Protein 1F07 (pdb70)

B-factor: mean 35.14, std 10.05, range [14.98, 77.44]

Foldseek 3Di:
DAEEAEDEQADDLVVVLVLVQLLVVLHHQYYEYEDAPPHPHQLVSLLVSLVSHAGHAYEYQAAECWPDPLLVVLQSQLQSQVSNVRRYAYEYELDDPVRCVVVVHDSPPSLVRRVVSLVVSQQAQCQHADPVGDGDDPTHHNDNGHFYEYADADLSSLLVCLQRGQEYEYQWQALLSLLVRLVSSQNNVVVNVHGSVRYQYEHQAAEAEDPDLVQSLLQSLLVLLVVLLPDQQVLCVSLVHDSCSNVVSVVCVVVVVSVVSSVVDDPSSCNTGHQTYYLVSNQVSVVSNVVSPHRYYYHYPPCHSDSSVSSNRVSVSVVVD/DAEEAEDEQADDLVVVLVLVQLLVVLGHQEYEYEDAPPHDHPLVSLLVSLVSHAGHAYEYQAAECWPDPLLVVLQSQLVSQVSNVRRYAYEYEQDDPVRCVVVVTDSPDSLVSRVVSLVVSQCQQCQHADPVGDHDDPGHHNDNGHFYEYADADLSSLLVCLQRGQEYEYQWQALLSLLVRLVSSQNSVVVNVHGSVRYQYEHQAAEAEDQDQVQRLLQRLLVLLVVLLPDQQVLCVSLVHDSCSNVVSVVCVVVVNSVVSSVPDDPSSCNTGHQTGYLVSNQVSVVSNVVSPNNYYYHYPPCHPDSSVSSVRVSVSSVVD/DAAEEEDEQADDLVVVLVLVQLLVVLGHQEYEYEDAPVGPHPLVSLLVSLVSHAGHAYEHQAAECWPDPLLVVLVSQLQSQVSNVRRYAYEYEQDDVVRCVVVVHDSPDSLVSRLVSLVVSQQQQCQHADPVGDHDDPGHHNDNGHFYEYADADLSRLLVCLARGQEYEYQWQALLSLLPRLVSSQNNVVVNVHGSVSYQYEHQAAAAEDQDQVQRLLQRQLVLLVVLLPDQQVLQVSLVHDSCRNVVSVVCVVVVVSVVSSVPCDPSSCNTGHQTYYLVSNQVSVVSNVVSPHRYYYHYPPCHPDSSVSSVRVSVNSVVD/DAEEAEDEQADDLVVVLVLVQLLVVLHHQEYEYEDAPVHPHRLVSLLVSLQSHAGHAYEHQAAECWPDPLLVVLQSQLQSQVSNVRRYAYEYEQDDDVRCVVVVTDSPDRLVSVVVSLVVSQQQQCQHADPVGDHDDPGHHNDNGHFYEYADADLSSLLVCLQRGQEYEYQWQALLSLLVRLVSSQNSVVVNVHGSVSYQYEHQAAEAEDQDQVQRLLQSQLVLLVVLLPDQLVLCVSLVHDSCSNVVSVVCVVVPVSVVSSVVDDDSSCNTGHQTGYLVSNQVSVVSNVVSSRNYYYHYPPCHPDSSVSSVRVSVNSVVD

GO terms:
  GO:0005737 cytoplasm (C, EXP)
  GO:0018537 coenzyme F420-dependent N5,N10-methenyltetrahydromethanopterin reductase activity (F, EXP)
  GO:0018537 coenzyme F420-dependent N5,N10-methenyltetrahydromethanopterin reductase activity (F, IDA)

Solvent-accessible surface area: 47960 Å² total; per-residue (Å²): 72,64,3,0,0,17,2,40,0,80,31,77,6,94,90,0,21,129,15,0,45,32,0,20,90,38,33,5,85,16,0,0,0,15,10,87,20,36,14,15,6,0,1,0,0,0,0,10,0,4,98,16,10,17,67,2,67,0,0,0,2,40,1,14,10,35,6,5,12,26,0,3,1,0,2,0,0,0,0,0,0,53,47,1,20,3,6,0,2,0,0,1,2,25,31,59,112,76,30,2,82,13,10,71,38,140,71,71,150,34,50,51,33,0,94,89,3,3,59,33,0,55,36,0,16,57,35,106,132,19,192,62,29,0,48,9,122,11,6,116,9,13,29,140,118,4,31,0,6,0,3,0,104,22,78,102,18,9,57,2,0,0,43,36,1,32,0,0,0,9,92,16,6,7,30,103,9,0,99,45,10,18,64,41,0,88,99,0,0,95,82,49,72,61,49,47,94,78,5,15,1,0,0,25,5,5,0,0,0,15,117,76,40,64,35,0,22,77,31,0,49,49,34,0,0,100,57,0,33,65,20,65,94,65,22,3,140,82,23,73,20,86,76,83,8,5,159,100,0,31,112,50,20,68,156,44,61,96,58,25,0,58,66,26,10,79,122,52,8,12,91,3,10,1,1,20,1,26,15,112,70,0,44,74,59,0,85,33,1,27,146,62,28,4,59,0,0,0,0,2,31,18,0,4,62,64,63,85,104,1,0,103,9,0,11,98,1,24,86,64,93,75,95,4,0,0,19,2,39,0,84,35,78,3,121,101,0,20,130,12,0,63,36,0,21,94,38,32,5,59,22,1,0,0,15,7,85,21,39,16,15,6,0,1,0,0,0,0,6,0,3,101,28,8,132,99,1,50,0,0,0,3,39,0,12,13,30,7,5,11,22,0,2,2,0,2,0,0,0,0,0,0,52,50,5,114,18,21,0,1,0,0,2,1,31,34,57,122,77,28,1,74,12,18,69,40,131,86,62,154,38,40,44,30,0,80,95,3,2,62,44,0,65,41,0,16,56,36,106,133,18,181,57,29,0,50,12,130,11,6,153,9,74,40,171,120,4,28,0,5,0,5,0,95,22,87,94,20,10,34,0,0,0,52,41,0,25,0,0,1,9,89,14,6,2,35,89,9,0,102,42,8,20,67,47,0,90,99,2,0,105,82,50,74,58,50,40,93,82,4,29,2,0,0,25,4,4,0,0,0,6,115,72,42,65,34,0,22,80,30,0,48,50,37,0,0,106,55,0,30,64,20,62,93,73,25,4,146,79,22,75,23,85,74,92,10,2,181,122,8,31,102,39,21,69,142,39,59,88,59,28,0,59,67,49,9,76,125,51,8,10,90,3,8,3,2,23,3,28,16,111,76,0,47,72,57,0,93,39,1,27,150,53,27,4,66,0,0,0,0,0,31,17,0,4,64,69,63,86,87,0,0,98,10,0,11,97,2,23,85,69,101,73,61,6,0,0,22,3,40,0,77,34,80,5,100,87,0,22,129,8,0,87,25,0,27,92,39,33,7,66,12,0,0,0,13,8,80,20,36,15,14,5,0,2,0,0,0,0,8,0,3,99,32,9,149,102,1,64,0,0,0,3,41,0,12,11,31,6,5,13,27,0,4,1,0,2,0,0,0,0,0,0,55,39,3,117,17,21,0,1,0,0,0,0,33,33,57,118,76,28,1,74,14,11,70,36,138,86,70,93,30,19,42,32,0,87,95,4,3,58,41,0,54,35,0,14,55,34,105,132,19,176,57,30,0,47,11,125,12,5,148,9,79,44,167,120,4,30,0,5,0,6,0,96,23,72,13,18,9,9,0,0,0,23,32,0,33,0,0,1,9,89,15,6,8,31,90,10,0,95,43,9,21,66,44,0,92,32,0,0,70,48,49,72,63,50,49,90,79,5,15,2,0,0,26,4,5,0,0,0,13,103,74,46,62,32,0,24,85,32,0,47,55,36,0,0,110,52,0,33,66,18,64,87,71,23,2,142,82,20,67,22,82,82,62,6,7,153,122,6,31,106,45,20,68,152,39,54,101,56,26,0,65,64,48,7,72,126,46,11,17,90,4,11,2,1,23,2,31,18,115,79,0,44,70,55,0,84,38,1,28,147,66,28,4,60,0,1,0,0,1,36,25,1,5,64,65,65,91,104,0,0,104,13,3,11,101,2,22,86,60,93,73,54,4,0,0,20,3,37,0,80,30,80,6,99,90,0,23,138,12,0,67,35,0,20,88,38,33,6,70,14,0,0,0,13,8,81,13,37,18,12,5,0,0,0,0,0,0,8,0,3,107,29,8,136,100,1,58,0,0,0,3,40,1,12,10,31,7,4,13,24,0,3,1,0,2,0,0,0,0,0,0,55,45,3,120,19,23,1,1,0,0,1,0,33,30,55,124,77,23,2,76,10,14,70,38,141,91,83,151,36,33,39,30,0,88,92,3,3,58,46,0,60,35,0,16,58,39,103,135,19,194,61,33,0,49,13,136,10,6,158,9,80,47,178,107,4,30,0,5,0,5,0,105,22,94,133,18,10,66,6,0,0,37,34,0,26,0,0,0,10,88,17,6,17,32,110,11,0,98,46,8,20,70,50,0,94,90,0,0,102,72,47,76,56,52,50,92,81,4,18,2,0,0,23,4,6,0,0,0,11,113,75,42,66,34,0,25,81,31,0,47,53,37,0,0,106,55,0,36,67,20,74,63,72,23,1,127,88,24,73,26,82,57,55,11,3,137,120,7,28,112,44,21,62,157,37,57,106,54,31,0,63,65,46,8,79,123,50,7,19,94,4,10,3,1,19,3,31,14,113,75,0,53,75,53,0,88,32,0,27,145,68,27,5,54,0,0,0,0,0,32,18,0,4,63,66,60,82,93,1,0,100,13,2,9,100,2,22,91,64,100

Sequence (1284 aa):
MKFGIEFVPNEPIEKIVKLVKLAEDVGFEYAWITDHYNNKNVYETLALIAEGTETIKLGPGVTNPYVRSPAITASAIATLDELSNGRATLGIGPGDKATFDALGIEWVKPVSTIRDAIAMMRTLLAGEKTESGAQLMGVKAVQEKIPIYMGAQGPMMLKTAGEISDGALINASNPKDFEAAVPLIKEGAEAAGKSIADIDVAAYTCCSIDEDAAAAANAAKIVVAFIAAGSPPPVFERHGLPADTGKKFGELLGKGDFGGAIGAVDDALMEAFSVVGTPDEFIPKIEALGEMGVTQYVAGSPIGPDKEKSIKLLGEVIASFMKFGIEFVPNEPIEKIVKLVKLAEDVGFEYAWITDHYNNKNVYETLALIAEGTETIKLGPGVTNPYVRSPAITASAIATLDELSNGRATLGIGPGDKATFDALGIEWVKPVSTIRDAIAMMRTLLAGEKTESGAQLMGVKAVQEKIPIYMGAQGPMMLKTAGEISDGALINASNPKDFEAAVPLIKEGAEAAGKSIADIDVAAYTCCSIDEDAAAAANAAKIVVAFIAAGSPPPVFERHGLPADTGKKFGELLGKGDFGGAIGAVDDALMEAFSVVGTPDEFIPKIEALGEMGVTQYVAGSPIGPDKEKSIKLLGEVIASFMKFGIEFVPNEPIEKIVKLVKLAEDVGFEYAWITDHYNNKNVYETLALIAEGTETIKLGPGVTNPYVRSPAITASAIATLDELSNGRATLGIGPGDKATFDALGIEWVKPVSTIRDAIAMMRTLLAGEKTESGAQLMGVKAVQEKIPIYMGAQGPMMLKTAGEISDGALINASNPKDFEAAVPLIKEGAEAAGKSIADIDVAAYTCCSIDEDAAAAANAAKIVVAFIAAGSPPPVFERHGLPADTGKKFGELLGKGDFGGAIGAVDDALMEAFSVVGTPDEFIPKIEALGEMGVTQYVAGSPIGPDKEKSIKLLGEVIASFMKFGIEFVPNEPIEKIVKLVKLAEDVGFEYAWITDHYNNKNVYETLALIAEGTETIKLGPGVTNPYVRSPAITASAIATLDELSNGRATLGIGPGDKATFDALGIEWVKPVSTIRDAIAMMRTLLAGEKTESGAQLMGVKAVQEKIPIYMGAQGPMMLKTAGEISDGALINASNPKDFEAAVPLIKEGAEAAGKSIADIDVAAYTCCSIDEDAAAAANAAKIVVAFIAAGSPPPVFERHGLPADTGKKFGELLGKGDFGGAIGAVDDALMEAFSVVGTPDEFIPKIEALGEMGVTQYVAGSPIGPDKEKSIKLLGEVIASF

InterPro domains:
  IPR011251 Luciferase-like domain [PF00296] (11-296)
  IPR019946 5,10-methylenetetrahydromethanopterin reductase [MF_01091] (1-321)
  IPR019946 5,10-methylenetetrahydromethanopterin reductase [NF002619] (1-319)
  IPR019946 5,10-methylenetetrahydromethanopterin reductase [TIGR03555] (3-319)
  IPR036661 Luciferase-like domain superfamily [G3DSA:3.20.20.30] (1-321)
  IPR036661 Luciferase-like domain superfamily [SSF51679] (1-318)
  IPR050564 F420-dependent glucose-6-phosphate dehydrogenase/mer [PTHR43244] (1-316)

Structure (mmCIF, N/CA/C/O backbone):
data_1F07
#
_entry.id   1F07
#
_cell.length_a   162.800
_cell.length_b   128.200
_cell.length_c   109.200
_cell.angle_alpha   90.00
_cell.angle_beta   131.40
_cell.angle_gamma   90.00
#
_symmetry.space_group_name_H-M   'C 1 2 1'
#
loop_
_entity.id
_entity.type
_entity.pdbx_description
1 polymer 'COENZYME F420-DEPENDENT N5,N10-METHYLENETETRAHYDROMETHANOPTERIN REDUCTASE'
2 non-polymer '3[N-MORPHOLINO]PROPANE SULFONIC ACID'
3 non-polymer (4S)-2-METHYL-2,4-PENTANEDIOL
4 non-polymer 'CHLORIDE ION'
5 water water
#
loop_
_atom_site.group_PDB
_atom_site.id
_atom_site.type_symbol
_atom_site.label_atom_id
_atom_site.label_alt_id
_atom_site.label_comp_id
_atom_site.label_asym_id
_atom_site.label_entity_id
_atom_site.label_seq_id
_atom_site.pdbx_PDB_ins_code
_atom_site.Cartn_x
_atom_site.Cartn_y
_atom_site.Cartn_z
_atom_site.occupancy
_atom_site.B_iso_or_equiv
_atom_site.auth_seq_id
_atom_site.auth_comp_id
_atom_site.auth_asym_id
_atom_site.auth_atom_id
_atom_site.pdbx_PDB_model_num
ATOM 1 N N . MET A 1 1 ? 9.539 2.347 26.952 1.00 31.90 1 MET A N 1
ATOM 2 C CA . MET A 1 1 ? 10.807 2.012 27.659 1.00 31.41 1 MET A CA 1
ATOM 3 C C . MET A 1 1 ? 11.634 3.268 27.892 1.00 31.86 1 MET A C 1
ATOM 4 O O . MET A 1 1 ? 11.928 4.008 26.950 1.00 32.05 1 MET A O 1
ATOM 9 N N . LYS A 1 2 ? 12.002 3.512 29.144 1.00 30.24 2 LYS A N 1
ATOM 10 C CA . LYS A 1 2 ? 12.841 4.655 29.471 1.00 30.51 2 LYS A CA 1
ATOM 11 C C . LYS A 1 2 ? 14.232 4.099 29.626 1.00 28.25 2 LYS A C 1
ATOM 12 O O . LYS A 1 2 ? 14.392 2.920 29.900 1.00 27.39 2 LYS A O 1
ATOM 18 N N . PHE A 1 3 ? 15.235 4.946 29.436 1.00 27.22 3 PHE A N 1
ATOM 19 C CA . PHE A 1 3 ? 16.612 4.512 29.553 1.00 26.26 3 PHE A CA 1
ATOM 20 C C . PHE A 1 3 ? 17.390 5.238 30.638 1.00 25.72 3 PHE A C 1
ATOM 21 O O . PHE A 1 3 ? 17.280 6.455 30.806 1.00 23.46 3 PHE A O 1
ATOM 29 N N . GLY A 1 4 ? 18.167 4.461 31.380 1.00 24.63 4 GLY A N 1
ATOM 30 C CA . GLY A 1 4 ? 18.977 5.011 32.440 1.00 24.75 4 GLY A CA 1
ATOM 31 C C . GLY A 1 4 ? 20.380 4.557 32.179 1.00 24.62 4 GLY A C 1
ATOM 32 O O . GLY A 1 4 ? 20.602 3.641 31.390 1.00 25.15 4 GLY A O 1
ATOM 33 N N . ILE A 1 5 ? 21.341 5.196 32.821 1.00 24.91 5 ILE A N 1
ATOM 34 C CA . ILE A 1 5 ? 22.717 4.802 32.626 1.00 25.22 5 ILE A CA 1
ATOM 35 C C . ILE A 1 5 ? 23.396 4.882 33.979 1.00 26.38 5 ILE A C 1
ATOM 36 O O . ILE A 1 5 ? 23.095 5.753 34.795 1.00 25.55 5 ILE A O 1
ATOM 41 N N . GLU A 1 6 ? 24.302 3.949 34.217 1.00 27.83 6 GLU A N 1
ATOM 42 C CA . GLU A 1 6 ? 24.986 3.860 35.490 1.00 30.09 6 GLU A CA 1
ATOM 43 C C . GLU A 1 6 ? 26.467 4.154 35.393 1.00 30.82 6 GLU A C 1
ATOM 44 O O . GLU A 1 6 ? 27.145 3.717 34.460 1.00 31.57 6 GLU A O 1
ATOM 50 N N . PHE A 1 7 ? 26.959 4.932 36.351 1.00 30.18 7 PHE A N 1
ATOM 51 C CA . PHE A 1 7 ? 28.376 5.261 36.408 1.00 29.66 7 PHE A CA 1
ATOM 52 C C . PHE A 1 7 ? 28.901 5.025 37.808 1.00 29.56 7 PHE A C 1
ATOM 53 O O . PHE A 1 7 ? 28.203 5.255 38.807 1.00 27.27 7 PHE A O 1
ATOM 61 N N . VAL A 1 8 ? 30.133 4.540 37.873 1.00 29.06 8 VAL A N 1
ATOM 62 C CA . VAL A 1 8 ? 30.783 4.293 39.143 1.00 30.10 8 VAL A CA 1
ATOM 63 C C . VAL A 1 8 ? 31.731 5.455 39.357 1.00 30.55 8 VAL A C 1
ATOM 64 O O . VAL A 1 8 ? 32.587 5.734 38.519 1.00 30.46 8 VAL A O 1
ATOM 68 N N . PRO A 1 9 ? 31.549 6.189 40.454 1.00 31.62 9 PRO A N 1
ATOM 69 C CA . PRO A 1 9 ? 32.420 7.328 40.752 1.00 32.31 9 PRO A CA 1
ATOM 70 C C . PRO A 1 9 ? 33.832 6.905 41.207 1.00 32.89 9 PRO A C 1
ATOM 71 O O . PRO A 1 9 ? 34.228 7.157 42.344 1.00 32.90 9 PRO A O 1
ATOM 75 N N . ASN A 1 10 ? 34.572 6.229 40.327 1.00 33.14 10 ASN A N 1
ATOM 76 C CA . ASN A 1 10 ? 35.943 5.829 40.637 1.00 33.55 10 ASN A CA 1
ATOM 77 C C . ASN A 1 10 ? 36.901 6.346 39.571 1.00 34.52 10 ASN A C 1
ATOM 78 O O . ASN A 1 10 ? 38.011 5.834 39.402 1.00 34.15 10 ASN A O 1
ATOM 83 N N . GLU A 1 11 ? 36.444 7.350 38.834 1.00 35.15 11 GLU A N 1
ATOM 84 C CA . GLU A 1 11 ? 37.257 8.008 37.826 1.00 36.91 11 GLU A CA 1
ATOM 85 C C . GLU A 1 11 ? 36.879 9.473 38.023 1.00 35.61 11 GLU A C 1
ATOM 86 O O . GLU A 1 11 ? 35.845 9.763 38.627 1.00 35.84 11 GLU A O 1
ATOM 92 N N . PRO A 1 12 ? 37.689 10.412 37.519 1.00 35.22 12 PRO A N 1
ATOM 93 C CA . PRO A 1 12 ? 37.408 11.844 37.678 1.00 34.36 12 PRO A CA 1
ATOM 94 C C . PRO A 1 12 ? 35.946 12.245 37.519 1.00 33.24 12 PRO A C 1
ATOM 95 O O . PRO A 1 12 ? 35.305 11.906 36.527 1.00 33.80 12 PRO A O 1
ATOM 99 N N . ILE A 1 13 ? 35.417 12.960 38.508 1.00 31.38 13 ILE A N 1
ATOM 100 C CA . ILE A 1 13 ? 34.029 13.404 38.446 1.00 30.86 13 ILE A CA 1
ATOM 101 C C . ILE A 1 13 ? 33.804 14.212 37.169 1.00 31.35 13 ILE A C 1
ATOM 102 O O . ILE A 1 13 ? 32.761 14.103 36.520 1.00 28.80 13 ILE A O 1
ATOM 107 N N . GLU A 1 14 ? 34.797 15.023 36.819 1.00 32.48 14 GLU A N 1
ATOM 108 C CA . GLU A 1 14 ? 34.749 15.842 35.617 1.00 35.35 14 GLU A CA 1
ATOM 109 C C . GLU A 1 14 ? 34.428 15.003 34.371 1.00 34.86 14 GLU A C 1
ATOM 110 O O . GLU A 1 14 ? 33.665 15.437 33.507 1.00 34.52 14 GLU A O 1
ATOM 116 N N . LYS A 1 15 ? 34.998 13.803 34.286 1.00 35.30 15 LYS A N 1
ATOM 117 C CA . LYS A 1 15 ? 34.733 12.936 33.141 1.00 35.90 15 LYS A CA 1
ATOM 118 C C . LYS A 1 15 ? 33.297 12.416 33.232 1.00 35.01 15 LYS A C 1
ATOM 119 O O . LYS A 1 15 ? 32.556 12.397 32.240 1.00 35.35 15 LYS A O 1
ATOM 125 N N . ILE A 1 16 ? 32.913 11.977 34.426 1.00 32.21 16 ILE A N 1
ATOM 126 C CA . ILE A 1 16 ? 31.569 11.470 34.626 1.00 30.13 16 ILE A CA 1
ATOM 127 C C . ILE A 1 16 ? 30.513 12.486 34.189 1.00 29.82 16 ILE A C 1
ATOM 128 O O . ILE A 1 16 ? 29.558 12.124 33.510 1.00 30.82 16 ILE A O 1
ATOM 133 N N . VAL A 1 17 ? 30.693 13.761 34.541 1.00 29.05 17 VAL A N 1
ATOM 134 C CA . VAL A 1 17 ? 29.724 14.786 34.162 1.00 27.77 17 VAL A CA 1
ATOM 135 C C . VAL A 1 17 ? 29.532 14.861 32.647 1.00 28.13 17 VAL A C 1
ATOM 136 O O . VAL A 1 17 ? 28.408 14.912 32.157 1.00 27.22 17 VAL A O 1
ATOM 140 N N . LYS A 1 18 ? 30.639 14.878 31.910 1.00 29.45 18 LYS A N 1
ATOM 141 C CA . LYS A 1 18 ? 30.588 14.946 30.452 1.00 29.67 18 LYS A CA 1
ATOM 142 C C . LYS A 1 18 ? 29.873 13.720 29.871 1.00 28.23 18 LYS A C 1
ATOM 143 O O . LYS A 1 18 ? 29.050 13.844 28.968 1.00 28.73 18 LYS A O 1
ATOM 149 N N . LEU A 1 19 ? 30.194 12.541 30.394 1.00 29.57 19 LEU A N 1
ATOM 150 C CA . LEU A 1 19 ? 29.555 11.315 29.930 1.00 28.46 19 LEU A CA 1
ATOM 151 C C . LEU A 1 19 ? 28.069 11.333 30.231 1.00 28.13 19 LEU A C 1
ATOM 152 O O . LEU A 1 19 ? 27.271 10.855 29.425 1.00 28.18 19 LEU A O 1
ATOM 157 N N . VAL A 1 20 ? 27.680 11.875 31.385 1.00 26.54 20 VAL A N 1
ATOM 158 C CA . VAL A 1 20 ? 26.253 11.946 31.689 1.00 24.98 20 VAL A CA 1
ATOM 159 C C . VAL A 1 20 ? 25.622 12.982 30.745 1.00 25.34 20 VAL A C 1
ATOM 160 O O . VAL A 1 20 ? 24.498 12.813 30.268 1.00 24.26 20 VAL A O 1
ATOM 164 N N . LYS A 1 21 ? 26.349 14.062 30.466 1.00 26.95 21 LYS A N 1
ATOM 165 C CA . LYS A 1 21 ? 25.819 15.076 29.561 1.00 27.72 21 LYS A CA 1
ATOM 166 C C . LYS A 1 21 ? 25.587 14.423 28.196 1.00 27.15 21 LYS A C 1
ATOM 167 O O . LYS A 1 21 ? 24.569 14.648 27.550 1.00 28.08 21 LYS A O 1
ATOM 173 N N . LEU A 1 22 ? 26.548 13.608 27.772 1.00 28.65 22 LEU A N 1
ATOM 174 C CA . LEU A 1 22 ? 26.452 12.904 26.496 1.00 29.43 22 LEU A CA 1
ATOM 175 C C . LEU A 1 22 ? 25.228 11.988 26.509 1.00 29.79 22 LEU A C 1
ATOM 176 O O . LEU A 1 22 ? 24.446 11.943 25.550 1.00 29.21 22 LEU A O 1
ATOM 181 N N . ALA A 1 23 ? 25.057 11.266 27.612 1.00 28.61 23 ALA A N 1
ATOM 182 C CA . ALA A 1 23 ? 23.931 10.359 27.739 1.00 27.34 23 ALA A CA 1
ATOM 183 C C . ALA A 1 23 ? 22.646 11.154 27.624 1.00 26.94 23 ALA A C 1
ATOM 184 O O . ALA A 1 23 ? 21.699 10.739 26.951 1.00 25.76 23 ALA A O 1
ATOM 186 N N . GLU A 1 24 ? 22.616 12.306 28.282 1.00 26.66 24 GLU A N 1
ATOM 187 C CA . GLU A 1 24 ? 21.441 13.152 28.235 1.00 28.32 24 GLU A CA 1
ATOM 188 C C . GLU A 1 24 ? 21.210 13.587 26.781 1.00 29.07 24 GLU A C 1
ATOM 189 O O . GLU A 1 24 ? 20.079 13.586 26.294 1.00 27.95 24 GLU A O 1
ATOM 195 N N . ASP A 1 25 ? 22.286 13.960 26.095 1.00 30.63 25 ASP A N 1
ATOM 196 C CA . ASP A 1 25 ? 22.160 14.391 24.712 1.00 32.77 25 ASP A CA 1
ATOM 197 C C . ASP A 1 25 ? 21.626 13.310 23.780 1.00 32.94 25 ASP A C 1
ATOM 198 O O . ASP A 1 25 ? 20.913 13.617 22.827 1.00 32.85 25 ASP A O 1
ATOM 203 N N . VAL A 1 26 ? 21.956 12.049 24.044 1.00 31.92 26 VAL A N 1
ATOM 204 C CA . VAL A 1 26 ? 21.464 10.993 23.174 1.00 30.64 26 VAL A CA 1
ATOM 205 C C . VAL A 1 26 ? 20.134 10.399 23.616 1.00 30.32 26 VAL A C 1
ATOM 206 O O . VAL A 1 26 ? 19.666 9.434 23.023 1.00 30.68 26 VAL A O 1
ATOM 210 N N . GLY A 1 27 ? 19.518 10.964 24.654 1.00 28.83 27 GLY A N 1
ATOM 211 C CA . GLY A 1 27 ? 18.215 10.464 25.067 1.00 28.41 27 GLY A CA 1
ATOM 212 C C . GLY A 1 27 ? 17.999 9.703 26.367 1.00 27.31 27 GLY A C 1
ATOM 213 O O . GLY A 1 27 ? 16.885 9.260 26.621 1.00 26.86 27 GLY A O 1
ATOM 214 N N . PHE A 1 28 ? 19.027 9.518 27.185 1.00 27.32 28 PHE A N 1
ATOM 215 C CA . PHE A 1 28 ? 18.803 8.826 28.455 1.00 26.49 28 PHE A CA 1
ATOM 216 C C . PHE A 1 28 ? 18.031 9.770 29.370 1.00 26.43 28 PHE A C 1
ATOM 217 O O . PHE A 1 28 ? 18.251 10.977 29.352 1.00 25.37 28 PHE A O 1
ATOM 225 N N . GLU A 1 29 ? 17.118 9.235 30.170 1.00 25.98 29 GLU A N 1
ATOM 226 C CA . GLU A 1 29 ? 16.353 10.092 31.060 1.00 26.29 29 GLU A CA 1
ATOM 227 C C . GLU A 1 29 ? 16.779 9.956 32.517 1.00 23.94 29 GLU A C 1
ATOM 228 O O . GLU A 1 29 ? 16.368 10.744 33.366 1.00 21.70 29 GLU A O 1
ATOM 234 N N . TYR A 1 30 ? 17.615 8.961 32.792 1.00 21.69 30 TYR A N 1
ATOM 235 C CA . TYR A 1 30 ? 18.080 8.722 34.150 1.00 22.41 30 TYR A CA 1
ATOM 236 C C . TYR A 1 30 ? 19.552 8.445 34.230 1.00 20.92 30 TYR A C 1
ATOM 237 O O . TYR A 1 30 ? 20.108 7.748 33.396 1.00 21.46 30 TYR A O 1
ATOM 246 N N . ALA A 1 31 ? 20.181 8.996 35.259 1.00 22.60 31 ALA A N 1
ATOM 247 C CA . ALA A 1 31 ? 21.585 8.757 35.508 1.00 21.36 31 ALA A CA 1
ATOM 248 C C . ALA A 1 31 ? 21.637 8.209 36.936 1.00 22.06 31 ALA A C 1
ATOM 249 O O . ALA A 1 31 ? 21.066 8.789 37.866 1.00 21.19 31 ALA A O 1
ATOM 251 N N . TRP A 1 32 ? 22.299 7.071 37.096 1.00 21.61 32 TRP A N 1
ATOM 252 C CA . TRP A 1 32 ? 22.431 6.432 38.394 1.00 21.37 32 TRP A CA 1
ATOM 253 C C . TRP A 1 32 ? 23.899 6.355 38.747 1.00 21.50 32 TRP A C 1
ATOM 254 O O . TRP A 1 32 ? 24.712 5.851 37.971 1.00 21.00 32 TRP A O 1
ATOM 265 N N . ILE A 1 33 ? 24.236 6.841 39.934 1.00 21.78 33 ILE A N 1
ATOM 266 C CA . ILE A 1 33 ? 25.630 6.842 40.369 1.00 22.20 33 ILE A CA 1
ATOM 267 C C . ILE A 1 33 ? 25.755 5.953 41.588 1.00 20.99 33 ILE A C 1
ATOM 268 O O . ILE A 1 33 ? 25.014 6.116 42.555 1.00 20.92 33 ILE A O 1
ATOM 273 N N . THR A 1 34 ? 26.688 5.008 41.552 1.00 21.19 34 THR A N 1
ATOM 274 C CA . THR A 1 34 ? 26.835 4.099 42.680 1.00 23.01 34 THR A CA 1
ATOM 275 C C . THR A 1 34 ? 27.401 4.796 43.925 1.00 23.79 34 THR A C 1
ATOM 276 O O . THR A 1 34 ? 28.143 5.772 43.829 1.00 22.22 34 THR A O 1
ATOM 280 N N . ASP A 1 35 ? 27.022 4.275 45.087 1.00 25.86 35 ASP A N 1
ATOM 281 C CA . ASP A 1 35 ? 27.423 4.834 46.370 1.00 27.53 35 ASP A CA 1
ATOM 282 C C . ASP A 1 35 ? 28.110 3.814 47.266 1.00 27.71 35 ASP A C 1
ATOM 283 O O . ASP A 1 35 ? 27.464 2.975 47.889 1.00 30.55 35 ASP A O 1
ATOM 288 N N . HIS A 1 36 ? 29.430 3.881 47.308 1.00 29.25 36 HIS A N 1
ATOM 289 C CA . HIS A 1 36 ? 30.222 2.988 48.138 1.00 30.67 36 HIS A CA 1
ATOM 290 C C . HIS A 1 36 ? 31.224 3.877 48.832 1.00 30.91 36 HIS A C 1
ATOM 291 O O . HIS A 1 36 ? 31.800 4.766 48.211 1.00 31.26 36 HIS A O 1
ATOM 298 N N . TYR A 1 37 ? 31.414 3.635 50.121 1.00 32.07 37 TYR A N 1
ATOM 299 C CA . TYR A 1 37 ? 32.321 4.427 50.937 1.00 31.74 37 TYR A CA 1
ATOM 300 C C . TYR A 1 37 ? 33.710 4.467 50.331 1.00 31.80 37 TYR A C 1
ATOM 301 O O . TYR A 1 37 ? 34.423 5.467 50.466 1.00 31.65 37 TYR A O 1
ATOM 310 N N . ASN A 1 38 ? 34.100 3.394 49.641 1.00 30.82 38 ASN A N 1
ATOM 311 C CA . ASN A 1 38 ? 35.443 3.339 49.081 1.00 30.03 38 ASN A CA 1
ATOM 312 C C . ASN A 1 38 ? 35.698 4.034 47.755 1.00 29.13 38 ASN A C 1
ATOM 313 O O . ASN A 1 38 ? 36.823 4.029 47.259 1.00 28.26 38 ASN A O 1
ATOM 318 N N . ASN A 1 39 ? 34.667 4.644 47.180 1.00 28.60 39 ASN A N 1
ATOM 319 C CA . ASN A 1 39 ? 34.833 5.393 45.932 1.00 28.73 39 ASN A CA 1
ATOM 320 C C . ASN A 1 39 ? 34.530 6.872 46.224 1.00 27.73 39 ASN A C 1
ATOM 321 O O . ASN A 1 39 ? 34.347 7.248 47.379 1.00 29.22 39 ASN A O 1
ATOM 326 N N . LYS A 1 40 ? 34.482 7.707 45.196 1.00 26.20 40 LYS A N 1
ATOM 327 C CA . LYS A 1 40 ? 34.210 9.122 45.417 1.00 25.45 40 LYS A CA 1
ATOM 328 C C . LYS A 1 40 ? 32.784 9.297 45.936 1.00 25.96 40 LYS A C 1
ATOM 329 O O . LYS A 1 40 ? 31.879 8.522 45.590 1.00 25.88 40 LYS A O 1
ATOM 335 N N . ASN A 1 41 ? 32.602 10.305 46.787 1.00 23.37 41 ASN A N 1
ATOM 336 C CA . ASN A 1 41 ? 31.315 10.600 47.384 1.00 22.11 41 ASN A CA 1
ATOM 337 C C . ASN A 1 41 ? 30.265 10.753 46.283 1.00 21.37 41 ASN A C 1
ATOM 338 O O . ASN A 1 41 ? 30.453 11.481 45.310 1.00 21.81 41 ASN A O 1
ATOM 343 N N . VAL A 1 42 ? 29.149 10.065 46.453 1.00 20.66 42 VAL A N 1
ATOM 344 C CA . VAL A 1 42 ? 28.112 10.069 45.444 1.00 20.47 42 VAL A CA 1
ATOM 345 C C . VAL A 1 42 ? 27.408 11.422 45.269 1.00 20.40 42 VAL A C 1
ATOM 346 O O . VAL A 1 42 ? 27.010 11.768 44.169 1.00 21.55 42 VAL A O 1
ATOM 350 N N . TYR A 1 43 ? 27.279 12.190 46.342 1.00 19.20 43 TYR A N 1
ATOM 351 C CA . TYR A 1 43 ? 26.591 13.467 46.262 1.00 19.62 43 TYR A CA 1
ATOM 352 C C . TYR A 1 43 ? 27.444 14.597 45.690 1.00 20.63 43 TYR A C 1
ATOM 353 O O . TYR A 1 43 ? 26.923 15.485 45.015 1.00 20.15 43 TYR A O 1
ATOM 362 N N . GLU A 1 44 ? 28.744 14.563 45.962 1.00 20.92 44 GLU A N 1
ATOM 363 C CA . GLU A 1 44 ? 29.642 15.566 45.395 1.00 22.06 44 GLU A CA 1
ATOM 364 C C . GLU A 1 44 ? 29.623 15.294 43.891 1.00 22.10 44 GLU A C 1
ATOM 365 O O . GLU A 1 44 ? 29.623 16.213 43.074 1.00 23.01 44 GLU A O 1
ATOM 371 N N . THR A 1 45 ? 29.588 14.015 43.534 1.00 21.68 45 THR A N 1
ATOM 372 C CA . THR A 1 45 ? 29.544 13.609 42.137 1.00 21.61 45 THR A CA 1
ATOM 373 C C . THR A 1 45 ? 28.223 14.074 41.526 1.00 20.84 45 THR A C 1
ATOM 374 O O . THR A 1 45 ? 28.211 14.736 40.494 1.00 20.71 45 THR A O 1
ATOM 378 N N . LEU A 1 46 ? 27.109 13.735 42.167 1.00 20.01 46 LEU A N 1
ATOM 379 C CA . LEU A 1 46 ? 25.796 14.147 41.671 1.00 21.15 46 LEU A CA 1
ATOM 380 C C . LEU A 1 46 ? 25.620 15.670 41.600 1.00 21.25 46 LEU A C 1
ATOM 381 O O . LEU A 1 46 ? 24.959 16.182 40.690 1.00 20.42 46 LEU A O 1
ATOM 386 N N . ALA A 1 47 ? 26.172 16.384 42.576 1.00 19.77 47 ALA A N 1
ATOM 387 C CA . ALA A 1 47 ? 26.060 17.848 42.586 1.00 20.42 47 ALA A CA 1
ATOM 388 C C . ALA A 1 47 ? 26.742 18.427 41.338 1.00 21.05 47 ALA A C 1
ATOM 389 O O . ALA A 1 47 ? 26.208 19.328 40.700 1.00 21.20 47 ALA A O 1
ATOM 391 N N . LEU A 1 48 ? 27.912 17.908 40.985 1.00 21.04 48 LEU A N 1
ATOM 392 C CA . LEU A 1 48 ? 28.602 18.399 39.795 1.00 23.94 48 LEU A CA 1
ATOM 393 C C . LEU A 1 48 ? 27.904 17.958 38.508 1.00 23.91 48 LEU A C 1
ATOM 394 O O . LEU A 1 48 ? 27.907 18.677 37.516 1.00 23.81 48 LEU A O 1
ATOM 399 N N . ILE A 1 49 ? 27.297 16.777 38.528 1.00 23.12 49 ILE A N 1
ATOM 400 C CA . ILE A 1 49 ? 26.574 16.311 37.362 1.00 22.63 49 ILE A CA 1
ATOM 401 C C . ILE A 1 49 ? 25.374 17.228 37.165 1.00 23.42 49 ILE A C 1
ATOM 402 O O . ILE A 1 49 ? 25.034 17.592 36.038 1.00 23.25 49 ILE A O 1
ATOM 407 N N . ALA A 1 50 ? 24.721 17.597 38.266 1.00 22.76 50 ALA A N 1
ATOM 408 C CA . ALA A 1 50 ? 23.563 18.470 38.174 1.00 23.21 50 ALA A CA 1
ATOM 409 C C . ALA A 1 50 ? 23.973 19.791 37.533 1.00 25.45 50 ALA A C 1
ATOM 410 O O . ALA A 1 50 ? 23.232 20.341 36.715 1.00 24.98 50 ALA A O 1
ATOM 412 N N . GLU A 1 51 ? 25.137 20.307 37.915 1.00 26.57 51 GLU A N 1
ATOM 413 C CA . GLU A 1 51 ? 25.602 21.566 37.335 1.00 31.49 51 GLU A CA 1
ATOM 414 C C . GLU A 1 51 ? 25.860 21.444 35.843 1.00 31.27 51 GLU A C 1
ATOM 415 O O . GLU A 1 51 ? 25.575 22.368 35.093 1.00 32.59 51 GLU A O 1
ATOM 421 N N . GLY A 1 52 ? 26.394 20.300 35.419 1.00 30.47 52 GLY A N 1
ATOM 422 C CA . GLY A 1 52 ? 26.719 20.112 34.017 1.00 28.79 52 GLY A CA 1
ATOM 423 C C . GLY A 1 52 ? 25.659 19.518 33.114 1.00 28.55 52 GLY A C 1
ATOM 424 O O . GLY A 1 52 ? 25.958 19.179 31.973 1.00 28.88 52 GLY A O 1
ATOM 425 N N . THR A 1 53 ? 24.424 19.390 33.593 1.00 27.05 53 THR A N 1
ATOM 426 C CA . THR A 1 53 ? 23.367 18.817 32.769 1.00 25.21 53 THR A CA 1
ATOM 427 C C . THR A 1 53 ? 22.129 19.680 32.858 1.00 26.14 53 THR A C 1
ATOM 428 O O . THR A 1 53 ? 22.086 20.611 33.656 1.00 26.21 53 THR A O 1
ATOM 432 N N . GLU A 1 54 ? 21.116 19.369 32.059 1.00 25.97 54 GLU A N 1
ATOM 433 C CA . GLU A 1 54 ? 19.903 20.178 32.081 1.00 26.44 54 GLU A CA 1
ATOM 434 C C . GLU A 1 54 ? 18.592 19.483 32.365 1.00 24.92 54 GLU A C 1
ATOM 435 O O . GLU A 1 54 ? 17.720 20.053 33.011 1.00 24.40 54 GLU A O 1
ATOM 441 N N . THR A 1 55 ? 18.436 18.261 31.873 1.00 26.01 55 THR A N 1
ATOM 442 C CA . THR A 1 55 ? 17.152 17.577 32.006 1.00 24.81 55 THR A CA 1
ATOM 443 C C . THR A 1 55 ? 17.151 16.142 32.544 1.00 22.37 55 THR A C 1
ATOM 444 O O . THR A 1 55 ? 16.119 15.645 33.002 1.00 22.77 55 THR A O 1
ATOM 448 N N . ILE A 1 56 ? 18.284 15.473 32.467 1.00 22.36 56 ILE A N 1
ATOM 449 C CA . ILE A 1 56 ? 18.340 14.092 32.928 1.00 22.42 56 ILE A CA 1
ATOM 450 C C . ILE A 1 56 ? 18.153 13.980 34.437 1.00 22.49 56 ILE A C 1
ATOM 451 O O . ILE A 1 56 ? 18.619 14.819 35.217 1.00 22.91 56 ILE A O 1
ATOM 456 N N . LYS A 1 57 ? 17.416 12.957 34.841 1.00 23.09 57 LYS A N 1
ATOM 457 C CA . LYS A 1 57 ? 17.184 12.695 36.249 1.00 23.48 57 LYS A CA 1
ATOM 458 C C . LYS A 1 57 ? 18.451 12.052 36.788 1.00 22.62 57 LYS A C 1
ATOM 459 O O . LYS A 1 57 ? 19.141 11.312 36.082 1.00 22.11 57 LYS A O 1
ATOM 465 N N . LEU A 1 58 ? 18.780 12.356 38.032 1.00 21.70 58 LEU A N 1
ATOM 466 C CA . LEU A 1 58 ? 19.999 11.822 38.603 1.00 22.42 58 LEU A CA 1
ATOM 467 C C . LEU A 1 58 ? 19.847 11.500 40.075 1.00 21.58 58 LEU A C 1
ATOM 468 O O . LEU A 1 58 ? 19.160 12.202 40.814 1.00 21.69 58 LEU A O 1
ATOM 473 N N . GLY A 1 59 ? 20.503 10.422 40.492 1.00 21.38 59 GLY A N 1
ATOM 474 C CA . GLY A 1 59 ? 20.434 10.013 41.876 1.00 20.50 59 GLY A CA 1
ATOM 475 C C . GLY A 1 59 ? 21.372 8.871 42.194 1.00 20.27 59 GLY A C 1
ATOM 476 O O . GLY A 1 59 ? 21.982 8.271 41.297 1.00 19.96 59 GLY A O 1
ATOM 477 N N . PRO A 1 60 ? 21.537 8.570 43.490 1.00 19.80 60 PRO A N 1
ATOM 478 C CA . PRO A 1 60 ? 22.415 7.480 43.906 1.00 18.39 60 PRO A CA 1
ATOM 479 C C . PRO A 1 60 ? 21.754 6.152 43.530 1.00 18.66 60 PRO A C 1
ATOM 480 O O . PRO A 1 60 ? 20.549 6.009 43.671 1.00 17.01 60 PRO A O 1
ATOM 484 N N . GLY A 1 61 ? 22.543 5.208 43.028 1.00 20.04 61 GLY A N 1
ATOM 485 C CA . GLY A 1 61 ? 21.984 3.915 42.660 1.00 22.47 61 GLY A CA 1
ATOM 486 C C . GLY A 1 61 ? 22.907 2.780 43.069 1.00 21.86 61 GLY A C 1
ATOM 487 O O . GLY A 1 61 ? 23.694 2.303 42.258 1.00 21.95 61 GLY A O 1
ATOM 488 N N . VAL A 1 62 ? 22.809 2.325 44.313 1.00 21.58 62 VAL A N 1
ATOM 489 C CA . VAL A 1 62 ? 21.868 2.832 45.295 1.00 22.34 62 VAL A CA 1
ATOM 490 C C . VAL A 1 62 ? 22.643 3.143 46.562 1.00 23.80 62 VAL A C 1
ATOM 491 O O . VAL A 1 62 ? 23.772 2.679 46.742 1.00 23.92 62 VAL A O 1
ATOM 495 N N . THR A 1 63 ? 22.035 3.924 47.442 1.00 23.99 63 THR A N 1
ATOM 496 C CA . THR A 1 63 ? 22.675 4.223 48.707 1.00 24.76 63 THR A CA 1
ATOM 497 C C . THR A 1 63 ? 22.073 3.223 49.699 1.00 23.93 63 THR A C 1
ATOM 498 O O . THR A 1 63 ? 21.418 2.265 49.279 1.00 24.63 63 THR A O 1
ATOM 502 N N . ASN A 1 64 ? 22.301 3.406 50.997 1.00 25.03 64 ASN A N 1
ATOM 503 C CA . ASN A 1 64 ? 21.729 2.489 51.974 1.00 24.50 64 ASN A CA 1
ATOM 504 C C . ASN A 1 64 ? 21.386 3.234 53.255 1.00 25.51 64 ASN A C 1
ATOM 505 O O . ASN A 1 64 ? 21.842 4.354 53.467 1.00 26.33 64 ASN A O 1
ATOM 510 N N . PRO A 1 65 ? 20.596 2.619 54.145 1.00 25.28 65 PRO A N 1
ATOM 511 C CA . PRO A 1 65 ? 20.224 3.297 55.384 1.00 24.97 65 PRO A CA 1
ATOM 512 C C . PRO A 1 65 ? 21.274 3.210 56.483 1.00 25.02 65 PRO A C 1
ATOM 513 O O . PRO A 1 65 ? 21.035 3.695 57.577 1.00 26.74 65 PRO A O 1
ATOM 517 N N . TYR A 1 66 ? 22.417 2.600 56.208 1.00 25.42 66 TYR A N 1
ATOM 518 C CA . TYR A 1 66 ? 23.412 2.431 57.261 1.00 28.71 66 TYR A CA 1
ATOM 519 C C . TYR A 1 66 ? 24.629 3.357 57.301 1.00 29.01 66 TYR A C 1
ATOM 520 O O . TYR A 1 66 ? 25.019 3.798 58.384 1.00 30.54 66 TYR A O 1
ATOM 529 N N . VAL A 1 67 ? 25.230 3.642 56.151 1.00 27.93 67 VAL A N 1
ATOM 530 C CA . VAL A 1 67 ? 26.412 4.497 56.112 1.00 28.18 67 VAL A CA 1
ATOM 531 C C . VAL A 1 67 ? 26.136 5.983 56.370 1.00 26.50 67 VAL A C 1
ATOM 532 O O . VAL A 1 67 ? 27.067 6.761 56.603 1.00 25.44 67 VAL A O 1
ATOM 536 N N . ARG A 1 68 ? 24.864 6.368 56.331 1.00 23.44 68 ARG A N 1
ATOM 537 C CA . ARG A 1 68 ? 24.472 7.744 56.592 1.00 22.27 68 ARG A CA 1
ATOM 538 C C . ARG A 1 68 ? 23.101 7.702 57.197 1.00 21.59 68 ARG A C 1
ATOM 539 O O . ARG A 1 68 ? 22.284 6.869 56.820 1.00 24.61 68 ARG A O 1
ATOM 547 N N . SER A 1 69 ? 22.836 8.588 58.141 1.00 20.07 69 SER A N 1
ATOM 548 C CA . SER A 1 69 ? 21.510 8.648 58.701 1.00 19.83 69 SER A CA 1
ATOM 549 C C . SER A 1 69 ? 20.561 8.950 57.541 1.00 22.08 69 SER A C 1
ATOM 550 O O . SER A 1 69 ? 20.905 9.683 56.612 1.00 20.21 69 SER A O 1
ATOM 553 N N . PRO A 1 70 ? 19.375 8.332 57.550 1.00 22.85 70 PRO A N 1
ATOM 554 C CA . PRO A 1 70 ? 18.389 8.573 56.496 1.00 22.28 70 PRO A CA 1
ATOM 555 C C . PRO A 1 70 ? 18.077 10.077 56.399 1.00 23.67 70 PRO A C 1
ATOM 556 O O . PRO A 1 70 ? 17.681 10.567 55.334 1.00 22.09 70 PRO A O 1
ATOM 560 N N . ALA A 1 71 ? 18.245 10.800 57.511 1.00 22.22 71 ALA A N 1
ATOM 561 C CA . ALA A 1 71 ? 17.996 12.242 57.525 1.00 20.63 71 ALA A CA 1
ATOM 562 C C . ALA A 1 71 ? 19.046 12.969 56.694 1.00 20.42 71 ALA A C 1
ATOM 563 O O . ALA A 1 71 ? 18.729 13.937 55.994 1.00 19.96 71 ALA A O 1
ATOM 565 N N . ILE A 1 72 ? 20.290 12.505 56.783 1.00 19.40 72 ILE A N 1
ATOM 566 C CA . ILE A 1 72 ? 21.396 13.073 56.020 1.00 20.07 72 ILE A CA 1
ATOM 567 C C . ILE A 1 72 ? 21.150 12.771 54.546 1.00 21.29 72 ILE A C 1
ATOM 568 O O . ILE A 1 72 ? 21.395 13.605 53.675 1.00 18.97 72 ILE A O 1
ATOM 573 N N . THR A 1 73 ? 20.671 11.559 54.271 1.00 20.05 73 THR A N 1
ATOM 574 C CA . THR A 1 73 ? 20.371 11.161 52.905 1.00 20.31 73 THR A CA 1
ATOM 575 C C . THR A 1 73 ? 19.270 12.064 52.341 1.00 18.38 73 THR A C 1
ATOM 576 O O . THR A 1 73 ? 19.365 12.525 51.213 1.00 18.85 73 THR A O 1
ATOM 580 N N . ALA A 1 74 ? 18.246 12.332 53.144 1.00 17.96 74 ALA A N 1
ATOM 581 C CA . ALA A 1 74 ? 17.138 13.186 52.720 1.00 18.86 74 ALA A CA 1
ATOM 582 C C . ALA A 1 74 ? 17.668 14.580 52.397 1.00 19.73 74 ALA A C 1
ATOM 583 O O . ALA A 1 74 ? 17.340 15.155 51.363 1.00 18.27 74 ALA A O 1
ATOM 585 N N . SER A 1 75 ? 18.490 15.116 53.284 1.00 18.90 75 SER A N 1
ATOM 586 C CA . SER A 1 75 ? 19.076 16.425 53.065 1.00 19.62 75 SER A CA 1
ATOM 587 C C . SER A 1 75 ? 19.931 16.459 51.794 1.00 17.88 75 SER A C 1
ATOM 588 O O . SER A 1 75 ? 19.873 17.419 51.016 1.00 17.74 75 SER A O 1
ATOM 591 N N . ALA A 1 76 ? 20.739 15.425 51.579 1.00 17.41 76 ALA A N 1
ATOM 592 C CA . ALA A 1 76 ? 21.595 15.378 50.402 1.00 16.39 76 ALA A CA 1
ATOM 593 C C . ALA A 1 76 ? 20.790 15.311 49.098 1.00 18.12 76 ALA A C 1
ATOM 594 O O . ALA A 1 76 ? 21.187 15.870 48.069 1.00 17.52 76 ALA A O 1
ATOM 596 N N . ILE A 1 77 ? 19.669 14.608 49.148 1.00 16.36 77 ILE A N 1
ATOM 597 C CA . ILE A 1 77 ? 18.809 14.451 47.992 1.00 17.03 77 ILE A CA 1
ATOM 598 C C . ILE A 1 77 ? 18.045 15.755 47.757 1.00 18.06 77 ILE A C 1
ATOM 599 O O . ILE A 1 77 ? 17.845 16.173 46.614 1.00 16.78 77 ILE A O 1
ATOM 604 N N . ALA A 1 78 ? 17.622 16.401 48.837 1.00 16.52 78 ALA A N 1
ATOM 605 C CA . ALA A 1 78 ? 16.891 17.649 48.688 1.00 18.78 78 ALA A CA 1
ATOM 606 C C . ALA A 1 78 ? 17.845 18.726 48.164 1.00 18.42 78 ALA A C 1
ATOM 607 O O . ALA A 1 78 ? 17.455 19.599 47.384 1.00 20.40 78 ALA A O 1
ATOM 609 N N . THR A 1 79 ? 19.103 18.646 48.575 1.00 18.07 79 THR A N 1
ATOM 610 C CA . THR A 1 79 ? 20.104 19.608 48.135 1.00 18.72 79 THR A CA 1
ATOM 611 C C . THR A 1 79 ? 20.325 19.426 46.640 1.00 19.27 79 THR A C 1
ATOM 612 O O . THR A 1 79 ? 20.477 20.392 45.893 1.00 17.95 79 THR A O 1
ATOM 616 N N . LEU A 1 80 ? 20.368 18.168 46.221 1.00 18.39 80 LEU A N 1
ATOM 617 C CA . LEU A 1 80 ? 20.567 17.831 44.827 1.00 18.00 80 LEU A CA 1
ATOM 618 C C . LEU A 1 80 ? 19.357 18.268 44.012 1.00 18.57 80 LEU A C 1
ATOM 619 O O . LEU A 1 80 ? 19.489 18.742 42.887 1.00 19.43 80 LEU A O 1
ATOM 624 N N . ASP A 1 81 ? 18.175 18.115 44.585 1.00 18.57 81 ASP A N 1
ATOM 625 C CA . ASP A 1 81 ? 16.964 18.481 43.885 1.00 20.44 81 ASP A CA 1
ATOM 626 C C . ASP A 1 81 ? 16.977 19.985 43.608 1.00 21.96 81 ASP A C 1
ATOM 627 O O . ASP A 1 81 ? 16.539 20.419 42.535 1.00 21.80 81 ASP A O 1
ATOM 632 N N . GLU A 1 82 ? 17.464 20.772 44.572 1.00 22.57 82 GLU A N 1
ATOM 633 C CA . GLU A 1 82 ? 17.550 22.229 44.405 1.00 22.26 82 GLU A CA 1
ATOM 634 C C . GLU A 1 82 ? 18.541 22.548 43.303 1.00 22.39 82 GLU A C 1
ATOM 635 O O . GLU A 1 82 ? 18.231 23.299 42.370 1.00 21.84 82 GLU A O 1
ATOM 641 N N . LEU A 1 83 ? 19.729 21.961 43.400 1.00 21.17 83 LEU A N 1
ATOM 642 C CA . LEU A 1 83 ? 20.764 22.193 42.400 1.00 22.04 83 LEU A CA 1
ATOM 643 C C . LEU A 1 83 ? 20.376 21.751 41.000 1.00 21.83 83 LEU A C 1
ATOM 644 O O . LEU A 1 83 ? 20.799 22.360 40.025 1.00 21.39 83 LEU A O 1
ATOM 649 N N . SER A 1 84 ? 19.577 20.693 40.897 1.00 19.83 84 SER A N 1
ATOM 650 C CA . SER A 1 84 ? 19.192 20.157 39.595 1.00 19.86 84 SER A CA 1
ATOM 651 C C . SER A 1 84 ? 17.845 20.689 39.147 1.00 19.55 84 SER A C 1
ATOM 652 O O . SER A 1 84 ? 17.345 20.332 38.086 1.00 19.11 84 SER A O 1
ATOM 655 N N . ASN A 1 85 ? 17.249 21.525 39.984 1.00 21.66 85 ASN A N 1
ATOM 656 C CA . ASN A 1 85 ? 15.948 22.100 39.713 1.00 21.62 85 ASN A CA 1
ATOM 657 C C . ASN A 1 85 ? 14.856 21.044 39.569 1.00 22.89 85 ASN A C 1
ATOM 658 O O . ASN A 1 85 ? 14.058 21.076 38.616 1.00 22.99 85 ASN A O 1
ATOM 663 N N . GLY A 1 86 ? 14.826 20.096 40.511 1.00 21.70 86 GLY A N 1
ATOM 664 C CA . GLY A 1 86 ? 13.790 19.077 40.505 1.00 19.37 86 GLY A CA 1
ATOM 665 C C . GLY A 1 86 ? 14.038 17.823 39.687 1.00 19.35 86 GLY A C 1
ATOM 666 O O . GLY A 1 86 ? 13.101 17.226 39.160 1.00 19.18 86 GLY A O 1
ATOM 667 N N . ARG A 1 87 ? 15.290 17.409 39.587 1.00 19.35 87 ARG A N 1
ATOM 668 C CA . ARG A 1 87 ? 15.622 16.216 38.816 1.00 19.94 87 ARG A CA 1
ATOM 669 C C . ARG A 1 87 ? 16.162 15.043 39.636 1.00 21.17 87 ARG A C 1
ATOM 670 O O . ARG A 1 87 ? 16.506 13.995 39.080 1.00 20.25 87 ARG A O 1
ATOM 678 N N . ALA A 1 88 ? 16.225 15.212 40.951 1.00 20.68 88 ALA A N 1
ATOM 679 C CA . ALA A 1 88 ? 16.763 14.161 41.811 1.00 21.88 88 ALA A CA 1
ATOM 680 C C . ALA A 1 88 ? 15.897 12.924 41.900 1.00 19.88 88 ALA A C 1
ATOM 681 O O . ALA A 1 88 ? 14.675 12.978 41.765 1.00 19.83 88 ALA A O 1
ATOM 683 N N . THR A 1 89 ? 16.567 11.804 42.123 1.00 21.97 89 THR A N 1
ATOM 684 C CA . THR A 1 89 ? 15.914 10.517 42.332 1.00 22.19 89 THR A CA 1
ATOM 685 C C . THR A 1 89 ? 16.700 9.939 43.506 1.00 22.29 89 THR A C 1
ATOM 686 O O . THR A 1 89 ? 17.819 10.369 43.770 1.00 21.64 89 THR A O 1
ATOM 690 N N . LEU A 1 90 ? 16.112 8.993 44.230 1.00 21.56 90 LEU A N 1
ATOM 691 C CA . LEU A 1 90 ? 16.813 8.377 45.342 1.00 20.19 90 LEU A CA 1
ATOM 692 C C . LEU A 1 90 ? 16.731 6.856 45.272 1.00 20.30 90 LEU A C 1
ATOM 693 O O . LEU A 1 90 ? 15.681 6.265 45.487 1.00 20.75 90 LEU A O 1
ATOM 698 N N . GLY A 1 91 ? 17.837 6.231 44.932 1.00 20.58 91 GLY A N 1
ATOM 699 C CA . GLY A 1 91 ? 17.856 4.784 44.911 1.00 21.95 91 GLY A CA 1
ATOM 700 C C . GLY A 1 91 ? 18.447 4.359 46.242 1.00 22.18 91 GLY A C 1
ATOM 701 O O . GLY A 1 91 ? 19.482 4.877 46.656 1.00 20.70 91 GLY A O 1
ATOM 702 N N . ILE A 1 92 ? 17.792 3.437 46.936 1.00 22.71 92 ILE A N 1
ATOM 703 C CA . ILE A 1 92 ? 18.317 2.970 48.215 1.00 24.46 92 ILE A CA 1
ATOM 704 C C . ILE A 1 92 ? 18.119 1.457 48.341 1.00 25.93 92 ILE A C 1
ATOM 705 O O . ILE A 1 92 ? 17.055 0.935 48.007 1.00 24.17 92 ILE A O 1
ATOM 710 N N . GLY A 1 93 ? 19.165 0.769 48.784 1.00 27.05 93 GLY A N 1
ATOM 711 C CA . GLY A 1 93 ? 19.110 -0.671 48.954 1.00 31.33 93 GLY A CA 1
ATOM 712 C C . GLY A 1 93 ? 19.495 -1.039 50.376 1.00 34.36 93 GLY A C 1
ATOM 713 O O . GLY A 1 93 ? 19.898 -0.167 51.149 1.00 33.14 93 GLY A O 1
ATOM 714 N N . PRO A 1 94 ? 19.392 -2.325 50.755 1.00 36.66 94 PRO A N 1
ATOM 715 C CA . PRO A 1 94 ? 19.732 -2.798 52.105 1.00 37.61 94 PRO A CA 1
ATOM 716 C C . PRO A 1 94 ? 21.231 -2.751 52.421 1.00 38.74 94 PRO A C 1
ATOM 717 O O . PRO A 1 94 ? 21.622 -2.661 53.580 1.00 39.68 94 PRO A O 1
ATOM 721 N N . GLY A 1 95 ? 22.064 -2.810 51.389 1.00 39.33 95 GLY A N 1
ATOM 722 C CA . GLY A 1 95 ? 23.495 -2.799 51.613 1.00 41.38 95 GLY A CA 1
ATOM 723 C C . GLY A 1 95 ? 23.977 -4.236 51.677 1.00 42.88 95 GLY A C 1
ATOM 724 O O . GLY A 1 95 ? 23.237 -5.141 51.301 1.00 42.70 95 GLY A O 1
ATOM 725 N N . ASP A 1 96 ? 25.194 -4.464 52.160 1.00 43.56 96 ASP A N 1
ATOM 726 C CA . ASP A 1 96 ? 25.725 -5.824 52.229 1.00 43.96 96 ASP A CA 1
ATOM 727 C C . ASP A 1 96 ? 26.624 -6.025 53.451 1.00 43.69 96 ASP A C 1
ATOM 728 O O . ASP A 1 96 ? 27.373 -5.124 53.846 1.00 42.32 96 ASP A O 1
ATOM 733 N N . LYS A 1 97 ? 26.559 -7.218 54.034 1.00 43.09 97 LYS A N 1
ATOM 734 C CA . LYS A 1 97 ? 27.345 -7.532 55.219 1.00 43.00 97 LYS A CA 1
ATOM 735 C C . LYS A 1 97 ? 28.840 -7.275 55.110 1.00 42.36 97 LYS A C 1
ATOM 736 O O . LYS A 1 97 ? 29.462 -6.843 56.080 1.00 42.29 97 LYS A O 1
ATOM 742 N N . ALA A 1 98 ? 29.419 -7.530 53.944 1.00 41.56 98 ALA A N 1
ATOM 743 C CA . ALA A 1 98 ? 30.850 -7.326 53.763 1.00 41.60 98 ALA A CA 1
ATOM 744 C C . ALA A 1 98 ? 31.234 -5.897 54.125 1.00 42.00 98 ALA A C 1
ATOM 745 O O . ALA A 1 98 ? 32.112 -5.658 54.962 1.00 41.94 98 ALA A O 1
ATOM 747 N N . THR A 1 99 ? 30.560 -4.948 53.486 1.00 41.12 99 THR A N 1
ATOM 748 C CA . THR A 1 99 ? 30.812 -3.534 53.716 1.00 40.35 99 THR A CA 1
ATOM 749 C C . THR A 1 99 ? 30.601 -3.164 55.177 1.00 38.52 99 THR A C 1
ATOM 750 O O . THR A 1 99 ? 31.485 -2.596 55.810 1.00 37.32 99 THR A O 1
ATOM 754 N N . PHE A 1 100 ? 29.442 -3.512 55.724 1.00 38.33 100 PHE A N 1
ATOM 755 C CA . PHE A 1 100 ? 29.153 -3.162 57.101 1.00 39.29 100 PHE A CA 1
ATOM 756 C C . PHE A 1 100 ? 30.049 -3.823 58.144 1.00 40.02 100 PHE A C 1
ATOM 757 O O . PHE A 1 100 ? 30.164 -3.318 59.263 1.00 40.81 100 PHE A O 1
ATOM 765 N N . ASP A 1 101 ? 30.679 -4.945 57.796 1.00 40.17 101 ASP A N 1
ATOM 766 C CA . ASP A 1 101 ? 31.601 -5.582 58.738 1.00 39.74 101 ASP A CA 1
ATOM 767 C C . ASP A 1 101 ? 32.863 -4.715 58.747 1.00 38.22 101 ASP A C 1
ATOM 768 O O . ASP A 1 101 ? 33.399 -4.393 59.798 1.00 37.90 101 ASP A O 1
ATOM 773 N N . ALA A 1 102 ? 33.325 -4.336 57.561 1.00 37.69 102 ALA A N 1
ATOM 774 C CA . ALA A 1 102 ? 34.511 -3.500 57.442 1.00 37.40 102 ALA A CA 1
ATOM 775 C C . ALA A 1 102 ? 34.304 -2.100 58.038 1.00 37.91 102 ALA A C 1
ATOM 776 O O . ALA A 1 102 ? 35.270 -1.399 58.311 1.00 39.26 102 ALA A O 1
ATOM 778 N N . LEU A 1 103 ? 33.055 -1.697 58.245 1.00 36.63 103 LEU A N 1
ATOM 779 C CA . LEU A 1 103 ? 32.776 -0.376 58.801 1.00 35.65 103 LEU A CA 1
ATOM 780 C C . LEU A 1 103 ? 32.332 -0.448 60.245 1.00 35.30 103 LEU A C 1
ATOM 781 O O . LEU A 1 103 ? 32.061 0.583 60.863 1.00 35.72 103 LEU A O 1
ATOM 786 N N . GLY A 1 104 ? 32.234 -1.661 60.779 1.00 34.46 104 GLY A N 1
ATOM 787 C CA . GLY A 1 104 ? 31.822 -1.825 62.161 1.00 33.68 104 GLY A CA 1
ATOM 788 C C . GLY A 1 104 ? 30.361 -1.495 62.376 1.00 35.10 104 GLY A C 1
ATOM 789 O O . GLY A 1 104 ? 29.969 -1.030 63.449 1.00 35.19 104 GLY A O 1
ATOM 790 N N . ILE A 1 105 ? 29.544 -1.747 61.359 1.00 34.53 105 ILE A N 1
ATOM 791 C CA . ILE A 1 105 ? 28.121 -1.468 61.442 1.00 34.21 105 ILE A CA 1
ATOM 792 C C . ILE A 1 105 ? 27.340 -2.766 61.526 1.00 34.77 105 ILE A C 1
ATOM 793 O O . ILE A 1 105 ? 27.551 -3.680 60.730 1.00 34.14 105 ILE A O 1
ATOM 798 N N . GLU A 1 106 ? 26.441 -2.845 62.495 1.00 36.22 106 GLU A N 1
ATOM 799 C CA . GLU A 1 106 ? 25.633 -4.043 62.669 1.00 39.20 106 GLU A CA 1
ATOM 800 C C . GLU A 1 106 ? 24.467 -3.968 61.681 1.00 38.88 106 GLU A C 1
ATOM 801 O O . GLU A 1 106 ? 23.661 -3.040 61.728 1.00 38.76 106 GLU A O 1
ATOM 807 N N . TRP A 1 107 ? 24.397 -4.951 60.790 1.00 38.73 107 TRP A N 1
ATOM 808 C CA . TRP A 1 107 ? 23.357 -5.016 59.771 1.00 38.65 107 TRP A CA 1
ATOM 809 C C . TRP A 1 107 ? 22.041 -5.490 60.367 1.00 37.53 107 TRP A C 1
ATOM 810 O O . TRP A 1 107 ? 21.550 -6.560 60.038 1.00 39.00 107 TRP A O 1
ATOM 821 N N . VAL A 1 108 ? 21.473 -4.671 61.240 1.00 36.14 108 VAL A N 1
ATOM 822 C CA . VAL A 1 108 ? 20.230 -4.979 61.923 1.00 36.80 108 VAL A CA 1
ATOM 823 C C . VAL A 1 108 ? 18.961 -4.869 61.066 1.00 36.56 108 VAL A C 1
ATOM 824 O O . VAL A 1 108 ? 18.739 -3.860 60.397 1.00 36.06 108 VAL A O 1
ATOM 828 N N . LYS A 1 109 ? 18.130 -5.911 61.125 1.00 35.37 109 LYS A N 1
ATOM 829 C CA . LYS A 1 109 ? 16.861 -5.995 60.405 1.00 33.15 109 LYS A CA 1
ATOM 830 C C . LYS A 1 109 ? 16.816 -5.070 59.182 1.00 31.25 109 LYS A C 1
ATOM 831 O O . LYS A 1 109 ? 16.147 -4.040 59.202 1.00 30.16 109 LYS A O 1
ATOM 837 N N . PRO A 1 110 ? 17.497 -5.456 58.097 1.00 30.29 110 PRO A N 1
ATOM 838 C CA . PRO A 1 110 ? 17.578 -4.699 56.843 1.00 30.78 110 PRO A CA 1
ATOM 839 C C . PRO A 1 110 ? 16.228 -4.295 56.252 1.00 31.91 110 PRO A C 1
ATOM 840 O O . PRO A 1 110 ? 16.052 -3.157 55.809 1.00 30.20 110 PRO A O 1
ATOM 844 N N . VAL A 1 111 ? 15.268 -5.218 56.266 1.00 31.49 111 VAL A N 1
ATOM 845 C CA . VAL A 1 111 ? 13.959 -4.928 55.702 1.00 30.64 111 VAL A CA 1
ATOM 846 C C . VAL A 1 111 ? 13.257 -3.849 56.491 1.00 30.96 111 VAL A C 1
ATOM 847 O O . VAL A 1 111 ? 12.726 -2.884 55.927 1.00 31.57 111 VAL A O 1
ATOM 851 N N . SER A 1 112 ? 13.242 -4.002 57.804 1.00 30.28 112 SER A N 1
ATOM 852 C CA . SER A 1 112 ? 12.586 -3.007 58.631 1.00 31.20 112 SER A CA 1
ATOM 853 C C . SER A 1 112 ? 13.344 -1.675 58.586 1.00 29.89 112 SER A C 1
ATOM 854 O O . SER A 1 112 ? 12.745 -0.608 58.638 1.00 29.97 112 SER A O 1
ATOM 857 N N . THR A 1 113 ? 14.660 -1.754 58.496 1.00 29.39 113 THR A N 1
ATOM 858 C CA . THR A 1 113 ? 15.489 -0.548 58.470 1.00 31.63 113 THR A CA 1
ATOM 859 C C . THR A 1 113 ? 15.249 0.294 57.205 1.00 30.89 113 THR A C 1
ATOM 860 O O . THR A 1 113 ? 15.001 1.505 57.283 1.00 31.76 113 THR A O 1
ATOM 864 N N . ILE A 1 114 ? 15.316 -0.353 56.048 1.00 30.18 114 ILE A N 1
ATOM 865 C CA . ILE A 1 114 ? 15.107 0.350 54.792 1.00 30.42 114 ILE A CA 1
ATOM 866 C C . ILE A 1 114 ? 13.675 0.888 54.789 1.00 29.18 114 ILE A C 1
ATOM 867 O O . ILE A 1 114 ? 13.426 2.007 54.324 1.00 26.38 114 ILE A O 1
ATOM 872 N N . ARG A 1 115 ? 12.740 0.117 55.352 1.00 27.65 115 ARG A N 1
ATOM 873 C CA . ARG A 1 115 ? 11.355 0.564 55.419 1.00 27.22 115 ARG A CA 1
ATOM 874 C C . ARG A 1 115 ? 11.222 1.801 56.297 1.00 27.49 115 ARG A C 1
ATOM 875 O O . ARG A 1 115 ? 10.574 2.778 55.912 1.00 27.53 115 ARG A O 1
ATOM 883 N N . ASP A 1 116 ? 11.820 1.760 57.486 1.00 27.90 116 ASP A N 1
ATOM 884 C CA . ASP A 1 116 ? 11.752 2.901 58.390 1.00 27.89 116 ASP A CA 1
ATOM 885 C C . ASP A 1 116 ? 12.525 4.089 57.798 1.00 25.19 116 ASP A C 1
ATOM 886 O O . ASP A 1 116 ? 12.122 5.232 57.968 1.00 26.03 116 ASP A O 1
ATOM 891 N N . ALA A 1 117 ? 13.630 3.806 57.118 1.00 23.47 117 ALA A N 1
ATOM 892 C CA . ALA A 1 117 ? 14.433 4.857 56.499 1.00 23.97 117 ALA A CA 1
ATOM 893 C C . ALA A 1 117 ? 13.575 5.604 55.480 1.00 24.35 117 ALA A C 1
ATOM 894 O O . ALA A 1 117 ? 13.459 6.833 55.516 1.00 25.79 117 ALA A O 1
ATOM 896 N N . ILE A 1 118 ? 12.955 4.854 54.573 1.00 24.19 118 ILE A N 1
ATOM 897 C CA . ILE A 1 118 ? 12.114 5.459 53.559 1.00 22.65 118 ILE A CA 1
ATOM 898 C C . ILE A 1 118 ? 10.992 6.289 54.167 1.00 23.93 118 ILE A C 1
ATOM 899 O O . ILE A 1 118 ? 10.723 7.413 53.712 1.00 23.40 118 ILE A O 1
ATOM 904 N N . ALA A 1 119 ? 10.342 5.775 55.210 1.00 24.67 119 ALA A N 1
ATOM 905 C CA . ALA A 1 119 ? 9.265 6.541 55.837 1.00 23.79 119 ALA A CA 1
ATOM 906 C C . ALA A 1 119 ? 9.807 7.880 56.361 1.00 23.91 119 ALA A C 1
ATOM 907 O O . ALA A 1 119 ? 9.164 8.922 56.240 1.00 24.14 119 ALA A O 1
ATOM 909 N N . MET A 1 120 ? 10.997 7.850 56.940 1.00 23.08 120 MET A N 1
ATOM 910 C CA . MET A 1 120 ? 11.571 9.072 57.466 1.00 24.83 120 MET A CA 1
ATOM 911 C C . MET A 1 120 ? 11.897 10.044 56.329 1.00 22.61 120 MET A C 1
ATOM 912 O O . MET A 1 120 ? 11.576 11.220 56.393 1.00 22.25 120 MET A O 1
ATOM 917 N N . MET A 1 121 ? 12.539 9.538 55.290 1.00 22.56 121 MET A N 1
ATOM 918 C CA . MET A 1 121 ? 12.908 10.393 54.173 1.00 22.84 121 MET A CA 1
ATOM 919 C C . MET A 1 121 ? 11.702 10.970 53.455 1.00 23.72 121 MET A C 1
ATOM 920 O O . MET A 1 121 ? 11.743 12.121 53.017 1.00 22.55 121 MET A O 1
ATOM 925 N N . ARG A 1 122 ? 10.623 10.187 53.360 1.00 22.91 122 ARG A N 1
ATOM 926 C CA . ARG A 1 122 ? 9.396 10.665 52.729 1.00 23.94 122 ARG A CA 1
ATOM 927 C C . ARG A 1 122 ? 8.952 11.909 53.483 1.00 24.42 122 ARG A C 1
ATOM 928 O O . ARG A 1 122 ? 8.655 12.942 52.891 1.00 25.66 122 ARG A O 1
ATOM 936 N N . THR A 1 123 ? 8.917 11.803 54.805 1.00 24.63 123 THR A N 1
ATOM 937 C CA . THR A 1 123 ? 8.497 12.915 55.640 1.00 24.38 123 THR A CA 1
ATOM 938 C C . THR A 1 123 ? 9.426 14.118 55.494 1.00 22.99 123 THR A C 1
ATOM 939 O O . THR A 1 123 ? 8.967 15.249 55.300 1.00 22.32 123 THR A O 1
ATOM 943 N N . LEU A 1 124 ? 10.728 13.873 55.581 1.00 21.65 124 LEU A N 1
ATOM 944 C CA . LEU A 1 124 ? 11.693 14.952 55.457 1.00 20.58 124 LEU A CA 1
ATOM 945 C C . LEU A 1 124 ? 11.663 15.634 54.089 1.00 22.16 124 LEU A C 1
ATOM 946 O O . LEU A 1 124 ? 11.631 16.871 54.007 1.00 21.82 124 LEU A O 1
ATOM 951 N N . LEU A 1 125 ? 11.675 14.839 53.020 1.00 21.92 125 LEU A N 1
ATOM 952 C CA . LEU A 1 125 ? 11.660 15.398 51.671 1.00 22.76 125 LEU A CA 1
ATOM 953 C C . LEU A 1 125 ? 10.389 16.195 51.427 1.00 23.29 125 LEU A C 1
ATOM 954 O O . LEU A 1 125 ? 10.420 17.180 50.707 1.00 22.56 125 LEU A O 1
ATOM 959 N N . ALA A 1 126 ? 9.289 15.789 52.057 1.00 23.65 126 ALA A N 1
ATOM 960 C CA . ALA A 1 126 ? 8.020 16.491 51.914 1.00 24.95 126 ALA A CA 1
ATOM 961 C C . ALA A 1 126 ? 8.066 17.798 52.712 1.00 27.75 126 ALA A C 1
ATOM 962 O O . ALA A 1 126 ? 7.120 18.585 52.691 1.00 28.28 126 ALA A O 1
ATOM 964 N N . GLY A 1 127 ? 9.167 18.023 53.426 1.00 28.23 127 GLY A N 1
ATOM 965 C CA . GLY A 1 127 ? 9.293 19.239 54.213 1.00 28.98 127 GLY A CA 1
ATOM 966 C C . GLY A 1 127 ? 8.534 19.195 55.529 1.00 30.30 127 GLY A C 1
ATOM 967 O O . GLY A 1 127 ? 8.402 20.211 56.216 1.00 32.03 127 GLY A O 1
ATOM 968 N N . GLU A 1 128 ? 8.032 18.023 55.887 1.00 30.60 128 GLU A N 1
ATOM 969 C CA . GLU A 1 128 ? 7.284 17.873 57.123 1.00 32.16 128 GLU A CA 1
ATOM 970 C C . GLU A 1 128 ? 8.218 17.508 58.267 1.00 31.88 128 GLU A C 1
ATOM 971 O O . GLU A 1 128 ? 9.406 17.249 58.063 1.00 28.71 128 GLU A O 1
ATOM 977 N N . LYS A 1 129 ? 7.654 17.460 59.469 1.00 32.94 129 LYS A N 1
ATOM 978 C CA . LYS A 1 129 ? 8.411 17.153 60.677 1.00 34.23 129 LYS A CA 1
ATOM 979 C C . LYS A 1 129 ? 8.102 15.733 61.132 1.00 33.49 129 LYS A C 1
ATOM 980 O O . LYS A 1 129 ? 6.939 15.355 61.237 1.00 33.37 129 LYS A O 1
ATOM 986 N N . THR A 1 130 ? 9.131 14.938 61.393 1.00 33.32 130 THR A N 1
ATOM 987 C CA . THR A 1 130 ? 8.909 13.564 61.830 1.00 35.26 130 THR A CA 1
ATOM 988 C C . THR A 1 130 ? 8.400 13.549 63.266 1.00 37.54 130 THR A C 1
ATOM 989 O O . THR A 1 130 ? 8.421 14.577 63.951 1.00 36.51 130 THR A O 1
ATOM 993 N N . GLU A 1 131 ? 7.948 12.386 63.723 1.00 40.07 131 GLU A N 1
ATOM 994 C CA . GLU A 1 131 ? 7.447 12.279 65.084 1.00 42.72 131 GLU A CA 1
ATOM 995 C C . GLU A 1 131 ? 8.586 12.564 66.047 1.00 41.85 131 GLU A C 1
ATOM 996 O O . GLU A 1 131 ? 8.389 13.224 67.063 1.00 41.69 131 GLU A O 1
ATOM 1002 N N . SER A 1 132 ? 9.778 12.088 65.698 1.00 40.64 132 SER A N 1
ATOM 1003 C CA . SER A 1 132 ? 10.959 12.289 66.521 1.00 38.91 132 SER A CA 1
ATOM 1004 C C . SER A 1 132 ? 11.402 13.750 66.538 1.00 37.89 132 SER A C 1
ATOM 1005 O O . SER A 1 132 ? 12.321 14.105 67.265 1.00 39.08 132 SER A O 1
ATOM 1008 N N . GLY A 1 133 ? 10.757 14.590 65.735 1.00 35.56 133 GLY A N 1
ATOM 1009 C CA . GLY A 1 133 ? 11.093 16.005 65.713 1.00 33.90 133 GLY A CA 1
ATOM 1010 C C . GLY A 1 133 ? 12.036 16.512 64.627 1.00 32.21 133 GLY A C 1
ATOM 1011 O O . GLY A 1 133 ? 12.329 17.700 64.582 1.00 32.89 133 GLY A O 1
ATOM 1012 N N . ALA A 1 134 ? 12.519 15.633 63.758 1.00 30.52 134 ALA A N 1
ATOM 1013 C CA . ALA A 1 134 ? 13.427 16.042 62.686 1.00 28.59 134 ALA A CA 1
ATOM 1014 C C . ALA A 1 134 ? 12.672 16.756 61.556 1.00 28.79 134 ALA A C 1
ATOM 1015 O O . ALA A 1 134 ? 11.538 16.390 61.235 1.00 28.87 134 ALA A O 1
ATOM 1017 N N . GLN A 1 135 ? 13.294 17.772 60.959 1.00 26.16 135 GLN A N 1
ATOM 1018 C CA . GLN A 1 135 ? 12.677 18.521 59.869 1.00 25.49 135 GLN A CA 1
ATOM 1019 C C . GLN A 1 135 ? 13.737 19.296 59.076 1.00 25.36 135 GLN A C 1
ATOM 1020 O O . GLN A 1 135 ? 14.663 19.866 59.663 1.00 25.26 135 GLN A O 1
ATOM 1026 N N . LEU A 1 136 ? 13.618 19.319 57.752 1.00 24.07 136 LEU A N 1
ATOM 1027 C CA . LEU A 1 136 ? 14.580 20.066 56.951 1.00 24.71 136 LEU A CA 1
ATOM 1028 C C . LEU A 1 136 ? 14.233 21.551 57.092 1.00 25.72 136 LEU A C 1
ATOM 1029 O O . LEU A 1 136 ? 13.067 21.914 57.097 1.00 25.58 136 LEU A O 1
ATOM 1034 N N . MET A 1 137 ? 15.244 22.403 57.211 1.00 26.12 137 MET A N 1
ATOM 1035 C CA . MET A 1 137 ? 15.001 23.827 57.395 1.00 28.68 137 MET A CA 1
ATOM 1036 C C . MET A 1 137 ? 15.670 24.704 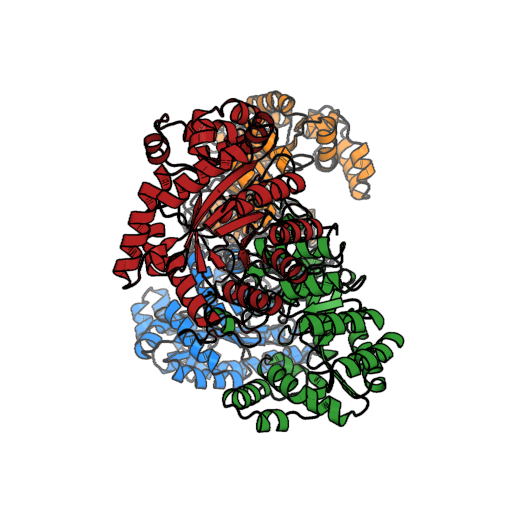56.349 1.00 26.70 137 MET A C 1
ATOM 1037 O O . MET A 1 137 ? 15.033 25.564 55.763 1.00 26.87 137 MET A O 1
ATOM 1042 N N . GLY A 1 138 ? 16.957 24.479 56.125 1.00 23.89 138 GLY A N 1
ATOM 1043 C CA . GLY A 1 138 ? 17.697 25.294 55.177 1.00 24.22 138 GLY A CA 1
ATOM 1044 C C . GLY A 1 138 ? 17.829 24.713 53.790 1.00 22.58 138 GLY A C 1
ATOM 1045 O O . GLY A 1 138 ? 18.667 25.146 53.004 1.00 22.25 138 GLY A O 1
ATOM 1046 N N . VAL A 1 139 ? 17.005 23.719 53.494 1.00 22.98 139 VAL A N 1
ATOM 1047 C CA . VAL A 1 139 ? 17.019 23.078 52.194 1.00 22.19 139 VAL A CA 1
ATOM 1048 C C . VAL A 1 139 ? 15.612 22.568 51.970 1.00 23.33 139 VAL A C 1
ATOM 1049 O O . VAL A 1 139 ? 14.898 22.208 52.918 1.00 23.43 139 VAL A O 1
ATOM 1053 N N . LYS A 1 140 ? 15.202 22.541 50.714 1.00 22.16 140 LYS A N 1
ATOM 1054 C CA . LYS A 1 140 ? 13.861 22.109 50.410 1.00 23.54 140 LYS A CA 1
ATOM 1055 C C . LYS A 1 140 ? 13.801 21.507 49.019 1.00 23.02 140 LYS A C 1
ATOM 1056 O O . LYS A 1 140 ? 14.388 22.029 48.079 1.00 22.01 140 LYS A O 1
ATOM 1062 N N . ALA A 1 141 ? 13.092 20.397 48.898 1.00 23.11 141 ALA A N 1
ATOM 1063 C CA . ALA A 1 141 ? 12.947 19.728 47.617 1.00 23.99 141 ALA A CA 1
ATOM 1064 C C . ALA A 1 141 ? 12.136 20.598 46.655 1.00 24.78 141 ALA A C 1
ATOM 1065 O O . ALA A 1 141 ? 11.210 21.307 47.063 1.00 24.92 141 ALA A O 1
ATOM 1067 N N . VAL A 1 142 ? 12.497 20.548 45.380 1.00 23.65 142 VAL A N 1
ATOM 1068 C CA . VAL A 1 142 ? 11.760 21.280 44.369 1.00 23.70 142 VAL A CA 1
ATOM 1069 C C . VAL A 1 142 ? 10.545 20.422 44.007 1.00 23.75 142 VAL A C 1
ATOM 1070 O O . VAL A 1 142 ? 9.409 20.907 43.982 1.00 22.72 142 VAL A O 1
ATOM 1074 N N . GLN A 1 143 ? 10.791 19.140 43.746 1.00 22.90 143 GLN A N 1
ATOM 1075 C CA . GLN A 1 143 ? 9.724 18.209 43.404 1.00 24.12 143 GLN A CA 1
ATOM 1076 C C . GLN A 1 143 ? 8.785 18.007 44.584 1.00 26.08 143 GLN A C 1
ATOM 1077 O O . GLN A 1 143 ? 9.220 17.990 45.728 1.00 25.14 143 GLN A O 1
ATOM 1083 N N . GLU A 1 144 ? 7.497 17.839 44.300 1.00 28.09 144 GLU A N 1
ATOM 1084 C CA . GLU A 1 144 ? 6.511 17.616 45.350 1.00 30.76 144 GLU A CA 1
ATOM 1085 C C . GLU A 1 144 ? 6.715 16.208 45.914 1.00 30.03 144 GLU A C 1
ATOM 1086 O O . GLU A 1 144 ? 6.426 15.943 47.072 1.00 29.76 144 GLU A O 1
ATOM 1092 N N . LYS A 1 145 ? 7.220 15.312 45.076 1.00 28.33 145 LYS A N 1
ATOM 1093 C CA . LYS A 1 145 ? 7.463 13.936 45.466 1.00 28.92 145 LYS A CA 1
ATOM 1094 C C . LYS A 1 145 ? 8.700 13.398 44.767 1.00 26.89 145 LYS A C 1
ATOM 1095 O O . LYS A 1 145 ? 8.628 12.982 43.621 1.00 27.22 145 LYS A O 1
ATOM 1101 N N . ILE A 1 146 ? 9.840 13.412 45.442 1.00 25.15 146 ILE A N 1
ATOM 1102 C CA . ILE A 1 146 ? 11.054 12.888 44.838 1.00 23.63 146 ILE A CA 1
ATOM 1103 C C . ILE A 1 146 ? 10.870 11.379 44.793 1.00 24.13 146 ILE A C 1
ATOM 1104 O O . ILE A 1 146 ? 10.530 10.771 45.802 1.00 24.51 146 ILE A O 1
ATOM 1109 N N . PRO A 1 147 ? 11.100 10.757 43.626 1.00 24.23 147 PRO A N 1
ATOM 1110 C CA . PRO A 1 147 ? 10.953 9.312 43.442 1.00 24.05 147 PRO A CA 1
ATOM 1111 C C . PRO A 1 147 ? 11.983 8.534 44.246 1.00 23.23 147 PRO A C 1
ATOM 1112 O O . PRO A 1 147 ? 13.169 8.860 44.207 1.00 20.20 147 PRO A O 1
ATOM 1116 N N . ILE A 1 148 ? 11.530 7.503 44.953 1.00 21.78 148 ILE A N 1
ATOM 1117 C CA . ILE A 1 148 ? 12.433 6.659 45.723 1.00 22.02 148 ILE A CA 1
ATOM 1118 C C . ILE A 1 148 ? 12.394 5.267 45.122 1.00 21.74 148 ILE A C 1
ATOM 1119 O O . ILE A 1 148 ? 11.330 4.649 45.016 1.00 23.15 148 ILE A O 1
ATOM 1124 N N . TYR A 1 149 ? 13.556 4.795 44.697 1.00 21.33 149 TYR A N 1
ATOM 1125 C CA . TYR A 1 149 ? 13.703 3.470 44.113 1.00 22.47 149 TYR A CA 1
ATOM 1126 C C . TYR A 1 149 ? 14.407 2.554 45.109 1.00 24.59 149 TYR A C 1
ATOM 1127 O O . TYR A 1 149 ? 15.346 2.970 45.794 1.00 23.51 149 TYR A O 1
ATOM 1136 N N . MET A 1 150 ? 13.955 1.307 45.192 1.00 23.04 150 MET A N 1
ATOM 1137 C CA . MET A 1 150 ? 14.613 0.347 46.060 1.00 23.59 150 MET A CA 1
ATOM 1138 C C . MET A 1 150 ? 15.453 -0.652 45.289 1.00 22.66 150 MET A C 1
ATOM 1139 O O . MET A 1 150 ? 15.034 -1.149 44.246 1.00 23.73 150 MET A O 1
ATOM 1144 N N . GLY A 1 151 ? 16.648 -0.932 45.795 1.00 22.63 151 GLY A N 1
ATOM 1145 C CA . GLY A 1 151 ? 17.483 -1.952 45.190 1.00 23.43 151 GLY A CA 1
ATOM 1146 C C . GLY A 1 151 ? 16.826 -3.192 45.782 1.00 26.44 151 GLY A C 1
ATOM 1147 O O . GLY A 1 151 ? 16.675 -3.291 47.002 1.00 29.32 151 GLY A O 1
ATOM 1148 N N . ALA A 1 152 ? 16.392 -4.121 44.943 1.00 27.33 152 ALA A N 1
ATOM 1149 C CA . ALA A 1 152 ? 15.709 -5.314 45.434 1.00 27.93 152 ALA A CA 1
ATOM 1150 C C . ALA A 1 152 ? 16.235 -6.521 44.701 1.00 28.96 152 ALA A C 1
ATOM 1151 O O . ALA A 1 152 ? 15.985 -6.690 43.509 1.00 29.65 152 ALA A O 1
ATOM 1153 N N . GLN A 1 153 ? 16.968 -7.362 45.417 1.00 29.55 153 GLN A N 1
ATOM 1154 C CA . GLN A 1 153 ? 17.560 -8.545 44.821 1.00 30.67 153 GLN A CA 1
ATOM 1155 C C . GLN A 1 153 ? 16.969 -9.798 45.454 1.00 30.85 153 GLN A C 1
ATOM 1156 O O . GLN A 1 153 ? 17.425 -10.900 45.183 1.00 33.07 153 GLN A O 1
ATOM 1162 N N . GLY A 1 154 ? 15.960 -9.624 46.298 1.00 30.81 154 GLY A N 1
ATOM 1163 C CA . GLY A 1 154 ? 15.341 -10.765 46.943 1.00 30.91 154 GLY A CA 1
ATOM 1164 C C . GLY A 1 154 ? 13.851 -10.555 47.084 1.00 29.98 154 GLY A C 1
ATOM 1165 O O . GLY A 1 154 ? 13.373 -9.434 46.935 1.00 30.47 154 GLY A O 1
ATOM 1166 N N . PRO A 1 155 ? 13.092 -11.610 47.420 1.00 29.67 155 PRO A N 1
ATOM 1167 C CA . PRO A 1 155 ? 11.640 -11.548 47.578 1.00 27.04 155 PRO A CA 1
ATOM 1168 C C . PRO A 1 155 ? 11.088 -10.491 48.514 1.00 25.89 155 PRO A C 1
ATOM 1169 O O . PRO A 1 155 ? 10.165 -9.768 48.144 1.00 23.53 155 PRO A O 1
ATOM 1173 N N . MET A 1 156 ? 11.624 -10.390 49.727 1.00 24.97 156 MET A N 1
ATOM 1174 C CA . MET A 1 156 ? 11.089 -9.398 50.658 1.00 24.86 156 MET A CA 1
ATOM 1175 C C . MET A 1 156 ? 11.356 -7.969 50.190 1.00 23.40 156 MET A C 1
ATOM 1176 O O . MET A 1 156 ? 10.525 -7.087 50.385 1.00 24.14 156 MET A O 1
ATOM 1181 N N . MET A 1 157 ? 12.515 -7.741 49.584 1.00 24.26 157 MET A N 1
ATOM 1182 C CA . MET A 1 157 ? 12.846 -6.409 49.077 1.00 25.97 157 MET A CA 1
ATOM 1183 C C . MET A 1 157 ? 11.947 -6.060 47.892 1.00 24.84 157 ME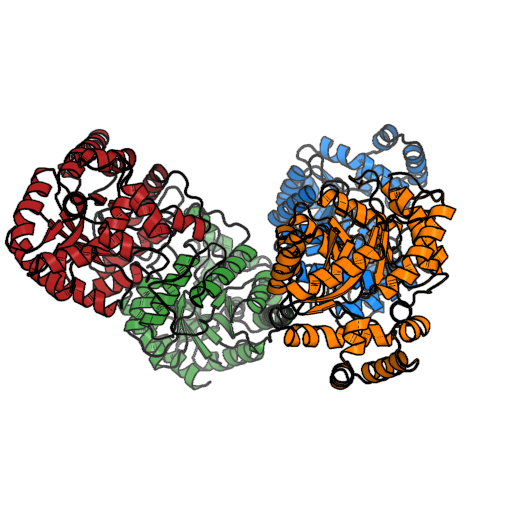T A C 1
ATOM 1184 O O . MET A 1 157 ? 11.497 -4.922 47.756 1.00 25.63 157 MET A O 1
ATOM 1189 N N . LEU A 1 158 ? 11.682 -7.044 47.036 1.00 25.00 158 LEU A N 1
ATOM 1190 C CA . LEU A 1 158 ? 10.813 -6.810 45.884 1.00 23.93 158 LEU A CA 1
ATOM 1191 C C . LEU A 1 158 ? 9.415 -6.487 46.363 1.00 23.57 158 LEU A C 1
ATOM 1192 O O . LEU A 1 158 ? 8.782 -5.537 45.876 1.00 23.29 158 LEU A O 1
ATOM 1197 N N . LYS A 1 159 ? 8.923 -7.247 47.339 1.00 22.73 159 LYS A N 1
ATOM 1198 C CA . LYS A 1 159 ? 7.589 -6.972 47.839 1.00 23.15 159 LYS A CA 1
ATOM 1199 C C . LYS A 1 159 ? 7.550 -5.605 48.491 1.00 23.90 159 LYS A C 1
ATOM 1200 O O . LYS A 1 159 ? 6.617 -4.834 48.260 1.00 23.26 159 LYS A O 1
ATOM 1206 N N . THR A 1 160 ? 8.571 -5.299 49.292 1.00 23.30 160 THR A N 1
ATOM 1207 C CA . THR A 1 160 ? 8.633 -4.006 49.970 1.00 22.76 160 THR A CA 1
ATOM 1208 C C . THR A 1 160 ? 8.735 -2.858 48.941 1.00 20.80 160 THR A C 1
ATOM 1209 O O . THR A 1 160 ? 8.120 -1.806 49.123 1.00 20.79 160 THR A O 1
ATOM 1213 N N . ALA A 1 161 ? 9.512 -3.059 47.878 1.00 20.80 161 ALA A N 1
ATOM 1214 C CA . ALA A 1 161 ? 9.632 -2.026 46.833 1.00 21.84 161 ALA A CA 1
ATOM 1215 C C . ALA A 1 161 ? 8.240 -1.717 46.292 1.00 22.70 161 ALA A C 1
ATOM 1216 O O . ALA A 1 161 ? 7.844 -0.557 46.189 1.00 23.63 161 ALA A O 1
ATOM 1218 N N . GLY A 1 162 ? 7.472 -2.760 45.979 1.00 23.54 162 GLY A N 1
ATOM 1219 C CA . GLY A 1 162 ? 6.127 -2.537 45.479 1.00 22.02 162 GLY A CA 1
ATOM 1220 C C . GLY A 1 162 ? 5.248 -1.843 46.497 1.00 23.49 162 GLY A C 1
ATOM 1221 O O . GLY A 1 162 ? 4.359 -1.060 46.157 1.00 23.18 162 GLY A O 1
ATOM 1222 N N . GLU A 1 163 ? 5.498 -2.109 47.772 1.00 22.42 163 GLU A N 1
ATOM 1223 C CA . GLU A 1 163 ? 4.695 -1.509 48.818 1.00 22.35 163 GLU A CA 1
ATOM 1224 C C . GLU A 1 163 ? 5.011 -0.055 49.158 1.00 20.86 163 GLU A C 1
ATOM 1225 O O . GLU A 1 163 ? 4.109 0.714 49.419 1.00 20.94 163 GLU A O 1
ATOM 1231 N N . ILE A 1 164 ? 6.278 0.328 49.129 1.00 21.60 164 ILE A N 1
ATOM 1232 C CA . ILE A 1 164 ? 6.615 1.685 49.542 1.00 23.10 164 ILE A CA 1
ATOM 1233 C C . ILE A 1 164 ? 7.511 2.493 48.613 1.00 23.07 164 ILE A C 1
ATOM 1234 O O . ILE A 1 164 ? 7.798 3.647 48.913 1.00 24.69 164 ILE A O 1
ATOM 1239 N N . SER A 1 165 ? 7.981 1.912 47.520 1.00 23.47 165 SER A N 1
ATOM 1240 C CA . SER A 1 165 ? 8.848 2.680 46.629 1.00 24.79 165 SER A CA 1
ATOM 1241 C C . SER A 1 165 ? 8.144 3.108 45.339 1.00 24.65 165 SER A C 1
ATOM 1242 O O . SER A 1 165 ? 6.970 2.807 45.120 1.00 22.77 165 SER A O 1
ATOM 1245 N N . ASP A 1 166 ? 8.869 3.841 44.502 1.00 24.15 166 ASP A N 1
ATOM 1246 C CA . ASP A 1 166 ? 8.329 4.328 43.240 1.00 24.78 166 ASP A CA 1
ATOM 1247 C C . ASP A 1 166 ? 8.963 3.533 42.121 1.00 23.75 166 ASP A C 1
ATOM 1248 O O . ASP A 1 166 ? 8.617 3.682 40.952 1.00 24.95 166 ASP A O 1
ATOM 1253 N N . GLY A 1 167 ? 9.904 2.681 42.493 1.00 21.64 167 GLY A N 1
ATOM 1254 C CA . GLY A 1 167 ? 10.577 1.879 41.505 1.00 22.36 167 GLY A CA 1
ATOM 1255 C C . GLY A 1 167 ? 11.506 0.889 42.157 1.00 23.56 167 GLY A C 1
ATOM 1256 O O . GLY A 1 167 ? 11.820 0.997 43.348 1.00 25.84 167 GLY A O 1
ATOM 1257 N N . ALA A 1 168 ? 11.944 -0.078 41.365 1.00 23.12 168 ALA A N 1
ATOM 1258 C CA . ALA A 1 168 ? 12.839 -1.117 41.828 1.00 23.18 168 ALA A CA 1
ATOM 1259 C C . ALA A 1 168 ? 14.021 -1.216 40.894 1.00 22.72 168 ALA A C 1
ATOM 1260 O O . ALA A 1 168 ? 13.849 -1.316 39.676 1.00 23.86 168 ALA A O 1
ATOM 1262 N N . LEU A 1 169 ? 15.226 -1.151 41.457 1.00 21.99 169 LEU A N 1
ATOM 1263 C CA . LEU A 1 169 ? 16.442 -1.290 40.680 1.00 21.96 169 LEU A CA 1
ATOM 1264 C C . LEU A 1 169 ? 16.861 -2.738 40.913 1.00 23.60 169 LEU A C 1
ATOM 1265 O O . LEU A 1 169 ? 17.325 -3.094 41.997 1.00 22.74 169 LEU A O 1
ATOM 1270 N N . ILE A 1 170 ? 16.679 -3.564 39.890 1.00 24.09 170 ILE A N 1
ATOM 1271 C CA . ILE A 1 170 ? 16.986 -4.983 39.971 1.00 24.37 170 ILE A CA 1
ATOM 1272 C C . ILE A 1 170 ? 18.236 -5.305 39.196 1.00 24.41 170 ILE A C 1
ATOM 1273 O O . ILE A 1 170 ? 18.333 -5.017 38.005 1.00 24.14 170 ILE A O 1
ATOM 1278 N N . ASN A 1 171 ? 19.206 -5.907 39.868 1.00 26.40 171 ASN A N 1
ATOM 1279 C CA . ASN A 1 171 ? 20.441 -6.250 39.198 1.00 28.59 171 ASN A CA 1
ATOM 1280 C C . ASN A 1 171 ? 20.295 -7.558 38.441 1.00 29.07 171 ASN A C 1
ATOM 1281 O O . ASN A 1 171 ? 20.607 -8.630 38.954 1.00 28.45 171 ASN A O 1
ATOM 1286 N N . ALA A 1 172 ? 19.811 -7.438 37.210 1.00 28.99 172 ALA A N 1
ATOM 1287 C CA . ALA A 1 172 ? 19.579 -8.569 36.316 1.00 28.20 172 ALA A CA 1
ATOM 1288 C C . ALA A 1 172 ? 19.510 -8.026 34.888 1.00 28.21 172 ALA A C 1
ATOM 1289 O O . ALA A 1 172 ? 19.094 -6.876 34.670 1.00 26.41 172 ALA A O 1
ATOM 1291 N N . SER A 1 173 ? 19.907 -8.853 33.923 1.00 27.79 173 SER A N 1
ATOM 1292 C CA . SER A 1 173 ? 19.923 -8.453 32.519 1.00 28.95 173 SER A CA 1
ATOM 1293 C C . SER A 1 173 ? 19.129 -9.386 31.599 1.00 29.70 173 SER A C 1
ATOM 1294 O O . SER A 1 173 ? 19.087 -9.165 30.389 1.00 29.44 173 SER A O 1
ATOM 1297 N N . ASN A 1 174 ? 18.479 -10.398 32.172 1.00 29.15 174 ASN A N 1
ATOM 1298 C CA . ASN A 1 174 ? 17.763 -11.395 31.377 1.00 29.31 174 ASN A CA 1
ATOM 1299 C C . ASN A 1 174 ? 16.279 -11.471 31.726 1.00 28.99 174 ASN A C 1
ATOM 1300 O O . ASN A 1 174 ? 15.901 -11.370 32.891 1.00 28.81 174 ASN A O 1
ATOM 1305 N N . PRO A 1 175 ? 15.410 -11.658 30.712 1.00 30.17 175 PRO A N 1
ATOM 1306 C CA . PRO A 1 175 ? 13.963 -11.738 30.928 1.00 30.08 175 PRO A CA 1
ATOM 1307 C C . PRO A 1 175 ? 13.512 -12.728 31.997 1.00 30.17 175 PRO A C 1
ATOM 1308 O O . PRO A 1 175 ? 12.569 -12.445 32.746 1.00 29.44 175 PRO A O 1
ATOM 1312 N N . LYS A 1 176 ? 14.174 -13.880 32.076 1.00 30.41 176 LYS A N 1
ATOM 1313 C CA . LYS A 1 176 ? 13.804 -14.885 33.073 1.00 32.04 176 LYS A CA 1
ATOM 1314 C C . LYS A 1 176 ? 13.862 -14.317 34.489 1.00 31.22 176 LYS A C 1
ATOM 1315 O O . LYS A 1 176 ? 13.056 -14.674 35.346 1.00 31.40 176 LYS A O 1
ATOM 1321 N N . ASP A 1 177 ? 14.829 -13.441 34.740 1.00 29.62 177 ASP A N 1
ATOM 1322 C CA . ASP A 1 177 ? 14.964 -12.858 36.063 1.00 28.78 177 ASP A CA 1
ATOM 1323 C C . ASP A 1 177 ? 13.749 -11.990 36.386 1.00 27.48 177 ASP A C 1
ATOM 1324 O O . ASP A 1 177 ? 13.196 -12.070 37.480 1.00 27.41 177 ASP A O 1
ATOM 1329 N N . PHE A 1 178 ? 13.314 -11.173 35.432 1.00 27.19 178 PHE A N 1
ATOM 1330 C CA . PHE A 1 178 ? 12.165 -10.313 35.687 1.00 26.75 178 PHE A CA 1
ATOM 1331 C C . PHE A 1 178 ? 10.861 -11.080 35.645 1.00 27.43 178 PHE A C 1
ATOM 1332 O O . PHE A 1 178 ? 9.866 -10.688 36.262 1.00 27.14 178 PHE A O 1
ATOM 1340 N N . GLU A 1 179 ? 10.872 -12.200 34.940 1.00 29.19 179 GLU A N 1
ATOM 1341 C CA . GLU A 1 179 ? 9.679 -13.027 34.863 1.00 30.61 179 GLU A CA 1
ATOM 1342 C C . GLU A 1 179 ? 9.378 -13.436 36.302 1.00 29.89 179 GLU A C 1
ATOM 1343 O O . GLU A 1 179 ? 8.230 -13.454 36.741 1.00 31.30 179 GLU A O 1
ATOM 1349 N N . ALA A 1 180 ? 10.439 -13.747 37.036 1.00 29.38 180 ALA A N 1
ATOM 1350 C CA . ALA A 1 180 ? 10.330 -14.168 38.429 1.00 28.39 180 ALA A CA 1
ATOM 1351 C C . ALA A 1 180 ? 10.185 -13.000 39.415 1.00 28.07 180 ALA A C 1
ATOM 1352 O O . ALA A 1 180 ? 9.418 -13.081 40.372 1.00 27.18 180 ALA A O 1
ATOM 1354 N N . ALA A 1 181 ? 10.896 -11.904 39.161 1.00 26.77 181 ALA A N 1
ATOM 1355 C CA . ALA A 1 181 ? 10.869 -10.758 40.069 1.00 26.11 181 ALA A CA 1
ATOM 1356 C C . ALA A 1 181 ? 9.658 -9.830 40.022 1.00 25.54 181 ALA A C 1
ATOM 1357 O O . ALA A 1 181 ? 9.156 -9.414 41.065 1.00 25.91 181 ALA A O 1
ATOM 1359 N N . VAL A 1 182 ? 9.174 -9.494 38.832 1.00 25.27 182 VAL A N 1
ATOM 1360 C CA . VAL A 1 182 ? 8.032 -8.593 38.754 1.00 24.53 182 VAL A CA 1
ATOM 1361 C C . VAL A 1 182 ? 6.791 -9.073 39.520 1.00 22.91 182 VAL A C 1
ATOM 1362 O O . VAL A 1 182 ? 6.090 -8.274 40.143 1.00 22.42 182 VAL A O 1
ATOM 1366 N N . PRO A 1 183 ? 6.477 -10.373 39.463 1.00 24.09 183 PRO A N 1
ATOM 1367 C CA . PRO A 1 183 ? 5.299 -10.836 40.213 1.00 24.47 183 PRO A CA 1
ATOM 1368 C C . PRO A 1 183 ? 5.406 -10.468 41.705 1.00 22.92 183 PRO A C 1
ATOM 1369 O O . PRO A 1 183 ? 4.416 -10.140 42.357 1.00 24.12 183 PRO A O 1
ATOM 1373 N N . LEU A 1 184 ? 6.619 -10.520 42.242 1.00 23.31 184 LEU A N 1
ATOM 1374 C CA . LEU A 1 184 ? 6.835 -10.185 43.648 1.00 23.10 184 LEU A CA 1
ATOM 1375 C C . LEU A 1 184 ? 6.576 -8.698 43.908 1.00 22.60 184 LEU A C 1
ATOM 1376 O O . LEU A 1 184 ? 5.977 -8.328 44.919 1.00 23.75 184 LEU A O 1
ATOM 1381 N N . ILE A 1 185 ? 7.037 -7.841 43.002 1.00 22.12 185 ILE A N 1
ATOM 1382 C CA . ILE A 1 185 ? 6.777 -6.413 43.147 1.00 21.24 185 ILE A CA 1
ATOM 1383 C C . ILE A 1 185 ? 5.268 -6.213 43.084 1.00 21.29 185 ILE A C 1
ATOM 1384 O O . ILE A 1 185 ? 4.680 -5.477 43.874 1.00 21.88 185 ILE A O 1
ATOM 1389 N N . LYS A 1 186 ? 4.634 -6.900 42.140 1.00 22.88 186 LYS A N 1
ATOM 1390 C CA . LYS A 1 186 ? 3.196 -6.784 41.962 1.00 21.78 186 LYS A CA 1
ATOM 1391 C C . LYS A 1 186 ? 2.481 -7.176 43.252 1.00 20.91 186 LYS A C 1
ATOM 1392 O O . LYS A 1 186 ? 1.543 -6.514 43.681 1.00 18.79 186 LYS A O 1
ATOM 1398 N N . GLU A 1 187 ? 2.914 -8.262 43.878 1.00 21.92 187 GLU A N 1
ATOM 1399 C CA . GLU A 1 187 ? 2.281 -8.664 45.140 1.00 23.09 187 GLU A CA 1
ATOM 1400 C C . GLU A 1 187 ? 2.339 -7.557 46.194 1.00 20.46 187 GLU A C 1
ATOM 1401 O O . GLU A 1 187 ? 1.352 -7.272 46.869 1.00 18.55 187 GLU A O 1
ATOM 1407 N N . GLY A 1 188 ? 3.504 -6.933 46.328 1.00 22.27 188 GLY A N 1
ATOM 1408 C CA . GLY A 1 188 ? 3.648 -5.865 47.296 1.00 21.82 188 GLY A CA 1
ATOM 1409 C C . GLY A 1 188 ? 2.789 -4.678 46.911 1.00 21.50 188 GLY A C 1
ATOM 1410 O O . GLY A 1 188 ? 2.062 -4.141 47.736 1.00 22.49 188 GLY A O 1
ATOM 1411 N N . ALA A 1 189 ? 2.868 -4.259 45.650 1.00 23.28 189 ALA A N 1
ATOM 1412 C CA . ALA A 1 189 ? 2.073 -3.119 45.206 1.00 23.30 189 ALA A CA 1
ATOM 1413 C C . ALA A 1 189 ? 0.618 -3.365 45.555 1.00 23.38 189 ALA A C 1
ATOM 1414 O O . ALA A 1 189 ? -0.038 -2.531 46.187 1.00 22.45 189 ALA A O 1
ATOM 1416 N N . GLU A 1 190 ? 0.106 -4.530 45.180 1.00 23.76 190 GLU A N 1
ATOM 1417 C CA . GLU A 1 190 ? -1.293 -4.804 45.482 1.00 25.57 190 GLU A CA 1
ATOM 1418 C C . GLU A 1 190 ? -1.603 -4.872 46.962 1.00 24.00 190 GLU A C 1
ATOM 1419 O O . GLU A 1 190 ? -2.666 -4.438 47.392 1.00 23.84 190 GLU A O 1
ATOM 1425 N N . ALA A 1 191 ? -0.664 -5.384 47.748 1.00 24.74 191 ALA A N 1
ATOM 1426 C CA . ALA A 1 191 ? -0.855 -5.472 49.190 1.00 25.36 191 ALA A CA 1
ATOM 1427 C C . ALA A 1 191 ? -0.966 -4.063 49.774 1.00 25.75 191 ALA A C 1
ATOM 1428 O O . ALA A 1 191 ? -1.649 -3.846 50.784 1.00 25.26 191 ALA A O 1
ATOM 1430 N N . ALA A 1 192 ? -0.304 -3.105 49.126 1.00 26.47 192 ALA A N 1
ATOM 1431 C CA . ALA A 1 192 ? -0.320 -1.709 49.569 1.00 26.63 192 ALA A CA 1
ATOM 1432 C C . ALA A 1 192 ? -1.450 -0.903 48.951 1.00 28.77 192 ALA A C 1
ATOM 1433 O O . ALA A 1 192 ? -1.594 0.280 49.245 1.00 28.19 192 ALA A O 1
ATOM 1435 N N . GLY A 1 193 ? -2.244 -1.533 48.090 1.00 28.64 193 GLY A N 1
ATOM 1436 C CA . GLY A 1 193 ? -3.343 -0.824 47.464 1.00 29.20 193 GLY A CA 1
ATOM 1437 C C . GLY A 1 193 ? -2.897 -0.054 46.230 1.00 30.07 193 GLY A C 1
ATOM 1438 O O . GLY A 1 193 ? -3.591 0.845 45.771 1.00 30.44 193 GLY A O 1
ATOM 1439 N N . LYS A 1 194 ? -1.734 -0.414 45.698 1.00 29.91 194 LYS A N 1
ATOM 1440 C CA . LYS A 1 194 ? -1.174 0.229 44.515 1.00 31.34 194 LYS A CA 1
ATOM 1441 C C . LYS A 1 194 ? -1.231 -0.804 43.394 1.00 33.02 194 LYS A C 1
ATOM 1442 O O . LYS A 1 194 ? -1.714 -1.919 43.596 1.00 33.61 194 LYS A O 1
ATOM 1448 N N . SER A 1 195 ? -0.741 -0.447 42.211 1.00 34.16 195 SER A N 1
ATOM 1449 C CA . SER A 1 195 ? -0.724 -1.398 41.103 1.00 35.05 195 SER A CA 1
ATOM 1450 C C . SER A 1 195 ? 0.691 -1.466 40.553 1.00 33.99 195 SER A C 1
ATOM 1451 O O . SER A 1 195 ? 1.475 -0.531 40.716 1.00 33.77 195 SER A O 1
ATOM 1454 N N . ILE A 1 196 ? 1.030 -2.576 39.917 1.00 33.04 196 ILE A N 1
ATOM 1455 C CA . ILE A 1 196 ? 2.362 -2.728 39.363 1.00 34.90 196 ILE A CA 1
ATOM 1456 C C . ILE A 1 196 ? 2.667 -1.594 38.385 1.00 35.77 196 ILE A C 1
ATOM 1457 O O . ILE A 1 196 ? 3.827 -1.277 38.127 1.00 37.04 196 ILE A O 1
ATOM 1462 N N . ALA A 1 197 ? 1.622 -0.964 37.857 1.00 36.47 197 ALA A N 1
ATOM 1463 C CA . ALA A 1 197 ? 1.809 0.129 36.908 1.00 37.84 197 ALA A CA 1
ATOM 1464 C C . ALA A 1 197 ? 2.372 1.366 37.592 1.00 37.60 197 ALA A C 1
ATOM 1465 O O . ALA A 1 197 ? 2.834 2.288 36.927 1.00 36.81 197 ALA A O 1
ATOM 1467 N N . ASP A 1 198 ? 2.343 1.380 38.920 1.00 38.01 198 ASP A N 1
ATOM 1468 C CA . ASP A 1 198 ? 2.843 2.528 39.667 1.00 38.69 198 ASP A CA 1
ATOM 1469 C C . ASP A 1 198 ? 4.325 2.429 39.987 1.00 36.80 198 ASP A C 1
ATOM 1470 O O . ASP A 1 198 ? 4.922 3.384 40.484 1.00 38.40 198 ASP A O 1
ATOM 1475 N N . ILE A 1 199 ? 4.921 1.277 39.713 1.00 33.92 199 ILE A N 1
ATOM 1476 C CA . ILE A 1 199 ? 6.324 1.073 40.014 1.00 30.50 199 ILE A CA 1
ATOM 1477 C C . ILE A 1 199 ? 7.197 0.993 38.768 1.00 30.10 199 ILE A C 1
ATOM 1478 O O . ILE A 1 199 ? 6.919 0.234 37.844 1.00 30.00 199 ILE A O 1
ATOM 1483 N N . ASP A 1 200 ? 8.261 1.784 38.749 1.00 28.25 200 ASP A N 1
ATOM 1484 C CA . ASP A 1 200 ? 9.181 1.780 37.629 1.00 27.15 200 ASP A CA 1
ATOM 1485 C C . ASP A 1 200 ? 10.140 0.605 37.844 1.00 27.64 200 ASP A C 1
ATOM 1486 O O . ASP A 1 200 ? 11.000 0.634 38.727 1.00 29.10 200 ASP A O 1
ATOM 1491 N N . VAL A 1 201 ? 9.967 -0.442 37.045 1.00 25.98 201 VAL A N 1
ATOM 1492 C CA . VAL A 1 201 ? 10.809 -1.629 37.141 1.00 25.24 201 VAL A CA 1
ATOM 1493 C C . VAL A 1 201 ? 12.028 -1.389 36.265 1.00 24.88 201 VAL A C 1
ATOM 1494 O O . VAL A 1 201 ? 11.952 -1.448 35.030 1.00 24.76 201 VAL A O 1
ATOM 1498 N N . ALA A 1 202 ? 13.150 -1.112 36.921 1.00 24.27 202 ALA A N 1
ATOM 1499 C CA . ALA A 1 202 ? 14.395 -0.817 36.241 1.00 24.45 202 ALA A CA 1
ATOM 1500 C C . ALA A 1 202 ? 15.347 -1.995 36.226 1.00 25.75 202 ALA A C 1
ATOM 1501 O O . ALA A 1 202 ? 15.699 -2.536 37.276 1.00 26.25 202 ALA A O 1
ATOM 1503 N N . ALA A 1 203 ? 15.757 -2.389 35.025 1.00 25.80 203 ALA A N 1
ATOM 1504 C CA . ALA A 1 203 ? 16.698 -3.481 34.858 1.00 27.05 203 ALA A CA 1
ATOM 1505 C C . ALA A 1 203 ? 18.071 -2.853 34.981 1.00 26.18 203 ALA A C 1
ATOM 1506 O O . ALA A 1 203 ? 18.513 -2.138 34.094 1.00 25.99 203 ALA A O 1
ATOM 1508 N N . TYR A 1 204 ? 18.736 -3.114 36.098 1.00 28.41 204 TYR A N 1
ATOM 1509 C CA . TYR A 1 204 ? 20.064 -2.567 36.347 1.00 28.55 204 TYR A CA 1
ATOM 1510 C C . TYR A 1 204 ? 20.992 -3.608 35.726 1.00 28.94 204 TYR A C 1
ATOM 1511 O O . TYR A 1 204 ? 21.493 -4.505 36.412 1.00 28.02 204 TYR A O 1
ATOM 1520 N N . THR A 1 205 ? 21.227 -3.471 34.423 1.00 27.49 205 THR A N 1
ATOM 1521 C CA . THR A 1 205 ? 22.007 -4.461 33.678 1.00 27.31 205 THR A CA 1
ATOM 1522 C C . THR A 1 205 ? 23.483 -4.262 33.446 1.00 27.92 205 THR A C 1
ATOM 1523 O O . THR A 1 205 ? 24.015 -3.155 33.541 1.00 27.89 205 THR A O 1
ATOM 1527 N N . CYS A 1 206 ? 24.136 -5.375 33.129 1.00 27.41 206 CYS A N 1
ATOM 1528 C CA . CYS A 1 206 ? 25.536 -5.364 32.763 1.00 29.08 206 CYS A CA 1
ATOM 1529 C C . CYS A 1 206 ? 25.375 -5.122 31.271 1.00 29.57 206 CYS A C 1
ATOM 1530 O O . CYS A 1 206 ? 24.831 -5.959 30.558 1.00 30.89 206 CYS A O 1
ATOM 1533 N N . CYS A 1 207 ? 25.824 -3.969 30.807 1.00 29.94 207 CYS A N 1
ATOM 1534 C CA . CYS A 1 207 ? 25.684 -3.604 29.410 1.00 30.76 207 CYS A CA 1
ATOM 1535 C C . CYS A 1 207 ? 27.019 -3.390 28.721 1.00 31.77 207 CYS A C 1
ATOM 1536 O O . CYS A 1 207 ? 27.932 -2.791 29.287 1.00 32.27 207 CYS A O 1
ATOM 1539 N N . SER A 1 208 ? 27.138 -3.893 27.498 1.00 32.08 208 SER A N 1
ATOM 1540 C CA . SER A 1 208 ? 28.356 -3.691 26.731 1.00 32.51 208 SER A CA 1
ATOM 1541 C C . SER A 1 208 ? 27.962 -3.711 25.270 1.00 33.53 208 SER A C 1
ATOM 1542 O O . SER A 1 208 ? 27.627 -4.756 24.711 1.00 33.12 208 SER A O 1
ATOM 1545 N N . ILE A 1 209 ? 27.997 -2.533 24.662 1.00 34.72 209 ILE A N 1
ATOM 1546 C CA . ILE A 1 209 ? 27.608 -2.378 23.278 1.00 35.69 209 ILE A CA 1
ATOM 1547 C C . ILE A 1 209 ? 28.781 -1.895 22.444 1.00 38.03 209 ILE A C 1
ATOM 1548 O O . ILE A 1 209 ? 29.621 -1.123 22.913 1.00 37.49 209 ILE A O 1
ATOM 1553 N N . ASP A 1 210 ? 28.840 -2.369 21.205 1.00 39.45 210 ASP A N 1
ATOM 1554 C CA . ASP A 1 210 ? 29.915 -1.987 20.304 1.00 42.17 210 ASP A CA 1
ATOM 1555 C C . ASP A 1 210 ? 29.646 -2.549 18.916 1.00 43.25 210 ASP A C 1
ATOM 1556 O O . ASP A 1 210 ? 28.896 -3.517 18.768 1.00 43.16 210 ASP A O 1
ATOM 1561 N N . GLU A 1 211 ? 30.238 -1.926 17.903 1.00 44.90 211 GLU A N 1
ATOM 1562 C CA . GLU A 1 211 ? 30.068 -2.373 16.525 1.00 46.34 211 GLU A CA 1
ATOM 1563 C C . GLU A 1 211 ? 30.537 -3.817 16.451 1.00 45.66 211 GLU A C 1
ATOM 1564 O O . GLU A 1 211 ? 29.903 -4.662 15.825 1.00 45.65 211 GLU A O 1
ATOM 1570 N N . ASP A 1 212 ? 31.657 -4.076 17.114 1.00 45.06 212 ASP A N 1
ATOM 1571 C CA . ASP A 1 212 ? 32.276 -5.392 17.169 1.00 44.93 212 ASP A CA 1
ATOM 1572 C C . ASP A 1 212 ? 31.721 -6.162 18.361 1.00 44.64 212 ASP A C 1
ATOM 1573 O O . ASP A 1 212 ? 32.113 -5.910 19.500 1.00 44.80 212 ASP A O 1
ATOM 1578 N N . ALA A 1 213 ? 30.826 -7.108 18.099 1.00 44.39 213 ALA A N 1
ATOM 1579 C CA . ALA A 1 213 ? 30.218 -7.904 19.159 1.00 44.33 213 ALA A CA 1
ATOM 1580 C C . ALA A 1 213 ? 31.240 -8.666 19.992 1.00 44.12 213 ALA A C 1
ATOM 1581 O O . ALA A 1 213 ? 30.987 -8.976 21.155 1.00 44.28 213 ALA A O 1
ATOM 1583 N N . ALA A 1 214 ? 32.387 -8.981 19.401 1.00 42.88 214 ALA A N 1
ATOM 1584 C CA . ALA A 1 214 ? 33.418 -9.707 20.128 1.00 42.38 214 ALA A CA 1
ATOM 1585 C C . ALA A 1 214 ? 34.001 -8.801 21.201 1.00 41.84 214 ALA A C 1
ATOM 1586 O O . ALA A 1 214 ? 34.128 -9.193 22.361 1.00 41.79 214 ALA A O 1
ATOM 1588 N N . ALA A 1 215 ? 34.362 -7.589 20.799 1.00 41.37 215 ALA A N 1
ATOM 1589 C CA . ALA A 1 215 ? 34.941 -6.616 21.717 1.00 40.98 215 ALA A CA 1
ATOM 1590 C C . ALA A 1 215 ? 33.933 -6.261 22.814 1.00 40.55 215 ALA A C 1
ATOM 1591 O O . ALA A 1 215 ? 34.292 -6.123 23.985 1.00 41.05 215 ALA A O 1
ATOM 1593 N N . ALA A 1 216 ? 32.671 -6.120 22.422 1.00 39.40 216 ALA A N 1
ATOM 1594 C CA . ALA A 1 216 ? 31.614 -5.794 23.366 1.00 38.98 216 ALA A CA 1
ATOM 1595 C C . ALA A 1 216 ? 31.532 -6.874 24.438 1.00 39.02 216 ALA A C 1
ATOM 1596 O O . ALA A 1 216 ? 31.529 -6.581 25.630 1.00 38.89 216 ALA A O 1
ATOM 1598 N N . ALA A 1 217 ? 31.474 -8.129 24.010 1.00 38.84 217 ALA A N 1
ATOM 1599 C CA . ALA A 1 217 ? 31.392 -9.240 24.948 1.00 39.33 217 ALA A CA 1
ATOM 1600 C C . ALA A 1 217 ? 32.607 -9.286 25.870 1.00 38.90 217 ALA A C 1
ATOM 1601 O O . ALA A 1 217 ? 32.471 -9.484 27.076 1.00 38.67 217 ALA A O 1
ATOM 1603 N N . ASN A 1 218 ? 33.796 -9.096 25.306 1.00 39.82 218 ASN A N 1
ATOM 1604 C CA . ASN A 1 218 ? 35.010 -9.148 26.106 1.00 40.47 218 ASN A CA 1
ATOM 1605 C C . ASN A 1 218 ? 35.073 -8.109 27.227 1.00 40.09 218 ASN A C 1
ATOM 1606 O O . ASN A 1 218 ? 35.590 -8.391 28.307 1.00 39.90 218 ASN A O 1
ATOM 1611 N N . ALA A 1 219 ? 34.542 -6.915 26.979 1.00 38.74 219 ALA A N 1
ATOM 1612 C CA . ALA A 1 219 ? 34.564 -5.864 27.991 1.00 38.01 219 ALA A CA 1
ATOM 1613 C C . ALA A 1 219 ? 33.657 -6.177 29.181 1.00 36.85 219 ALA A C 1
ATOM 1614 O O . ALA A 1 219 ? 33.909 -5.721 30.290 1.00 37.57 219 ALA A O 1
ATOM 1616 N N . ALA A 1 220 ? 32.614 -6.970 28.960 1.00 36.05 220 ALA A N 1
ATOM 1617 C CA . ALA A 1 220 ? 31.683 -7.307 30.035 1.00 34.77 220 ALA A CA 1
ATOM 1618 C C . ALA A 1 220 ? 32.036 -8.564 30.818 1.00 34.42 220 ALA A C 1
ATOM 1619 O O . ALA A 1 220 ? 31.494 -8.798 31.898 1.00 33.57 220 ALA A O 1
ATOM 1621 N N . LYS A 1 221 ? 32.940 -9.374 30.285 1.00 34.02 221 LYS A N 1
ATOM 1622 C CA . LYS A 1 221 ? 33.303 -10.609 30.961 1.00 34.96 221 LYS A CA 1
ATOM 1623 C C . LYS A 1 221 ? 33.651 -10.474 32.435 1.00 33.97 221 LYS A C 1
ATOM 1624 O O . LYS A 1 221 ? 33.084 -11.176 33.270 1.00 33.13 221 LYS A O 1
ATOM 1630 N N . ILE A 1 222 ? 34.568 -9.575 32.769 1.00 34.39 222 ILE A N 1
ATOM 1631 C CA . ILE A 1 222 ? 34.951 -9.439 34.171 1.00 34.83 222 ILE A CA 1
ATOM 1632 C C . ILE A 1 222 ? 33.748 -9.067 35.033 1.00 34.34 222 ILE A C 1
ATOM 1633 O O . ILE A 1 222 ? 33.607 -9.548 36.159 1.00 34.71 222 ILE A O 1
ATOM 1638 N N . VAL A 1 223 ? 32.874 -8.219 34.503 1.00 32.98 223 VAL A N 1
ATOM 1639 C CA . VAL A 1 223 ? 31.689 -7.828 35.251 1.00 32.48 223 VAL A CA 1
ATOM 1640 C C . VAL A 1 223 ? 30.798 -9.059 35.469 1.00 31.64 223 VAL A C 1
ATOM 1641 O O . VAL A 1 223 ? 30.334 -9.318 36.581 1.00 31.30 223 VAL A O 1
ATOM 1645 N N . VAL A 1 224 ? 30.568 -9.819 34.406 1.00 32.27 224 VAL A N 1
ATOM 1646 C CA . VAL A 1 224 ? 29.739 -11.022 34.507 1.00 33.16 224 VAL A CA 1
ATOM 1647 C C . VAL A 1 224 ? 30.349 -11.981 35.534 1.00 32.76 224 VAL A C 1
ATOM 1648 O O . VAL A 1 224 ? 29.642 -12.565 36.361 1.00 33.53 224 VAL A O 1
ATOM 1652 N N . ALA A 1 225 ? 31.668 -12.123 35.489 1.00 33.80 225 ALA A N 1
ATOM 1653 C CA . ALA A 1 225 ? 32.366 -12.987 36.431 1.00 34.39 225 ALA A CA 1
ATOM 1654 C C . ALA A 1 225 ? 31.960 -12.603 37.845 1.00 34.38 225 ALA A C 1
ATOM 1655 O O . ALA A 1 225 ? 31.588 -13.462 38.642 1.00 33.91 225 ALA A O 1
ATOM 1657 N N . PHE A 1 226 ? 32.012 -11.309 38.159 1.00 34.53 226 PHE A N 1
ATOM 1658 C CA . PHE A 1 226 ? 31.619 -10.872 39.495 1.00 34.69 226 PHE A CA 1
ATOM 1659 C C . PHE A 1 226 ? 30.142 -11.080 39.778 1.00 33.52 226 PHE A C 1
ATOM 1660 O O . PHE A 1 226 ? 29.778 -11.500 40.872 1.00 33.24 226 PHE A O 1
ATOM 1668 N N . ILE A 1 227 ? 29.286 -10.772 38.808 1.00 33.32 227 ILE A N 1
ATOM 1669 C CA . ILE A 1 227 ? 27.852 -10.959 39.010 1.00 33.03 227 ILE A CA 1
ATOM 1670 C C . ILE A 1 227 ? 27.597 -12.413 39.377 1.00 33.20 227 ILE A C 1
ATOM 1671 O O . ILE A 1 227 ? 26.880 -12.708 40.332 1.00 32.40 227 ILE A O 1
ATOM 1676 N N . ALA A 1 228 ? 28.206 -13.320 38.619 1.00 34.34 228 ALA A N 1
ATOM 1677 C CA . ALA A 1 228 ? 28.035 -14.747 38.867 1.00 35.24 228 ALA A CA 1
ATOM 1678 C C . ALA A 1 228 ? 28.542 -15.093 40.267 1.00 35.90 228 ALA A C 1
ATOM 1679 O O . ALA A 1 228 ? 27.855 -15.769 41.048 1.00 35.20 228 ALA A O 1
ATOM 1681 N N . ALA A 1 229 ? 29.736 -14.602 40.595 1.00 36.18 229 ALA A N 1
ATOM 1682 C CA . ALA A 1 229 ? 30.318 -14.878 41.902 1.00 36.69 229 ALA A CA 1
ATOM 1683 C C . ALA A 1 229 ? 29.355 -14.524 43.019 1.00 36.34 229 ALA A C 1
ATOM 1684 O O . ALA A 1 229 ? 29.309 -15.204 44.035 1.00 37.01 229 ALA A O 1
ATOM 1686 N N . GLY A 1 230 ? 28.568 -13.472 42.831 1.00 36.23 230 GLY A N 1
ATOM 1687 C CA . GLY A 1 230 ? 27.654 -13.075 43.883 1.00 36.53 230 GLY A CA 1
ATOM 1688 C C . GLY A 1 230 ? 26.201 -13.481 43.738 1.00 37.10 230 GLY A C 1
ATOM 1689 O O . GLY A 1 230 ? 25.365 -13.050 44.524 1.00 37.61 230 GLY A O 1
ATOM 1690 N N . SER A 1 231 ? 25.879 -14.311 42.757 1.00 38.61 231 SER A N 1
ATOM 1691 C CA . SER A 1 231 ? 24.486 -14.712 42.582 1.00 40.01 231 SER A CA 1
ATOM 1692 C C . SER A 1 231 ? 24.113 -15.935 43.413 1.00 41.89 231 SER A C 1
ATOM 1693 O O . SER A 1 231 ? 24.905 -16.865 43.547 1.00 41.43 231 SER A O 1
ATOM 1696 N N . PRO A 1 232 ? 22.908 -15.924 44.013 1.00 44.04 232 PRO A N 1
ATOM 1697 C CA . PRO A 1 232 ? 22.362 -17.006 44.841 1.00 46.26 232 PRO A CA 1
ATOM 1698 C C . PRO A 1 232 ? 21.954 -18.197 43.956 1.00 48.47 232 PRO A C 1
ATOM 1699 O O . PRO A 1 232 ? 21.770 -18.045 42.750 1.00 49.18 232 PRO A O 1
ATOM 1703 N N . PRO A 1 233 ? 21.789 -19.394 44.551 1.00 50.35 233 PRO A N 1
ATOM 1704 C CA . PRO A 1 233 ? 21.418 -20.627 43.843 1.00 50.98 233 PRO A CA 1
ATOM 1705 C C . PRO A 1 233 ? 20.209 -20.610 42.901 1.00 50.67 233 PRO A C 1
ATOM 1706 O O . PRO A 1 233 ? 20.270 -21.181 41.814 1.00 50.84 233 PRO A O 1
ATOM 1710 N N . PRO A 1 234 ? 19.095 -19.974 43.299 1.00 50.98 234 PRO A N 1
ATOM 1711 C CA . PRO A 1 234 ? 17.944 -19.958 42.393 1.00 49.83 234 PRO A CA 1
ATOM 1712 C C . PRO A 1 234 ? 18.256 -19.270 41.065 1.00 48.59 234 PRO A C 1
ATOM 1713 O O . PRO A 1 234 ? 17.636 -19.557 40.041 1.00 49.23 234 PRO A O 1
ATOM 1717 N N . VAL A 1 235 ? 19.221 -18.358 41.080 1.00 46.68 235 VAL A N 1
ATOM 1718 C CA . VAL A 1 235 ? 19.582 -17.651 39.863 1.00 44.42 235 VAL A CA 1
ATOM 1719 C C . VAL A 1 235 ? 20.254 -18.597 38.874 1.00 43.24 235 VAL A C 1
ATOM 1720 O O . VAL A 1 235 ? 19.896 -18.627 37.699 1.00 41.54 235 VAL A O 1
ATOM 1724 N N . PHE A 1 236 ? 21.234 -19.365 39.334 1.00 42.86 236 PHE A N 1
ATOM 1725 C CA . PHE A 1 236 ? 21.896 -20.293 38.424 1.00 43.89 236 PHE A CA 1
ATOM 1726 C C . PHE A 1 236 ? 20.896 -21.350 37.978 1.00 43.75 236 PHE A C 1
ATOM 1727 O O . PHE A 1 236 ? 20.904 -21.783 36.830 1.00 44.19 236 PHE A O 1
ATOM 1735 N N . GLU A 1 237 ? 20.029 -21.749 38.897 1.00 44.27 237 GLU A N 1
ATOM 1736 C CA . GLU A 1 237 ? 19.007 -22.745 38.611 1.00 46.24 237 GLU A CA 1
ATOM 1737 C C . GLU A 1 237 ? 18.140 -22.234 37.464 1.00 45.05 237 GLU A C 1
ATOM 1738 O O . GLU A 1 237 ? 17.917 -22.921 36.475 1.00 44.73 237 GLU A O 1
ATOM 1744 N N . ARG A 1 238 ? 17.658 -21.010 37.624 1.00 43.77 238 ARG A N 1
ATOM 1745 C CA . ARG A 1 238 ? 16.812 -20.338 36.648 1.00 42.54 238 ARG A CA 1
ATOM 1746 C C . ARG A 1 238 ? 17.401 -20.306 35.243 1.00 42.05 238 ARG A C 1
ATOM 1747 O O . ARG A 1 238 ? 16.674 -20.411 34.258 1.00 42.52 238 ARG A O 1
ATOM 1755 N N . HIS A 1 239 ? 18.716 -20.159 35.149 1.00 41.22 239 HIS A N 1
ATOM 1756 C CA . HIS A 1 239 ? 19.378 -20.080 33.854 1.00 42.21 239 HIS A CA 1
ATOM 1757 C C . HIS A 1 239 ? 20.050 -21.377 33.407 1.00 42.36 239 HIS A C 1
ATOM 1758 O O . HIS A 1 239 ? 20.921 -21.364 32.535 1.00 42.48 239 HIS A O 1
ATOM 1765 N N . GLY A 1 240 ? 19.639 -22.493 34.000 1.00 43.04 240 GLY A N 1
ATOM 1766 C CA . GLY A 1 240 ? 20.205 -23.778 33.632 1.00 43.61 240 GLY A CA 1
ATOM 1767 C C . GLY A 1 240 ? 21.716 -23.828 33.717 1.00 44.48 240 GLY A C 1
ATOM 1768 O O . GLY A 1 240 ? 22.373 -24.439 32.875 1.00 44.72 240 GLY A O 1
ATOM 1769 N N . LEU A 1 241 ? 22.273 -23.171 34.727 1.00 44.97 241 LEU A N 1
ATOM 1770 C CA . LEU A 1 241 ? 23.719 -23.153 34.923 1.00 45.88 241 LEU A CA 1
ATOM 1771 C C . LEU A 1 241 ? 24.051 -24.001 36.153 1.00 46.32 241 LEU A C 1
ATOM 1772 O O . LEU A 1 241 ? 23.228 -24.142 37.056 1.00 46.04 241 LEU A O 1
ATOM 1777 N N . PRO A 1 242 ? 25.256 -24.588 36.199 1.00 47.23 242 PRO A N 1
ATOM 1778 C CA . PRO A 1 242 ? 25.648 -25.410 37.349 1.00 48.19 242 PRO A CA 1
ATOM 1779 C C . PRO A 1 242 ? 25.511 -24.655 38.672 1.00 49.39 242 PRO A C 1
ATOM 1780 O O . PRO A 1 242 ? 25.973 -23.522 38.805 1.00 49.53 242 PRO A O 1
ATOM 1784 N N . ALA A 1 243 ? 24.872 -25.296 39.644 1.00 50.22 243 ALA A N 1
ATOM 1785 C CA . ALA A 1 243 ? 24.642 -24.709 40.960 1.00 51.68 243 ALA A CA 1
ATOM 1786 C C . ALA A 1 243 ? 25.902 -24.198 41.662 1.00 52.95 243 ALA A C 1
ATOM 1787 O O . ALA A 1 243 ? 25.822 -23.367 42.570 1.00 52.89 243 ALA A O 1
ATOM 1789 N N . ASP A 1 244 ? 27.061 -24.695 41.245 1.00 53.75 244 ASP A N 1
ATOM 1790 C CA . ASP A 1 244 ? 28.324 -24.296 41.856 1.00 55.20 244 ASP A CA 1
ATOM 1791 C C . ASP A 1 244 ? 29.026 -23.177 41.089 1.00 54.96 244 ASP A C 1
ATOM 1792 O O . ASP A 1 244 ? 30.110 -22.728 41.480 1.00 55.24 244 ASP A O 1
ATOM 1797 N N . THR A 1 245 ? 28.408 -22.731 40.001 1.00 53.83 245 THR A N 1
ATOM 1798 C CA . THR A 1 245 ? 28.977 -21.678 39.169 1.00 52.78 245 THR A CA 1
ATOM 1799 C C . THR A 1 245 ? 29.473 -20.505 40.010 1.00 52.50 245 THR A C 1
ATOM 1800 O O . THR A 1 245 ? 30.599 -20.038 39.841 1.00 51.44 245 THR A O 1
ATOM 1804 N N . GLY A 1 246 ? 28.627 -20.037 40.918 1.00 52.97 246 GLY A N 1
ATOM 1805 C CA . GLY A 1 246 ? 29.006 -18.926 41.769 1.00 53.72 246 GLY A CA 1
ATOM 1806 C C . GLY A 1 246 ? 30.285 -19.233 42.521 1.00 54.02 246 GLY A C 1
ATOM 1807 O O . GLY A 1 246 ? 31.299 -18.555 42.340 1.00 54.20 246 GLY A O 1
ATOM 1808 N N . LYS A 1 247 ? 30.231 -20.265 43.359 1.00 53.99 247 LYS A N 1
ATOM 1809 C CA . LYS A 1 247 ? 31.378 -20.692 44.153 1.00 53.67 247 LYS A CA 1
ATOM 1810 C C . LYS A 1 247 ? 32.618 -20.773 43.279 1.00 52.77 247 LYS A C 1
ATOM 1811 O O . LYS A 1 247 ? 33.710 -20.402 43.705 1.00 52.77 247 LYS A O 1
ATOM 1817 N N . LYS A 1 248 ? 32.438 -21.248 42.049 1.00 52.31 248 LYS A N 1
ATOM 1818 C CA . LYS A 1 248 ? 33.538 -21.360 41.095 1.00 51.93 248 LYS A CA 1
ATOM 1819 C C . LYS A 1 248 ? 34.186 -19.990 40.873 1.00 51.82 248 LYS A C 1
ATOM 1820 O O . LYS A 1 248 ? 35.346 -19.775 41.242 1.00 51.75 248 LYS A O 1
ATOM 1826 N N . PHE A 1 249 ? 33.445 -19.067 40.262 1.00 50.19 249 PHE A N 1
ATOM 1827 C CA . PHE A 1 249 ? 33.981 -17.731 40.010 1.00 49.52 249 PHE A CA 1
ATOM 1828 C C . PHE A 1 249 ? 34.395 -17.035 41.299 1.00 49.86 249 PHE A C 1
ATOM 1829 O O . PHE A 1 249 ? 35.280 -16.176 41.302 1.00 49.78 249 PHE A O 1
ATOM 1837 N N . GLY A 1 250 ? 33.751 -17.410 42.393 1.00 50.61 250 GLY A N 1
ATOM 1838 C CA . GLY A 1 250 ? 34.084 -16.817 43.669 1.00 52.62 250 GLY A CA 1
ATOM 1839 C C . GLY A 1 250 ? 35.530 -17.099 44.021 1.00 53.85 250 GLY A C 1
ATOM 1840 O O . GLY A 1 250 ? 36.235 -16.231 44.536 1.00 53.41 250 GLY A O 1
ATOM 1841 N N . GLU A 1 251 ? 35.983 -18.317 43.734 1.00 54.99 251 GLU A N 1
ATOM 1842 C CA . GLU A 1 251 ? 37.353 -18.684 44.044 1.00 56.10 251 GLU A CA 1
ATOM 1843 C C . GLU A 1 251 ? 38.355 -18.061 43.090 1.00 55.54 251 GLU A C 1
ATOM 1844 O O . GLU A 1 251 ? 39.405 -17.592 43.523 1.00 56.05 251 GLU A O 1
ATOM 1850 N N . LEU A 1 252 ? 38.043 -18.039 41.799 1.00 54.94 252 LEU A N 1
ATOM 1851 C CA . LEU A 1 252 ? 38.963 -17.441 40.838 1.00 54.49 252 LEU A CA 1
ATOM 1852 C C . LEU A 1 252 ? 39.191 -15.964 41.136 1.00 54.03 252 LEU A C 1
ATOM 1853 O O . LEU A 1 252 ? 40.321 -15.474 41.051 1.00 53.72 252 LEU A O 1
ATOM 1858 N N . LEU A 1 253 ? 38.118 -15.262 41.486 1.00 53.17 253 LEU A N 1
ATOM 1859 C CA . LEU A 1 253 ? 38.200 -13.841 41.800 1.00 52.91 253 LEU A CA 1
ATOM 1860 C C . LEU A 1 253 ? 38.838 -13.613 43.165 1.00 53.43 253 LEU A C 1
ATOM 1861 O O . LEU A 1 253 ? 39.616 -12.677 43.345 1.00 53.32 253 LEU A O 1
ATOM 1866 N N . GLY A 1 254 ? 38.508 -14.475 44.120 1.00 54.21 254 GLY A N 1
ATOM 1867 C CA . GLY A 1 254 ? 39.059 -14.347 45.456 1.00 55.61 254 GLY A CA 1
ATOM 1868 C C . GLY A 1 254 ? 40.553 -14.598 45.500 1.00 56.79 254 GLY A C 1
ATOM 1869 O O . GLY A 1 254 ? 41.175 -14.488 46.557 1.00 57.37 254 GLY A O 1
ATOM 1870 N N . LYS A 1 255 ? 41.132 -14.939 44.354 1.00 57.30 255 LYS A N 1
ATOM 1871 C CA . LYS A 1 255 ? 42.561 -15.207 44.265 1.00 58.20 255 LYS A CA 1
ATOM 1872 C C . LYS A 1 255 ? 43.217 -14.279 43.254 1.00 58.21 255 LYS A C 1
ATOM 1873 O O . LYS A 1 255 ? 44.326 -14.538 42.777 1.00 58.79 255 LYS A O 1
ATOM 1879 N N . GLY A 1 256 ? 42.519 -13.198 42.929 1.00 57.45 256 GLY A N 1
ATOM 1880 C CA . GLY A 1 256 ? 43.047 -12.232 41.987 1.00 56.77 256 GLY A CA 1
ATOM 1881 C C . GLY A 1 256 ? 43.285 -12.774 40.592 1.00 56.56 256 GLY A C 1
ATOM 1882 O O . GLY A 1 256 ? 43.940 -12.121 39.779 1.00 56.51 256 GLY A O 1
ATOM 1883 N N . ASP A 1 257 ? 42.765 -13.962 40.301 1.00 55.96 257 ASP A N 1
ATOM 1884 C CA . ASP A 1 257 ? 42.945 -14.537 38.975 1.00 55.36 257 ASP A CA 1
ATOM 1885 C C . ASP A 1 257 ? 41.839 -14.030 38.054 1.00 54.66 257 ASP A C 1
ATOM 1886 O O . ASP A 1 257 ? 40.958 -14.777 37.622 1.00 53.88 257 ASP A O 1
ATOM 1891 N N . PHE A 1 258 ? 41.901 -12.734 37.767 1.00 53.84 258 PHE A N 1
ATOM 1892 C CA . PHE A 1 258 ? 40.924 -12.088 36.914 1.00 53.32 258 PHE A CA 1
ATOM 1893 C C . PHE A 1 258 ? 41.025 -12.605 35.495 1.00 53.16 258 PHE A C 1
ATOM 1894 O O . PHE A 1 258 ? 40.021 -12.696 34.791 1.00 53.36 258 PHE A O 1
ATOM 1902 N N . GLY A 1 259 ? 42.238 -12.942 35.073 1.00 52.29 259 GLY A N 1
ATOM 1903 C CA . GLY A 1 259 ? 42.414 -13.474 33.736 1.00 51.74 259 GLY A CA 1
ATOM 1904 C C . GLY A 1 259 ? 41.697 -14.811 33.644 1.00 51.20 259 GLY A C 1
ATOM 1905 O O . GLY A 1 259 ? 41.094 -15.137 32.619 1.00 50.76 259 GLY A O 1
ATOM 1906 N N . GLY A 1 260 ? 41.760 -15.578 34.731 1.00 50.29 260 GLY A N 1
ATOM 1907 C CA . GLY A 1 260 ? 41.115 -16.874 34.770 1.00 49.90 260 GLY A CA 1
ATOM 1908 C C . GLY A 1 260 ? 39.607 -16.732 34.745 1.00 50.19 260 GLY A C 1
ATOM 1909 O O . GLY A 1 260 ? 38.929 -17.362 33.930 1.00 49.59 260 GLY A O 1
ATOM 1910 N N . ALA A 1 261 ? 39.082 -15.899 35.640 1.00 49.84 261 ALA A N 1
ATOM 1911 C CA . ALA A 1 261 ? 37.643 -15.665 35.714 1.00 49.42 261 ALA A CA 1
ATOM 1912 C C . ALA A 1 261 ? 37.100 -15.265 34.343 1.00 49.08 261 ALA A C 1
ATOM 1913 O O . ALA A 1 261 ? 36.102 -15.812 33.876 1.00 49.27 261 ALA A O 1
ATOM 1915 N N . ILE A 1 262 ? 37.769 -14.312 33.703 1.00 48.41 262 ILE A N 1
ATOM 1916 C CA . ILE A 1 262 ? 37.359 -13.833 32.390 1.00 48.53 262 ILE A CA 1
ATOM 1917 C C . ILE A 1 262 ? 37.336 -14.954 31.355 1.00 48.35 262 ILE A C 1
ATOM 1918 O O . ILE A 1 262 ? 36.410 -15.040 30.541 1.00 48.52 262 ILE A O 1
ATOM 1923 N N . GLY A 1 263 ? 38.355 -15.809 31.391 1.00 47.94 263 GLY A N 1
ATOM 1924 C CA . GLY A 1 263 ? 38.430 -16.918 30.455 1.00 46.96 263 GLY A CA 1
ATOM 1925 C C . GLY A 1 263 ? 37.378 -17.972 30.739 1.00 47.11 263 GLY A C 1
ATOM 1926 O O . GLY A 1 263 ? 36.990 -18.733 29.851 1.00 47.40 263 GLY A O 1
ATOM 1927 N N . ALA A 1 264 ? 36.909 -18.016 31.983 1.00 46.68 264 ALA A N 1
ATOM 1928 C CA . ALA A 1 264 ? 35.899 -18.979 32.386 1.00 46.77 264 ALA A CA 1
ATOM 1929 C C . ALA A 1 264 ? 34.495 -18.492 32.043 1.00 47.63 264 ALA A C 1
ATOM 1930 O O . ALA A 1 264 ? 33.513 -19.181 32.321 1.00 47.13 264 ALA A O 1
ATOM 1932 N N . VAL A 1 265 ? 34.402 -17.305 31.448 1.00 47.19 265 VAL A N 1
ATOM 1933 C CA . VAL A 1 265 ? 33.105 -16.747 31.075 1.00 47.94 265 VAL A CA 1
ATOM 1934 C C . VAL A 1 265 ? 32.722 -17.169 29.658 1.00 48.52 265 VAL A C 1
ATOM 1935 O O . VAL A 1 265 ? 33.394 -16.800 28.692 1.00 48.89 265 VAL A O 1
ATOM 1939 N N . ASP A 1 266 ? 31.639 -17.936 29.544 1.00 49.24 266 ASP A N 1
ATOM 1940 C CA . ASP A 1 266 ? 31.160 -18.420 28.247 1.00 50.34 266 ASP A CA 1
ATOM 1941 C C . ASP A 1 266 ? 29.869 -17.732 27.806 1.00 49.27 266 ASP A C 1
ATOM 1942 O O . ASP A 1 266 ? 29.345 -16.868 28.509 1.00 48.41 266 ASP A O 1
ATOM 1947 N N . ASP A 1 267 ? 29.359 -18.118 26.641 1.00 48.20 267 ASP A N 1
ATOM 1948 C CA . ASP A 1 267 ? 28.137 -17.519 26.120 1.00 47.81 267 ASP A CA 1
ATOM 1949 C C . ASP A 1 267 ? 26.917 -17.732 26.991 1.00 45.94 267 ASP A C 1
ATOM 1950 O O . ASP A 1 267 ? 26.058 -16.857 27.076 1.00 45.75 267 ASP A O 1
ATOM 1955 N N . ALA A 1 268 ? 26.830 -18.886 27.639 1.00 43.94 268 ALA A N 1
ATOM 1956 C CA . ALA A 1 268 ? 25.686 -19.156 28.496 1.00 42.45 268 ALA A CA 1
ATOM 1957 C C . ALA A 1 268 ? 25.640 -18.126 29.631 1.00 41.97 268 ALA A C 1
ATOM 1958 O O . ALA A 1 268 ? 24.565 -17.662 30.017 1.00 41.33 268 ALA A O 1
ATOM 1960 N N . LEU A 1 269 ? 26.810 -17.779 30.164 1.00 40.55 269 LEU A N 1
ATOM 1961 C CA . LEU A 1 269 ? 26.892 -16.797 31.241 1.00 40.30 269 LEU A CA 1
ATOM 1962 C C . LEU A 1 269 ? 26.583 -15.399 30.716 1.00 39.10 269 LEU A C 1
ATOM 1963 O O . LEU A 1 269 ? 25.822 -14.660 31.337 1.00 38.98 269 LEU A O 1
ATOM 1968 N N . MET A 1 270 ? 27.169 -15.051 29.573 1.00 38.86 270 MET A N 1
ATOM 1969 C CA . MET A 1 270 ? 26.950 -13.747 28.945 1.00 39.75 270 MET A CA 1
ATOM 1970 C C . MET A 1 270 ? 25.462 -13.545 28.692 1.00 39.05 270 MET A C 1
ATOM 1971 O O . MET A 1 270 ? 24.917 -12.454 28.886 1.00 37.75 270 MET A O 1
ATOM 1976 N N . GLU A 1 271 ? 24.815 -14.623 28.267 1.00 38.15 271 GLU A N 1
ATOM 1977 C CA . GLU A 1 271 ? 23.392 -14.631 27.965 1.00 37.36 271 GLU A CA 1
ATOM 1978 C C . GLU A 1 271 ? 22.532 -14.426 29.197 1.00 35.34 271 GLU A C 1
ATOM 1979 O O . GLU A 1 271 ? 21.516 -13.728 29.164 1.00 35.06 271 GLU A O 1
ATOM 1985 N N . ALA A 1 272 ? 22.938 -15.058 30.287 1.00 33.92 272 ALA A N 1
ATOM 1986 C CA . ALA A 1 272 ? 22.192 -14.982 31.529 1.00 32.88 272 ALA A CA 1
ATOM 1987 C C . ALA A 1 272 ? 22.443 -13.734 32.379 1.00 32.81 272 ALA A C 1
ATOM 1988 O O . ALA A 1 272 ? 21.558 -13.296 33.108 1.00 31.26 272 ALA A O 1
ATOM 1990 N N . PHE A 1 273 ? 23.637 -13.163 32.277 1.00 32.13 273 PHE A N 1
ATOM 1991 C CA . PHE A 1 273 ? 23.996 -12.033 33.124 1.00 33.37 273 PHE A CA 1
ATOM 1992 C C . PHE A 1 273 ? 24.327 -10.683 32.503 1.00 33.84 273 PHE A C 1
ATOM 1993 O O . PHE A 1 273 ? 24.770 -9.778 33.211 1.00 33.42 273 PHE A O 1
ATOM 2001 N N . SER A 1 274 ? 24.118 -10.529 31.203 1.00 33.27 274 SER A N 1
ATOM 2002 C CA . SER A 1 274 ? 24.425 -9.259 30.576 1.00 33.59 274 SER A CA 1
ATOM 2003 C C . SER A 1 274 ? 23.684 -9.069 29.271 1.00 34.05 274 SER A C 1
ATOM 2004 O O . SER A 1 274 ? 23.010 -9.969 28.779 1.00 33.16 274 SER A O 1
ATOM 2007 N N . VAL A 1 275 ? 23.807 -7.868 28.727 1.00 33.79 275 VAL A N 1
ATOM 2008 C CA . VAL A 1 275 ? 23.215 -7.538 27.449 1.00 34.20 275 VAL A CA 1
ATOM 2009 C C . VAL A 1 275 ? 24.390 -6.983 26.650 1.00 35.73 275 VAL A C 1
ATOM 2010 O O . VAL A 1 275 ? 24.774 -5.818 26.805 1.00 35.66 275 VAL A O 1
ATOM 2014 N N . VAL A 1 276 ? 24.981 -7.838 25.820 1.00 36.48 276 VAL A N 1
ATOM 2015 C CA . VAL A 1 276 ? 26.121 -7.447 25.007 1.00 36.84 276 VAL A CA 1
ATOM 2016 C C . VAL A 1 276 ? 25.848 -7.675 23.524 1.00 38.09 276 VAL A C 1
ATOM 2017 O O . VAL A 1 276 ? 24.984 -8.467 23.151 1.00 37.37 276 VAL A O 1
ATOM 2021 N N . GLY A 1 277 ? 26.588 -6.964 22.681 1.00 38.87 277 GLY A N 1
ATOM 2022 C CA . GLY A 1 277 ? 26.410 -7.115 21.252 1.00 40.36 277 GLY A CA 1
ATOM 2023 C C . GLY A 1 277 ? 26.431 -5.789 20.529 1.00 41.50 277 GLY A C 1
ATOM 2024 O O . GLY A 1 277 ? 26.905 -4.784 21.059 1.00 42.09 277 GLY A O 1
ATOM 2025 N N . THR A 1 278 ? 25.918 -5.789 19.307 1.00 41.35 278 THR A N 1
ATOM 2026 C CA . THR A 1 278 ? 25.868 -4.580 18.500 1.00 41.27 278 THR A CA 1
ATOM 2027 C C . THR A 1 278 ? 24.528 -3.918 18.746 1.00 39.80 278 THR A C 1
ATOM 2028 O O . THR A 1 278 ? 23.631 -4.522 19.332 1.00 39.90 278 THR A O 1
ATOM 2032 N N . PRO A 1 279 ? 24.369 -2.668 18.300 1.00 38.89 279 PRO A N 1
ATOM 2033 C CA . PRO A 1 279 ? 23.107 -1.958 18.490 1.00 39.47 279 PRO A CA 1
ATOM 2034 C C . PRO A 1 279 ? 21.901 -2.760 17.994 1.00 40.71 279 PRO A C 1
ATOM 2035 O O . PRO A 1 279 ? 20.833 -2.722 18.605 1.00 40.22 279 PRO A O 1
ATOM 2039 N N . ASP A 1 280 ? 22.074 -3.484 16.889 1.00 41.50 280 ASP A N 1
ATOM 2040 C CA . ASP A 1 280 ? 20.994 -4.300 16.327 1.00 42.26 280 ASP A CA 1
ATOM 2041 C C . ASP A 1 280 ? 20.583 -5.410 17.275 1.00 40.41 280 ASP A C 1
ATOM 2042 O O . ASP A 1 280 ? 19.399 -5.704 17.424 1.00 40.51 280 ASP A O 1
ATOM 2047 N N . GLU A 1 281 ? 21.572 -6.017 17.918 1.00 40.09 281 GLU A N 1
ATOM 2048 C CA . GLU A 1 281 ? 21.339 -7.100 18.866 1.00 39.44 281 GLU A CA 1
ATOM 2049 C C . GLU A 1 281 ? 20.638 -6.634 20.143 1.00 38.09 281 GLU A C 1
ATOM 2050 O O . GLU A 1 281 ? 19.889 -7.396 20.756 1.00 36.69 281 GLU A O 1
ATOM 2056 N N . PHE A 1 282 ? 20.882 -5.385 20.538 1.00 37.12 282 PHE A N 1
ATOM 2057 C CA . PHE A 1 282 ? 20.269 -4.820 21.745 1.00 36.78 282 PHE A CA 1
ATOM 2058 C C . PHE A 1 282 ? 18.768 -4.658 21.666 1.00 36.15 282 PHE A C 1
ATOM 2059 O O . PHE A 1 282 ? 18.056 -4.940 22.629 1.00 36.18 282 PHE A O 1
ATOM 2067 N N . ILE A 1 283 ? 18.297 -4.179 20.520 1.00 36.73 283 ILE A N 1
ATOM 2068 C CA . ILE A 1 283 ? 16.883 -3.925 20.318 1.00 36.94 283 ILE A CA 1
ATOM 2069 C C . ILE A 1 283 ? 15.981 -5.084 20.719 1.00 36.56 283 ILE A C 1
ATOM 2070 O O . ILE A 1 283 ? 15.084 -4.913 21.538 1.00 36.18 283 ILE A O 1
ATOM 2075 N N . PRO A 1 284 ? 16.185 -6.274 20.137 1.00 36.87 284 PRO A N 1
ATOM 2076 C CA . PRO A 1 284 ? 15.328 -7.398 20.522 1.00 36.34 284 PRO A CA 1
ATOM 2077 C C . PRO A 1 284 ? 15.466 -7.761 22.009 1.00 35.29 284 PRO A C 1
ATOM 2078 O O . PRO A 1 284 ? 14.475 -8.031 22.683 1.00 34.85 284 PRO A O 1
ATOM 2082 N N . LYS A 1 285 ? 16.693 -7.770 22.523 1.00 35.04 285 LYS A N 1
ATOM 2083 C CA . LYS A 1 285 ? 16.907 -8.095 23.932 1.00 34.14 285 LYS A CA 1
ATOM 2084 C C . LYS A 1 285 ? 16.176 -7.115 24.865 1.00 33.05 285 LYS A C 1
ATOM 2085 O O . LYS A 1 285 ? 15.581 -7.526 25.861 1.00 33.49 285 LYS A O 1
ATOM 2091 N N . ILE A 1 286 ? 16.216 -5.825 24.543 1.00 32.85 286 ILE A N 1
ATOM 2092 C CA . ILE A 1 286 ? 15.540 -4.828 25.370 1.00 33.13 286 ILE A CA 1
ATOM 2093 C C . ILE A 1 286 ? 14.035 -4.995 25.290 1.00 33.39 286 ILE A C 1
ATOM 2094 O O . ILE A 1 286 ? 13.341 -4.913 26.303 1.00 31.94 286 ILE A O 1
ATOM 2099 N N . GLU A 1 287 ? 13.521 -5.240 24.087 1.00 34.88 287 GLU A N 1
ATOM 2100 C CA . GLU A 1 287 ? 12.081 -5.432 23.935 1.00 35.82 287 GLU A CA 1
ATOM 2101 C C . GLU A 1 287 ? 11.675 -6.654 24.755 1.00 34.10 287 GLU A C 1
ATOM 2102 O O . GLU A 1 287 ? 10.622 -6.661 25.377 1.00 35.34 287 GLU A O 1
ATOM 2108 N N . ALA A 1 288 ? 12.526 -7.677 24.768 1.00 32.62 288 ALA A N 1
ATOM 2109 C CA . ALA A 1 288 ? 12.243 -8.898 25.521 1.00 31.81 288 ALA A CA 1
ATOM 2110 C C . ALA A 1 288 ? 12.164 -8.600 27.022 1.00 31.49 288 ALA A C 1
ATOM 2111 O O . ALA A 1 288 ? 11.360 -9.199 27.742 1.00 30.71 288 ALA A O 1
ATOM 2113 N N . LEU A 1 289 ? 13.000 -7.675 27.492 1.00 30.80 289 LEU A N 1
ATOM 2114 C CA . LEU A 1 289 ? 12.968 -7.281 28.902 1.00 29.53 289 LEU A CA 1
ATOM 2115 C C . LEU A 1 289 ? 11.657 -6.547 29.157 1.00 28.13 289 LEU A C 1
ATOM 2116 O O . LEU A 1 289 ? 10.980 -6.787 30.153 1.00 28.63 289 LEU A O 1
ATOM 2121 N N . GLY A 1 290 ? 11.301 -5.651 28.243 1.00 29.24 290 GLY A N 1
ATOM 2122 C CA . GLY A 1 290 ? 10.061 -4.907 28.387 1.00 29.46 290 GLY A CA 1
ATOM 2123 C C . GLY A 1 290 ? 8.846 -5.820 28.438 1.00 31.00 290 GLY A C 1
ATOM 2124 O O . GLY A 1 290 ? 7.877 -5.550 29.153 1.00 30.31 290 GLY A O 1
ATOM 2125 N N . GLU A 1 291 ? 8.889 -6.904 27.675 1.00 32.19 291 GLU A N 1
ATOM 2126 C CA . GLU A 1 291 ? 7.779 -7.849 27.656 1.00 34.61 291 GLU A CA 1
ATOM 2127 C C . GLU A 1 291 ? 7.630 -8.490 29.030 1.00 33.98 291 GLU A C 1
ATOM 2128 O O . GLU A 1 291 ? 6.541 -8.920 29.407 1.00 33.95 291 GLU A O 1
ATOM 2134 N N . MET A 1 292 ? 8.723 -8.551 29.789 1.00 33.54 292 MET A N 1
ATOM 2135 C CA . MET A 1 292 ? 8.657 -9.113 31.135 1.00 33.25 292 MET A CA 1
ATOM 2136 C C . MET A 1 292 ? 8.389 -8.050 32.214 1.00 33.14 292 MET A C 1
ATOM 2137 O O . MET A 1 292 ? 8.639 -8.291 33.399 1.00 32.38 292 MET A O 1
ATOM 2142 N N . GLY A 1 293 ? 7.893 -6.879 31.808 1.00 31.20 293 GLY A N 1
ATOM 2143 C CA . GLY A 1 293 ? 7.578 -5.839 32.780 1.00 29.35 293 GLY A CA 1
ATOM 2144 C C . GLY A 1 293 ? 8.624 -4.764 33.060 1.00 28.53 293 GLY A C 1
ATOM 2145 O O . GLY A 1 293 ? 8.358 -3.833 33.830 1.00 28.68 293 GLY A O 1
ATOM 2146 N N . VAL A 1 294 ? 9.805 -4.883 32.461 1.00 27.03 294 VAL A N 1
ATOM 2147 C CA . VAL A 1 294 ? 10.851 -3.883 32.657 1.00 27.04 294 VAL A CA 1
ATOM 2148 C C . VAL A 1 294 ? 10.386 -2.585 32.008 1.00 27.37 294 VAL A C 1
ATOM 2149 O O . VAL A 1 294 ? 9.979 -2.582 30.846 1.00 25.41 294 VAL A O 1
ATOM 2153 N N . THR A 1 295 ? 10.428 -1.489 32.763 1.00 27.04 295 THR A N 1
ATOM 2154 C CA . THR A 1 295 ? 9.993 -0.201 32.236 1.00 25.95 295 THR A CA 1
ATOM 2155 C C . THR A 1 295 ? 11.143 0.781 32.103 1.00 25.63 295 THR A C 1
ATOM 2156 O O . THR A 1 295 ? 11.029 1.799 31.412 1.00 25.60 295 THR A O 1
ATOM 2160 N N . GLN A 1 296 ? 12.258 0.485 32.762 1.00 23.62 296 GLN A N 1
ATOM 2161 C CA . GLN A 1 296 ? 13.434 1.324 32.620 1.00 23.35 296 GLN A CA 1
ATOM 2162 C C . GLN A 1 296 ? 14.610 0.396 32.370 1.00 24.02 296 GLN A C 1
ATOM 2163 O O . GLN A 1 296 ? 14.878 -0.522 33.152 1.00 24.88 296 GLN A O 1
ATOM 2169 N N . TYR A 1 297 ? 15.277 0.598 31.244 1.00 23.55 297 TYR A N 1
ATOM 2170 C CA . TYR A 1 297 ? 16.440 -0.200 30.920 1.00 24.11 297 TYR A CA 1
ATOM 2171 C C . TYR A 1 297 ? 17.648 0.623 31.334 1.00 23.80 297 TYR A C 1
ATOM 2172 O O . TYR A 1 297 ? 17.864 1.717 30.806 1.00 24.65 297 TYR A O 1
ATOM 2181 N N . VAL A 1 298 ? 18.432 0.114 32.273 1.00 22.96 298 VAL A N 1
ATOM 2182 C CA . VAL A 1 298 ? 19.616 0.844 32.697 1.00 22.56 298 VAL A CA 1
ATOM 2183 C C . VAL A 1 298 ? 20.865 0.199 32.140 1.00 23.69 298 VAL A C 1
ATOM 2184 O O . VAL A 1 298 ? 21.134 -0.974 32.402 1.00 25.17 298 VAL A O 1
ATOM 2188 N N . ALA A 1 299 ? 21.624 0.956 31.353 1.00 23.94 299 ALA A N 1
ATOM 2189 C CA . ALA A 1 299 ? 22.867 0.443 30.804 1.00 25.60 299 ALA A CA 1
ATOM 2190 C C . ALA A 1 299 ? 23.903 0.580 31.923 1.00 27.12 299 ALA A C 1
ATOM 2191 O O . ALA A 1 299 ? 24.342 1.695 32.259 1.00 27.51 299 ALA A O 1
ATOM 2193 N N . GLY A 1 300 ? 24.268 -0.555 32.510 1.00 27.30 300 GLY A N 1
ATOM 2194 C CA . GLY A 1 300 ? 25.238 -0.561 33.591 1.00 27.67 300 GLY A CA 1
ATOM 2195 C C . GLY A 1 300 ? 26.623 -0.962 33.125 1.00 28.46 300 GLY A C 1
ATOM 2196 O O . GLY A 1 300 ? 26.816 -1.298 31.952 1.00 27.16 300 GLY A O 1
ATOM 2197 N N . SER A 1 301 ? 27.582 -0.947 34.048 1.00 28.86 301 SER A N 1
ATOM 2198 C CA . SER A 1 301 ? 28.966 -1.281 33.729 1.00 30.63 301 SER A CA 1
ATOM 2199 C C . SER A 1 301 ? 29.078 -2.580 32.935 1.00 30.06 301 SER A C 1
ATOM 2200 O O . SER A 1 301 ? 28.344 -3.527 33.189 1.00 28.13 301 SER A O 1
ATOM 2203 N N . PRO A 1 302 ? 30.025 -2.643 31.981 1.00 29.86 302 PRO A N 1
ATOM 2204 C CA . PRO A 1 302 ? 30.989 -1.601 31.599 1.00 29.65 302 PRO A CA 1
ATOM 2205 C C . PRO A 1 302 ? 30.434 -0.540 30.636 1.00 30.35 302 PRO A C 1
ATOM 2206 O O . PRO A 1 302 ? 31.119 0.442 30.319 1.00 29.23 302 PRO A O 1
ATOM 2210 N N . ILE A 1 303 ? 29.205 -0.761 30.178 1.00 29.68 303 ILE A N 1
ATOM 2211 C CA . ILE A 1 303 ? 28.522 0.077 29.193 1.00 31.92 303 ILE A CA 1
ATOM 2212 C C . ILE A 1 303 ? 29.066 -0.276 27.801 1.00 32.85 303 ILE A C 1
ATOM 2213 O O . ILE A 1 303 ? 28.308 -0.421 26.843 1.00 31.48 303 ILE A O 1
ATOM 2218 N N . GLY A 1 304 ? 30.380 -0.433 27.700 1.00 34.40 304 GLY A N 1
ATOM 2219 C CA . GLY A 1 304 ? 30.981 -0.782 26.422 1.00 35.59 304 GLY A CA 1
ATOM 2220 C C . GLY A 1 304 ? 32.487 -0.627 26.459 1.00 36.88 304 GLY A C 1
ATOM 2221 O O . GLY A 1 304 ? 33.017 -0.052 27.410 1.00 36.98 304 GLY A O 1
ATOM 2222 N N . PRO A 1 305 ? 33.209 -1.130 25.445 1.00 37.21 305 PRO A N 1
ATOM 2223 C CA . PRO A 1 305 ? 34.670 -1.024 25.397 1.00 37.84 305 PRO A CA 1
ATOM 2224 C C . PRO A 1 305 ? 35.133 0.416 25.587 1.00 38.57 305 PRO A C 1
ATOM 2225 O O . PRO A 1 305 ? 36.109 0.683 26.288 1.00 38.62 305 PRO A O 1
ATOM 2229 N N . ASP A 1 306 ? 34.414 1.330 24.945 1.00 39.01 306 ASP A N 1
ATOM 2230 C CA . ASP A 1 306 ? 34.681 2.760 25.015 1.00 39.18 306 ASP A CA 1
ATOM 2231 C C . ASP A 1 306 ? 33.365 3.416 25.425 1.00 38.78 306 ASP A C 1
ATOM 2232 O O . ASP A 1 306 ? 32.435 3.516 24.619 1.00 37.21 306 ASP A O 1
ATOM 2237 N N . LYS A 1 307 ? 33.284 3.868 26.674 1.00 37.67 307 LYS A N 1
ATOM 2238 C CA . LYS A 1 307 ? 32.050 4.480 27.152 1.00 37.62 307 LYS A CA 1
ATOM 2239 C C . LYS A 1 307 ? 31.478 5.559 26.259 1.00 36.22 307 LYS A C 1
ATOM 2240 O O . LYS A 1 307 ? 30.287 5.546 25.956 1.00 34.55 307 LYS A O 1
ATOM 2246 N N . GLU A 1 308 ? 32.310 6.496 25.825 1.00 36.19 308 GLU A N 1
ATOM 2247 C CA . GLU A 1 308 ? 31.799 7.564 24.975 1.00 37.55 308 GLU A CA 1
ATOM 2248 C C . GLU A 1 308 ? 31.173 7.020 23.700 1.00 36.92 308 GLU A C 1
ATOM 2249 O O . GLU A 1 308 ? 30.056 7.397 23.331 1.00 35.46 308 GLU A O 1
ATOM 2255 N N . LYS A 1 309 ? 31.906 6.138 23.022 1.00 35.80 309 LYS A N 1
ATOM 2256 C CA . LYS A 1 309 ? 31.418 5.538 21.791 1.00 35.38 309 LYS A CA 1
ATOM 2257 C C . LYS A 1 309 ? 30.139 4.748 22.065 1.00 33.47 309 LYS A C 1
ATOM 2258 O O . LYS A 1 309 ? 29.144 4.879 21.357 1.00 33.78 309 LYS A O 1
ATOM 2264 N N . SER A 1 310 ? 30.173 3.936 23.109 1.00 32.00 310 SER A N 1
ATOM 2265 C CA . SER A 1 310 ? 29.026 3.116 23.477 1.00 31.83 310 SER A CA 1
ATOM 2266 C C . SER A 1 310 ? 27.770 3.914 23.796 1.00 31.15 310 SER A C 1
ATOM 2267 O O . SER A 1 310 ? 26.671 3.534 23.398 1.00 30.85 310 SER A O 1
ATOM 2270 N N . ILE A 1 311 ? 27.924 5.015 24.522 1.00 30.48 311 ILE A N 1
ATOM 2271 C CA . ILE A 1 311 ? 26.771 5.840 24.850 1.00 29.65 311 ILE A CA 1
ATOM 2272 C C . ILE A 1 311 ? 26.143 6.321 23.544 1.00 29.66 311 ILE A C 1
ATOM 2273 O O . ILE A 1 311 ? 24.921 6.371 23.410 1.00 30.10 311 ILE A O 1
ATOM 2278 N N . LYS A 1 312 ? 26.979 6.660 22.569 1.00 30.93 312 LYS A N 1
ATOM 2279 C CA . LYS A 1 312 ? 26.469 7.110 21.274 1.00 32.48 312 LYS A CA 1
ATOM 2280 C C . LYS A 1 312 ? 25.713 5.968 20.590 1.00 31.70 312 LYS A C 1
ATOM 2281 O O . LYS A 1 312 ? 24.660 6.184 19.988 1.00 32.29 312 LYS A O 1
ATOM 2287 N N . LEU A 1 313 ? 26.240 4.752 20.697 1.00 31.57 313 LEU A N 1
ATOM 2288 C CA . LEU A 1 313 ? 25.573 3.589 20.107 1.00 32.74 313 LEU A CA 1
ATOM 2289 C C . LEU A 1 313 ? 24.232 3.349 20.804 1.00 33.40 313 LEU A C 1
ATOM 2290 O O . LEU A 1 313 ? 23.221 3.069 20.145 1.00 34.56 313 LEU A O 1
ATOM 2295 N N . LEU A 1 314 ? 24.219 3.456 22.132 1.00 30.83 314 LEU A N 1
ATOM 2296 C CA . LEU A 1 314 ? 22.975 3.291 22.870 1.00 29.65 314 LEU A CA 1
ATOM 2297 C C . LEU A 1 314 ? 21.988 4.368 22.414 1.00 29.02 314 LEU A C 1
ATOM 2298 O O . LEU A 1 314 ? 20.774 4.175 22.470 1.00 28.97 314 LEU A O 1
ATOM 2303 N N . GLY A 1 315 ? 22.513 5.500 21.947 1.00 28.70 315 GLY A N 1
ATOM 2304 C CA . GLY A 1 315 ? 21.651 6.557 21.452 1.00 29.97 315 GLY A CA 1
ATOM 2305 C C . GLY A 1 315 ? 20.889 6.054 20.234 1.00 30.88 315 GLY A C 1
ATOM 2306 O O . GLY A 1 315 ? 19.721 6.379 20.039 1.00 30.87 315 GLY A O 1
ATOM 2307 N N . GLU A 1 316 ? 21.548 5.248 19.409 1.00 32.01 316 GLU A N 1
ATOM 2308 C CA . GLU A 1 316 ? 20.888 4.701 18.227 1.00 34.66 316 GLU A CA 1
ATOM 2309 C C . GLU A 1 316 ? 19.818 3.724 18.688 1.00 34.76 316 GLU A C 1
ATOM 2310 O O . GLU A 1 316 ? 18.729 3.651 18.111 1.00 36.32 316 GLU A O 1
ATOM 2316 N N . VAL A 1 317 ? 20.138 2.966 19.733 1.00 35.42 317 VAL A N 1
ATOM 2317 C CA . VAL A 1 317 ? 19.195 1.995 20.274 1.00 35.55 317 VAL A CA 1
ATOM 2318 C C . VAL A 1 317 ? 17.968 2.723 20.792 1.00 35.92 317 VAL A C 1
ATOM 2319 O O . VAL A 1 317 ? 16.833 2.342 20.500 1.00 36.81 317 VAL A O 1
ATOM 2323 N N . ILE A 1 318 ? 18.200 3.782 21.556 1.00 35.76 318 ILE A N 1
ATOM 2324 C CA . ILE A 1 318 ? 17.108 4.560 22.120 1.00 36.29 318 ILE A CA 1
ATOM 2325 C C . ILE A 1 318 ? 16.195 5.144 21.046 1.00 37.69 318 ILE A C 1
ATOM 2326 O O . ILE A 1 318 ? 14.980 5.262 21.245 1.00 37.19 318 ILE A O 1
ATOM 2331 N N . ALA A 1 319 ? 16.777 5.505 19.907 1.00 38.85 319 ALA A N 1
ATOM 2332 C CA . ALA A 1 319 ? 16.004 6.076 18.814 1.00 40.47 319 ALA A CA 1
ATOM 2333 C C . ALA A 1 319 ? 15.032 5.034 18.273 1.00 41.46 319 ALA A C 1
ATOM 2334 O O . ALA A 1 319 ? 14.036 5.377 17.640 1.00 42.02 319 ALA A O 1
ATOM 2336 N N . SER A 1 320 ? 15.313 3.762 18.537 1.00 42.72 320 SER A N 1
ATOM 2337 C CA . SER A 1 320 ? 14.442 2.683 18.077 1.00 44.31 320 SER A CA 1
ATOM 2338 C C . SER A 1 320 ? 13.273 2.437 19.023 1.00 45.51 320 SER A C 1
ATOM 2339 O O . SER A 1 320 ? 12.386 1.640 18.729 1.00 47.12 320 SER A O 1
ATOM 2342 N N . PHE A 1 321 ? 13.269 3.105 20.169 1.00 46.48 321 PHE A N 1
ATOM 2343 C CA . PHE A 1 321 ? 12.166 2.942 21.109 1.00 46.42 321 PHE A CA 1
ATOM 2344 C C . PHE A 1 321 ? 11.393 4.245 21.249 1.00 48.58 321 PHE A C 1
ATOM 2345 O O . PHE A 1 321 ? 11.824 5.262 20.653 1.00 49.73 321 PHE A O 1
ATOM 2354 N N . MET B 1 1 ? 48.802 35.425 62.267 1.00 44.95 1001 MET B N 1
ATOM 2355 C CA . MET B 1 1 ? 47.351 35.127 62.403 1.00 43.66 1001 MET B CA 1
ATOM 2356 C C . MET B 1 1 ? 46.738 34.810 61.048 1.00 43.54 1001 MET B C 1
ATOM 2357 O O . MET B 1 1 ? 46.839 35.602 60.109 1.00 42.96 1001 MET B O 1
ATOM 2365 N N . LYS B 1 2 ? 46.105 33.649 60.934 1.00 42.41 1002 LYS B N 1
ATOM 2366 C CA . LYS B 1 2 ? 45.448 33.324 59.681 1.00 41.01 1002 LYS B CA 1
ATOM 2367 C C . LYS B 1 2 ? 43.952 33.497 59.841 1.00 38.59 1002 LYS B C 1
ATOM 2368 O O . LYS B 1 2 ? 43.416 33.439 60.956 1.00 36.87 1002 LYS B O 1
ATOM 2378 N N . PHE B 1 3 ? 43.281 33.734 58.723 1.00 36.48 1003 PHE B N 1
ATOM 2379 C CA . PHE B 1 3 ? 41.852 33.961 58.749 1.00 35.26 1003 PHE B CA 1
ATOM 2380 C C . PHE B 1 3 ? 40.985 32.918 58.065 1.00 33.90 1003 PHE B C 1
ATOM 2381 O O . PHE B 1 3 ? 41.299 32.421 56.984 1.00 32.06 1003 PHE B O 1
ATOM 2390 N N . GLY B 1 4 ? 39.880 32.603 58.727 1.00 32.91 1004 GLY B N 1
ATOM 2391 C CA . GLY B 1 4 ? 38.931 31.658 58.192 1.00 31.33 1004 GLY B CA 1
ATOM 2392 C C . GLY B 1 4 ? 37.582 32.337 58.227 1.00 31.25 1004 GLY B C 1
ATOM 2393 O O . GLY B 1 4 ? 37.407 33.356 58.898 1.00 30.29 1004 GLY B O 1
ATOM 2395 N N . ILE B 1 5 ? 36.630 31.800 57.479 1.00 30.29 1005 ILE B N 1
ATOM 2396 C CA . ILE B 1 5 ? 35.295 32.357 57.462 1.00 28.70 1005 ILE B CA 1
ATOM 2397 C C . ILE B 1 5 ? 34.302 31.195 57.434 1.00 29.12 1005 ILE B C 1
ATOM 2398 O O . ILE B 1 5 ? 34.563 30.141 56.841 1.00 27.51 1005 ILE B O 1
ATOM 2404 N N . GLU B 1 6 ? 33.184 31.394 58.115 1.00 27.99 1006 GLU B N 1
ATOM 2405 C CA . GLU B 1 6 ? 32.154 30.380 58.238 1.00 28.93 1006 GLU B CA 1
ATOM 2406 C C . GLU B 1 6 ? 30.895 30.710 57.471 1.00 28.38 1006 GLU B C 1
ATOM 2407 O O . GLU B 1 6 ? 30.433 31.855 57.488 1.00 27.63 1006 GLU B O 1
ATOM 2414 N N . PHE B 1 7 ? 30.341 29.706 56.797 1.00 26.21 1007 PHE B N 1
ATOM 2415 C CA . PHE B 1 7 ? 29.079 29.884 56.094 1.00 24.95 1007 PHE B CA 1
ATOM 2416 C C . PHE B 1 7 ? 28.164 28.741 56.463 1.00 25.42 1007 PHE B C 1
ATOM 2417 O O . PHE B 1 7 ? 28.625 27.606 56.648 1.00 22.34 1007 PHE B O 1
ATOM 2426 N N . VAL B 1 8 ? 26.881 29.054 56.603 1.00 24.30 1008 VAL B N 1
ATOM 2427 C CA . VAL B 1 8 ? 25.866 28.061 56.903 1.00 25.79 1008 VAL B CA 1
ATOM 2428 C C . VAL B 1 8 ? 25.176 27.780 55.570 1.00 27.43 1008 VAL B C 1
ATOM 2429 O O . VAL B 1 8 ? 24.698 28.708 54.899 1.00 26.77 1008 VAL B O 1
ATOM 2434 N N . PRO B 1 9 ? 25.113 26.496 55.161 1.00 27.92 1009 PRO B N 1
ATOM 2435 C CA . PRO B 1 9 ? 24.469 26.151 53.889 1.00 27.23 1009 PRO B CA 1
ATOM 2436 C C . PRO B 1 9 ? 22.951 26.257 53.967 1.00 26.51 1009 PRO B C 1
ATOM 2437 O O . PRO B 1 9 ? 22.258 25.255 53.800 1.00 25.96 1009 PRO B O 1
ATOM 2441 N N . ASN B 1 10 ? 22.426 27.443 54.255 1.00 26.71 1010 ASN B N 1
ATOM 2442 C CA . ASN B 1 10 ? 20.983 27.596 54.295 1.00 26.06 1010 ASN B CA 1
ATOM 2443 C C . ASN B 1 10 ? 20.497 28.673 53.329 1.00 28.04 1010 ASN B C 1
ATOM 2444 O O . ASN B 1 10 ? 19.406 29.222 53.483 1.00 26.63 1010 ASN B O 1
ATOM 2452 N N . GLU B 1 11 ? 21.334 28.967 52.336 1.00 29.28 1011 GLU B N 1
ATOM 2453 C CA . GLU B 1 11 ? 21.008 29.913 51.271 1.00 31.51 1011 GLU B CA 1
ATOM 2454 C C . GLU B 1 11 ? 21.582 29.273 50.004 1.00 30.43 1011 GLU B C 1
ATOM 2455 O O . GLU B 1 11 ? 22.420 28.376 50.092 1.00 29.81 1011 GLU B O 1
ATOM 2462 N N . PRO B 1 12 ? 21.166 29.731 48.811 1.00 30.85 1012 PRO B N 1
ATOM 2463 C CA . PRO B 1 12 ? 21.687 29.110 47.589 1.00 28.70 1012 PRO B CA 1
ATOM 2464 C C . PRO B 1 12 ? 23.182 28.911 47.549 1.00 28.59 1012 PRO B C 1
ATOM 2465 O O . PRO B 1 12 ? 23.971 29.838 47.803 1.00 27.84 1012 PRO B O 1
ATOM 2469 N N . ILE B 1 13 ? 23.570 27.676 47.242 1.00 25.97 1013 ILE B N 1
ATOM 2470 C CA . ILE B 1 13 ? 24.971 27.325 47.163 1.00 24.97 1013 ILE B CA 1
ATOM 2471 C C . ILE B 1 13 ? 25.743 28.222 46.191 1.00 26.38 1013 ILE B C 1
ATOM 2472 O O . ILE B 1 13 ? 26.880 28.586 46.468 1.00 25.87 1013 ILE B O 1
ATOM 2478 N N . GLU B 1 14 ? 25.143 28.560 45.053 1.00 29.35 1014 GLU B N 1
ATOM 2479 C CA . GLU B 1 14 ? 25.824 29.429 44.083 1.00 33.62 1014 GLU B CA 1
ATOM 2480 C C . GLU B 1 14 ? 26.246 30.733 44.756 1.00 32.32 1014 GLU B C 1
ATOM 2481 O O . GLU B 1 14 ? 27.329 31.250 44.500 1.00 32.66 1014 GLU B O 1
ATOM 2488 N N . LYS B 1 15 ? 25.387 31.257 45.623 1.00 33.22 1015 LYS B N 1
ATOM 2489 C CA . LYS B 1 15 ? 25.698 32.497 46.333 1.00 33.18 1015 LYS B CA 1
ATOM 2490 C C . LYS B 1 15 ? 26.857 32.289 47.311 1.00 32.84 1015 LYS B C 1
ATOM 2491 O O . LYS B 1 15 ? 27.780 33.111 47.385 1.00 31.97 1015 LYS B O 1
ATOM 2501 N N . ILE B 1 16 ? 26.815 31.187 48.056 1.00 29.73 1016 ILE B N 1
ATOM 2502 C CA . ILE B 1 16 ? 27.868 30.885 49.008 1.00 29.12 1016 ILE B CA 1
ATOM 2503 C C . ILE B 1 16 ? 29.204 30.752 48.297 1.00 29.08 1016 ILE B C 1
ATOM 2504 O O . ILE B 1 16 ? 30.235 31.197 48.810 1.00 29.53 1016 ILE B O 1
ATOM 2510 N N . VAL B 1 17 ? 29.190 30.134 47.119 1.00 27.69 1017 VAL B N 1
ATOM 2511 C CA . VAL B 1 17 ? 30.415 29.966 46.356 1.00 27.94 1017 VAL B CA 1
ATOM 2512 C C . VAL B 1 17 ? 31.047 31.333 46.064 1.00 28.86 1017 VAL B C 1
ATOM 2513 O O . VAL B 1 17 ? 32.246 31.520 46.260 1.00 27.62 1017 VAL B O 1
ATOM 2518 N N . LYS B 1 18 ? 30.234 32.276 45.596 1.00 30.69 1018 LYS B N 1
ATOM 2519 C CA . LYS B 1 18 ? 30.716 33.617 45.287 1.00 32.98 1018 LYS B CA 1
ATOM 2520 C C . LYS B 1 18 ? 31.243 34.323 46.536 1.00 33.01 1018 LYS B C 1
ATOM 2521 O O . LYS B 1 18 ? 32.273 34.992 46.479 1.00 33.99 1018 LYS B O 1
ATOM 2531 N N . LEU B 1 19 ? 30.549 34.174 47.663 1.00 31.08 1019 LEU B N 1
ATOM 2532 C CA . LEU B 1 19 ? 31.015 34.794 48.896 1.00 29.74 1019 LEU B CA 1
ATOM 2533 C C . LEU B 1 19 ? 32.329 34.178 49.343 1.00 30.49 1019 LEU B C 1
ATOM 2534 O O . LEU B 1 19 ? 33.194 34.873 49.883 1.00 31.36 1019 LEU B O 1
ATOM 2540 N N . VAL B 1 20 ? 32.506 32.876 49.124 1.00 27.77 1020 VAL B N 1
ATOM 2541 C CA . VAL B 1 20 ? 33.763 32.263 49.525 1.00 27.67 1020 VAL B CA 1
ATOM 2542 C C . VAL B 1 20 ? 34.886 32.709 48.594 1.00 28.12 1020 VAL B C 1
ATOM 2543 O O . VAL B 1 20 ? 36.026 32.866 49.021 1.00 27.11 1020 VAL B O 1
ATOM 2548 N N . LYS B 1 21 ? 34.558 32.896 47.321 1.00 29.69 1021 LYS B N 1
ATOM 2549 C CA . LYS B 1 21 ? 35.547 33.343 46.344 1.00 31.58 1021 LYS B CA 1
ATOM 2550 C C . LYS B 1 21 ? 35.984 34.760 46.726 1.00 31.88 1021 LYS B C 1
ATOM 2551 O O . LYS B 1 21 ? 37.159 35.102 46.635 1.00 33.37 1021 LYS B O 1
ATOM 2561 N N . LEU B 1 22 ? 35.021 35.572 47.152 1.00 32.72 1022 LEU B N 1
ATOM 2562 C CA . LEU B 1 22 ? 35.291 36.940 47.575 1.00 33.76 1022 LEU B CA 1
ATOM 2563 C C . LEU B 1 22 ? 36.219 36.885 48.778 1.00 34.90 1022 LEU B C 1
ATOM 2564 O O . LEU B 1 22 ? 37.247 37.576 48.827 1.00 35.00 1022 LEU B O 1
ATOM 2570 N N . ALA B 1 23 ? 35.868 36.036 49.737 1.00 34.59 1023 ALA B N 1
ATOM 2571 C CA . ALA B 1 23 ? 36.671 35.877 50.937 1.00 34.58 1023 ALA B CA 1
ATOM 2572 C C . ALA B 1 23 ? 38.088 35.489 50.556 1.00 36.30 1023 ALA B C 1
ATOM 2573 O O . ALA B 1 23 ? 39.068 35.975 51.139 1.00 37.12 1023 ALA B O 1
ATOM 2576 N N . GLU B 1 24 ? 38.196 34.607 49.570 1.00 36.32 1024 GLU B N 1
ATOM 2577 C CA . GLU B 1 24 ? 39.496 34.139 49.118 1.00 37.51 1024 GLU B CA 1
ATOM 2578 C C . GLU B 1 24 ? 40.267 35.305 48.514 1.00 37.92 1024 GLU B C 1
ATOM 2579 O O . GLU B 1 24 ? 41.468 35.462 48.750 1.00 36.52 1024 GLU B O 1
ATOM 2586 N N . ASP B 1 25 ? 39.556 36.116 47.736 1.00 39.35 1025 ASP B N 1
ATOM 2587 C CA . ASP B 1 25 ? 40.169 37.256 47.080 1.00 40.66 1025 ASP B CA 1
ATOM 2588 C C . ASP B 1 25 ? 40.686 38.315 48.043 1.00 40.71 1025 ASP B C 1
ATOM 2589 O O . ASP B 1 25 ? 41.649 39.015 47.721 1.00 41.24 1025 ASP B O 1
ATOM 2595 N N . VAL B 1 26 ? 40.066 38.440 49.215 1.00 39.41 1026 VAL B N 1
ATOM 2596 C CA . VAL B 1 26 ? 40.514 39.443 50.172 1.00 38.45 1026 VAL B CA 1
ATOM 2597 C C . VAL B 1 26 ? 41.448 38.878 51.222 1.00 38.01 1026 VAL B C 1
ATOM 2598 O O . VAL B 1 26 ? 41.744 39.542 52.207 1.00 38.77 1026 VAL B O 1
ATOM 2603 N N . GLY B 1 27 ? 41.898 37.641 51.040 1.00 37.57 1027 GLY B N 1
ATOM 2604 C CA . GLY B 1 27 ? 42.842 37.093 51.998 1.00 36.42 1027 GLY B CA 1
ATOM 2605 C C . GLY B 1 27 ? 42.484 35.971 52.952 1.00 36.64 1027 GLY B C 1
ATOM 2606 O O . GLY B 1 27 ? 43.365 35.499 53.675 1.00 37.32 1027 GLY B O 1
ATOM 2608 N N . PHE B 1 28 ? 41.228 35.539 53.009 1.00 35.90 1028 PHE B N 1
ATOM 2609 C CA . PHE B 1 28 ? 40.928 34.429 53.910 1.00 34.34 1028 PHE B CA 1
ATOM 2610 C C . PHE B 1 28 ? 41.621 33.177 53.390 1.00 33.54 1028 PHE B C 1
ATOM 2611 O O . PHE B 1 28 ? 41.660 32.942 52.188 1.00 32.75 1028 PHE B O 1
ATOM 2620 N N . GLU B 1 29 ? 42.175 32.380 54.295 1.00 34.36 1029 GLU B N 1
ATOM 2621 C CA . GLU B 1 29 ? 42.860 31.151 53.901 1.00 34.98 1029 GLU B CA 1
ATOM 2622 C C . GLU B 1 29 ? 42.047 29.893 54.212 1.00 33.11 1029 GLU B C 1
ATOM 2623 O O . GLU B 1 29 ? 42.392 28.805 53.752 1.00 32.82 1029 GLU B O 1
ATOM 2630 N N . TYR B 1 30 ? 40.982 30.036 54.998 1.00 31.54 1030 TYR B N 1
ATOM 2631 C CA . TYR B 1 30 ? 40.126 28.898 55.331 1.00 30.09 1030 TYR B CA 1
ATOM 2632 C C . TYR B 1 30 ? 38.649 29.237 55.217 1.00 30.76 1030 TYR B C 1
ATOM 2633 O O . TYR B 1 30 ? 38.227 30.348 55.564 1.00 28.79 1030 TYR B O 1
ATOM 2644 N N . ALA B 1 31 ? 37.865 28.263 54.741 1.00 28.88 1031 ALA B N 1
ATOM 2645 C CA . ALA B 1 31 ? 36.419 28.411 54.638 1.00 27.41 1031 ALA B CA 1
ATOM 2646 C C . ALA B 1 31 ? 35.822 27.221 55.378 1.00 27.53 1031 ALA B C 1
ATOM 2647 O O . ALA B 1 31 ? 36.205 26.070 55.134 1.00 27.81 1031 ALA B O 1
ATOM 2650 N N . TRP B 1 32 ? 34.899 27.496 56.293 1.00 25.36 1032 TRP B N 1
ATOM 2651 C CA . TRP B 1 32 ? 34.274 26.442 57.063 1.00 25.00 1032 TRP B CA 1
ATOM 2652 C C . TRP B 1 32 ? 32.786 26.440 56.789 1.00 23.96 1032 TRP B C 1
ATOM 2653 O O . TRP B 1 32 ? 32.122 27.477 56.869 1.00 24.44 1032 TRP B O 1
ATOM 2666 N N . ILE B 1 33 ? 32.262 25.267 56.464 1.00 21.57 1033 ILE B N 1
ATOM 2667 C CA . ILE B 1 33 ? 30.850 25.142 56.162 1.00 21.50 1033 ILE B CA 1
ATOM 2668 C C . ILE B 1 33 ? 30.225 24.236 57.222 1.00 21.62 1033 ILE B C 1
ATOM 2669 O O . ILE B 1 33 ? 30.707 23.121 57.462 1.00 21.89 1033 ILE B O 1
ATOM 2675 N N . THR B 1 34 ? 29.169 24.709 57.874 1.00 20.77 1034 THR B N 1
ATOM 2676 C CA . THR B 1 34 ? 28.554 23.900 58.912 1.00 21.19 1034 THR B CA 1
ATOM 2677 C C . THR B 1 34 ? 27.841 22.706 58.302 1.00 21.05 1034 THR B C 1
ATOM 2678 O O . THR B 1 34 ? 27.435 22.734 57.142 1.00 18.75 1034 THR B O 1
ATOM 2684 N N . ASP B 1 35 ? 27.695 21.666 59.120 1.00 23.14 1035 ASP B N 1
ATOM 2685 C CA . ASP B 1 35 ? 27.097 20.402 58.710 1.00 24.88 1035 ASP B CA 1
ATOM 2686 C C . ASP B 1 35 ? 25.977 19.936 59.628 1.00 24.89 1035 ASP B C 1
ATOM 2687 O O . ASP B 1 35 ? 26.207 19.439 60.735 1.00 26.38 1035 ASP B O 1
ATOM 2693 N N . HIS B 1 36 ? 24.754 20.142 59.172 1.00 23.58 1036 HIS B N 1
ATOM 2694 C CA . HIS B 1 36 ? 23.574 19.735 59.917 1.00 24.62 1036 HIS B CA 1
ATOM 2695 C C . HIS B 1 36 ? 22.627 19.137 58.906 1.00 24.04 1036 HIS B C 1
ATOM 2696 O O . HIS B 1 36 ? 22.504 19.632 57.782 1.00 20.69 1036 HIS B O 1
ATOM 2706 N N . TYR B 1 37 ? 21.954 18.073 59.317 1.00 23.22 1037 TYR B N 1
ATOM 2707 C CA . TYR B 1 37 ? 21.022 17.381 58.442 1.00 23.83 1037 TYR B CA 1
ATOM 2708 C C . TYR B 1 37 ? 19.904 18.306 57.966 1.00 23.40 1037 TYR B C 1
ATOM 2709 O O . TYR B 1 37 ? 19.353 18.094 56.892 1.00 24.67 1037 TYR B O 1
ATOM 2720 N N . ASN B 1 38 ? 19.552 19.319 58.760 1.00 23.24 1038 ASN B N 1
ATOM 2721 C CA . ASN B 1 38 ? 18.458 20.191 58.366 1.00 24.20 1038 ASN B CA 1
ATOM 2722 C C . ASN B 1 38 ? 18.785 21.327 57.401 1.00 23.71 1038 ASN B C 1
ATOM 2723 O O . ASN B 1 38 ? 17.902 22.103 57.034 1.00 24.16 1038 ASN B O 1
ATOM 2731 N N . ASN B 1 39 ? 20.042 21.419 56.985 1.00 21.73 1039 ASN B N 1
ATOM 2732 C CA . ASN B 1 39 ? 20.436 22.423 56.007 1.00 21.73 1039 ASN B CA 1
ATOM 2733 C C . ASN B 1 39 ? 20.986 21.686 54.801 1.00 22.14 1039 ASN B C 1
ATOM 2734 O O . ASN B 1 39 ? 20.940 20.450 54.760 1.00 20.45 1039 ASN B O 1
ATOM 2742 N N . LYS B 1 40 ? 21.488 22.422 53.813 1.00 20.73 1040 LYS B N 1
ATOM 2743 C CA . LYS B 1 40 ? 22.017 21.784 52.613 1.00 21.04 1040 LYS B CA 1
ATOM 2744 C C . LYS B 1 40 ? 23.227 20.908 52.913 1.00 21.32 1040 LYS B C 1
ATOM 2745 O O . LYS B 1 40 ? 24.019 21.188 53.822 1.00 22.20 1040 LYS B O 1
ATOM 2755 N N . ASN B 1 41 ? 23.366 19.845 52.132 1.00 19.31 1041 ASN B N 1
ATOM 2756 C CA . ASN B 1 41 ? 24.464 18.911 52.308 1.00 19.31 1041 ASN B CA 1
ATOM 2757 C C . ASN B 1 41 ? 25.798 19.633 52.237 1.00 19.47 1041 ASN B C 1
ATOM 2758 O O . ASN B 1 41 ? 26.090 20.340 51.270 1.00 18.24 1041 ASN B O 1
ATOM 2766 N N . VAL B 1 42 ? 26.608 19.436 53.275 1.00 18.78 1042 VAL B N 1
ATOM 2767 C CA . VAL B 1 42 ? 27.885 20.108 53.388 1.00 18.31 1042 VAL B CA 1
ATOM 2768 C C . VAL B 1 42 ? 28.867 19.749 52.288 1.00 19.27 1042 VAL B C 1
ATOM 2769 O O . VAL B 1 42 ? 29.643 20.599 51.836 1.00 18.01 1042 VAL B O 1
ATOM 2774 N N . TYR B 1 43 ? 28.845 18.496 51.844 1.00 18.96 1043 TYR B N 1
ATOM 2775 C CA . TYR B 1 43 ? 29.782 18.090 50.815 1.00 18.98 1043 TYR B CA 1
ATOM 2776 C C . TYR B 1 43 ? 29.398 18.541 49.419 1.00 18.32 1043 TYR B C 1
ATOM 2777 O O . TYR B 1 43 ? 30.273 18.834 48.601 1.00 19.00 1043 TYR B O 1
ATOM 2788 N N . GLU B 1 44 ? 28.107 18.601 49.130 1.00 17.59 1044 GLU B N 1
ATOM 2789 C CA . GLU B 1 44 ? 27.693 19.095 47.825 1.00 17.69 1044 GLU B CA 1
ATOM 2790 C C . GLU B 1 44 ? 28.055 20.590 47.810 1.00 19.88 1044 GLU B C 1
ATOM 2791 O O . GLU B 1 44 ? 28.473 21.122 46.785 1.00 21.16 1044 GLU B O 1
ATOM 2798 N N . THR B 1 45 ? 27.905 21.250 48.958 1.00 20.19 1045 THR B N 1
ATOM 2799 C CA . THR B 1 45 ? 28.221 22.672 49.056 1.00 20.39 1045 THR B CA 1
ATOM 2800 C C . THR B 1 45 ? 29.717 22.847 48.833 1.00 20.81 1045 THR B C 1
ATOM 2801 O O . THR B 1 45 ? 30.141 23.641 47.982 1.00 21.46 1045 THR B O 1
ATOM 2807 N N . LEU B 1 46 ? 30.511 22.084 49.578 1.00 19.72 1046 LEU B N 1
ATOM 2808 C CA . LEU B 1 46 ? 31.955 22.153 49.471 1.00 21.83 1046 LEU B CA 1
ATOM 2809 C C . LEU B 1 46 ? 32.465 21.832 48.071 1.00 23.99 1046 LEU B C 1
ATOM 2810 O O . LEU B 1 46 ? 33.429 22.443 47.604 1.00 22.24 1046 LEU B O 1
ATOM 2816 N N . ALA B 1 47 ? 31.827 20.869 47.404 1.00 24.60 1047 ALA B N 1
ATOM 2817 C CA . ALA B 1 47 ? 32.241 20.500 46.058 1.00 25.07 1047 ALA B CA 1
ATOM 2818 C C . ALA B 1 47 ? 32.082 21.681 45.112 1.00 25.87 1047 ALA B C 1
ATOM 2819 O O . ALA B 1 47 ? 32.996 21.983 44.346 1.00 25.33 1047 ALA B O 1
ATOM 2822 N N . LEU B 1 48 ? 30.934 22.351 45.148 1.00 25.51 1048 LEU B N 1
ATOM 2823 C CA . LEU B 1 48 ? 30.743 23.483 44.252 1.00 26.84 1048 LEU B CA 1
ATOM 2824 C C . LEU B 1 48 ? 31.665 24.636 44.629 1.00 27.36 1048 LEU B C 1
ATOM 2825 O O . LEU B 1 48 ? 32.153 25.355 43.750 1.00 28.02 1048 LEU B O 1
ATOM 2831 N N . ILE B 1 49 ? 31.927 24.794 45.926 1.00 26.15 1049 ILE B N 1
ATOM 2832 C CA . ILE B 1 49 ? 32.827 25.849 46.384 1.00 26.55 1049 ILE B CA 1
ATOM 2833 C C . ILE B 1 49 ? 34.217 25.562 45.828 1.00 27.39 1049 ILE B C 1
ATOM 2834 O O . ILE B 1 49 ? 34.893 26.465 45.317 1.00 27.53 1049 ILE B O 1
ATOM 2840 N N . ALA B 1 50 ? 34.638 24.302 45.907 1.00 27.21 1050 ALA B N 1
ATOM 2841 C CA . ALA B 1 50 ? 35.946 23.925 45.394 1.00 28.91 1050 ALA B CA 1
ATOM 2842 C C . ALA B 1 50 ? 36.060 24.312 43.914 1.00 30.99 1050 ALA B C 1
ATOM 2843 O O . ALA B 1 50 ? 37.097 24.843 43.485 1.00 29.23 1050 ALA B O 1
ATOM 2846 N N . GLU B 1 51 ? 34.998 24.072 43.141 1.00 32.33 1051 GLU B N 1
ATOM 2847 C CA . GLU B 1 51 ? 35.005 24.429 41.724 1.00 35.10 1051 GLU B CA 1
ATOM 2848 C C . GLU B 1 51 ? 35.193 25.910 41.506 1.00 34.30 1051 GLU B C 1
ATOM 2849 O O . GLU B 1 51 ? 35.883 26.314 40.580 1.00 35.03 1051 GLU B O 1
ATOM 2856 N N . GLY B 1 52 ? 34.539 26.716 42.334 1.00 33.96 1052 GLY B N 1
ATOM 2857 C CA . GLY B 1 52 ? 34.617 28.157 42.178 1.00 33.69 1052 GLY B CA 1
ATOM 2858 C C . GLY B 1 52 ? 35.705 28.890 42.939 1.00 33.90 1052 GLY B C 1
ATOM 2859 O O . GLY B 1 52 ? 35.637 30.110 43.071 1.00 34.25 1052 GLY B O 1
ATOM 2861 N N . THR B 1 53 ? 36.696 28.166 43.451 1.00 34.64 1053 THR B N 1
ATOM 2862 C CA . THR B 1 53 ? 37.788 28.789 44.192 1.00 34.87 1053 THR B CA 1
ATOM 2863 C C . THR B 1 53 ? 39.116 28.200 43.737 1.00 36.69 1053 THR B C 1
ATOM 2864 O O . THR B 1 53 ? 39.141 27.197 43.023 1.00 35.27 1053 THR B O 1
ATOM 2870 N N . GLU B 1 54 ? 40.221 28.808 44.161 1.00 37.94 1054 GLU B N 1
ATOM 2871 C CA . GLU B 1 54 ? 41.528 28.340 43.725 1.00 38.35 1054 GLU B CA 1
ATOM 2872 C C . GLU B 1 54 ? 42.574 28.107 44.804 1.00 37.70 1054 GLU B C 1
ATOM 2873 O O . GLU B 1 54 ? 43.476 27.288 44.620 1.00 37.29 1054 GLU B O 1
ATOM 2880 N N . THR B 1 55 ? 42.469 28.802 45.933 1.00 36.16 1055 THR B N 1
ATOM 2881 C CA . THR B 1 55 ? 43.497 28.649 46.955 1.00 36.01 1055 THR B CA 1
ATOM 2882 C C . THR B 1 55 ? 43.016 28.482 48.395 1.00 34.29 1055 THR B C 1
ATOM 2883 O O . THR B 1 55 ? 43.716 27.905 49.228 1.00 33.24 1055 THR B O 1
ATOM 2889 N N . ILE B 1 56 ? 41.833 28.995 48.697 1.00 33.65 1056 ILE B N 1
ATOM 2890 C CA . ILE B 1 56 ? 41.314 28.895 50.050 1.00 31.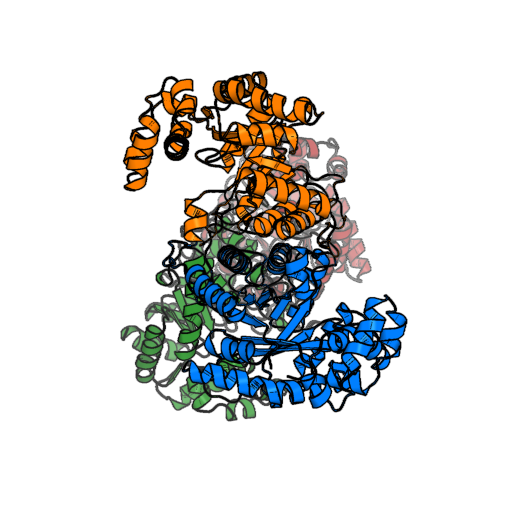71 1056 ILE B CA 1
ATOM 2891 C C . ILE B 1 56 ? 41.109 27.433 50.457 1.00 32.37 1056 ILE B C 1
ATOM 2892 O O . ILE B 1 56 ? 40.694 26.604 49.640 1.00 32.40 1056 ILE B O 1
ATOM 2898 N N . LYS B 1 57 ? 41.432 27.106 51.704 1.00 31.29 1057 LYS B N 1
ATOM 2899 C CA . LYS B 1 57 ? 41.226 25.747 52.175 1.00 32.57 1057 LYS B CA 1
ATOM 2900 C C . LYS B 1 57 ? 39.774 25.640 52.622 1.00 32.16 1057 LYS B C 1
ATOM 2901 O O . LYS B 1 57 ? 39.204 26.599 53.142 1.00 32.15 1057 LYS B O 1
ATOM 2911 N N . LEU B 1 58 ? 39.170 24.479 52.393 1.00 30.67 1058 LEU B N 1
ATOM 2912 C CA . LEU B 1 58 ? 37.765 24.289 52.737 1.00 28.19 1058 LEU B CA 1
ATOM 2913 C C . LEU B 1 58 ? 37.438 22.935 53.319 1.00 26.62 1058 LEU B C 1
ATOM 2914 O O . LEU B 1 58 ? 38.038 21.924 52.966 1.00 25.65 1058 LEU B O 1
ATOM 2920 N N . GLY B 1 59 ? 36.465 22.935 54.217 1.00 25.03 1059 GLY B N 1
ATOM 2921 C CA . GLY B 1 59 ? 36.050 21.705 54.853 1.00 25.06 1059 GLY B CA 1
ATOM 2922 C C . GLY B 1 59 ? 34.870 21.943 55.762 1.00 24.57 1059 GLY B C 1
ATOM 2923 O O . GLY B 1 59 ? 34.467 23.094 55.991 1.00 25.25 1059 GLY B O 1
ATOM 2925 N N . PRO B 1 60 ? 34.272 20.865 56.276 1.00 24.04 1060 PRO B N 1
ATOM 2926 C CA . PRO B 1 60 ? 33.124 20.984 57.173 1.00 23.20 1060 PRO B CA 1
ATOM 2927 C C . PRO B 1 60 ? 33.595 21.542 58.518 1.00 22.25 1060 PRO B C 1
ATOM 2928 O O . PRO B 1 60 ? 34.666 21.189 58.998 1.00 22.28 1060 PRO B O 1
ATOM 2932 N N . GLY B 1 61 ? 32.803 22.427 59.108 1.00 23.16 1061 GLY B N 1
ATOM 2933 C CA . GLY B 1 61 ? 33.168 22.993 60.394 1.00 22.76 1061 GLY B CA 1
ATOM 2934 C C . GLY B 1 61 ? 31.955 23.083 61.296 1.00 23.39 1061 GLY B C 1
ATOM 2935 O O . GLY B 1 61 ? 31.342 24.142 61.402 1.00 24.39 1061 GLY B O 1
ATOM 2937 N N . VAL B 1 62 ? 31.595 21.984 61.958 1.00 23.21 1062 VAL B N 1
ATOM 2938 C CA . VAL B 1 62 ? 32.316 20.725 61.849 1.00 23.07 1062 VAL B CA 1
ATOM 2939 C C . VAL B 1 62 ? 31.324 19.605 61.598 1.00 23.41 1062 VAL B C 1
ATOM 2940 O O . VAL B 1 62 ? 30.134 19.752 61.862 1.00 22.05 1062 VAL B O 1
ATOM 2945 N N . THR B 1 63 ? 31.806 18.486 61.087 1.00 24.44 1063 THR B N 1
ATOM 2946 C CA . THR B 1 63 ? 30.910 17.359 60.918 1.00 26.19 1063 THR B CA 1
ATOM 2947 C C . THR B 1 63 ? 30.988 16.595 62.246 1.00 27.44 1063 THR B C 1
ATOM 2948 O O . THR B 1 63 ? 31.515 17.117 63.241 1.00 26.04 1063 THR B O 1
ATOM 2954 N N . ASN B 1 64 ? 30.427 15.393 62.293 1.00 27.38 1064 ASN B N 1
ATOM 2955 C CA . ASN B 1 64 ? 30.478 14.578 63.503 1.00 28.64 1064 ASN B CA 1
ATOM 2956 C C . ASN B 1 64 ? 30.525 13.117 63.071 1.00 28.81 1064 ASN B C 1
ATOM 2957 O O . ASN B 1 64 ? 30.263 12.803 61.911 1.00 28.93 1064 ASN B O 1
ATOM 2965 N N . PRO B 1 65 ? 30.879 12.208 63.994 1.00 29.63 1065 PRO B N 1
ATOM 2966 C CA . PRO B 1 65 ? 30.970 10.781 63.680 1.00 28.53 1065 PRO B CA 1
ATOM 2967 C C . PRO B 1 65 ? 29.681 9.987 63.808 1.00 28.29 1065 PRO B C 1
ATOM 2968 O O . PRO B 1 65 ? 29.699 8.768 63.662 1.00 28.12 1065 PRO B O 1
ATOM 2972 N N . TYR B 1 66 ? 28.569 10.659 64.065 1.00 27.02 1066 TYR B N 1
ATOM 2973 C CA . TYR B 1 66 ? 27.311 9.950 64.251 1.00 29.31 1066 TYR B CA 1
ATOM 2974 C C . TYR B 1 66 ? 26.335 9.894 63.082 1.00 29.64 1066 TYR B C 1
ATOM 2975 O O . TYR B 1 66 ? 25.669 8.879 62.894 1.00 28.93 1066 TYR B O 1
ATOM 2986 N N . VAL B 1 67 ? 26.245 10.974 62.308 1.00 27.95 1067 VAL B N 1
ATOM 2987 C CA . VAL B 1 67 ? 25.299 11.031 61.200 1.00 28.36 1067 VAL B CA 1
ATOM 2988 C C . VAL B 1 67 ? 25.810 10.356 59.938 1.00 27.48 1067 VAL B C 1
ATOM 2989 O O . VAL B 1 67 ? 25.039 10.041 59.038 1.00 28.98 1067 VAL B O 1
ATOM 2994 N N . ARG B 1 68 ? 27.117 10.156 59.865 1.00 26.37 1068 ARG B N 1
ATOM 2995 C CA . ARG B 1 68 ? 27.711 9.462 58.736 1.00 25.38 1068 ARG B CA 1
ATOM 2996 C C . ARG B 1 68 ? 28.795 8.574 59.307 1.00 26.90 1068 ARG B C 1
ATOM 2997 O O . ARG B 1 68 ? 29.380 8.883 60.350 1.00 25.68 1068 ARG B O 1
ATOM 3011 N N . SER B 1 69 ? 29.064 7.471 58.622 1.00 27.18 1069 SER B N 1
ATOM 3012 C CA . SER B 1 69 ? 30.132 6.582 59.041 1.00 26.26 1069 SER B CA 1
ATOM 3013 C C . SER B 1 69 ? 31.438 7.327 58.802 1.00 26.92 1069 SER B C 1
ATOM 3014 O O . SER B 1 69 ? 31.601 7.999 57.785 1.00 25.58 1069 SER B O 1
ATOM 3019 N N . PRO B 1 70 ? 32.390 7.224 59.740 1.00 26.63 1070 PRO B N 1
ATOM 3020 C CA . PRO B 1 70 ? 33.662 7.916 59.546 1.00 26.28 1070 PRO B CA 1
ATOM 3021 C C . PRO B 1 70 ? 34.287 7.590 58.198 1.00 25.50 1070 PRO B C 1
ATOM 3022 O O . PRO B 1 70 ? 35.004 8.403 57.631 1.00 23.44 1070 PRO B O 1
ATOM 3026 N N . ALA B 1 71 ? 34.016 6.393 57.684 1.00 26.05 1071 ALA B N 1
ATOM 3027 C CA . ALA B 1 71 ? 34.583 6.000 56.392 1.00 25.27 1071 ALA B CA 1
ATOM 3028 C C . ALA B 1 71 ? 33.937 6.814 55.275 1.00 23.64 1071 ALA B C 1
ATOM 3029 O O . ALA B 1 71 ? 34.585 7.135 54.284 1.00 25.12 1071 ALA B O 1
ATOM 3032 N N . ILE B 1 72 ? 32.657 7.123 55.429 1.00 23.46 1072 ILE B N 1
ATOM 3033 C CA . ILE B 1 72 ? 31.968 7.941 54.434 1.00 24.83 1072 ILE B CA 1
ATOM 3034 C C . ILE B 1 72 ? 32.569 9.354 54.508 1.00 23.61 1072 ILE B C 1
ATOM 3035 O O . ILE B 1 72 ? 32.840 9.984 53.487 1.00 22.70 1072 ILE B O 1
ATOM 3041 N N . THR B 1 73 ? 32.772 9.846 55.726 1.00 23.98 1073 THR B N 1
ATOM 3042 C CA . THR B 1 73 ? 33.350 11.175 55.890 1.00 22.96 1073 THR B CA 1
ATOM 3043 C C . THR B 1 73 ? 34.734 11.184 55.240 1.00 22.35 1073 THR B C 1
ATOM 3044 O O . THR B 1 73 ? 35.090 12.121 54.524 1.00 23.52 1073 THR B O 1
ATOM 3050 N N . ALA B 1 74 ? 35.511 10.128 55.458 1.00 21.77 1074 ALA B N 1
ATOM 3051 C CA . ALA B 1 74 ? 36.841 10.063 54.861 1.00 22.59 1074 ALA B CA 1
ATOM 3052 C C . ALA B 1 74 ? 36.787 10.178 53.334 1.00 22.54 1074 ALA B C 1
ATOM 3053 O O . ALA B 1 74 ? 37.535 10.957 52.732 1.00 23.67 1074 ALA B O 1
ATOM 3056 N N . SER B 1 75 ? 35.914 9.403 52.696 1.00 22.31 1075 SER B N 1
ATOM 3057 C CA . SER B 1 75 ? 35.829 9.485 51.240 1.00 23.40 1075 SER B CA 1
ATOM 3058 C C . SER B 1 75 ? 35.257 10.818 50.790 1.00 22.43 1075 SER B C 1
ATOM 3059 O O . SER B 1 75 ? 35.635 11.329 49.745 1.00 25.05 1075 SER B O 1
ATOM 3064 N N . ALA B 1 76 ? 34.345 11.387 51.563 1.00 21.32 1076 ALA B N 1
ATOM 3065 C CA . ALA B 1 76 ? 33.803 12.684 51.174 1.00 21.39 1076 ALA B CA 1
ATOM 3066 C C . ALA B 1 76 ? 34.941 13.720 51.200 1.00 21.67 1076 ALA B C 1
ATOM 3067 O O . ALA B 1 76 ? 35.047 14.572 50.315 1.00 19.36 1076 ALA B O 1
ATOM 3070 N N . ILE B 1 77 ? 35.801 13.633 52.215 1.00 22.01 1077 ILE B N 1
ATOM 3071 C CA . ILE B 1 77 ? 36.915 14.571 52.329 1.00 23.09 1077 ILE B CA 1
ATOM 3072 C C . ILE B 1 77 ? 37.952 14.298 51.247 1.00 24.27 1077 ILE B C 1
ATOM 3073 O O . ILE B 1 77 ? 38.490 15.222 50.648 1.00 24.87 1077 ILE B O 1
ATOM 3079 N N . ALA B 1 78 ? 38.231 13.020 50.990 1.00 25.38 1078 ALA B N 1
ATOM 3080 C CA . ALA B 1 78 ? 39.193 12.669 49.958 1.00 24.36 1078 ALA B CA 1
ATOM 3081 C C . ALA B 1 78 ? 38.683 13.166 48.600 1.00 24.60 1078 ALA B C 1
ATOM 3082 O O . ALA B 1 78 ? 39.450 13.672 47.776 1.00 23.17 1078 ALA B O 1
ATOM 3085 N N . THR B 1 79 ? 37.378 13.040 48.374 1.00 24.00 1079 THR B N 1
ATOM 3086 C CA . THR B 1 79 ? 36.789 13.494 47.114 1.00 24.14 1079 THR B CA 1
ATOM 3087 C C . THR B 1 79 ? 36.959 15.001 46.966 1.00 25.05 1079 THR B C 1
ATOM 3088 O O . THR B 1 79 ? 37.293 15.509 45.896 1.00 24.46 1079 THR B O 1
ATOM 3094 N N . LEU B 1 80 ? 36.706 15.711 48.058 1.00 26.32 1080 LEU B N 1
ATOM 3095 C CA . LEU B 1 80 ? 36.836 17.155 48.080 1.00 26.39 1080 LEU B CA 1
ATOM 3096 C C . LEU B 1 80 ? 38.292 17.495 47.842 1.00 27.63 1080 LEU B C 1
ATOM 3097 O O . LEU B 1 80 ? 38.608 18.437 47.113 1.00 26.87 1080 LEU B O 1
ATOM 3103 N N . ASP B 1 81 ? 39.181 16.715 48.447 1.00 28.79 1081 ASP B N 1
ATOM 3104 C CA . ASP B 1 81 ? 40.605 16.979 48.290 1.00 30.90 1081 ASP B CA 1
ATOM 3105 C C . ASP B 1 81 ? 40.989 16.882 46.819 1.00 30.99 1081 ASP B C 1
ATOM 3106 O O . ASP B 1 81 ? 41.748 17.714 46.317 1.00 31.09 1081 ASP B O 1
ATOM 3112 N N . GLU B 1 82 ? 40.460 15.879 46.118 1.00 30.94 1082 GLU B N 1
ATOM 3113 C CA . GLU B 1 82 ? 40.771 15.733 44.695 1.00 30.23 1082 GLU B CA 1
ATOM 3114 C C . GLU B 1 82 ? 40.189 16.907 43.937 1.00 28.70 1082 GLU B C 1
ATOM 3115 O O . GLU B 1 82 ? 40.873 17.521 43.138 1.00 29.81 1082 GLU B O 1
ATOM 3122 N N . LEU B 1 83 ? 38.923 17.225 44.190 1.00 28.15 1083 LEU B N 1
ATOM 3123 C CA . LEU B 1 83 ? 38.267 18.336 43.494 1.00 27.38 1083 LEU B CA 1
ATOM 3124 C C . LEU B 1 83 ? 38.945 19.698 43.695 1.00 28.33 1083 LEU B C 1
ATOM 3125 O O . LEU B 1 83 ? 38.936 20.529 42.798 1.00 28.93 1083 LEU B O 1
ATOM 3131 N N . SER B 1 84 ? 39.534 19.928 44.864 1.00 29.04 1084 SER B N 1
ATOM 3132 C CA . SER B 1 84 ? 40.180 21.217 45.140 1.00 30.65 1084 SER B CA 1
ATOM 3133 C C . SER B 1 84 ? 41.693 21.172 44.956 1.00 31.75 1084 SER B C 1
ATOM 3134 O O . SER B 1 84 ? 42.390 22.173 45.163 1.00 32.00 1084 SER B O 1
ATOM 3139 N N . ASN B 1 85 ? 42.196 20.003 44.590 1.00 32.00 1085 ASN B N 1
ATOM 3140 C CA . ASN B 1 85 ? 43.621 19.791 44.389 1.00 33.25 1085 ASN B CA 1
ATOM 3141 C C . ASN B 1 85 ? 44.417 19.995 45.674 1.00 33.32 1085 ASN B C 1
ATOM 3142 O O . ASN B 1 85 ? 45.351 20.795 45.715 1.00 33.76 1085 ASN B O 1
ATOM 3150 N N . GLY B 1 86 ? 44.034 19.282 46.726 1.00 33.19 1086 GLY B N 1
ATOM 3151 C CA . GLY B 1 86 ? 44.754 19.368 47.985 1.00 32.59 1086 GLY B CA 1
ATOM 3152 C C . GLY B 1 86 ? 44.442 20.511 48.938 1.00 32.12 1086 GLY B C 1
ATOM 3153 O O . GLY B 1 86 ? 45.320 20.931 49.695 1.00 32.04 1086 GLY B O 1
ATOM 3155 N N . ARG B 1 87 ? 43.199 20.987 48.932 1.00 31.19 1087 ARG B N 1
ATOM 3156 C CA . ARG B 1 87 ? 42.784 22.085 49.803 1.00 30.12 1087 ARG B CA 1
ATOM 3157 C C . ARG B 1 87 ? 41.774 21.706 50.887 1.00 30.34 1087 ARG B C 1
ATOM 3158 O O . ARG B 1 87 ? 41.292 22.565 51.633 1.00 30.82 1087 ARG B O 1
ATOM 3172 N N . ALA B 1 88 ? 41.450 20.424 50.982 1.00 28.46 1088 ALA B N 1
ATOM 3173 C CA . ALA B 1 88 ? 40.474 19.989 51.966 1.00 28.08 1088 ALA B CA 1
ATOM 3174 C C . ALA B 1 88 ? 40.961 20.056 53.412 1.00 27.43 1088 ALA B C 1
ATOM 3175 O O . ALA B 1 88 ? 42.156 19.932 53.712 1.00 27.13 1088 ALA B O 1
ATOM 3178 N N . THR B 1 89 ? 40.009 20.282 54.302 1.00 26.82 1089 THR B N 1
ATOM 3179 C CA . THR B 1 89 ? 40.267 20.288 55.729 1.00 26.66 1089 THR B CA 1
ATOM 3180 C C . THR B 1 89 ? 39.110 19.488 56.291 1.00 26.49 1089 THR B C 1
ATOM 3181 O O . THR B 1 89 ? 38.087 19.315 55.629 1.00 25.10 1089 THR B O 1
ATOM 3187 N N . LEU B 1 90 ? 39.269 18.989 57.504 1.00 26.59 1090 LEU B N 1
ATOM 3188 C CA . LEU B 1 90 ? 38.221 18.207 58.103 1.00 27.63 1090 LEU B CA 1
ATOM 3189 C C . LEU B 1 90 ? 37.990 18.608 59.535 1.00 27.14 1090 LEU B C 1
ATOM 3190 O O . LEU B 1 90 ? 38.827 18.363 60.402 1.00 29.25 1090 LEU B O 1
ATOM 3196 N N . GLY B 1 91 ? 36.854 19.243 59.783 1.00 26.71 1091 GLY B N 1
ATOM 3197 C CA . GLY B 1 91 ? 36.531 19.621 61.141 1.00 26.33 1091 GLY B CA 1
ATOM 3198 C C . GLY B 1 91 ? 35.524 18.627 61.677 1.00 26.97 1091 GLY B C 1
ATOM 3199 O O . GLY B 1 91 ? 34.512 18.348 61.023 1.00 27.34 1091 GLY B O 1
ATOM 3201 N N . ILE B 1 92 ? 35.786 18.071 62.853 1.00 26.58 1092 ILE B N 1
ATOM 3202 C CA . ILE B 1 92 ? 34.849 17.116 63.424 1.00 27.24 1092 ILE B CA 1
ATOM 3203 C C . ILE B 1 92 ? 34.597 17.391 64.893 1.00 27.33 1092 ILE B C 1
ATOM 3204 O O . ILE B 1 92 ? 35.515 17.718 65.645 1.00 28.23 1092 ILE B O 1
ATOM 3210 N N . GLY B 1 93 ? 33.335 17.274 65.286 1.00 26.56 1093 GLY B N 1
ATOM 3211 C CA . GLY B 1 93 ? 32.940 17.506 66.656 1.00 27.85 1093 GLY B CA 1
ATOM 3212 C C . GLY B 1 93 ? 32.007 16.410 67.130 1.00 29.55 1093 GLY B C 1
ATOM 3213 O O . GLY B 1 93 ? 31.656 15.520 66.361 1.00 29.66 1093 GLY B O 1
ATOM 3215 N N . PRO B 1 94 ? 31.590 16.446 68.402 1.00 31.75 1094 PRO B N 1
ATOM 3216 C CA . PRO B 1 94 ? 30.695 15.444 68.985 1.00 32.86 1094 PRO B CA 1
ATOM 3217 C C . PRO B 1 94 ? 29.236 15.572 68.577 1.00 33.87 1094 PRO B C 1
ATOM 3218 O O . PRO B 1 94 ? 28.473 14.624 68.726 1.00 33.88 1094 PRO B O 1
ATOM 3222 N N . GLY B 1 95 ? 28.841 16.742 68.088 1.00 34.55 1095 GLY B N 1
ATOM 3223 C CA . GLY B 1 95 ? 27.456 16.930 67.700 1.00 37.00 1095 GLY B CA 1
ATOM 3224 C C . GLY B 1 95 ? 26.633 17.347 68.902 1.00 38.39 1095 GLY B C 1
ATOM 3225 O O . GLY B 1 95 ? 27.188 17.748 69.915 1.00 38.58 1095 GLY B O 1
ATOM 3227 N N . ASP B 1 96 ? 25.315 17.246 68.811 1.00 40.13 1096 ASP B N 1
ATOM 3228 C CA . ASP B 1 96 ? 24.467 17.645 69.927 1.00 42.24 1096 ASP B CA 1
ATOM 3229 C C . ASP B 1 96 ? 23.360 16.631 70.167 1.00 42.80 1096 ASP B C 1
ATOM 3230 O O . ASP B 1 96 ? 22.822 16.053 69.223 1.00 41.71 1096 ASP B O 1
ATOM 3236 N N . LYS B 1 97 ? 23.018 16.428 71.435 1.00 43.91 1097 LYS B N 1
ATOM 3237 C CA . LYS B 1 97 ? 21.983 15.468 71.816 1.00 44.54 1097 LYS B CA 1
ATOM 3238 C C . LYS B 1 97 ? 20.638 15.693 71.136 1.00 43.93 1097 LYS B C 1
ATOM 3239 O O . LYS B 1 97 ? 20.033 14.749 70.638 1.00 44.95 1097 LYS B O 1
ATOM 3249 N N . ALA B 1 98 ? 20.167 16.934 71.129 1.00 43.30 1098 ALA B N 1
ATOM 3250 C CA . ALA B 1 98 ? 18.879 17.257 70.519 1.00 43.23 1098 ALA B CA 1
ATOM 3251 C C . ALA B 1 98 ? 18.786 16.760 69.081 1.00 42.49 1098 ALA B C 1
ATOM 3252 O O . ALA B 1 98 ? 17.746 16.261 68.655 1.00 42.01 1098 ALA B O 1
ATOM 3255 N N . THR B 1 99 ? 19.875 16.911 68.335 1.00 41.06 1099 THR B N 1
ATOM 3256 C CA . THR B 1 99 ? 19.906 16.470 66.951 1.00 40.23 1099 THR B CA 1
ATOM 3257 C C . THR B 1 99 ? 19.796 14.960 66.875 1.00 38.86 1099 THR B C 1
ATOM 3258 O O . THR B 1 99 ? 18.945 14.420 66.169 1.00 37.85 1099 THR B O 1
ATOM 3264 N N . PHE B 1 100 ? 20.659 14.273 67.607 1.00 37.59 1100 PHE B N 1
ATOM 3265 C CA . PHE B 1 100 ? 20.638 12.824 67.566 1.00 38.55 1100 PHE B CA 1
ATOM 3266 C C . PHE B 1 100 ? 19.357 12.223 68.140 1.00 38.46 1100 PHE B C 1
ATOM 3267 O O . PHE B 1 100 ? 18.949 11.134 67.744 1.00 38.16 1100 PHE B O 1
ATOM 3276 N N . ASP B 1 101 ? 18.715 12.942 69.054 1.00 38.95 1101 ASP B N 1
ATOM 3277 C CA . ASP B 1 101 ? 17.452 12.487 69.622 1.00 40.75 1101 ASP B CA 1
ATOM 3278 C C . ASP B 1 101 ? 16.434 12.510 68.478 1.00 39.52 1101 ASP B C 1
ATOM 3279 O O . ASP B 1 101 ? 15.682 11.561 68.269 1.00 38.85 1101 ASP B O 1
ATOM 3285 N N . ALA B 1 102 ? 16.440 13.594 67.714 1.00 38.80 1102 ALA B N 1
ATOM 3286 C CA . ALA B 1 102 ? 15.530 13.724 66.590 1.00 37.94 1102 ALA B CA 1
ATOM 3287 C C . ALA B 1 102 ? 15.840 12.687 65.506 1.00 36.94 1102 ALA B C 1
ATOM 3288 O O . ALA B 1 102 ? 14.939 12.249 64.799 1.00 37.38 1102 ALA B O 1
ATOM 3291 N N . LEU B 1 103 ? 17.104 12.281 65.390 1.00 35.25 1103 LEU B N 1
ATOM 3292 C CA . LEU B 1 103 ? 17.488 11.292 64.383 1.00 35.76 1103 LEU B CA 1
ATOM 3293 C C . LEU B 1 103 ? 17.516 9.871 64.932 1.00 37.10 1103 LEU B C 1
ATOM 3294 O O . LEU B 1 103 ? 17.908 8.932 64.230 1.00 37.51 1103 LEU B O 1
ATOM 3300 N N . GLY B 1 104 ? 17.112 9.716 66.189 1.00 38.32 1104 GLY B N 1
ATOM 3301 C CA . GLY B 1 104 ? 17.095 8.401 66.794 1.00 39.09 1104 GLY B CA 1
ATOM 3302 C C . GLY B 1 104 ? 18.458 7.754 66.819 1.00 39.90 1104 GLY B C 1
ATOM 3303 O O . GLY B 1 104 ? 18.585 6.549 66.621 1.00 38.75 1104 GLY B O 1
ATOM 3305 N N . ILE B 1 105 ? 19.487 8.565 67.042 1.00 41.71 1105 ILE B N 1
ATOM 3306 C CA . ILE B 1 105 ? 20.853 8.063 67.109 1.00 42.27 1105 ILE B CA 1
ATOM 3307 C C . ILE B 1 105 ? 21.330 8.115 68.560 1.00 44.02 1105 ILE B C 1
ATOM 3308 O O . ILE B 1 105 ? 21.119 9.104 69.270 1.00 42.74 1105 ILE B O 1
ATOM 3314 N N . GLU B 1 106 ? 21.964 7.029 68.983 1.00 45.85 1106 GLU B N 1
ATOM 3315 C CA . GLU B 1 106 ? 22.487 6.882 70.336 1.00 48.05 1106 GLU B CA 1
ATOM 3316 C C . GLU B 1 106 ? 23.785 7.671 70.472 1.00 47.21 1106 GLU B C 1
ATOM 3317 O O . GLU B 1 106 ? 24.813 7.289 69.915 1.00 47.54 1106 GLU B O 1
ATOM 3324 N N . TRP B 1 107 ? 23.737 8.769 71.218 1.00 46.76 1107 TRP B N 1
ATOM 3325 C CA . TRP B 1 107 ? 24.918 9.611 71.389 1.00 46.76 1107 TRP B CA 1
ATOM 3326 C C . TRP B 1 107 ? 25.835 9.062 72.473 1.00 46.20 1107 TRP B C 1
ATOM 3327 O O . TRP B 1 107 ? 25.917 9.610 73.568 1.00 45.13 1107 TRP B O 1
ATOM 3340 N N . VAL B 1 108 ? 26.540 7.982 72.153 1.00 46.46 1108 VAL B N 1
ATOM 3341 C CA . VAL B 1 108 ? 27.423 7.356 73.127 1.00 47.16 1108 VAL B CA 1
ATOM 3342 C C . VAL B 1 108 ? 28.881 7.745 73.094 1.00 45.86 1108 VAL B C 1
ATOM 3343 O O . VAL B 1 108 ? 29.463 7.948 72.029 1.00 45.45 1108 VAL B O 1
ATOM 3348 N N . LYS B 1 109 ? 29.451 7.831 74.296 1.00 44.59 1109 LYS B N 1
ATOM 3349 C CA . LYS B 1 109 ? 30.861 8.134 74.515 1.00 41.82 1109 LYS B CA 1
ATOM 3350 C C . LYS B 1 109 ? 31.465 9.030 73.438 1.00 39.31 1109 LYS B C 1
ATOM 3351 O O . LYS B 1 109 ? 32.333 8.613 72.675 1.00 38.89 1109 LYS B O 1
ATOM 3361 N N . PRO B 1 110 ? 31.026 10.292 73.387 1.00 38.20 1110 PRO B N 1
ATOM 3362 C CA . PRO B 1 110 ? 31.514 11.259 72.407 1.00 37.32 1110 PRO B CA 1
ATOM 3363 C C . PRO B 1 110 ? 33.020 11.299 72.262 1.00 36.29 1110 PRO B C 1
ATOM 3364 O O . PRO B 1 110 ? 33.543 11.312 71.143 1.00 35.71 1110 PRO B O 1
ATOM 3368 N N . VAL B 1 111 ? 33.728 11.300 73.389 1.00 36.21 1111 VAL B N 1
ATOM 3369 C CA . VAL B 1 111 ? 35.181 11.374 73.340 1.00 35.70 1111 VAL B CA 1
ATOM 3370 C C . VAL B 1 111 ? 35.812 10.196 72.614 1.00 35.75 1111 VAL B C 1
ATOM 3371 O O . VAL B 1 111 ? 36.557 10.384 71.648 1.00 35.50 1111 VAL B O 1
ATOM 3376 N N . SER B 1 112 ? 35.534 8.977 73.066 1.00 35.97 1112 SER B N 1
ATOM 3377 C CA . SER B 1 112 ? 36.125 7.823 72.396 1.00 35.42 1112 SER B CA 1
ATOM 3378 C C . SER B 1 112 ? 35.515 7.643 71.005 1.00 34.11 1112 SER B C 1
ATOM 3379 O O . SER B 1 112 ? 36.189 7.181 70.082 1.00 34.05 1112 SER B O 1
ATOM 3384 N N . THR B 1 113 ? 34.251 8.021 70.842 1.00 34.14 1113 THR B N 1
ATOM 3385 C CA . THR B 1 113 ? 33.628 7.898 69.521 1.00 34.87 1113 THR B CA 1
ATOM 3386 C C . THR B 1 113 ? 34.441 8.745 68.531 1.00 32.96 1113 THR B C 1
ATOM 3387 O O . THR B 1 113 ? 34.846 8.254 67.490 1.00 31.71 1113 THR B O 1
ATOM 3393 N N . ILE B 1 114 ? 34.702 10.007 68.878 1.00 33.61 1114 ILE B N 1
ATOM 3394 C CA . ILE B 1 114 ? 35.493 10.901 68.020 1.00 35.00 1114 ILE B CA 1
AT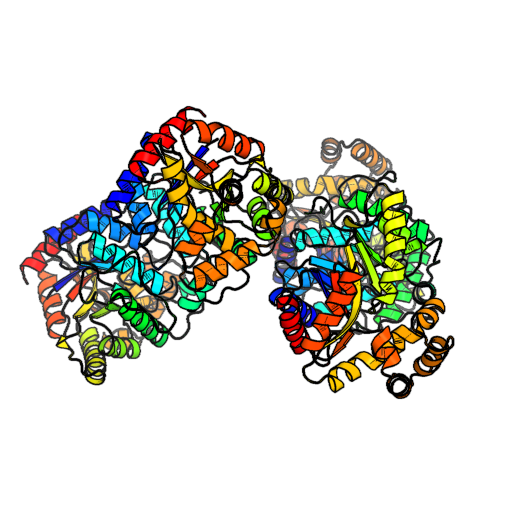OM 3395 C C . ILE B 1 114 ? 36.892 10.332 67.822 1.00 34.97 1114 ILE B C 1
ATOM 3396 O O . ILE B 1 114 ? 37.422 10.300 66.707 1.00 34.00 1114 ILE B O 1
ATOM 3402 N N . ARG B 1 115 ? 37.492 9.900 68.929 1.00 36.30 1115 ARG B N 1
ATOM 3403 C CA . ARG B 1 115 ? 38.833 9.330 68.916 1.00 37.39 1115 ARG B CA 1
ATOM 3404 C C . ARG B 1 115 ? 38.887 8.168 67.911 1.00 35.95 1115 ARG B C 1
ATOM 3405 O O . ARG B 1 115 ? 39.743 8.137 67.027 1.00 34.72 1115 ARG B O 1
ATOM 3419 N N . ASP B 1 116 ? 37.957 7.222 68.033 1.00 35.71 1116 ASP B N 1
ATOM 3420 C CA . ASP B 1 116 ? 37.934 6.085 67.112 1.00 35.88 1116 ASP B CA 1
ATOM 3421 C C . ASP B 1 116 ? 37.716 6.557 65.671 1.00 34.17 1116 ASP B C 1
ATOM 3422 O O . ASP B 1 116 ? 38.386 6.097 64.740 1.00 32.84 1116 ASP B O 1
ATOM 3428 N N . ALA B 1 117 ? 36.782 7.488 65.490 1.00 31.48 1117 ALA B N 1
ATOM 3429 C CA . ALA B 1 117 ? 36.484 8.005 64.158 1.00 30.69 1117 ALA B CA 1
ATOM 3430 C C . ALA B 1 117 ? 37.715 8.606 63.500 1.00 29.86 1117 ALA B C 1
ATOM 3431 O O . ALA B 1 117 ? 37.994 8.353 62.332 1.00 29.96 1117 ALA B O 1
ATOM 3434 N N . ILE B 1 118 ? 38.457 9.408 64.255 1.00 30.83 1118 ILE B N 1
ATOM 3435 C CA . ILE B 1 118 ? 39.643 10.040 63.712 1.00 29.93 1118 ILE B CA 1
ATOM 3436 C C . ILE B 1 118 ? 40.692 8.994 63.351 1.00 31.34 1118 ILE B C 1
ATOM 3437 O O . ILE B 1 118 ? 41.334 9.081 62.300 1.00 30.96 1118 ILE B O 1
ATOM 3443 N N . ALA B 1 119 ? 40.867 7.998 64.212 1.00 31.64 1119 ALA B N 1
ATOM 3444 C CA . ALA B 1 119 ? 41.852 6.961 63.916 1.00 32.87 1119 ALA B CA 1
ATOM 3445 C C . ALA B 1 119 ? 41.475 6.291 62.592 1.00 32.68 1119 ALA B C 1
ATOM 3446 O O . ALA B 1 119 ? 42.316 6.132 61.703 1.00 33.81 1119 ALA B O 1
ATOM 3449 N N . MET B 1 120 ? 40.206 5.917 62.450 1.00 32.58 1120 MET B N 1
ATOM 3450 C CA . MET B 1 120 ? 39.761 5.282 61.217 1.00 32.66 1120 MET B CA 1
ATOM 3451 C C . MET B 1 120 ? 40.002 6.190 60.019 1.00 31.69 1120 MET B C 1
ATOM 3452 O O . MET B 1 120 ? 40.568 5.760 59.019 1.00 31.29 1120 MET B O 1
ATOM 3458 N N . MET B 1 121 ? 39.590 7.454 60.124 1.00 31.83 1121 MET B N 1
ATOM 3459 C CA . MET B 1 121 ? 39.766 8.383 59.015 1.00 30.55 1121 MET B CA 1
ATOM 3460 C C . MET B 1 121 ? 41.213 8.653 58.672 1.00 30.04 1121 MET B C 1
ATOM 3461 O O . MET B 1 121 ? 41.542 8.842 57.498 1.00 29.76 1121 MET B O 1
ATOM 3467 N N . ARG B 1 122 ? 42.097 8.688 59.663 1.00 30.10 1122 ARG B N 1
ATOM 3468 C CA . ARG B 1 122 ? 43.488 8.911 59.301 1.00 31.23 1122 ARG B CA 1
ATOM 3469 C C . ARG B 1 122 ? 44.005 7.701 58.514 1.00 30.10 1122 ARG B C 1
ATOM 3470 O O . ARG B 1 122 ? 44.750 7.850 57.551 1.00 28.46 1122 ARG B O 1
ATOM 3484 N N . THR B 1 123 ? 43.582 6.503 58.897 1.00 31.91 1123 THR B N 1
ATOM 3485 C CA . THR B 1 123 ? 44.013 5.301 58.175 1.00 32.93 1123 THR B CA 1
ATOM 3486 C C . THR B 1 123 ? 43.496 5.367 56.727 1.00 32.97 1123 THR B C 1
ATOM 3487 O O . THR B 1 123 ? 44.265 5.232 55.777 1.00 32.68 1123 THR B O 1
ATOM 3493 N N . LEU B 1 124 ? 42.193 5.597 56.563 1.00 33.89 1124 LEU B N 1
ATOM 3494 C CA . LEU B 1 124 ? 41.597 5.667 55.222 1.00 33.94 1124 LEU B CA 1
ATOM 3495 C C . LEU B 1 124 ? 42.156 6.792 54.358 1.00 34.06 1124 LEU B C 1
ATOM 3496 O O . LEU B 1 124 ? 42.479 6.583 53.184 1.00 33.74 1124 LEU B O 1
ATOM 3502 N N . LEU B 1 125 ? 42.282 7.986 54.929 1.00 35.39 1125 LEU B N 1
ATOM 3503 C CA . LEU B 1 125 ? 42.793 9.121 54.164 1.00 36.34 1125 LEU B CA 1
ATOM 3504 C C . LEU B 1 125 ? 44.238 8.917 53.728 1.00 37.37 1125 LEU B C 1
ATOM 3505 O O . LEU B 1 125 ? 44.691 9.500 52.742 1.00 35.48 1125 LEU B O 1
ATOM 3511 N N . ALA B 1 126 ? 44.956 8.082 54.469 1.00 38.64 1126 ALA B N 1
ATOM 3512 C CA . ALA B 1 126 ? 46.345 7.784 54.146 1.00 41.36 1126 ALA B CA 1
ATOM 3513 C C . ALA B 1 126 ? 46.371 6.769 53.010 1.00 43.00 1126 ALA B C 1
ATOM 3514 O O . ALA B 1 126 ? 47.425 6.488 52.436 1.00 44.16 1126 ALA B O 1
ATOM 3517 N N . GLY B 1 127 ? 45.204 6.220 52.690 1.00 43.88 1127 GLY B N 1
ATOM 3518 C CA . GLY B 1 127 ? 45.120 5.238 51.624 1.00 45.71 1127 GLY B CA 1
ATOM 3519 C C . GLY B 1 127 ? 45.445 3.851 52.137 1.00 46.89 1127 GLY B C 1
ATOM 3520 O O . GLY B 1 127 ? 45.730 2.937 51.367 1.00 48.30 1127 GLY B O 1
ATOM 3522 N N . GLU B 1 128 ? 45.393 3.686 53.450 1.00 47.86 1128 GLU B N 1
ATOM 3523 C CA . GLU B 1 128 ? 45.699 2.402 54.057 1.00 48.87 1128 GLU B CA 1
ATOM 3524 C C . GLU B 1 128 ? 44.437 1.617 54.395 1.00 48.08 1128 GLU B C 1
ATOM 3525 O O . GLU B 1 128 ? 43.322 2.119 54.247 1.00 47.38 1128 GLU B O 1
ATOM 3532 N N . LYS B 1 129 ? 44.623 0.388 54.864 1.00 46.93 1129 LYS B N 1
ATOM 3533 C CA . LYS B 1 129 ? 43.512 -0.496 55.195 1.00 46.22 1129 LYS B CA 1
ATOM 3534 C C . LYS B 1 129 ? 43.320 -0.618 56.701 1.00 45.53 1129 LYS B C 1
ATOM 3535 O O . LYS B 1 129 ? 44.270 -0.872 57.434 1.00 45.66 1129 LYS B O 1
ATOM 3545 N N . THR B 1 130 ? 42.095 -0.433 57.174 1.00 44.16 1130 THR B N 1
ATOM 3546 C CA . THR B 1 130 ? 41.847 -0.544 58.604 1.00 44.77 1130 THR B CA 1
ATOM 3547 C C . THR B 1 130 ? 41.940 -2.005 59.023 1.00 46.02 1130 THR B C 1
ATOM 3548 O O . THR B 1 130 ? 41.950 -2.901 58.184 1.00 45.46 1130 THR B O 1
ATOM 3554 N N . GLU B 1 131 ? 41.988 -2.235 60.328 1.00 47.34 1131 GLU B N 1
ATOM 3555 C CA . GLU B 1 131 ? 42.070 -3.585 60.857 1.00 48.80 1131 GLU B CA 1
ATOM 3556 C C . GLU B 1 131 ? 40.807 -4.335 60.421 1.00 48.51 1131 GLU B C 1
ATOM 3557 O O . GLU B 1 131 ? 40.829 -5.544 60.205 1.00 47.81 1131 GLU B O 1
ATOM 3564 N N . SER B 1 132 ? 39.709 -3.599 60.280 1.00 47.81 1132 SER B N 1
ATOM 3565 C CA . SER B 1 132 ? 38.434 -4.189 59.879 1.00 46.93 1132 SER B CA 1
ATOM 3566 C C . SER B 1 132 ? 38.342 -4.481 58.379 1.00 46.10 1132 SER B C 1
ATOM 3567 O O . SER B 1 132 ? 37.369 -5.077 57.930 1.00 47.10 1132 SER B O 1
ATOM 3572 N N . GLY B 1 133 ? 39.336 -4.050 57.607 1.00 44.59 1133 GLY B N 1
ATOM 3573 C CA . GLY B 1 133 ? 39.309 -4.302 56.176 1.00 43.61 1133 GLY B CA 1
ATOM 3574 C C . GLY B 1 133 ? 38.873 -3.148 55.279 1.00 43.47 1133 GLY B C 1
ATOM 3575 O O . GLY B 1 133 ? 39.016 -3.221 54.058 1.00 44.19 1133 GLY B O 1
ATOM 3577 N N . ALA B 1 134 ? 38.340 -2.080 55.863 1.00 41.98 1134 ALA B N 1
ATOM 3578 C CA . ALA B 1 134 ? 37.909 -0.929 55.073 1.00 40.21 1134 ALA B CA 1
ATOM 3579 C C . ALA B 1 134 ? 39.107 -0.225 54.440 1.00 39.83 1134 ALA B C 1
ATOM 3580 O O . ALA B 1 134 ? 40.157 -0.077 55.068 1.00 41.09 1134 ALA B O 1
ATOM 3583 N N . GLN B 1 135 ? 38.958 0.195 53.189 1.00 39.23 1135 GLN B N 1
ATOM 3584 C CA . GLN B 1 135 ? 40.029 0.887 52.481 1.00 39.73 1135 GLN B CA 1
ATOM 3585 C C . GLN B 1 135 ? 39.467 1.659 51.297 1.00 39.57 1135 GLN B C 1
ATOM 3586 O O . GLN B 1 135 ? 38.576 1.170 50.603 1.00 39.04 1135 GLN B O 1
ATOM 3595 N N . LEU B 1 136 ? 39.977 2.864 51.063 1.00 38.78 1136 LEU B N 1
ATOM 3596 C CA . LEU B 1 136 ? 39.498 3.651 49.933 1.00 38.28 1136 LEU B CA 1
ATOM 3597 C C . LEU B 1 136 ? 40.093 3.045 48.671 1.00 39.30 1136 LEU B C 1
ATOM 3598 O O . LEU B 1 136 ? 41.247 2.611 48.677 1.00 39.12 1136 LEU B O 1
ATOM 3604 N N . MET B 1 137 ? 39.307 3.011 47.595 1.00 39.25 1137 MET B N 1
ATOM 3605 C CA . MET B 1 137 ? 39.759 2.435 46.329 1.00 39.85 1137 MET B CA 1
ATOM 3606 C C . MET B 1 137 ? 39.617 3.356 45.120 1.00 38.54 1137 MET B C 1
ATOM 3607 O O . MET B 1 137 ? 40.565 3.529 44.359 1.00 37.96 1137 MET B O 1
ATOM 3613 N N . GLY B 1 138 ? 38.435 3.946 44.941 1.00 37.30 1138 GLY B N 1
ATOM 3614 C CA . GLY B 1 138 ? 38.216 4.814 43.794 1.00 35.43 1138 GLY B CA 1
ATOM 3615 C C . GLY B 1 138 ? 38.459 6.295 44.018 1.00 35.54 1138 GLY B C 1
ATOM 3616 O O . GLY B 1 138 ? 38.170 7.121 43.151 1.00 35.35 1138 GLY B O 1
ATOM 3618 N N . VAL B 1 139 ? 38.982 6.645 45.184 1.00 35.01 1139 VAL B N 1
ATOM 3619 C CA . VAL B 1 139 ? 39.262 8.043 45.485 1.00 34.45 1139 VAL B CA 1
ATOM 3620 C C . VAL B 1 139 ? 40.535 8.100 46.315 1.00 34.20 1139 VAL B C 1
ATOM 3621 O O . VAL B 1 139 ? 40.790 7.222 47.142 1.00 33.13 1139 VAL B O 1
ATOM 3626 N N . LYS B 1 140 ? 41.347 9.120 46.083 1.00 34.58 1140 LYS B N 1
ATOM 3627 C CA . LYS B 1 140 ? 42.580 9.247 46.841 1.00 36.12 1140 LYS B CA 1
ATOM 3628 C C . LYS B 1 140 ? 42.878 10.696 47.207 1.00 35.61 1140 LYS B C 1
ATOM 3629 O O . LYS B 1 140 ? 42.750 11.596 46.378 1.00 34.56 1140 LYS B O 1
ATOM 3639 N N . ALA B 1 141 ? 43.284 10.908 48.454 1.00 34.92 1141 ALA B N 1
ATOM 3640 C CA . ALA B 1 141 ? 43.617 12.246 48.926 1.00 36.44 1141 ALA B CA 1
ATOM 3641 C C . ALA B 1 141 ? 44.817 12.774 48.144 1.00 36.30 1141 ALA B C 1
ATOM 3642 O O . ALA B 1 141 ? 45.613 12.001 47.612 1.00 36.92 1141 ALA B O 1
ATOM 3645 N N . VAL B 1 142 ? 44.928 14.091 48.059 1.00 37.23 1142 VAL B N 1
ATOM 3646 C CA . VAL B 1 142 ? 46.044 14.724 47.368 1.00 37.76 1142 VAL B CA 1
ATOM 3647 C C . VAL B 1 142 ? 47.090 15.076 48.422 1.00 38.53 1142 VAL B C 1
ATOM 3648 O O . VAL B 1 142 ? 48.278 14.819 48.247 1.00 38.33 1142 VAL B O 1
ATOM 3653 N N . GLN B 1 143 ? 46.630 15.668 49.519 1.00 38.55 1143 GLN B N 1
ATOM 3654 C CA . GLN B 1 143 ? 47.506 16.040 50.619 1.00 38.85 1143 GLN B CA 1
ATOM 3655 C C . GLN B 1 143 ? 48.070 14.801 51.293 1.00 39.09 1143 GLN B C 1
ATOM 3656 O O . GLN B 1 143 ? 47.380 13.781 51.419 1.00 37.60 1143 GLN B O 1
ATOM 3665 N N . GLU B 1 144 ? 49.314 14.894 51.748 1.00 39.25 1144 GLU B N 1
ATOM 3666 C CA . GLU B 1 144 ? 49.937 13.770 52.426 1.00 41.15 1144 GLU B CA 1
ATOM 3667 C C . GLU B 1 144 ? 49.170 13.531 53.725 1.00 41.10 1144 GLU B C 1
ATOM 3668 O O . GLU B 1 144 ? 48.937 12.389 54.132 1.00 41.28 1144 GLU B O 1
ATOM 3675 N N . LYS B 1 145 ? 48.777 14.616 54.381 1.00 39.99 1145 LYS B N 1
ATOM 3676 C CA . LYS B 1 145 ? 48.001 14.499 55.603 1.00 39.93 1145 LYS B CA 1
ATOM 3677 C C . LYS B 1 145 ? 46.973 15.618 55.655 1.00 38.55 1145 LYS B C 1
ATOM 3678 O O . LYS B 1 145 ? 47.310 16.777 55.898 1.00 38.19 1145 LYS B O 1
ATOM 3688 N N . ILE B 1 146 ? 45.718 15.264 55.399 1.00 36.31 1146 ILE B N 1
ATOM 3689 C CA . ILE B 1 146 ? 44.641 16.235 55.429 1.00 33.50 1146 ILE B CA 1
ATOM 3690 C C . ILE B 1 146 ? 44.477 16.626 56.887 1.00 33.20 1146 ILE B C 1
ATOM 3691 O O . ILE B 1 146 ? 44.401 15.766 57.765 1.00 33.73 1146 ILE B O 1
ATOM 3697 N N . PRO B 1 147 ? 44.440 17.936 57.171 1.00 33.07 1147 PRO B N 1
ATOM 3698 C CA . PRO B 1 147 ? 44.292 18.429 58.540 1.00 31.61 1147 PRO B CA 1
ATOM 3699 C C . PRO B 1 147 ? 42.942 18.085 59.147 1.00 30.48 1147 PRO B C 1
ATOM 3700 O O . PRO B 1 147 ? 41.898 18.296 58.530 1.00 29.13 1147 PRO B O 1
ATOM 3704 N N . ILE B 1 148 ? 42.964 17.554 60.358 1.00 30.20 1148 ILE B N 1
ATOM 3705 C CA . ILE B 1 148 ? 41.725 17.231 61.040 1.00 30.74 1148 ILE B CA 1
ATOM 3706 C C . ILE B 1 148 ? 41.627 18.114 62.270 1.00 31.64 1148 ILE B C 1
ATOM 3707 O O . ILE B 1 148 ? 42.479 18.059 63.161 1.00 33.55 1148 ILE B O 1
ATOM 3713 N N . TYR B 1 149 ? 40.599 18.955 62.292 1.00 30.62 1149 TYR B N 1
ATOM 3714 C CA . TYR B 1 149 ? 40.351 19.851 63.408 1.00 29.99 1149 TYR B CA 1
ATOM 3715 C C . TYR B 1 149 ? 39.229 19.292 64.255 1.00 30.38 1149 TYR B C 1
ATOM 3716 O O . TYR B 1 149 ? 38.234 18.790 63.729 1.00 30.46 1149 TYR B O 1
ATOM 3727 N N . MET B 1 150 ? 39.382 19.381 65.567 1.00 30.17 1150 MET B N 1
ATOM 3728 C CA . MET B 1 150 ? 38.335 18.932 66.459 1.00 31.81 1150 MET B CA 1
ATOM 3729 C C . MET B 1 150 ? 37.627 20.128 67.040 1.00 32.39 1150 MET B C 1
ATOM 3730 O O . MET B 1 150 ? 38.267 21.106 67.433 1.00 32.47 1150 MET B O 1
ATOM 3736 N N . GLY B 1 151 ? 36.304 20.059 67.068 1.00 32.45 1151 GLY B N 1
ATOM 3737 C CA . GLY B 1 151 ? 35.539 21.117 67.687 1.00 33.97 1151 GLY B CA 1
ATOM 3738 C C . GLY B 1 151 ? 35.725 20.728 69.137 1.00 36.48 1151 GLY B C 1
ATOM 3739 O O . GLY B 1 151 ? 35.475 19.573 69.515 1.00 37.05 1151 GLY B O 1
ATOM 3741 N N . ALA B 1 152 ? 36.207 21.655 69.949 1.00 35.88 1152 ALA B N 1
ATOM 3742 C CA . ALA B 1 152 ? 36.449 21.359 71.351 1.00 36.59 1152 ALA B CA 1
ATOM 3743 C C . ALA B 1 152 ? 35.922 22.498 72.199 1.00 37.24 1152 ALA B C 1
ATOM 3744 O O . ALA B 1 152 ? 36.435 23.619 72.142 1.00 36.88 1152 ALA B O 1
ATOM 3747 N N . GLN B 1 153 ? 34.892 22.203 72.982 1.00 38.02 1153 GLN B N 1
ATOM 3748 C CA . GLN B 1 153 ? 34.269 23.201 73.831 1.00 40.49 1153 GLN B CA 1
ATOM 3749 C C . GLN B 1 153 ? 34.434 22.841 75.304 1.00 41.68 1153 GLN B C 1
ATOM 3750 O O . GLN B 1 153 ? 33.950 23.559 76.180 1.00 42.92 1153 GLN B O 1
ATOM 3759 N N . GLY B 1 154 ? 35.115 21.728 75.574 1.00 42.06 1154 GLY B N 1
ATOM 3760 C CA . GLY B 1 154 ? 35.308 21.295 76.946 1.00 41.06 1154 GLY B CA 1
ATOM 3761 C C . GLY B 1 154 ? 36.718 20.809 77.202 1.00 40.73 1154 GLY B C 1
ATOM 3762 O O . GLY B 1 154 ? 37.479 20.599 76.258 1.00 40.17 1154 GLY B O 1
ATOM 3764 N N . PRO B 1 155 ? 37.093 20.601 78.475 1.00 40.81 1155 PRO B N 1
ATOM 3765 C CA . PRO B 1 155 ? 38.430 20.136 78.856 1.00 40.37 1155 PRO B CA 1
ATOM 3766 C C . PRO B 1 155 ? 38.878 18.842 78.176 1.00 39.40 1155 PRO B C 1
ATOM 3767 O O . PRO B 1 155 ? 39.948 18.801 77.566 1.00 38.30 1155 PRO B O 1
ATOM 3771 N N . MET B 1 156 ? 38.069 17.789 78.262 1.00 39.24 1156 MET B N 1
ATOM 3772 C CA . MET B 1 156 ? 38.456 16.533 77.623 1.00 40.03 1156 MET B CA 1
ATOM 3773 C C . MET B 1 156 ? 38.680 16.671 76.131 1.00 38.67 1156 MET B C 1
ATOM 3774 O O . MET B 1 156 ? 39.670 16.161 75.601 1.00 38.40 1156 MET B O 1
ATOM 3780 N N . MET B 1 157 ? 37.756 17.348 75.449 1.00 37.71 1157 MET B N 1
ATOM 3781 C CA . MET B 1 157 ? 37.886 17.541 74.006 1.00 36.93 1157 MET B CA 1
ATOM 3782 C C . MET B 1 157 ? 39.122 18.358 73.675 1.00 35.54 1157 MET B C 1
ATOM 3783 O O . MET B 1 157 ? 39.798 18.098 72.680 1.00 36.26 1157 MET B O 1
ATOM 3789 N N . LEU B 1 158 ? 39.415 19.361 74.496 1.00 35.29 1158 LEU B N 1
ATOM 3790 C CA . LEU B 1 158 ? 40.600 20.180 74.256 1.00 34.98 1158 LEU B CA 1
ATOM 3791 C C . LEU B 1 158 ? 41.849 19.320 74.411 1.00 33.96 1158 LEU B C 1
ATOM 3792 O O . LEU B 1 158 ? 42.746 19.359 73.569 1.00 33.11 1158 LEU B O 1
ATOM 3798 N N . LYS B 1 159 ? 41.899 18.535 75.486 1.00 35.49 1159 LYS B N 1
ATOM 3799 C CA . LYS B 1 159 ? 43.039 17.652 75.726 1.00 36.20 1159 LYS B CA 1
ATOM 3800 C C . LYS B 1 159 ? 43.167 16.707 74.542 1.00 35.48 1159 LYS B C 1
ATOM 3801 O O . LYS B 1 159 ? 44.239 16.554 73.955 1.00 35.89 1159 LYS B O 1
ATOM 3811 N N . THR B 1 160 ? 42.051 16.065 74.205 1.00 35.76 1160 THR B N 1
ATOM 3812 C CA . THR B 1 160 ? 42.014 15.115 73.101 1.00 34.67 1160 THR B CA 1
ATOM 3813 C C . THR B 1 160 ? 42.446 15.788 71.802 1.00 34.30 1160 THR B C 1
ATOM 3814 O O . THR B 1 160 ? 43.206 15.217 71.018 1.00 34.69 1160 THR B O 1
ATOM 3820 N N . ALA B 1 161 ? 41.972 17.011 71.582 1.00 33.90 1161 ALA B N 1
ATOM 3821 C CA . ALA B 1 161 ? 42.329 17.749 70.375 1.00 34.98 1161 ALA B CA 1
ATOM 3822 C C . ALA B 1 161 ? 43.847 17.926 70.310 1.00 35.03 1161 ALA B C 1
ATOM 3823 O O . ALA B 1 161 ? 44.452 17.861 69.239 1.00 34.67 1161 ALA B O 1
ATOM 3826 N N . GLY B 1 162 ? 44.466 18.149 71.464 1.00 36.12 1162 GLY B N 1
ATOM 3827 C CA . GLY B 1 162 ? 45.911 18.298 71.485 1.00 37.48 1162 GLY B CA 1
ATOM 3828 C C . GLY B 1 162 ? 46.569 16.961 71.179 1.00 37.76 1162 GLY B C 1
ATOM 3829 O O . GLY B 1 162 ? 47.534 16.888 70.420 1.00 37.58 1162 GLY B O 1
ATOM 3831 N N . GLU B 1 163 ? 46.025 15.896 71.758 1.00 38.33 1163 GLU B N 1
ATOM 3832 C CA . GLU B 1 163 ? 46.566 14.555 71.555 1.00 39.87 1163 GLU B CA 1
ATOM 3833 C C . GLU B 1 163 ? 46.466 14.005 70.129 1.00 39.82 1163 GLU B C 1
ATOM 3834 O O . GLU B 1 163 ? 47.443 13.479 69.604 1.00 39.42 1163 GLU B O 1
ATOM 3841 N N . ILE B 1 164 ? 45.302 14.142 69.490 1.00 40.52 1164 ILE B N 1
ATOM 3842 C CA . ILE B 1 164 ? 45.116 13.555 68.156 1.00 39.81 1164 ILE B CA 1
ATOM 3843 C C . ILE B 1 164 ? 44.760 14.426 66.959 1.00 40.05 1164 ILE B C 1
ATOM 3844 O O . ILE B 1 164 ? 44.738 13.928 65.833 1.00 40.46 1164 ILE B O 1
ATOM 3850 N N . SER B 1 165 ? 44.476 15.706 67.165 1.00 40.14 1165 SER B N 1
ATOM 3851 C CA . SER B 1 165 ? 44.105 16.539 66.025 1.00 39.76 1165 SER B CA 1
ATOM 3852 C C . SER B 1 165 ? 45.208 17.464 65.565 1.00 39.32 1165 SER B C 1
ATOM 3853 O O . SER B 1 165 ? 46.283 17.524 66.168 1.00 40.21 1165 SER B O 1
ATOM 3858 N N . ASP B 1 166 ? 44.912 18.199 64.497 1.00 37.35 1166 ASP B N 1
ATOM 3859 C CA . ASP B 1 166 ? 45.838 19.148 63.902 1.00 35.55 1166 ASP B CA 1
ATOM 3860 C C . ASP B 1 166 ? 45.344 20.557 64.162 1.00 33.95 1166 ASP B C 1
ATOM 3861 O O . ASP B 1 166 ? 45.916 21.531 63.679 1.00 33.09 1166 ASP B O 1
ATOM 3867 N N . GLY B 1 167 ? 44.267 20.664 64.924 1.00 33.36 1167 GLY B N 1
ATOM 3868 C CA . GLY B 1 167 ? 43.723 21.979 65.212 1.00 31.94 1167 GLY B CA 1
ATOM 3869 C C . GLY B 1 167 ? 42.463 21.864 66.020 1.00 31.91 1167 GLY B C 1
ATOM 3870 O O . GLY B 1 167 ? 41.825 20.813 66.045 1.00 31.57 1167 GLY B O 1
ATOM 3872 N N . ALA B 1 168 ? 42.103 22.947 66.691 1.00 31.32 1168 ALA B N 1
ATOM 3873 C CA . ALA B 1 168 ? 40.906 22.957 67.498 1.00 31.74 1168 ALA B CA 1
ATOM 3874 C C . ALA B 1 168 ? 40.040 24.144 67.112 1.00 32.07 1168 ALA B C 1
ATOM 3875 O O . ALA B 1 168 ? 40.519 25.276 67.014 1.00 31.77 1168 ALA B O 1
ATOM 3878 N N . LEU B 1 169 ? 38.768 23.867 66.861 1.00 30.64 1169 LEU B N 1
ATOM 3879 C CA . LEU B 1 169 ? 37.812 24.903 66.522 1.00 30.53 1169 LEU B CA 1
ATOM 3880 C C . LEU B 1 169 ? 37.072 25.130 67.819 1.00 30.46 1169 LEU B C 1
ATOM 3881 O O . LEU B 1 169 ? 36.291 24.284 68.268 1.00 30.43 1169 LEU B O 1
ATOM 3887 N N . ILE B 1 170 ? 37.347 26.272 68.435 1.00 29.16 1170 ILE B N 1
ATOM 3888 C CA . ILE B 1 170 ? 36.764 26.613 69.717 1.00 28.89 1170 ILE B CA 1
ATOM 3889 C C . ILE B 1 170 ? 35.723 27.696 69.557 1.00 28.65 1170 ILE B C 1
ATOM 3890 O O . ILE B 1 170 ? 36.016 28.782 69.047 1.00 29.35 1170 ILE B O 1
ATOM 3896 N N . ASN B 1 171 ? 34.507 27.399 69.992 1.00 27.96 1171 ASN B N 1
ATOM 3897 C CA . ASN B 1 171 ? 33.431 28.364 69.885 1.00 29.60 1171 ASN B CA 1
ATOM 3898 C C . ASN B 1 171 ? 33.552 29.387 71.005 1.00 29.40 1171 ASN B C 1
ATOM 3899 O O . ASN B 1 171 ? 32.881 29.289 72.026 1.00 29.72 1171 ASN B O 1
ATOM 3907 N N . ALA B 1 172 ? 34.431 30.362 70.801 1.00 28.86 1172 ALA B N 1
ATOM 3908 C CA . ALA B 1 172 ? 34.666 31.406 71.785 1.00 29.07 1172 ALA B CA 1
ATOM 3909 C C . ALA B 1 172 ? 35.211 32.623 71.050 1.00 29.32 1172 ALA B C 1
ATOM 3910 O O . ALA B 1 172 ? 35.861 32.487 70.016 1.00 28.07 1172 ALA B O 1
ATOM 3913 N N . SER B 1 173 ? 34.954 33.810 71.590 1.00 29.50 1173 SER B N 1
ATOM 3914 C CA . SER B 1 173 ? 35.399 35.029 70.941 1.00 31.22 1173 SER B CA 1
ATOM 3915 C C . SER B 1 173 ? 36.242 35.943 71.832 1.00 32.77 1173 SER B C 1
ATOM 3916 O O . SER B 1 173 ? 36.750 36.959 71.370 1.00 31.77 1173 SER B O 1
ATOM 3921 N N . ASN B 1 174 ? 36.407 35.573 73.096 1.00 34.41 1174 ASN B N 1
ATOM 3922 C CA . ASN B 1 174 ? 37.147 36.408 74.037 1.00 35.96 1174 ASN B CA 1
ATOM 3923 C C . ASN B 1 174 ? 38.476 35.798 74.470 1.00 36.11 1174 ASN B C 1
ATOM 3924 O O . ASN B 1 174 ? 38.573 34.595 74.689 1.00 35.71 1174 ASN B O 1
ATOM 3932 N N . PRO B 1 175 ? 39.522 36.634 74.614 1.00 36.92 1175 PRO B N 1
ATOM 3933 C CA . PRO B 1 175 ? 40.858 36.182 75.023 1.00 37.29 1175 PRO B CA 1
ATOM 3934 C C . PRO B 1 175 ? 40.873 35.332 76.293 1.00 37.62 1175 PRO B C 1
ATOM 3935 O O . PRO B 1 175 ? 41.669 34.399 76.414 1.00 37.30 1175 PRO B O 1
ATOM 3939 N N . LYS B 1 176 ? 39.994 35.653 77.236 1.00 38.01 1176 LYS B N 1
ATOM 3940 C CA . LYS B 1 176 ? 39.930 34.911 78.486 1.00 40.03 1176 LYS B CA 1
ATOM 3941 C C . LYS B 1 176 ? 39.629 33.437 78.260 1.00 40.12 1176 LYS B C 1
ATOM 3942 O O . LYS B 1 176 ? 40.121 32.569 78.983 1.00 40.18 1176 LYS B O 1
ATOM 3952 N N . ASP B 1 177 ? 38.827 33.157 77.241 1.00 40.09 1177 ASP B N 1
ATOM 3953 C CA . ASP B 1 177 ? 38.458 31.784 76.924 1.00 39.88 1177 ASP B CA 1
ATOM 3954 C C . ASP B 1 177 ? 39.653 30.971 76.465 1.00 39.90 1177 ASP B C 1
ATOM 3955 O O . ASP B 1 177 ? 39.837 29.827 76.884 1.00 40.15 1177 ASP B O 1
ATOM 3961 N N . PHE B 1 178 ? 40.473 31.566 75.610 1.00 38.76 1178 PHE B N 1
ATOM 3962 C CA . PHE B 1 178 ? 41.630 30.860 75.109 1.00 40.70 1178 PHE B CA 1
ATOM 3963 C C . PHE B 1 178 ? 42.747 30.806 76.135 1.00 42.14 1178 PHE B C 1
ATOM 3964 O O . PHE B 1 178 ? 43.678 30.008 76.010 1.00 42.32 1178 PHE B O 1
ATOM 3973 N N . GLU B 1 179 ? 42.647 31.652 77.156 1.00 43.86 1179 GLU B N 1
ATOM 3974 C CA . GLU B 1 179 ? 43.645 31.669 78.212 1.00 45.39 1179 GLU B CA 1
ATOM 3975 C C . GLU B 1 179 ? 43.460 30.368 78.969 1.00 44.09 1179 GLU B C 1
ATOM 3976 O O . GLU B 1 179 ? 44.420 29.730 79.387 1.00 44.13 1179 GLU B O 1
ATOM 3983 N N . ALA B 1 180 ? 42.200 29.984 79.121 1.00 43.22 1180 ALA B N 1
ATOM 3984 C CA . ALA B 1 180 ? 41.835 28.766 79.822 1.00 42.89 1180 ALA B CA 1
ATOM 3985 C C . ALA B 1 180 ? 41.939 27.517 78.943 1.00 43.03 1180 ALA B C 1
ATOM 3986 O O . ALA B 1 180 ? 42.351 26.454 79.413 1.00 42.97 1180 ALA B O 1
ATOM 3989 N N . ALA B 1 181 ? 41.587 27.656 77.667 1.00 42.95 1181 ALA B N 1
ATOM 3990 C CA . ALA B 1 181 ? 41.586 26.527 76.734 1.00 42.62 1181 ALA B CA 1
ATOM 3991 C C . ALA B 1 181 ? 42.931 26.025 76.214 1.00 42.52 1181 ALA B C 1
ATOM 3992 O O . ALA B 1 181 ? 43.214 24.825 76.276 1.00 41.06 1181 ALA B O 1
ATOM 3995 N N . VAL B 1 182 ? 43.751 26.931 75.692 1.00 42.05 1182 VAL B N 1
ATOM 3996 C CA . VAL B 1 182 ? 45.047 26.555 75.135 1.00 43.45 1182 VAL B CA 1
ATOM 3997 C C . VAL B 1 182 ? 45.914 25.679 76.046 1.00 44.50 1182 VAL B C 1
ATOM 3998 O O . VAL B 1 182 ? 46.533 24.718 75.584 1.00 44.73 1182 VAL B O 1
ATOM 4003 N N . PRO B 1 183 ? 45.981 25.998 77.347 1.00 45.02 1183 PRO B N 1
ATOM 4004 C CA . PRO B 1 183 ? 46.796 25.180 78.247 1.00 45.19 1183 PRO B CA 1
ATOM 4005 C C . PRO B 1 183 ? 46.336 23.718 78.235 1.00 45.53 1183 PRO B C 1
ATOM 4006 O O . PRO B 1 183 ? 47.151 22.793 78.304 1.00 45.51 1183 PRO B O 1
ATOM 4010 N N . LEU B 1 184 ? 45.026 23.514 78.146 1.00 44.90 1184 LEU B N 1
ATOM 4011 C CA . LEU B 1 184 ? 44.481 22.162 78.124 1.00 44.92 1184 LEU B CA 1
ATOM 4012 C C . LEU B 1 184 ? 44.893 21.459 76.834 1.00 44.21 1184 LEU B C 1
ATOM 4013 O O . LEU B 1 184 ? 45.153 20.256 76.830 1.00 44.99 1184 LEU B O 1
ATOM 4019 N N . ILE B 1 185 ? 44.968 22.222 75.746 1.00 43.60 1185 ILE B N 1
ATOM 4020 C CA . ILE B 1 185 ? 45.366 21.687 74.450 1.00 43.05 1185 ILE B CA 1
ATOM 4021 C C . ILE B 1 185 ? 46.842 21.333 74.506 1.00 44.27 1185 ILE B C 1
ATOM 4022 O O . ILE B 1 185 ? 47.268 20.294 73.996 1.00 44.80 1185 ILE B O 1
ATOM 4028 N N . LYS B 1 186 ? 47.618 22.216 75.126 1.00 45.65 1186 LYS B N 1
ATOM 4029 C CA . LYS B 1 186 ? 49.057 22.018 75.272 1.00 46.89 1186 LYS B CA 1
ATOM 4030 C C . LYS B 1 186 ? 49.306 20.728 76.056 1.00 46.96 1186 LYS B C 1
ATOM 4031 O O . LYS B 1 186 ? 50.132 19.902 75.666 1.00 47.75 1186 LYS B O 1
ATOM 4041 N N . GLU B 1 187 ? 48.576 20.562 77.156 1.00 47.48 1187 GLU B N 1
ATOM 4042 C CA . GLU B 1 187 ? 48.699 19.382 78.012 1.00 48.93 1187 GLU B CA 1
ATOM 4043 C C . GLU B 1 187 ? 48.460 18.107 77.197 1.00 48.81 1187 GLU B C 1
ATOM 4044 O O . GLU B 1 187 ? 49.200 17.125 77.312 1.00 48.08 1187 GLU B O 1
ATOM 4051 N N . GLY B 1 188 ? 47.419 18.134 76.369 1.00 48.03 1188 GLY B N 1
ATOM 4052 C CA . GLY B 1 188 ? 47.102 16.986 75.544 1.00 46.69 1188 GLY B CA 1
ATOM 4053 C C . GLY B 1 188 ? 48.171 16.711 74.509 1.00 45.94 1188 GLY B C 1
ATOM 4054 O O . GLY B 1 188 ? 48.558 15.561 74.305 1.00 46.02 1188 GLY B O 1
ATOM 4056 N N . ALA B 1 189 ? 48.659 17.761 73.861 1.00 45.41 1189 ALA B N 1
ATOM 4057 C CA . ALA B 1 189 ? 49.684 17.598 72.841 1.00 47.21 1189 ALA B CA 1
ATOM 4058 C C . ALA B 1 189 ? 50.980 17.035 73.431 1.00 49.00 1189 ALA B C 1
ATOM 4059 O O . ALA B 1 189 ? 51.571 16.109 72.872 1.00 49.11 1189 ALA B O 1
ATOM 4062 N N . GLU B 1 190 ? 51.420 17.594 74.556 1.00 50.80 1190 GLU B N 1
ATOM 4063 C CA . GLU B 1 190 ? 52.645 17.122 75.198 1.00 52.97 1190 GLU B CA 1
ATOM 4064 C C . GLU B 1 190 ? 52.508 15.645 75.529 1.00 53.11 1190 GLU B C 1
ATOM 4065 O O . GLU B 1 190 ? 53.424 14.865 75.291 1.00 53.83 1190 GLU B O 1
ATOM 4072 N N . ALA B 1 191 ? 51.354 15.269 76.072 1.00 53.77 1191 ALA B N 1
ATOM 4073 C CA . ALA B 1 191 ? 51.093 13.883 76.436 1.00 54.20 1191 ALA B CA 1
ATOM 4074 C C . ALA B 1 191 ? 51.254 12.952 75.237 1.00 55.08 1191 ALA B C 1
ATOM 4075 O O . ALA B 1 191 ? 51.598 11.780 75.397 1.00 55.99 1191 ALA B O 1
ATOM 4078 N N . ALA B 1 192 ? 51.017 13.475 74.038 1.00 55.11 1192 ALA B N 1
ATOM 4079 C CA . ALA B 1 192 ? 51.128 12.668 72.830 1.00 55.46 1192 ALA B CA 1
ATOM 4080 C C . ALA B 1 192 ? 52.471 12.841 72.143 1.00 55.60 1192 ALA B C 1
ATOM 4081 O O . ALA B 1 192 ? 52.676 12.336 71.038 1.00 56.06 1192 ALA B O 1
ATOM 4084 N N . GLY B 1 193 ? 53.383 13.557 72.796 1.00 55.78 1193 GLY B N 1
ATOM 4085 C CA . GLY B 1 193 ? 54.698 13.779 72.219 1.00 55.81 1193 GLY B CA 1
ATOM 4086 C C . GLY B 1 193 ? 54.666 14.824 71.124 1.00 55.55 1193 GLY B C 1
ATOM 4087 O O . GLY B 1 193 ? 55.575 14.920 70.299 1.00 55.00 1193 GLY B O 1
ATOM 4089 N N . LYS B 1 194 ? 53.602 15.615 71.124 1.00 56.17 1194 LYS B N 1
ATOM 4090 C CA . LYS B 1 194 ? 53.422 16.667 70.137 1.00 56.25 1194 LYS B CA 1
ATOM 4091 C C . LYS B 1 194 ? 53.668 18.012 70.802 1.00 56.24 1194 LYS B C 1
ATOM 4092 O O . LYS B 1 194 ? 53.831 18.092 72.021 1.00 57.14 1194 LYS B O 1
ATOM 4102 N N . SER B 1 195 ? 53.692 19.061 69.991 1.00 55.46 1195 SER B N 1
ATOM 4103 C CA . SER B 1 195 ? 53.905 20.417 70.477 1.00 54.99 1195 SER B CA 1
ATOM 4104 C C . SER B 1 195 ? 52.649 21.256 70.269 1.00 54.56 1195 SER B C 1
ATOM 4105 O O . SER B 1 195 ? 51.924 21.057 69.296 1.00 54.95 1195 SER B O 1
ATOM 4110 N N . ILE B 1 196 ? 52.392 22.198 71.169 1.00 53.29 1196 ILE B N 1
ATOM 4111 C CA . ILE B 1 196 ? 51.219 23.045 71.021 1.00 52.11 1196 ILE B CA 1
ATOM 4112 C C . ILE B 1 196 ? 51.376 23.804 69.706 1.00 50.88 1196 ILE B C 1
ATOM 4113 O O . ILE B 1 196 ? 50.405 24.306 69.145 1.00 50.29 1196 ILE B O 1
ATOM 4119 N N . ALA B 1 197 ? 52.610 23.864 69.210 1.00 49.59 1197 ALA B N 1
ATOM 4120 C CA . ALA B 1 197 ? 52.903 24.550 67.956 1.00 49.07 1197 ALA B CA 1
ATOM 4121 C C . ALA B 1 197 ? 52.378 23.738 66.772 1.00 48.85 1197 ALA B C 1
ATOM 4122 O O . ALA B 1 197 ? 52.326 24.228 65.644 1.00 48.52 1197 ALA B O 1
ATOM 4125 N N . ASP B 1 198 ? 51.994 22.493 67.037 1.00 48.93 1198 ASP B N 1
ATOM 4126 C CA . ASP B 1 198 ? 51.461 21.619 65.994 1.00 48.97 1198 ASP B CA 1
ATOM 4127 C C . ASP B 1 198 ? 49.945 21.729 65.863 1.00 47.76 1198 ASP B C 1
ATOM 4128 O O . ASP B 1 198 ? 49.366 21.246 64.890 1.00 47.51 1198 ASP B O 1
ATOM 4134 N N . ILE B 1 199 ? 49.301 22.355 66.841 1.00 45.57 1199 ILE B N 1
ATOM 4135 C CA . ILE B 1 199 ? 47.855 22.492 66.807 1.00 43.26 1199 ILE B CA 1
ATOM 4136 C C . ILE B 1 199 ? 47.400 23.891 66.422 1.00 41.66 1199 ILE B C 1
ATOM 4137 O O . ILE B 1 199 ? 47.729 24.864 67.089 1.00 40.49 1199 ILE B O 1
ATOM 4143 N N . ASP B 1 200 ? 46.633 23.987 65.344 1.00 40.14 1200 ASP B N 1
ATOM 4144 C CA . ASP B 1 200 ? 46.116 25.275 64.905 1.00 38.60 1200 ASP B CA 1
ATOM 4145 C C . ASP B 1 200 ? 44.946 25.603 65.826 1.00 37.57 1200 ASP B C 1
ATOM 4146 O O . ASP B 1 200 ? 43.913 24.925 65.801 1.00 37.49 1200 ASP B O 1
ATOM 4152 N N . VAL B 1 201 ? 45.126 26.614 66.674 1.00 36.10 1201 VAL B N 1
ATOM 4153 C CA . VAL B 1 201 ? 44.079 27.024 67.610 1.00 35.43 1201 VAL B CA 1
ATOM 4154 C C . VAL B 1 201 ? 43.195 28.029 66.893 1.00 35.70 1201 VAL B C 1
ATOM 4155 O O . VAL B 1 201 ? 43.568 29.192 66.722 1.00 36.00 1201 VAL B O 1
ATOM 4160 N N . ALA B 1 202 ? 42.015 27.582 66.479 1.00 34.24 1202 ALA B N 1
ATOM 4161 C CA . ALA B 1 202 ? 41.112 28.451 65.749 1.00 32.61 1202 ALA B CA 1
ATOM 4162 C C . ALA B 1 202 ? 39.958 28.962 66.578 1.00 32.45 1202 ALA B C 1
ATOM 4163 O O . ALA B 1 202 ? 39.189 28.191 67.145 1.00 34.22 1202 ALA B O 1
ATOM 4166 N N . ALA B 1 203 ? 39.842 30.282 66.632 1.00 31.00 1203 ALA B N 1
ATOM 4167 C CA . ALA B 1 203 ? 38.774 30.931 67.364 1.00 29.60 1203 ALA B CA 1
ATOM 4168 C C . ALA B 1 203 ? 37.557 30.978 66.446 1.00 30.20 1203 ALA B C 1
ATOM 4169 O O . ALA B 1 203 ? 37.514 31.771 65.503 1.00 30.88 1203 ALA B O 1
ATOM 4172 N N . TYR B 1 204 ? 36.581 30.120 66.725 1.00 30.03 1204 TYR B N 1
ATOM 4173 C CA . TYR B 1 204 ? 35.358 30.046 65.931 1.00 30.53 1204 TYR B CA 1
ATOM 4174 C C . TYR B 1 204 ? 34.435 31.082 66.582 1.00 29.55 1204 TYR B C 1
ATOM 4175 O O . TYR B 1 204 ? 33.568 30.747 67.388 1.00 28.46 1204 TYR B O 1
ATOM 4186 N N . THR B 1 205 ? 34.628 32.342 66.209 1.00 28.71 1205 THR B N 1
ATOM 4187 C CA . THR B 1 205 ? 33.904 33.458 66.808 1.00 28.04 1205 THR B CA 1
ATOM 4188 C C . THR B 1 205 ? 32.597 33.890 66.194 1.00 28.60 1205 THR B C 1
ATOM 4189 O O . THR B 1 205 ? 32.294 33.603 65.039 1.00 28.34 1205 THR B O 1
ATOM 4195 N N . CYS B 1 206 ? 31.812 34.590 67.003 1.00 29.49 1206 CYS B N 1
ATOM 4196 C CA . CYS B 1 206 ? 30.586 35.184 66.516 1.00 30.41 1206 CYS B CA 1
ATOM 4197 C C . CYS B 1 206 ? 31.162 36.512 66.033 1.00 31.43 1206 CYS B C 1
ATOM 4198 O O . CYS B 1 206 ? 31.659 37.300 66.836 1.00 31.76 1206 CYS B O 1
ATOM 4202 N N . CYS B 1 207 ? 31.126 36.743 64.727 1.00 32.19 1207 CYS B N 1
ATOM 4203 C CA . CYS B 1 207 ? 31.690 37.953 64.142 1.00 32.98 1207 CYS B CA 1
ATOM 4204 C C . CYS B 1 207 ? 30.667 38.840 63.465 1.00 34.60 1207 CYS B C 1
ATOM 4205 O O . CYS B 1 207 ? 29.779 38.364 62.763 1.00 34.14 1207 CYS B O 1
ATOM 4209 N N . SER B 1 208 ? 30.798 40.144 63.675 1.00 35.39 1208 SER B N 1
ATOM 4210 C CA . SER B 1 208 ? 29.891 41.094 63.050 1.00 36.45 1208 SER B CA 1
ATOM 4211 C C . SER B 1 208 ? 30.654 42.402 62.891 1.00 38.43 1208 SER B C 1
ATOM 4212 O O . SER B 1 208 ? 30.879 43.130 63.858 1.00 37.07 1208 SER B O 1
ATOM 4217 N N . ILE B 1 209 ? 31.055 42.681 61.656 1.00 40.05 1209 ILE B N 1
ATOM 4218 C CA . ILE B 1 209 ? 31.827 43.866 61.331 1.00 42.16 1209 ILE B CA 1
ATOM 4219 C C . ILE B 1 209 ? 31.055 44.781 60.387 1.00 44.02 1209 ILE B C 1
ATOM 4220 O O . ILE B 1 209 ? 30.366 44.316 59.475 1.00 44.27 1209 ILE B O 1
ATOM 4226 N N . ASP B 1 210 ? 31.165 46.086 60.618 1.00 45.88 1210 ASP B N 1
ATOM 4227 C CA . ASP B 1 210 ? 30.472 47.065 59.788 1.00 48.60 1210 ASP B CA 1
ATOM 4228 C C . ASP B 1 210 ? 30.960 48.478 60.105 1.00 50.16 1210 ASP B C 1
ATOM 4229 O O . ASP B 1 210 ? 31.500 48.727 61.181 1.00 49.81 1210 ASP B O 1
ATOM 4235 N N . GLU B 1 211 ? 30.787 49.394 59.158 1.00 51.95 1211 GLU B N 1
ATOM 4236 C CA . GLU B 1 211 ? 31.190 50.782 59.362 1.00 53.94 1211 GLU B CA 1
ATOM 4237 C C . GLU B 1 211 ? 30.455 51.311 60.602 1.00 54.36 1211 GLU B C 1
ATOM 4238 O O . GLU B 1 211 ? 31.025 52.030 61.431 1.00 54.46 1211 GLU B O 1
ATOM 4245 N N . ASP B 1 212 ? 29.186 50.933 60.715 1.00 54.34 1212 ASP B N 1
ATOM 4246 C CA . ASP B 1 212 ? 28.337 51.325 61.832 1.00 54.65 1212 ASP B CA 1
ATOM 4247 C C . ASP B 1 212 ? 28.448 50.290 62.950 1.00 54.34 1212 ASP B C 1
ATOM 4248 O O . ASP B 1 212 ? 27.870 49.205 62.853 1.00 54.43 1212 ASP B O 1
ATOM 4254 N N . ALA B 1 213 ? 29.174 50.630 64.011 1.00 53.65 1213 ALA B N 1
ATOM 4255 C CA . ALA B 1 213 ? 29.362 49.723 65.139 1.00 52.93 1213 ALA B CA 1
ATOM 4256 C C . ALA B 1 213 ? 28.040 49.264 65.746 1.00 52.37 1213 ALA B C 1
ATOM 4257 O O . ALA B 1 213 ? 27.931 48.140 66.238 1.00 51.91 1213 ALA B O 1
ATOM 4260 N N . ALA B 1 214 ? 27.038 50.135 65.712 1.00 51.74 1214 ALA B N 1
ATOM 4261 C CA . ALA B 1 214 ? 25.732 49.801 66.265 1.00 51.04 1214 ALA B CA 1
ATOM 4262 C C . ALA B 1 214 ? 25.070 48.722 65.416 1.00 50.68 1214 ALA B C 1
ATOM 4263 O O . ALA B 1 214 ? 24.596 47.712 65.940 1.00 50.74 1214 ALA B O 1
ATOM 4266 N N . ALA B 1 215 ? 25.040 48.948 64.106 1.00 49.99 1215 ALA B N 1
ATOM 4267 C CA . ALA B 1 215 ? 24.441 48.002 63.169 1.00 49.62 1215 ALA B CA 1
ATOM 4268 C C . ALA B 1 215 ? 25.127 46.644 63.309 1.00 49.10 1215 ALA B C 1
ATOM 4269 O O . ALA B 1 215 ? 24.475 45.601 63.275 1.00 48.91 1215 ALA B O 1
ATOM 4272 N N . ALA B 1 216 ? 26.445 46.672 63.472 1.00 48.25 1216 ALA B N 1
ATOM 4273 C CA . ALA B 1 216 ? 27.225 45.451 63.620 1.00 48.67 1216 ALA B CA 1
ATOM 4274 C C . ALA B 1 216 ? 26.755 44.671 64.846 1.00 49.04 1216 ALA B C 1
ATOM 4275 O O . ALA B 1 216 ? 26.448 43.478 64.762 1.00 47.90 1216 ALA B O 1
ATOM 4278 N N . ALA B 1 217 ? 26.697 45.359 65.981 1.00 48.80 1217 ALA B N 1
ATOM 4279 C CA . ALA B 1 217 ? 26.272 44.745 67.231 1.00 49.31 1217 ALA B CA 1
ATOM 4280 C C . ALA B 1 217 ? 24.882 44.127 67.107 1.00 49.42 1217 ALA B C 1
ATOM 4281 O O . ALA B 1 217 ? 24.647 43.005 67.558 1.00 49.02 1217 ALA B O 1
ATOM 4284 N N . ASN B 1 218 ? 23.964 44.857 66.487 1.00 49.87 1218 ASN B N 1
ATOM 4285 C CA . ASN B 1 218 ? 22.600 44.373 66.331 1.00 50.36 1218 ASN B CA 1
ATOM 4286 C C . ASN B 1 218 ? 22.481 43.059 65.571 1.00 49.03 1218 ASN B C 1
ATOM 4287 O O . ASN B 1 218 ? 21.679 42.203 65.930 1.00 48.79 1218 ASN B O 1
ATOM 4295 N N . ALA B 1 219 ? 23.278 42.898 64.523 1.00 47.52 1219 ALA B N 1
ATOM 4296 C CA . ALA B 1 219 ? 23.225 41.680 63.726 1.00 46.57 1219 ALA B CA 1
ATOM 4297 C C . ALA B 1 219 ? 23.741 40.465 64.489 1.00 45.62 1219 ALA B C 1
ATOM 4298 O O . ALA B 1 219 ? 23.377 39.329 64.182 1.00 45.24 1219 ALA B O 1
ATOM 4301 N N . ALA B 1 220 ? 24.581 40.705 65.491 1.00 44.19 1220 ALA B N 1
ATOM 4302 C CA . ALA B 1 220 ? 25.171 39.617 66.260 1.00 43.19 1220 ALA B CA 1
ATOM 4303 C C . ALA B 1 220 ? 24.419 39.215 67.520 1.00 42.11 1220 ALA B C 1
ATOM 4304 O O . ALA B 1 220 ? 24.656 38.140 68.064 1.00 41.01 1220 ALA B O 1
ATOM 4307 N N . LYS B 1 221 ? 23.510 40.068 67.978 1.00 42.15 1221 LYS B N 1
ATOM 4308 C CA . LYS B 1 221 ? 22.770 39.796 69.207 1.00 41.81 1221 LYS B CA 1
ATOM 4309 C C . LYS B 1 221 ? 22.074 38.449 69.297 1.00 41.31 1221 LYS B C 1
ATOM 4310 O O . LYS B 1 221 ? 22.224 37.746 70.295 1.00 41.27 1221 LYS B O 1
ATOM 4320 N N . ILE B 1 222 ? 21.319 38.076 68.269 1.00 40.92 1222 ILE B N 1
ATOM 4321 C CA . ILE B 1 222 ? 20.623 36.791 68.297 1.00 40.93 1222 ILE B CA 1
ATOM 4322 C C . ILE B 1 222 ? 21.609 35.625 68.421 1.00 40.62 1222 ILE B C 1
ATOM 4323 O O . ILE B 1 222 ? 21.349 34.646 69.126 1.00 40.99 1222 ILE B O 1
ATOM 4329 N N . VAL B 1 223 ? 22.744 35.733 67.738 1.00 39.12 1223 VAL B N 1
ATOM 4330 C CA . VAL B 1 223 ? 23.746 34.677 67.788 1.00 38.67 1223 VAL B CA 1
ATOM 4331 C C . VAL B 1 223 ? 24.303 34.580 69.201 1.00 38.79 1223 VAL B C 1
ATOM 4332 O O . VAL B 1 223 ? 24.439 33.489 69.758 1.00 38.06 1223 VAL B O 1
ATOM 4337 N N . VAL B 1 224 ? 24.621 35.730 69.781 1.00 38.96 1224 VAL B N 1
ATOM 4338 C CA . VAL B 1 224 ? 25.149 35.772 71.135 1.00 38.71 1224 VAL B CA 1
ATOM 4339 C C . VAL B 1 224 ? 24.145 35.160 72.105 1.00 39.60 1224 VAL B C 1
ATOM 4340 O O . VAL B 1 224 ? 24.525 34.466 73.056 1.00 38.75 1224 VAL B O 1
ATOM 4345 N N . ALA B 1 225 ? 22.862 35.416 71.860 1.00 40.52 1225 ALA B N 1
ATOM 4346 C CA . ALA B 1 225 ? 21.808 34.870 72.707 1.00 42.19 1225 ALA B CA 1
ATOM 4347 C C . ALA B 1 225 ? 21.964 33.358 72.796 1.00 42.92 1225 ALA B C 1
ATOM 4348 O O . ALA B 1 225 ? 22.026 32.803 73.897 1.00 44.60 1225 ALA B O 1
ATOM 4351 N N . PHE B 1 226 ? 22.041 32.694 71.643 1.00 42.78 1226 PHE B N 1
ATOM 4352 C CA . PHE B 1 226 ? 22.199 31.242 71.628 1.00 42.71 1226 PHE B CA 1
ATOM 4353 C C . PHE B 1 226 ? 23.494 30.778 72.270 1.00 42.80 1226 PHE B C 1
ATOM 4354 O O . PHE B 1 226 ? 23.513 29.757 72.955 1.00 42.56 1226 PHE B O 1
ATOM 4363 N N . ILE B 1 227 ? 24.585 31.509 72.049 1.00 42.76 1227 ILE B N 1
ATOM 4364 C CA . ILE B 1 227 ? 25.859 31.119 72.650 1.00 42.80 1227 ILE B CA 1
ATOM 4365 C C . ILE B 1 227 ? 25.713 31.103 74.167 1.00 43.60 1227 ILE B C 1
ATOM 4366 O O . ILE B 1 227 ? 26.066 30.126 74.823 1.00 43.65 1227 ILE B O 1
ATOM 4372 N N . ALA B 1 228 ? 25.196 32.192 74.720 1.00 45.17 1228 ALA B N 1
ATOM 4373 C CA . ALA B 1 228 ? 25.007 32.283 76.163 1.00 46.85 1228 ALA B CA 1
ATOM 4374 C C . ALA B 1 228 ? 24.108 31.140 76.621 1.00 47.89 1228 ALA B C 1
ATOM 4375 O O . ALA B 1 228 ? 24.411 30.441 77.589 1.00 48.69 1228 ALA B O 1
ATOM 4378 N N . ALA B 1 229 ? 23.005 30.942 75.910 1.00 48.25 1229 ALA B N 1
ATOM 4379 C CA . ALA B 1 229 ? 22.068 29.886 76.261 1.00 48.81 1229 ALA B CA 1
ATOM 4380 C C . ALA B 1 229 ? 22.745 28.522 76.356 1.00 48.80 1229 ALA B C 1
ATOM 4381 O O . ALA B 1 229 ? 22.363 27.689 77.180 1.00 49.14 1229 ALA B O 1
ATOM 4384 N N . GLY B 1 230 ? 23.753 28.294 75.523 1.00 48.68 1230 GLY B N 1
ATOM 4385 C CA . GLY B 1 230 ? 24.425 27.009 75.543 1.00 48.83 1230 GLY B CA 1
ATOM 4386 C C . GLY B 1 230 ? 25.740 26.963 76.293 1.00 49.61 1230 GLY B C 1
ATOM 4387 O O . GLY B 1 230 ? 26.483 25.994 76.164 1.00 48.76 1230 GLY B O 1
ATOM 4389 N N . SER B 1 231 ? 26.039 27.990 77.083 1.00 50.71 1231 SER B N 1
ATOM 4390 C CA . SER B 1 231 ? 27.303 28.013 77.817 1.00 52.97 1231 SER B CA 1
ATOM 4391 C C . SER B 1 231 ? 27.223 27.419 79.220 1.00 54.11 1231 SER B C 1
ATOM 4392 O O . SER B 1 231 ? 26.262 27.660 79.954 1.00 54.60 1231 SER B O 1
ATOM 4397 N N . PRO B 1 232 ? 28.232 26.610 79.597 1.00 55.23 1232 PRO B N 1
ATOM 4398 C CA . PRO B 1 232 ? 28.329 25.960 80.908 1.00 56.32 1232 PRO B CA 1
ATOM 4399 C C . PRO B 1 232 ? 28.681 27.004 81.972 1.00 57.61 1232 PRO B C 1
ATOM 4400 O O . PRO B 1 232 ? 29.189 28.080 81.654 1.00 57.61 1232 PRO B O 1
ATOM 4404 N N . PRO B 1 233 ? 28.439 26.688 83.252 1.00 58.83 1233 PRO B N 1
ATOM 4405 C CA . PRO B 1 233 ? 28.723 27.602 84.365 1.00 59.33 1233 PRO B CA 1
ATOM 4406 C C . PRO B 1 233 ? 30.106 28.267 84.396 1.00 59.20 1233 PRO B C 1
ATOM 4407 O O . PRO B 1 233 ? 30.212 29.481 84.593 1.00 59.49 1233 PRO B O 1
ATOM 4411 N N . PRO B 1 234 ? 31.183 27.489 84.205 1.00 59.02 1234 PRO B N 1
ATOM 4412 C CA . PRO B 1 234 ? 32.537 28.050 84.224 1.00 58.92 1234 PRO B CA 1
ATOM 4413 C C . PRO B 1 234 ? 32.772 29.219 83.265 1.00 59.00 1234 PRO B C 1
ATOM 4414 O O . PRO B 1 234 ? 33.604 30.090 83.529 1.00 59.39 1234 PRO B O 1
ATOM 4418 N N . VAL B 1 235 ? 32.039 29.241 82.157 1.00 58.72 1235 VAL B N 1
ATOM 4419 C CA . VAL B 1 235 ? 32.185 30.307 81.169 1.00 57.81 1235 VAL B CA 1
ATOM 4420 C C . VAL B 1 235 ? 31.639 31.632 81.689 1.00 57.75 1235 VAL B C 1
ATOM 4421 O O . VAL B 1 235 ? 32.262 32.681 81.524 1.00 57.10 1235 VAL B O 1
ATOM 4426 N N . PHE B 1 236 ? 30.469 31.577 82.312 1.00 57.89 1236 PHE B N 1
ATOM 4427 C CA . PHE B 1 236 ? 29.842 32.768 82.869 1.00 58.47 1236 PHE B CA 1
ATOM 4428 C C . PHE B 1 236 ? 30.704 33.308 84.000 1.00 58.58 1236 PHE B C 1
ATOM 4429 O O . PHE B 1 236 ? 30.897 34.517 84.135 1.00 58.27 1236 PHE B O 1
ATOM 4438 N N . GLU B 1 237 ? 31.231 32.394 84.804 1.00 58.69 1237 GLU B N 1
ATOM 4439 C CA . GLU B 1 237 ? 32.073 32.762 85.927 1.00 59.25 1237 GLU B CA 1
ATOM 4440 C C . GLU B 1 237 ? 33.306 33.496 85.408 1.00 58.72 1237 GLU B C 1
ATOM 4441 O O . GLU B 1 237 ? 33.756 34.479 85.992 1.00 59.31 1237 GLU B O 1
ATOM 4448 N N . ARG B 1 238 ? 33.831 33.023 84.287 1.00 57.66 1238 ARG B N 1
ATOM 4449 C CA . ARG B 1 238 ? 35.016 33.606 83.673 1.00 56.74 1238 ARG B CA 1
ATOM 4450 C C . ARG B 1 238 ? 34.814 35.038 83.186 1.00 56.17 1238 ARG B C 1
ATOM 4451 O O . ARG B 1 238 ? 35.739 35.851 83.209 1.00 55.94 1238 ARG B O 1
ATOM 4465 N N . HIS B 1 239 ? 33.601 35.342 82.744 1.00 55.78 1239 HIS B N 1
ATOM 4466 C CA . HIS B 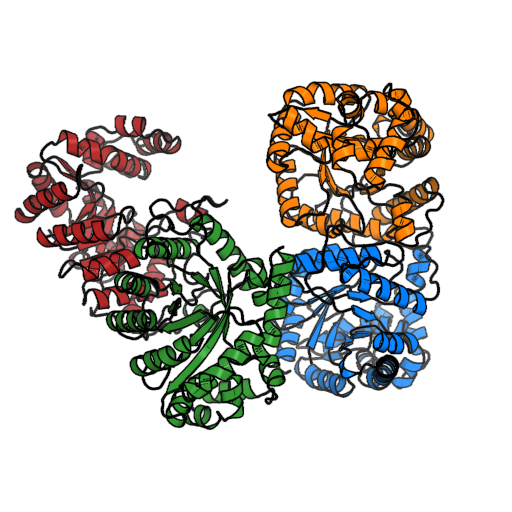1 239 ? 33.287 36.664 82.225 1.00 55.82 1239 HIS B CA 1
ATOM 4467 C C . HIS B 1 239 ? 32.465 37.516 83.182 1.00 56.60 1239 HIS B C 1
ATOM 4468 O O . HIS B 1 239 ? 31.754 38.427 82.758 1.00 57.12 1239 HIS B O 1
ATOM 4478 N N . GLY B 1 240 ? 32.572 37.221 84.474 1.00 57.38 1240 GLY B N 1
ATOM 4479 C CA . GLY B 1 240 ? 31.832 37.974 85.468 1.00 58.42 1240 GLY B CA 1
ATOM 4480 C C . GLY B 1 240 ? 30.354 38.091 85.146 1.00 59.26 1240 GLY B C 1
ATOM 4481 O O . GLY B 1 240 ? 29.757 39.157 85.290 1.00 59.20 1240 GLY B O 1
ATOM 4483 N N . LEU B 1 241 ? 29.758 36.990 84.707 1.00 60.26 1241 LEU B N 1
ATOM 4484 C CA . LEU B 1 241 ? 28.342 36.974 84.365 1.00 61.13 1241 LEU B CA 1
ATOM 4485 C C . LEU B 1 241 ? 27.574 36.092 85.347 1.00 61.93 1241 LEU B C 1
ATOM 4486 O O . LEU B 1 241 ? 28.142 35.185 85.959 1.00 61.80 1241 LEU B O 1
ATOM 4492 N N . PRO B 1 242 ? 26.271 36.358 85.522 1.00 62.88 1242 PRO B N 1
ATOM 4493 C CA . PRO B 1 242 ? 25.411 35.590 86.428 1.00 63.69 1242 PRO B CA 1
ATOM 4494 C C . PRO B 1 242 ? 25.342 34.127 86.005 1.00 64.76 1242 PRO B C 1
ATOM 4495 O O . PRO B 1 242 ? 25.197 33.830 84.821 1.00 65.28 1242 PRO B O 1
ATOM 4499 N N . ALA B 1 243 ? 25.445 33.215 86.967 1.00 65.75 1243 ALA B N 1
ATOM 4500 C CA . ALA B 1 243 ? 25.384 31.790 86.660 1.00 66.81 1243 ALA B CA 1
ATOM 4501 C C . ALA B 1 243 ? 24.048 31.463 86.002 1.00 67.30 1243 ALA B C 1
ATOM 4502 O O . ALA B 1 243 ? 23.903 30.429 85.355 1.00 67.61 1243 ALA B O 1
ATOM 4505 N N . ASP B 1 244 ? 23.080 32.360 86.173 1.00 68.52 1244 ASP B N 1
ATOM 4506 C CA . ASP B 1 244 ? 21.741 32.194 85.608 1.00 69.45 1244 ASP B CA 1
ATOM 4507 C C . ASP B 1 244 ? 21.660 32.564 84.131 1.00 68.85 1244 ASP B C 1
ATOM 4508 O O . ASP B 1 244 ? 20.797 32.060 83.411 1.00 68.86 1244 ASP B O 1
ATOM 4514 N N . THR B 1 245 ? 22.553 33.447 83.694 1.00 67.97 1245 THR B N 1
ATOM 4515 C CA . THR B 1 245 ? 22.597 33.908 82.307 1.00 67.15 1245 THR B CA 1
ATOM 4516 C C . THR B 1 245 ? 22.168 32.844 81.293 1.00 67.26 1245 THR B C 1
ATOM 4517 O O . THR B 1 245 ? 21.184 33.015 80.572 1.00 66.55 1245 THR B O 1
ATOM 4523 N N . GLY B 1 246 ? 22.911 31.746 81.248 1.00 67.68 1246 GLY B N 1
ATOM 4524 C CA . GLY B 1 246 ? 22.610 30.682 80.311 1.00 68.38 1246 GLY B CA 1
ATOM 4525 C C . GLY B 1 246 ? 21.176 30.205 80.330 1.00 69.13 1246 GLY B C 1
ATOM 4526 O O . GLY B 1 246 ? 20.453 30.344 79.339 1.00 68.93 1246 GLY B O 1
ATOM 4528 N N . LYS B 1 247 ? 20.758 29.641 81.456 1.00 69.49 1247 LYS B N 1
ATOM 4529 C CA . LYS B 1 247 ? 19.401 29.135 81.569 1.00 70.14 1247 LYS B CA 1
ATOM 4530 C C . LYS B 1 247 ? 18.348 30.216 81.367 1.00 69.33 1247 LYS B C 1
ATOM 4531 O O . LYS B 1 247 ? 17.209 29.914 81.020 1.00 69.76 1247 LYS B O 1
ATOM 4541 N N . LYS B 1 248 ? 18.728 31.474 81.565 1.00 68.71 1248 LYS B N 1
ATOM 4542 C CA . LYS B 1 248 ? 17.786 32.571 81.380 1.00 68.47 1248 LYS B CA 1
ATOM 4543 C C . LYS B 1 248 ? 17.495 32.762 79.895 1.00 68.23 1248 LYS B C 1
ATOM 4544 O O . LYS B 1 248 ? 16.332 32.866 79.498 1.00 68.00 1248 LYS B O 1
ATOM 4554 N N . PHE B 1 249 ? 18.544 32.804 79.074 1.00 67.43 1249 PHE B N 1
ATOM 4555 C CA . PHE B 1 249 ? 18.352 32.946 77.634 1.00 66.73 1249 PHE B CA 1
ATOM 4556 C C . PHE B 1 249 ? 17.774 31.658 77.059 1.00 66.79 1249 PHE B C 1
ATOM 4557 O O . PHE B 1 249 ? 16.922 31.693 76.171 1.00 66.39 1249 PHE B O 1
ATOM 4566 N N . GLY B 1 250 ? 18.249 30.523 77.566 1.00 67.24 1250 GLY B N 1
ATOM 4567 C CA . GLY B 1 250 ? 17.757 29.242 77.094 1.00 68.28 1250 GLY B CA 1
ATOM 4568 C C . GLY B 1 250 ? 16.246 29.194 77.198 1.00 69.10 1250 GLY B C 1
ATOM 4569 O O . GLY B 1 250 ? 15.565 28.631 76.341 1.00 69.33 1250 GLY B O 1
ATOM 4571 N N . GLU B 1 251 ? 15.725 29.805 78.256 1.00 69.44 1251 GLU B N 1
ATOM 4572 C CA . GLU B 1 251 ? 14.291 29.851 78.489 1.00 69.77 1251 GLU B CA 1
ATOM 4573 C C . GLU B 1 251 ? 13.606 30.764 77.475 1.00 68.95 1251 GLU B C 1
ATOM 4574 O O . GLU B 1 251 ? 12.606 30.382 76.868 1.00 69.07 1251 GLU B O 1
ATOM 4581 N N . LEU B 1 252 ? 14.144 31.965 77.288 1.00 68.07 1252 LEU B N 1
ATOM 4582 C CA . LEU B 1 252 ? 13.560 32.906 76.339 1.00 67.43 1252 LEU B CA 1
ATOM 4583 C C . LEU B 1 252 ? 13.497 32.305 74.942 1.00 67.27 1252 LEU B C 1
ATOM 4584 O O . LEU B 1 252 ? 12.445 32.312 74.305 1.00 66.69 1252 LEU B O 1
ATOM 4590 N N . LEU B 1 253 ? 14.629 31.788 74.469 1.00 67.53 1253 LEU B N 1
ATOM 4591 C CA . LEU B 1 253 ? 14.695 31.183 73.144 1.00 67.69 1253 LEU B CA 1
ATOM 4592 C C . LEU B 1 253 ? 13.742 29.994 73.062 1.00 68.39 1253 LEU B C 1
ATOM 4593 O O . LEU B 1 253 ? 13.153 29.730 72.011 1.00 68.37 1253 LEU B O 1
ATOM 4599 N N . GLY B 1 254 ? 13.592 29.284 74.178 1.00 68.82 1254 GLY B N 1
ATOM 4600 C CA . GLY B 1 254 ? 12.699 28.140 74.211 1.00 69.43 1254 GLY B CA 1
ATOM 4601 C C . GLY B 1 254 ? 11.257 28.562 74.003 1.00 69.44 1254 GLY B C 1
ATOM 4602 O O . GLY B 1 254 ? 10.447 27.796 73.484 1.00 69.52 1254 GLY B O 1
ATOM 4604 N N . LYS B 1 255 ? 10.941 29.788 74.411 1.00 69.72 1255 LYS B N 1
ATOM 4605 C CA . LYS B 1 255 ? 9.592 30.333 74.270 1.00 69.77 1255 LYS B CA 1
ATOM 4606 C C . LYS B 1 255 ? 9.388 30.881 72.861 1.00 69.52 1255 LYS B C 1
ATOM 4607 O O . LYS B 1 255 ? 8.274 31.237 72.482 1.00 69.23 1255 LYS B O 1
ATOM 4617 N N . GLY B 1 256 ? 10.470 30.957 72.093 1.00 69.13 1256 GLY B N 1
ATOM 4618 C CA . GLY B 1 256 ? 10.373 31.483 70.744 1.00 68.82 1256 GLY B CA 1
ATOM 4619 C C . GLY B 1 256 ? 10.392 32.997 70.794 1.00 68.60 1256 GLY B C 1
ATOM 4620 O O . GLY B 1 256 ? 10.123 33.674 69.800 1.00 68.29 1256 GLY B O 1
ATOM 4622 N N . ASP B 1 257 ? 10.709 33.525 71.971 1.00 68.74 1257 ASP B N 1
ATOM 4623 C CA . ASP B 1 257 ? 10.775 34.965 72.188 1.00 69.18 1257 ASP B CA 1
ATOM 4624 C C . ASP B 1 257 ? 12.171 35.478 71.852 1.00 68.82 1257 ASP B C 1
ATOM 4625 O O . ASP B 1 257 ? 12.952 35.839 72.737 1.00 68.96 1257 ASP B O 1
ATOM 4631 N N . PHE B 1 258 ? 12.479 35.513 70.562 1.00 67.88 1258 PHE B N 1
ATOM 4632 C CA . PHE B 1 258 ? 13.782 35.970 70.120 1.00 67.30 1258 PHE B CA 1
ATOM 4633 C C . PHE B 1 258 ? 13.901 37.480 70.255 1.00 66.72 1258 PHE B C 1
ATOM 4634 O O . PHE B 1 258 ? 14.985 38.000 70.518 1.00 66.32 1258 PHE B O 1
ATOM 4643 N N . GLY B 1 259 ? 12.786 38.182 70.082 1.00 66.40 1259 GLY B N 1
ATOM 4644 C CA . GLY B 1 259 ? 12.805 39.627 70.217 1.00 65.57 1259 GLY B CA 1
ATOM 4645 C C . GLY B 1 259 ? 13.227 39.999 71.627 1.00 65.12 1259 GLY B C 1
ATOM 4646 O O . GLY B 1 259 ? 13.940 40.984 71.843 1.00 65.07 1259 GLY B O 1
ATOM 4648 N N . GLY B 1 260 ? 12.786 39.199 72.591 1.00 64.48 1260 GLY B N 1
ATOM 4649 C CA . GLY B 1 260 ? 13.135 39.452 73.975 1.00 63.76 1260 GLY B CA 1
ATOM 4650 C C . GLY B 1 260 ? 14.590 39.110 74.216 1.00 63.33 1260 GLY B C 1
ATOM 4651 O O . GLY B 1 260 ? 15.346 39.925 74.748 1.00 63.77 1260 GLY B O 1
ATOM 4653 N N . ALA B 1 261 ? 14.984 37.903 73.818 1.00 62.30 1261 ALA B N 1
ATOM 4654 C CA . ALA B 1 261 ? 16.360 37.453 73.987 1.00 60.87 1261 ALA B CA 1
ATOM 4655 C C . ALA B 1 261 ? 17.317 38.484 73.406 1.00 59.90 1261 ALA B C 1
ATOM 4656 O O . ALA B 1 261 ? 18.347 38.791 74.004 1.00 59.43 1261 ALA B O 1
ATOM 4659 N N . ILE B 1 262 ? 16.970 39.027 72.244 1.00 59.05 1262 ILE B N 1
ATOM 4660 C CA . ILE B 1 262 ? 17.807 40.029 71.603 1.00 58.55 1262 ILE B CA 1
ATOM 4661 C C . ILE B 1 262 ? 17.894 41.285 72.463 1.00 58.66 1262 ILE B C 1
ATOM 4662 O O . ILE B 1 262 ? 18.976 41.850 72.650 1.00 58.61 1262 ILE B O 1
ATOM 4668 N N . GLY B 1 263 ? 16.751 41.715 72.992 1.00 58.82 1263 GLY B N 1
ATOM 4669 C CA . GLY B 1 263 ? 16.726 42.900 73.827 1.00 58.01 1263 GLY B CA 1
ATOM 4670 C C . GLY B 1 263 ? 17.491 42.698 75.119 1.00 57.86 1263 GLY B C 1
ATOM 4671 O O . GLY B 1 263 ? 17.959 43.659 75.729 1.00 58.01 1263 GLY B O 1
ATOM 4673 N N . ALA B 1 264 ? 17.628 41.441 75.533 1.00 57.44 1264 ALA B N 1
ATOM 4674 C CA . ALA B 1 264 ? 18.333 41.110 76.765 1.00 57.02 1264 ALA B CA 1
ATOM 4675 C C . ALA B 1 264 ? 19.853 41.118 76.610 1.00 57.23 1264 ALA B C 1
ATOM 4676 O O . ALA B 1 264 ? 20.581 41.111 77.602 1.00 57.48 1264 ALA B O 1
ATOM 4679 N N . VAL B 1 265 ? 20.337 41.135 75.372 1.00 57.32 1265 VAL B N 1
ATOM 4680 C CA . VAL B 1 265 ? 21.776 41.150 75.133 1.00 57.39 1265 VAL B CA 1
ATOM 4681 C C . VAL B 1 265 ? 22.376 42.546 75.306 1.00 57.71 1265 VAL B C 1
ATOM 4682 O O . VAL B 1 265 ? 22.051 43.470 74.562 1.00 57.78 1265 VAL B O 1
ATOM 4687 N N . ASP B 1 266 ? 23.261 42.677 76.291 1.00 58.02 1266 ASP B N 1
ATOM 4688 C CA . ASP B 1 266 ? 23.919 43.945 76.599 1.00 58.86 1266 ASP B CA 1
ATOM 4689 C C . ASP B 1 266 ? 25.381 43.919 76.158 1.00 58.60 1266 ASP B C 1
ATOM 4690 O O . ASP B 1 266 ? 25.856 42.915 75.627 1.00 58.37 1266 ASP B O 1
ATOM 4696 N N . ASP B 1 267 ? 26.094 45.020 76.392 1.00 57.91 1267 ASP B N 1
ATOM 4697 C CA . ASP B 1 267 ? 27.501 45.103 76.014 1.00 57.65 1267 ASP B CA 1
ATOM 4698 C C . ASP B 1 267 ? 28.357 44.050 76.704 1.00 56.55 1267 ASP B C 1
ATOM 4699 O O . ASP B 1 267 ? 29.336 43.570 76.130 1.00 55.87 1267 ASP B O 1
ATOM 4705 N N . ALA B 1 268 ? 27.994 43.695 77.931 1.00 55.05 1268 ALA B N 1
ATOM 4706 C CA . ALA B 1 268 ? 28.745 42.696 78.685 1.00 54.07 1268 ALA B CA 1
ATOM 4707 C C . ALA B 1 268 ? 28.783 41.363 77.941 1.00 53.38 1268 ALA B C 1
ATOM 4708 O O . ALA B 1 268 ? 29.822 40.709 77.870 1.00 53.68 1268 ALA B O 1
ATOM 4711 N N . LEU B 1 269 ? 27.641 40.962 77.393 1.00 52.43 1269 LEU B N 1
ATOM 4712 C CA . LEU B 1 269 ? 27.553 39.707 76.656 1.00 51.46 1269 LEU B CA 1
ATOM 4713 C C . LEU B 1 269 ? 28.267 39.789 75.313 1.00 50.11 1269 LEU B C 1
ATOM 4714 O O . LEU B 1 269 ? 29.004 38.878 74.939 1.00 49.66 1269 LEU B O 1
ATOM 4720 N N . MET B 1 270 ? 28.038 40.881 74.592 1.00 49.00 1270 MET B N 1
ATOM 4721 C CA . MET B 1 270 ? 28.668 41.091 73.297 1.00 48.18 1270 MET B CA 1
ATOM 4722 C C . MET B 1 270 ? 30.171 40.961 73.463 1.00 47.70 1270 MET B C 1
ATOM 4723 O O . MET B 1 270 ? 30.847 40.322 72.662 1.00 46.41 1270 MET B O 1
ATOM 4729 N N . GLU B 1 271 ? 30.673 41.579 74.527 1.00 46.47 1271 GLU B N 1
ATOM 4730 C CA . GLU B 1 271 ? 32.092 41.582 74.848 1.00 45.74 1271 GLU B CA 1
ATOM 4731 C C . GLU B 1 271 ? 32.625 40.192 75.180 1.00 44.18 1271 GLU B C 1
ATOM 4732 O O . GLU B 1 271 ? 33.760 39.851 74.851 1.00 43.63 1271 GLU B O 1
ATOM 4739 N N . ALA B 1 272 ? 31.801 39.390 75.836 1.00 42.89 1272 ALA B N 1
ATOM 4740 C CA . ALA B 1 272 ? 32.218 38.055 76.221 1.00 41.69 1272 ALA B CA 1
ATOM 4741 C C . ALA B 1 272 ? 32.057 37.012 75.116 1.00 41.20 1272 ALA B C 1
ATOM 4742 O O . ALA B 1 272 ? 32.910 36.140 74.954 1.00 40.57 1272 ALA B O 1
ATOM 4745 N N . PHE B 1 273 ? 30.986 37.119 74.338 1.00 40.38 1273 PHE B N 1
ATOM 4746 C CA . PHE B 1 273 ? 30.707 36.125 73.309 1.00 40.31 1273 PHE B CA 1
ATOM 4747 C C . PHE B 1 273 ? 30.799 36.510 71.838 1.00 40.10 1273 PHE B C 1
ATOM 4748 O O . PHE B 1 273 ? 30.323 35.766 70.975 1.00 39.73 1273 PHE B O 1
ATOM 4757 N N . SER B 1 274 ? 31.402 37.650 71.528 1.00 39.01 1274 SER B N 1
ATOM 4758 C CA . SER B 1 274 ? 31.508 38.036 70.130 1.00 38.89 1274 SER B CA 1
ATOM 4759 C C . SER B 1 274 ? 32.596 39.066 69.861 1.00 38.68 1274 SER B C 1
ATOM 4760 O O . SER B 1 274 ? 33.182 39.632 70.783 1.00 39.71 1274 SER B O 1
ATOM 4765 N N . VAL B 1 275 ? 32.875 39.274 68.582 1.00 37.64 1275 VAL B N 1
ATOM 4766 C CA . VAL B 1 275 ? 33.844 40.258 68.140 1.00 36.98 1275 VAL B CA 1
ATOM 4767 C C . VAL B 1 275 ? 33.007 41.104 67.196 1.00 37.92 1275 VAL B C 1
ATOM 4768 O O . VAL B 1 275 ? 32.774 40.728 66.048 1.00 38.16 1275 VAL B O 1
ATOM 4773 N N . VAL B 1 276 ? 32.519 42.233 67.693 1.00 38.08 1276 VAL B N 1
ATOM 4774 C CA . VAL B 1 276 ? 31.693 43.102 66.869 1.00 38.70 1276 VAL B CA 1
ATOM 4775 C C . VAL B 1 276 ? 32.251 44.524 66.830 1.00 39.48 1276 VAL B C 1
ATOM 4776 O O . VAL B 1 276 ? 33.020 44.924 67.707 1.00 39.17 1276 VAL B O 1
ATOM 4781 N N . GLY B 1 277 ? 31.867 45.278 65.805 1.00 40.43 1277 GLY B N 1
ATOM 4782 C CA . GLY B 1 277 ? 32.333 46.648 65.691 1.00 41.32 1277 GLY B CA 1
ATOM 4783 C C . GLY B 1 277 ? 32.811 47.052 64.313 1.00 42.15 1277 GLY B C 1
ATOM 4784 O O . GLY B 1 277 ? 32.464 46.426 63.306 1.00 42.78 1277 GLY B O 1
ATOM 4786 N N . THR B 1 278 ? 33.609 48.115 64.279 1.00 41.45 1278 THR B N 1
ATOM 4787 C CA . THR B 1 278 ? 34.166 48.642 63.044 1.00 41.09 1278 THR B CA 1
ATOM 4788 C C . THR B 1 278 ? 35.469 47.916 62.772 1.00 40.89 1278 THR B C 1
ATOM 4789 O O . THR B 1 278 ? 36.021 47.264 63.656 1.00 40.88 1278 THR B O 1
ATOM 4795 N N . PRO B 1 279 ? 35.984 48.024 61.540 1.00 41.82 1279 PRO B N 1
ATOM 4796 C CA . PRO B 1 279 ? 37.240 47.360 61.203 1.00 42.01 1279 PRO B CA 1
ATOM 4797 C C . PRO B 1 279 ? 38.366 47.741 62.158 1.00 43.27 1279 PRO B C 1
ATOM 4798 O O . PRO B 1 279 ? 39.112 46.877 62.622 1.00 43.45 1279 PRO B O 1
ATOM 4802 N N . ASP B 1 280 ? 38.483 49.031 62.471 1.00 45.11 1280 ASP B N 1
ATOM 4803 C CA . ASP B 1 280 ? 39.538 49.479 63.382 1.00 44.94 1280 ASP B CA 1
ATOM 4804 C C . ASP B 1 280 ? 39.428 48.780 64.730 1.00 43.96 1280 ASP B C 1
ATOM 4805 O O . ASP B 1 280 ? 40.440 48.411 65.334 1.00 43.44 1280 ASP B O 1
ATOM 4811 N N . GLU B 1 281 ? 38.196 48.590 65.191 1.00 43.01 1281 GLU B N 1
ATOM 4812 C CA . GLU B 1 281 ? 37.950 47.935 66.470 1.00 42.94 1281 GLU B CA 1
ATOM 4813 C C . GLU B 1 281 ? 38.311 46.443 66.488 1.00 41.62 1281 GLU B C 1
ATOM 4814 O O . GLU B 1 281 ? 38.590 45.882 67.548 1.00 40.61 1281 GLU B O 1
ATOM 4821 N N . PHE B 1 282 ? 38.319 45.805 65.320 1.00 40.73 1282 PHE B N 1
ATOM 4822 C CA . PHE B 1 282 ? 38.672 44.385 65.242 1.00 39.74 1282 PHE B CA 1
ATOM 4823 C C . PHE B 1 282 ? 40.151 44.123 65.483 1.00 40.18 1282 PHE B C 1
ATOM 4824 O O . PHE B 1 282 ? 40.518 43.152 66.148 1.00 39.75 1282 PHE B O 1
ATOM 4833 N N . ILE B 1 283 ? 41.000 44.993 64.945 1.00 40.23 1283 ILE B N 1
ATOM 4834 C CA . ILE B 1 283 ? 42.436 44.807 65.064 1.00 40.58 1283 ILE B CA 1
ATOM 4835 C C . ILE B 1 283 ? 42.938 44.527 66.474 1.00 40.42 1283 ILE B C 1
ATOM 4836 O O . ILE B 1 283 ? 43.604 43.516 66.703 1.00 42.10 1283 ILE B O 1
ATOM 4842 N N . PRO B 1 284 ? 42.660 45.419 67.435 1.00 39.30 1284 PRO B N 1
ATOM 4843 C CA . PRO B 1 284 ? 43.138 45.138 68.790 1.00 38.58 1284 PRO B CA 1
ATOM 4844 C C . PRO B 1 284 ? 42.510 43.852 69.354 1.00 36.45 1284 PRO B C 1
ATOM 4845 O O . PRO B 1 284 ? 43.164 43.079 70.056 1.00 35.34 1284 PRO B O 1
ATOM 4849 N N . LYS B 1 285 ? 41.239 43.625 69.044 1.00 35.56 1285 LYS B N 1
ATOM 4850 C CA . LYS B 1 285 ? 40.561 42.417 69.520 1.00 36.73 1285 LYS B CA 1
ATOM 4851 C C . LYS B 1 285 ? 41.237 41.142 68.994 1.00 35.39 1285 LYS B C 1
ATOM 4852 O O . LYS B 1 285 ? 41.502 40.204 69.750 1.00 36.13 1285 LYS B O 1
ATOM 4862 N N . ILE B 1 286 ? 41.525 41.114 67.700 1.00 34.18 1286 ILE B N 1
ATOM 4863 C CA . ILE B 1 286 ? 42.179 39.958 67.106 1.00 34.97 1286 ILE B CA 1
ATOM 4864 C C . ILE B 1 286 ? 43.604 39.817 67.632 1.00 34.97 1286 ILE B C 1
ATOM 4865 O O . ILE B 1 286 ? 44.096 38.705 67.824 1.00 33.86 1286 ILE B O 1
ATOM 4871 N N . GLU B 1 287 ? 44.267 40.945 67.878 1.00 36.05 1287 GLU B N 1
ATOM 4872 C CA . GLU B 1 287 ? 45.624 40.918 68.416 1.00 35.85 1287 GLU B CA 1
ATOM 4873 C C . GLU B 1 287 ? 45.603 40.249 69.783 1.00 34.58 1287 GLU B C 1
ATOM 4874 O O . GLU B 1 287 ? 46.438 39.387 70.082 1.00 33.40 1287 GLU B O 1
ATOM 4881 N N . ALA B 1 288 ? 44.628 40.646 70.599 1.00 34.22 1288 ALA B N 1
ATOM 4882 C CA . ALA B 1 288 ? 44.458 40.106 71.944 1.00 34.97 1288 ALA B CA 1
ATOM 4883 C C . ALA B 1 288 ? 44.272 38.593 71.884 1.00 34.75 1288 ALA B C 1
ATOM 4884 O O . ALA B 1 288 ? 44.852 37.849 72.680 1.00 34.28 1288 ALA B O 1
ATOM 4887 N N . LEU B 1 289 ? 43.447 38.145 70.941 1.00 35.15 1289 LEU B N 1
ATOM 4888 C CA . LEU B 1 289 ? 43.204 36.718 70.766 1.00 34.34 1289 LEU B CA 1
ATOM 4889 C C . LEU B 1 289 ? 44.513 36.042 70.397 1.00 34.02 1289 LEU B C 1
ATOM 4890 O O . LEU B 1 289 ? 44.851 34.982 70.928 1.00 35.67 1289 LEU B O 1
ATOM 4896 N N . GLY B 1 290 ? 45.257 36.672 69.498 1.00 33.70 1290 GLY B N 1
ATOM 4897 C CA . GLY B 1 290 ? 46.539 36.130 69.093 1.00 35.48 1290 GLY B CA 1
ATOM 4898 C C . GLY B 1 290 ? 47.477 35.934 70.272 1.00 36.56 1290 GLY B C 1
ATOM 4899 O O . GLY B 1 290 ? 48.156 34.906 70.367 1.00 36.04 1290 GLY B O 1
ATOM 4901 N N . GLU B 1 291 ? 47.519 36.906 71.182 1.00 37.06 1291 GLU B N 1
ATOM 4902 C CA . GLU B 1 291 ? 48.397 36.796 72.345 1.00 37.46 1291 GLU B CA 1
ATOM 4903 C C . GLU B 1 291 ? 48.049 35.598 73.217 1.00 39.09 1291 GLU B C 1
ATOM 4904 O O . GLU B 1 291 ? 48.916 35.053 73.911 1.00 38.88 1291 GLU B O 1
ATOM 4911 N N . MET B 1 292 ? 46.786 35.179 73.182 1.00 40.15 1292 MET B N 1
ATOM 4912 C CA . MET B 1 292 ? 46.370 34.040 73.986 1.00 41.16 1292 MET B CA 1
ATOM 4913 C C . MET B 1 292 ? 46.551 32.697 73.286 1.00 40.89 1292 MET B C 1
ATOM 4914 O O . MET B 1 292 ? 46.103 31.672 73.793 1.00 41.93 1292 MET B O 1
ATOM 4920 N N . GLY B 1 293 ? 47.192 32.693 72.122 1.00 39.32 1293 GLY B N 1
ATOM 4921 C CA . GLY B 1 293 ? 47.415 31.435 71.430 1.00 39.68 1293 GLY B CA 1
ATOM 4922 C C . GLY B 1 293 ? 46.622 31.185 70.153 1.00 39.11 1293 GLY B C 1
ATOM 4923 O O . GLY B 1 293 ? 46.946 30.268 69.402 1.00 39.70 1293 GLY B O 1
ATOM 4925 N N . VAL B 1 294 ? 45.586 31.979 69.904 1.00 37.56 1294 VAL B N 1
ATOM 4926 C CA . VAL B 1 294 ? 44.786 31.814 68.695 1.00 36.45 1294 VAL B CA 1
ATOM 4927 C C . VAL B 1 294 ? 45.639 31.995 67.439 1.00 35.74 1294 VAL B C 1
ATOM 4928 O O . VAL B 1 294 ? 46.206 33.065 67.213 1.00 34.87 1294 VAL B O 1
ATOM 4933 N N . THR B 1 295 ? 45.733 30.946 66.627 1.00 34.02 1295 THR B N 1
ATOM 4934 C CA . THR B 1 295 ? 46.518 31.013 65.406 1.00 33.00 1295 THR B CA 1
ATOM 4935 C C . THR B 1 295 ? 45.655 31.210 64.160 1.00 32.87 1295 THR B C 1
ATOM 4936 O O . THR B 1 295 ? 46.167 31.542 63.095 1.00 34.11 1295 THR B O 1
ATOM 4942 N N . GLN B 1 296 ? 44.345 31.003 64.293 1.00 31.81 1296 GLN B N 1
ATOM 4943 C CA . GLN B 1 296 ? 43.416 31.236 63.190 1.00 29.64 1296 GLN B CA 1
ATOM 4944 C C . GLN B 1 296 ? 42.169 31.915 63.732 1.00 28.55 1296 GLN B C 1
ATOM 4945 O O . GLN B 1 296 ? 41.546 31.420 64.671 1.00 27.39 1296 GLN B O 1
ATOM 4954 N N . TYR B 1 297 ? 41.823 33.056 63.137 1.00 28.27 1297 TYR B N 1
ATOM 4955 C CA . TYR B 1 297 ? 40.636 33.810 63.521 1.00 27.88 1297 TYR B CA 1
ATOM 4956 C C . TYR B 1 297 ? 39.536 33.471 62.528 1.00 28.21 1297 TYR B C 1
ATOM 4957 O O . TYR B 1 297 ? 39.658 33.766 61.337 1.00 28.57 1297 TYR B O 1
ATOM 4968 N N . VAL B 1 298 ? 38.460 32.856 62.999 1.00 28.20 1298 VAL B N 1
ATOM 4969 C CA . VAL B 1 298 ? 37.376 32.522 62.087 1.00 27.24 1298 VAL B CA 1
ATOM 4970 C C . VAL B 1 298 ? 36.226 33.501 62.256 1.00 27.43 1298 VAL B C 1
ATOM 4971 O O . VAL B 1 298 ? 35.699 33.677 63.353 1.00 27.20 1298 VAL B O 1
ATOM 4976 N N . ALA B 1 299 ? 35.841 34.144 61.166 1.00 27.63 1299 ALA B N 1
ATOM 4977 C CA . ALA B 1 299 ? 34.724 35.069 61.208 1.00 28.45 1299 ALA B CA 1
ATOM 4978 C C . ALA B 1 299 ? 33.463 34.212 61.086 1.00 29.79 1299 ALA B C 1
ATOM 4979 O O . ALA B 1 299 ? 33.078 33.818 59.985 1.00 30.07 1299 ALA B O 1
ATOM 4982 N N . GLY B 1 300 ? 32.844 33.909 62.223 1.00 29.70 1300 GLY B N 1
ATOM 4983 C CA . GLY B 1 300 ? 31.631 33.110 62.231 1.00 31.43 1300 GLY B CA 1
ATOM 4984 C C . GLY B 1 300 ? 30.391 33.978 62.132 1.00 32.67 1300 GLY B C 1
ATOM 4985 O O . GLY B 1 300 ? 30.485 35.210 62.167 1.00 32.60 1300 GLY B O 1
ATOM 4987 N N . SER B 1 301 ? 29.228 33.340 62.018 1.00 32.90 1301 SER B N 1
ATOM 4988 C CA . SER B 1 301 ? 27.957 34.045 61.891 1.00 33.27 1301 SER B CA 1
ATOM 4989 C C . SER B 1 301 ? 27.806 35.138 62.939 1.00 33.40 1301 SER B C 1
ATOM 4990 O O . SER B 1 301 ? 28.221 34.972 64.089 1.00 32.14 1301 SER B O 1
ATOM 4995 N N . PRO B 1 302 ? 27.157 36.252 62.567 1.00 33.58 1302 PRO B N 1
ATOM 4996 C CA . PRO B 1 302 ? 26.554 36.522 61.256 1.00 33.67 1302 PRO B CA 1
ATOM 4997 C C . PRO B 1 302 ? 27.534 37.092 60.226 1.00 34.10 1302 PRO B C 1
ATOM 4998 O O . PRO B 1 302 ? 27.157 37.343 59.083 1.00 34.66 1302 PRO B O 1
ATOM 5002 N N . ILE B 1 303 ? 28.778 37.290 60.653 1.00 34.85 1303 ILE B N 1
ATOM 5003 C CA . ILE B 1 303 ? 29.841 37.890 59.846 1.00 35.81 1303 ILE B CA 1
ATOM 5004 C C . ILE B 1 303 ? 29.602 39.409 59.810 1.00 36.95 1303 ILE B C 1
ATOM 5005 O O . ILE B 1 303 ? 30.545 40.196 59.918 1.00 36.13 1303 ILE B O 1
ATOM 5011 N N . GLY B 1 304 ? 28.336 39.803 59.678 1.00 37.94 1304 GLY B N 1
ATOM 5012 C CA . GLY B 1 304 ? 27.977 41.213 59.641 1.00 40.77 1304 GLY B CA 1
ATOM 5013 C C . GLY B 1 304 ? 26.574 41.433 59.105 1.00 41.74 1304 GLY B C 1
ATOM 5014 O O . GLY B 1 304 ? 25.932 40.478 58.669 1.00 43.02 1304 GLY B O 1
ATOM 5016 N N . PRO B 1 305 ? 26.065 42.678 59.112 1.00 42.56 1305 PRO B N 1
ATOM 5017 C CA . PRO B 1 305 ? 24.718 42.988 58.613 1.00 43.22 1305 PRO B CA 1
ATOM 5018 C C . PRO B 1 305 ? 24.543 42.560 57.156 1.00 43.59 1305 PRO B C 1
ATOM 5019 O O . PRO B 1 305 ? 23.500 42.031 56.769 1.00 42.82 1305 PRO B O 1
ATOM 5023 N N . ASP B 1 306 ? 25.571 42.819 56.353 1.00 44.72 1306 ASP B N 1
ATOM 5024 C CA . ASP B 1 306 ? 25.590 42.449 54.939 1.00 45.27 1306 ASP B CA 1
ATOM 5025 C C . ASP B 1 306 ? 26.869 41.649 54.771 1.00 44.97 1306 ASP B C 1
ATOM 5026 O O . ASP B 1 306 ? 27.968 42.180 54.949 1.00 44.05 1306 ASP B O 1
ATOM 5032 N N . LYS B 1 307 ? 26.736 40.372 54.431 1.00 44.56 1307 LYS B N 1
ATOM 5033 C CA . LYS B 1 307 ? 27.915 39.536 54.288 1.00 43.96 1307 LYS B CA 1
ATOM 5034 C C . LYS B 1 307 ? 28.923 39.992 53.243 1.00 42.96 1307 LYS B C 1
ATOM 5035 O O . LYS B 1 307 ? 30.119 40.038 53.529 1.00 41.95 1307 LYS B O 1
ATOM 5045 N N . GLU B 1 308 ? 28.464 40.341 52.046 1.00 43.02 1308 GLU B N 1
ATOM 5046 C CA . GLU B 1 308 ? 29.397 40.779 51.011 1.00 43.70 1308 GLU B CA 1
ATOM 5047 C C . GLU B 1 308 ? 30.225 41.974 51.489 1.00 42.93 1308 GLU B C 1
ATOM 5048 O O . GLU B 1 308 ? 31.451 41.979 51.378 1.00 42.53 1308 GLU B O 1
ATOM 5055 N N . LYS B 1 309 ? 29.550 42.980 52.032 1.00 42.86 1309 LYS B N 1
ATOM 5056 C CA . LYS B 1 309 ? 30.233 44.173 52.524 1.00 42.96 1309 LYS B CA 1
ATOM 5057 C C . LYS B 1 309 ? 31.172 43.833 53.674 1.00 41.40 1309 LYS B C 1
ATOM 5058 O O . LYS B 1 309 ? 32.342 44.231 53.682 1.00 41.03 1309 LYS B O 1
ATOM 5068 N N . SER B 1 310 ? 30.658 43.073 54.636 1.00 40.00 1310 SER B N 1
ATOM 5069 C CA . SER B 1 310 ? 31.443 42.686 55.796 1.00 38.91 1310 SER B CA 1
ATOM 5070 C C . SER B 1 310 ? 32.679 41.885 55.430 1.00 37.76 1310 SER B C 1
ATOM 5071 O O . SER B 1 310 ? 33.709 41.992 56.093 1.00 37.77 1310 SER B O 1
ATOM 5076 N N . ILE B 1 311 ? 32.586 41.078 54.379 1.00 36.55 1311 ILE B N 1
ATOM 5077 C CA . ILE B 1 311 ? 33.745 40.297 53.966 1.00 35.56 1311 ILE B CA 1
ATOM 5078 C C . ILE B 1 311 ? 34.801 41.263 53.444 1.00 35.42 1311 ILE B C 1
ATOM 5079 O O . ILE B 1 311 ? 36.001 41.089 53.671 1.00 34.05 1311 ILE B O 1
ATOM 5085 N N . LYS B 1 312 ? 34.344 42.289 52.742 1.00 36.89 1312 LYS B N 1
ATOM 5086 C CA . LYS B 1 312 ? 35.263 43.294 52.218 1.00 38.80 1312 LYS B CA 1
ATOM 5087 C C . LYS B 1 312 ? 35.925 44.024 53.390 1.00 37.38 1312 LYS B C 1
ATOM 5088 O O . LYS B 1 312 ? 37.136 44.249 53.389 1.00 36.98 1312 LYS B O 1
ATOM 5098 N N . LEU B 1 313 ? 35.136 44.364 54.405 1.00 37.07 1313 LEU B N 1
ATOM 5099 C CA . LEU B 1 313 ? 35.689 45.045 55.569 1.00 36.34 1313 LEU B CA 1
ATOM 5100 C C . LEU B 1 313 ? 36.710 44.169 56.263 1.00 36.18 1313 LEU B C 1
ATOM 5101 O O . LEU B 1 313 ? 37.774 44.646 56.658 1.00 36.30 1313 LEU B O 1
ATOM 5107 N N . LEU B 1 314 ? 36.397 42.884 56.418 1.00 35.44 1314 LEU B N 1
ATOM 5108 C CA . LEU B 1 314 ? 37.339 41.974 57.061 1.00 35.06 1314 LEU B CA 1
ATOM 5109 C C . LEU B 1 314 ? 38.599 41.919 56.205 1.00 35.18 1314 LEU B C 1
ATOM 5110 O O . LEU B 1 314 ? 39.688 41.655 56.702 1.00 34.59 1314 LEU B O 1
ATOM 5116 N N . GLY B 1 315 ? 38.437 42.162 54.908 1.00 37.01 1315 GLY B N 1
ATOM 5117 C CA . GLY B 1 315 ? 39.578 42.157 54.010 1.00 38.36 1315 GLY B CA 1
ATOM 5118 C C . GLY B 1 315 ? 40.555 43.235 54.445 1.00 39.27 1315 GLY B C 1
ATOM 5119 O O . GLY B 1 315 ? 41.774 43.061 54.376 1.00 39.49 1315 GLY B O 1
ATOM 5121 N N . GLU B 1 316 ? 40.015 44.354 54.914 1.00 39.80 1316 GLU B N 1
ATOM 5122 C CA . GLU B 1 316 ? 40.857 45.448 55.379 1.00 41.27 1316 GLU B CA 1
ATOM 5123 C C . GLU B 1 316 ? 41.578 45.001 56.642 1.00 40.57 1316 GLU B C 1
ATOM 5124 O O . GLU B 1 316 ? 42.782 45.214 56.790 1.00 41.10 1316 GLU B O 1
ATOM 5131 N N . VAL B 1 317 ? 40.835 44.376 57.550 1.00 39.47 1317 VAL B N 1
ATOM 5132 C CA . VAL B 1 317 ? 41.410 43.888 58.788 1.00 39.28 1317 VAL B CA 1
ATOM 5133 C C . VAL B 1 317 ? 42.556 42.933 58.484 1.00 40.58 1317 VAL B C 1
ATOM 5134 O O . VAL B 1 317 ? 43.625 43.032 59.077 1.00 41.70 1317 VAL B O 1
ATOM 5139 N N . ILE B 1 318 ? 42.333 42.005 57.558 1.00 41.99 1318 ILE B N 1
ATOM 5140 C CA . ILE B 1 318 ? 43.364 41.043 57.184 1.00 42.42 1318 ILE B CA 1
ATOM 5141 C C . ILE B 1 318 ? 44.586 41.790 56.656 1.00 43.41 1318 ILE B C 1
ATOM 5142 O O . ILE B 1 318 ? 45.719 41.386 56.893 1.00 42.93 1318 ILE B O 1
ATOM 5148 N N . ALA B 1 319 ? 44.340 42.880 55.938 1.00 45.72 1319 ALA B N 1
ATOM 5149 C CA . ALA B 1 319 ? 45.415 43.695 55.372 1.00 48.72 1319 ALA B CA 1
ATOM 5150 C C . ALA B 1 319 ? 46.316 44.253 56.473 1.00 50.06 1319 ALA B C 1
ATOM 5151 O O . ALA B 1 319 ? 47.496 44.526 56.248 1.00 51.03 1319 ALA B O 1
ATOM 5154 N N . SER B 1 320 ? 45.757 44.416 57.665 1.00 52.18 1320 SER B N 1
ATOM 5155 C CA . SER B 1 320 ? 46.510 44.939 58.795 1.00 53.63 1320 SER B CA 1
ATOM 5156 C C . SER B 1 320 ? 47.345 43.864 59.473 1.00 54.96 1320 SER B C 1
ATOM 5157 O O . SER B 1 320 ? 48.213 44.174 60.284 1.00 56.34 1320 SER B O 1
ATOM 5162 N N . PHE B 1 321 ? 47.087 42.600 59.150 1.00 56.42 1321 PHE B N 1
ATOM 5163 C CA . PHE B 1 321 ? 47.857 41.511 59.745 1.00 57.58 1321 PHE B CA 1
ATOM 5164 C C . PHE B 1 321 ? 48.835 40.885 58.746 1.00 59.18 1321 PHE B C 1
ATOM 5165 O O . PHE B 1 321 ? 48.549 40.920 57.531 1.00 60.28 1321 PHE B O 1
ATOM 5175 N N . MET C 1 1 ? -10.009 36.365 33.894 1.00 38.41 2001 MET C N 1
ATOM 5176 C CA . MET C 1 1 ? -9.295 35.938 32.655 1.00 36.89 2001 MET C CA 1
ATOM 5177 C C . MET C 1 1 ? -8.910 37.153 31.820 1.00 36.63 2001 MET C C 1
ATOM 5178 O O . MET C 1 1 ? -9.741 38.025 31.571 1.00 36.96 2001 MET C O 1
ATOM 5186 N N . LYS C 1 2 ? -7.647 37.217 31.402 1.00 34.96 2002 LYS C N 1
ATOM 5187 C CA . LYS C 1 2 ? -7.176 38.308 30.564 1.00 33.34 2002 LYS C CA 1
ATOM 5188 C C . LYS C 1 2 ? -7.043 37.732 29.164 1.00 31.08 2002 LYS C C 1
ATOM 5189 O O . LYS C 1 2 ? -6.936 36.520 29.008 1.00 28.52 2002 LYS C O 1
ATOM 5199 N N . PHE C 1 3 ? -7.040 38.591 28.148 1.00 29.71 2003 PHE C N 1
ATOM 5200 C CA . PHE C 1 3 ? -6.949 38.099 26.777 1.00 28.53 2003 PHE C CA 1
ATOM 5201 C C . PHE C 1 3 ? -5.815 38.646 25.949 1.00 26.93 2003 PHE C C 1
ATOM 5202 O O . PHE C 1 3 ? -5.523 39.850 25.968 1.00 26.41 2003 PHE C O 1
ATOM 5211 N N . GLY C 1 4 ? -5.187 37.734 25.216 1.00 24.17 2004 GLY C N 1
ATOM 5212 C CA . GLY C 1 4 ? -4.075 38.086 24.367 1.00 24.22 2004 GLY C CA 1
ATOM 5213 C C . GLY C 1 4 ? -4.312 37.587 22.956 1.00 23.36 2004 GLY C C 1
ATOM 5214 O O . GLY C 1 4 ? -5.173 36.743 22.712 1.00 23.87 2004 GLY C O 1
ATOM 5216 N N . ILE C 1 5 ? -3.546 38.107 22.014 1.00 22.67 2005 ILE C N 1
ATOM 5217 C CA . ILE C 1 5 ? -3.720 37.687 20.649 1.00 22.62 2005 ILE C CA 1
ATOM 5218 C C . ILE C 1 5 ? -2.399 37.687 19.910 1.00 22.67 2005 ILE C C 1
ATOM 5219 O O . ILE C 1 5 ? -1.543 38.544 20.133 1.00 21.68 2005 ILE C O 1
ATOM 5225 N N . GLU C 1 6 ? -2.238 36.694 19.040 1.00 23.06 2006 GLU C N 1
ATOM 5226 C CA . GLU C 1 6 ? -1.029 36.536 18.249 1.00 24.74 2006 GLU C CA 1
ATOM 5227 C C . GLU C 1 6 ? -1.126 37.015 16.800 1.00 25.70 2006 GLU C C 1
ATOM 5228 O O . GLU C 1 6 ? -2.150 36.855 16.148 1.00 26.95 2006 GLU C O 1
ATOM 5235 N N . PHE C 1 7 ? -0.043 37.603 16.308 1.00 25.05 2007 PHE C N 1
ATOM 5236 C CA . PHE C 1 7 ? 0.031 38.049 14.925 1.00 25.50 2007 PHE C CA 1
ATOM 5237 C C . PHE C 1 7 ? 1.379 37.682 14.372 1.00 25.43 2007 PHE C C 1
ATOM 5238 O O . PHE C 1 7 ? 2.393 37.844 15.047 1.00 24.96 2007 PHE C O 1
ATOM 5247 N N . VAL C 1 8 ? 1.386 37.189 13.138 1.00 25.64 2008 VAL C N 1
ATOM 5248 C CA . VAL C 1 8 ? 2.627 36.830 12.473 1.00 25.22 2008 VAL C CA 1
ATOM 5249 C C . VAL C 1 8 ? 2.971 37.951 11.505 1.00 26.55 2008 VAL C C 1
ATOM 5250 O O . VAL C 1 8 ? 2.174 38.300 10.640 1.00 27.32 2008 VAL C O 1
ATOM 5255 N N . PRO C 1 9 ? 4.145 38.566 11.672 1.00 27.11 2009 PRO C N 1
ATOM 5256 C CA . PRO C 1 9 ? 4.561 39.651 10.786 1.00 27.98 2009 PRO C CA 1
ATOM 5257 C C . PRO C 1 9 ? 4.918 39.187 9.359 1.00 28.45 2009 PRO C C 1
ATOM 5258 O O . PRO C 1 9 ? 6.040 39.369 8.900 1.00 27.36 2009 PRO C O 1
ATOM 5262 N N . ASN C 1 10 ? 3.967 38.570 8.662 1.00 30.22 2010 ASN C N 1
ATOM 5263 C CA . ASN C 1 10 ? 4.237 38.143 7.291 1.00 31.67 2010 ASN C CA 1
ATOM 5264 C C . ASN C 1 10 ? 3.287 38.798 6.287 1.00 33.36 2010 ASN C C 1
ATOM 5265 O O . ASN C 1 10 ? 3.100 38.319 5.172 1.00 33.95 2010 ASN C O 1
ATOM 5273 N N . GLU C 1 11 ? 2.680 39.900 6.714 1.00 34.51 2011 GLU C N 1
ATOM 5274 C CA . GLU C 1 11 ? 1.793 40.696 5.873 1.00 36.36 2011 GLU C CA 1
ATOM 5275 C C . GLU C 1 11 ? 2.168 42.140 6.212 1.00 35.30 2011 GLU C C 1
ATOM 5276 O O . GLU C 1 11 ? 2.893 42.376 7.178 1.00 36.19 2011 GLU C O 1
ATOM 5283 N N . PRO C 1 12 ? 1.673 43.121 5.444 1.00 34.08 2012 PRO C N 1
ATOM 5284 C CA . PRO C 1 12 ? 2.017 44.520 5.723 1.00 32.30 2012 PRO C CA 1
ATOM 5285 C C . PRO C 1 12 ? 1.849 44.946 7.184 1.00 29.35 2012 PRO C C 1
ATOM 5286 O O . PRO C 1 12 ? 0.801 44.738 7.786 1.00 28.51 2012 PRO C O 1
ATOM 5290 N N . ILE C 1 13 ? 2.893 45.545 7.746 1.00 27.12 2013 ILE C N 1
ATOM 5291 C CA . ILE C 1 13 ? 2.837 46.007 9.130 1.00 26.14 2013 ILE C CA 1
ATOM 5292 C C . ILE C 1 13 ? 1.674 46.970 9.358 1.00 25.49 2013 ILE C C 1
ATOM 5293 O O . ILE C 1 13 ? 1.016 46.915 10.390 1.00 25.48 2013 ILE C O 1
ATOM 5299 N N . GLU C 1 14 ? 1.400 47.838 8.388 1.00 26.73 2014 GLU C N 1
ATOM 5300 C CA . GLU C 1 14 ? 0.288 48.777 8.533 1.00 28.77 2014 GLU C CA 1
ATOM 5301 C C . GLU C 1 14 ? -0.991 48.013 8.834 1.00 26.73 2014 GLU C C 1
ATOM 5302 O O . GLU C 1 14 ? -1.801 48.443 9.651 1.00 27.09 2014 GLU C O 1
ATOM 5309 N N . LYS C 1 15 ? -1.171 46.869 8.178 1.00 27.33 2015 LYS C N 1
ATOM 5310 C CA . LYS C 1 15 ? -2.351 46.040 8.407 1.00 27.24 2015 LYS C CA 1
ATOM 5311 C C . LYS C 1 15 ? -2.328 45.427 9.805 1.00 25.47 2015 LYS C C 1
ATOM 5312 O O . LYS C 1 15 ? -3.346 45.391 10.507 1.00 24.28 2015 LYS C O 1
ATOM 5322 N N . ILE C 1 16 ? -1.167 44.923 10.205 1.00 23.84 2016 ILE C N 1
ATOM 5323 C CA . ILE C 1 16 ? -1.051 44.320 11.523 1.00 23.71 2016 ILE C CA 1
ATOM 5324 C C . ILE C 1 16 ? -1.386 45.383 12.554 1.00 22.13 2016 ILE C C 1
ATOM 5325 O O . ILE C 1 16 ? -2.090 45.114 13.510 1.00 23.54 2016 ILE C O 1
ATOM 5331 N N . VAL C 1 17 ? -0.893 46.599 12.349 1.00 23.72 2017 VAL C N 1
ATOM 5332 C CA . VAL C 1 17 ? -1.190 47.669 13.298 1.00 24.45 2017 VAL C CA 1
ATOM 5333 C C . VAL C 1 17 ? -2.697 47.853 13.418 1.00 24.55 2017 VAL C C 1
ATOM 5334 O O . VAL C 1 17 ? -3.231 47.955 14.515 1.00 25.30 2017 VAL C O 1
ATOM 5339 N N . LYS C 1 18 ? -3.396 47.872 12.291 1.00 26.90 2018 LYS C N 1
ATOM 5340 C CA . LYS C 1 18 ? -4.842 48.048 12.342 1.00 27.97 2018 LYS C CA 1
ATOM 5341 C C . LYS C 1 18 ? -5.513 46.888 13.077 1.00 27.46 2018 LYS C C 1
ATOM 5342 O O . LYS C 1 18 ? -6.474 47.086 13.823 1.00 27.11 2018 LYS C O 1
ATOM 5352 N N . LEU C 1 19 ? -5.007 45.674 12.888 1.00 26.10 2019 LEU C N 1
ATOM 5353 C CA . LEU C 1 19 ? -5.609 44.533 13.570 1.00 25.88 2019 LEU C CA 1
ATOM 5354 C C . LEU C 1 19 ? -5.379 44.553 15.083 1.00 24.45 2019 LEU C C 1
ATOM 5355 O O . LEU C 1 19 ? -6.262 44.181 15.845 1.00 24.78 2019 LEU C O 1
ATOM 5361 N N . VAL C 1 20 ? -4.200 44.977 15.527 1.00 23.36 2020 VAL C N 1
ATOM 5362 C CA . VAL C 1 20 ? -3.951 45.038 16.966 1.00 23.39 2020 VAL C CA 1
ATOM 5363 C C . VAL C 1 20 ? -4.836 46.141 17.567 1.00 23.67 2020 VAL C C 1
ATOM 5364 O O . VAL C 1 20 ? -5.428 45.965 18.631 1.00 22.93 2020 VAL C O 1
ATOM 5369 N N . LYS C 1 21 ? -4.929 47.270 16.870 1.00 25.61 2021 LYS C N 1
ATOM 5370 C CA . LYS C 1 21 ? -5.767 48.375 17.334 1.00 26.47 2021 LYS C CA 1
ATOM 5371 C C . LYS C 1 21 ? -7.187 47.861 17.527 1.00 27.02 2021 LYS C C 1
ATOM 5372 O O . LYS C 1 21 ? -7.856 48.191 18.521 1.00 28.16 2021 LYS C O 1
ATOM 5382 N N . LEU C 1 22 ? -7.653 47.034 16.591 1.00 26.90 2022 LEU C N 1
ATOM 5383 C CA . LEU C 1 22 ? -9.002 46.488 16.699 1.00 26.07 2022 LEU C CA 1
ATOM 5384 C C . LEU C 1 22 ? -9.100 45.551 17.890 1.00 25.88 2022 LEU C C 1
ATOM 5385 O O . LEU C 1 22 ? -10.097 45.556 18.615 1.00 24.79 2022 LEU C O 1
ATOM 5391 N N . ALA C 1 23 ? -8.074 44.728 18.086 1.00 25.63 2023 ALA C N 1
ATOM 5392 C CA . ALA C 1 23 ? -8.071 43.799 19.215 1.00 26.50 2023 ALA C CA 1
ATOM 5393 C C . ALA C 1 23 ? -8.130 44.634 20.509 1.00 25.81 2023 ALA C C 1
ATOM 5394 O O . ALA C 1 23 ? -8.814 44.274 21.466 1.00 26.63 2023 ALA C O 1
ATOM 5397 N N . GLU C 1 24 ? -7.415 45.751 20.516 1.00 26.63 2024 GLU C N 1
ATOM 5398 C CA . GLU C 1 24 ? -7.411 46.656 21.668 1.00 29.00 2024 GLU C CA 1
ATOM 5399 C C . GLU C 1 24 ? -8.829 47.198 21.881 1.00 29.16 2024 GLU C C 1
ATOM 5400 O O . GLU C 1 24 ? -9.360 47.160 22.995 1.00 28.80 2024 GLU C O 1
ATOM 5407 N N . ASP C 1 25 ? -9.446 47.679 20.803 1.00 30.67 2025 ASP C N 1
ATOM 5408 C CA . ASP C 1 25 ? -10.799 48.227 20.897 1.00 30.36 2025 ASP C CA 1
ATOM 5409 C C . ASP C 1 25 ? -11.815 47.259 21.454 1.00 30.80 2025 ASP C C 1
ATOM 5410 O O . ASP C 1 25 ? -12.781 47.690 22.071 1.00 31.13 2025 ASP C O 1
ATOM 5416 N N . VAL C 1 26 ? -11.616 45.958 21.250 1.00 30.02 2026 VAL C N 1
ATOM 5417 C CA . VAL C 1 26 ? -12.584 44.995 21.756 1.00 30.87 2026 VAL C CA 1
ATOM 5418 C C . VAL C 1 26 ? -12.243 44.291 23.062 1.00 30.71 2026 VAL C C 1
ATOM 5419 O O . VAL C 1 26 ? -12.914 43.329 23.434 1.00 31.39 2026 VAL C O 1
ATOM 5424 N N . GLY C 1 27 ? -11.208 44.748 23.759 1.00 31.05 2027 GLY C N 1
ATOM 5425 C CA . GLY C 1 27 ? -10.902 44.133 25.037 1.00 30.69 2027 GLY C CA 1
ATOM 5426 C C . GLY C 1 27 ? -9.649 43.295 25.227 1.00 29.75 2027 GLY C C 1
ATOM 5427 O O . GLY C 1 27 ? -9.448 42.760 26.308 1.00 30.36 2027 GLY C O 1
ATOM 5429 N N . PHE C 1 28 ? -8.818 43.148 24.206 1.00 29.19 2028 PHE C N 1
ATOM 5430 C CA . PHE C 1 28 ? -7.596 42.384 24.387 1.00 28.61 2028 PHE C CA 1
ATOM 5431 C C . PHE C 1 28 ? -6.605 43.230 25.159 1.00 28.46 2028 PHE C C 1
ATOM 5432 O O . PHE C 1 28 ? -6.462 44.422 24.902 1.00 28.87 2028 PHE C O 1
ATOM 5441 N N . GLU C 1 29 ? -5.907 42.606 26.096 1.00 29.28 2029 GLU C N 1
ATOM 5442 C CA . GLU C 1 29 ? -4.928 43.320 26.894 1.00 29.09 2029 GLU C CA 1
ATOM 5443 C C . GLU C 1 29 ? -3.516 43.085 26.418 1.00 26.65 2029 GLU C C 1
ATOM 5444 O O . GLU C 1 29 ? -2.624 43.890 26.696 1.00 25.41 2029 GLU C O 1
ATOM 5451 N N . TYR C 1 30 ? -3.316 41.995 25.678 1.00 24.98 2030 TYR C N 1
ATOM 5452 C CA . TYR C 1 30 ? -1.989 41.650 25.174 1.00 24.50 2030 TYR C CA 1
ATOM 5453 C C . TYR C 1 30 ? -1.935 41.338 23.685 1.00 24.10 2030 TYR C C 1
ATOM 5454 O O . TYR C 1 30 ? -2.840 40.720 23.115 1.00 26.19 2030 TYR C O 1
ATOM 5465 N N . ALA C 1 31 ? -0.843 41.753 23.068 1.00 22.72 2031 ALA C N 1
ATOM 5466 C CA . ALA C 1 31 ? -0.601 41.504 21.664 1.00 22.52 2031 ALA C CA 1
ATOM 5467 C C . ALA C 1 31 ? 0.749 40.811 21.634 1.00 22.27 2031 ALA C C 1
ATOM 5468 O O . ALA C 1 31 ? 1.727 41.364 22.115 1.00 22.58 2031 ALA C O 1
ATOM 5471 N N . TRP C 1 32 ? 0.785 39.601 21.087 1.00 22.14 2032 TRP C N 1
ATOM 5472 C CA . TRP C 1 32 ? 2.022 38.829 20.965 1.00 21.68 2032 TRP C CA 1
ATOM 5473 C C . TRP C 1 32 ? 2.394 38.702 19.486 1.00 19.79 2032 TRP C C 1
ATOM 5474 O O . TRP C 1 32 ? 1.617 38.191 18.694 1.00 21.33 2032 TRP C O 1
ATOM 5487 N N . ILE C 1 33 ? 3.574 39.181 19.123 1.00 19.18 2033 ILE C N 1
ATOM 5488 C CA . ILE C 1 33 ? 4.041 39.162 17.743 1.00 20.57 2033 ILE C CA 1
ATOM 5489 C C . ILE C 1 33 ? 5.192 38.172 17.602 1.00 21.69 2033 ILE C C 1
ATOM 5490 O O . ILE C 1 33 ? 6.180 38.245 18.343 1.00 22.75 2033 ILE C O 1
ATOM 5496 N N . THR C 1 34 ? 5.087 37.262 16.634 1.00 22.23 2034 THR C N 1
ATOM 5497 C CA . THR C 1 34 ? 6.127 36.261 16.463 1.00 21.35 2034 THR C CA 1
ATOM 5498 C C . THR C 1 34 ? 7.391 36.847 15.885 1.00 22.53 2034 THR C C 1
ATOM 5499 O O . THR C 1 34 ? 7.381 37.860 15.176 1.00 22.32 2034 THR C O 1
ATOM 5505 N N . ASP C 1 35 ? 8.490 36.174 16.199 1.00 22.65 2035 ASP C N 1
ATOM 5506 C CA . ASP C 1 35 ? 9.816 36.599 15.816 1.00 23.60 2035 ASP C CA 1
ATOM 5507 C C . ASP C 1 35 ? 10.610 35.486 15.139 1.00 24.80 2035 ASP C C 1
ATOM 5508 O O . ASP C 1 35 ? 11.044 34.534 15.789 1.00 26.27 2035 ASP C O 1
ATOM 5514 N N . HIS C 1 36 ? 10.793 35.616 13.833 1.00 24.48 2036 HIS C N 1
ATOM 5515 C CA . HIS C 1 36 ? 11.546 34.648 13.041 1.00 24.33 2036 HIS C CA 1
ATOM 5516 C C . HIS C 1 36 ? 12.288 35.470 12.002 1.00 25.15 2036 HIS C C 1
ATOM 5517 O O . HIS C 1 36 ? 11.727 36.408 11.430 1.00 24.85 2036 HIS C O 1
ATOM 5527 N N . TYR C 1 37 ? 13.544 35.116 11.761 1.00 24.30 2037 TYR C N 1
ATOM 5528 C CA . TYR C 1 37 ? 14.373 35.844 10.816 1.00 27.04 2037 TYR C CA 1
ATOM 5529 C C . TYR C 1 37 ? 13.769 35.866 9.410 1.00 27.90 2037 TYR C C 1
ATOM 5530 O O . TYR C 1 37 ? 14.066 36.764 8.621 1.00 26.98 2037 TYR C O 1
ATOM 5541 N N . ASN C 1 38 ? 12.933 34.882 9.085 1.00 26.77 2038 ASN C N 1
ATOM 5542 C CA . ASN C 1 38 ? 12.389 34.836 7.735 1.00 28.81 2038 ASN C CA 1
ATOM 5543 C C . ASN C 1 38 ? 11.156 35.695 7.515 1.00 27.20 2038 ASN C C 1
ATOM 5544 O O . ASN C 1 38 ? 10.678 35.807 6.388 1.00 28.56 2038 ASN C O 1
ATOM 5552 N N . ASN C 1 39 ? 10.646 36.297 8.588 1.00 23.69 2039 ASN C N 1
ATOM 5553 C CA . ASN C 1 39 ? 9.504 37.192 8.489 1.00 21.39 2039 ASN C CA 1
ATOM 5554 C C . ASN C 1 39 ? 9.967 38.609 8.810 1.00 19.97 2039 ASN C C 1
ATOM 5555 O O . ASN C 1 39 ? 11.160 38.851 8.979 1.00 19.89 2039 ASN C O 1
ATOM 5563 N N . LYS C 1 40 ? 9.035 39.550 8.876 1.00 20.09 2040 LYS C N 1
ATOM 5564 C CA . LYS C 1 40 ? 9.408 40.933 9.166 1.00 21.17 2040 LYS C CA 1
ATOM 5565 C C . LYS C 1 40 ? 9.946 41.081 10.600 1.00 21.05 2040 LYS C C 1
ATOM 5566 O O . LYS C 1 40 ? 9.501 40.397 11.525 1.00 20.77 2040 LYS C O 1
ATOM 5576 N N . ASN C 1 41 ? 10.927 41.955 10.765 1.00 21.08 2041 ASN C N 1
ATOM 5577 C CA . ASN C 1 41 ? 11.523 42.207 12.068 1.00 21.96 2041 ASN C CA 1
ATOM 5578 C C . ASN C 1 41 ? 10.437 42.506 13.100 1.00 21.06 2041 ASN C C 1
ATOM 5579 O O . ASN C 1 41 ? 9.616 43.418 12.926 1.00 21.85 2041 ASN C O 1
ATOM 5587 N N . VAL C 1 42 ? 10.424 41.717 14.168 1.00 17.69 2042 VAL C N 1
ATOM 5588 C CA . VAL C 1 42 ? 9.414 41.849 15.199 1.00 17.48 2042 VAL C CA 1
ATOM 5589 C C . VAL C 1 42 ? 9.402 43.214 15.940 1.00 19.27 2042 VAL C C 1
ATOM 5590 O O . VAL C 1 42 ? 8.346 43.663 16.383 1.00 20.36 2042 VAL C O 1
ATOM 5595 N N . TYR C 1 43 ? 10.561 43.853 16.066 1.00 18.96 2043 TYR C N 1
ATOM 5596 C CA . TYR C 1 43 ? 10.653 45.137 16.753 1.00 20.57 2043 TYR C CA 1
ATOM 5597 C C . TYR C 1 43 ? 10.189 46.319 15.892 1.00 20.22 2043 TYR C C 1
ATOM 5598 O O . TYR C 1 43 ? 9.594 47.259 16.408 1.00 20.68 2043 TYR C O 1
ATOM 5609 N N . GLU C 1 44 ? 10.472 46.277 14.593 1.00 19.84 2044 GLU C N 1
ATOM 5610 C CA . GLU C 1 44 ? 9.989 47.332 13.698 1.00 20.91 2044 GLU C CA 1
ATOM 5611 C C . GLU C 1 44 ? 8.459 47.237 13.702 1.00 21.00 2044 GLU C C 1
ATOM 5612 O O . GLU C 1 44 ? 7.760 48.249 13.760 1.00 21.59 2044 GLU C O 1
ATOM 5619 N N . THR C 1 45 ? 7.944 46.009 13.701 1.00 19.46 2045 THR C N 1
ATOM 5620 C CA . THR C 1 45 ? 6.512 45.763 13.724 1.00 19.24 2045 THR C CA 1
ATOM 5621 C C . THR C 1 45 ? 5.925 46.278 15.039 1.00 21.16 2045 THR C C 1
ATOM 5622 O O . THR C 1 45 ? 4.905 46.985 15.049 1.00 21.30 2045 THR C O 1
ATOM 5628 N N . LEU C 1 46 ? 6.558 45.907 16.151 1.00 20.40 2046 LEU C N 1
ATOM 5629 C CA . LEU C 1 46 ? 6.097 46.332 17.474 1.00 20.49 2046 LEU C CA 1
ATOM 5630 C C . LEU C 1 46 ? 6.135 47.854 17.659 1.00 19.11 2046 LEU C C 1
ATOM 5631 O O . LEU C 1 46 ? 5.229 48.424 18.265 1.00 19.17 2046 LEU C O 1
ATOM 5637 N N . ALA C 1 47 ? 7.179 48.497 17.144 1.00 20.20 2047 ALA C N 1
ATOM 5638 C CA . ALA C 1 47 ? 7.311 49.950 17.252 1.00 22.06 2047 ALA C CA 1
ATOM 5639 C C . ALA C 1 47 ? 6.101 50.621 16.591 1.00 23.79 2047 ALA C C 1
ATOM 5640 O O . ALA C 1 47 ? 5.454 51.499 17.182 1.00 24.80 2047 ALA C O 1
ATOM 5643 N N . LEU C 1 48 ? 5.773 50.184 15.377 1.00 24.62 2048 LEU C N 1
ATOM 5644 C CA . LEU C 1 48 ? 4.627 50.751 14.670 1.00 24.46 2048 LEU C CA 1
ATOM 5645 C C . LEU C 1 48 ? 3.330 50.433 15.368 1.00 23.83 2048 LEU C C 1
ATOM 5646 O O . LEU C 1 48 ? 2.434 51.281 15.437 1.00 23.50 2048 LEU C O 1
ATOM 5652 N N . ILE C 1 49 ? 3.210 49.220 15.897 1.00 22.59 2049 ILE C N 1
ATOM 5653 C CA . ILE C 1 49 ? 2.010 48.851 16.627 1.00 21.52 2049 ILE C CA 1
ATOM 5654 C C . ILE C 1 49 ? 1.864 49.769 17.853 1.00 23.74 2049 ILE C C 1
ATOM 5655 O O . ILE C 1 49 ? 0.764 50.198 18.195 1.00 23.24 2049 ILE C O 1
ATOM 5661 N N . ALA C 1 50 ? 2.976 50.066 18.520 1.00 23.93 2050 ALA C N 1
ATOM 5662 C CA . ALA C 1 50 ? 2.922 50.940 19.691 1.00 24.18 2050 ALA C CA 1
ATOM 5663 C C . ALA C 1 50 ? 2.390 52.330 19.275 1.00 25.09 2050 ALA C C 1
ATOM 5664 O O . ALA C 1 50 ? 1.510 52.885 19.930 1.00 26.27 2050 ALA C O 1
ATOM 5667 N N . GLU C 1 51 ? 2.926 52.878 18.193 1.00 27.19 2051 GLU C N 1
ATOM 5668 C CA . GLU C 1 51 ? 2.490 54.185 17.688 1.00 30.82 2051 GLU C CA 1
ATOM 5669 C C . GLU C 1 51 ? 0.994 54.186 17.368 1.00 30.79 2051 GLU C C 1
ATOM 5670 O O . GLU C 1 51 ? 0.306 55.174 17.609 1.00 30.39 2051 GLU C O 1
ATOM 5677 N N . GLY C 1 52 ? 0.497 53.064 16.847 1.00 28.29 2052 GLY C N 1
ATOM 5678 C CA . GLY C 1 52 ? -0.902 52.970 16.477 1.00 27.30 2052 GLY C CA 1
ATOM 5679 C C . GLY C 1 52 ? -1.866 52.497 17.538 1.00 27.17 2052 GLY C C 1
ATOM 5680 O O . GLY C 1 52 ? -3.037 52.267 17.241 1.00 27.90 2052 GLY C O 1
ATOM 5682 N N . THR C 1 53 ? -1.393 52.347 18.773 1.00 26.27 2053 THR C N 1
ATOM 5683 C CA . THR C 1 53 ? -2.242 51.890 19.869 1.00 26.06 2053 THR C CA 1
ATOM 5684 C C . THR C 1 53 ? -2.011 52.764 21.097 1.00 27.15 2053 THR C C 1
ATOM 5685 O O . THR C 1 53 ? -1.128 53.635 21.086 1.00 27.51 2053 THR C O 1
ATOM 5691 N N . GLU C 1 54 ? -2.777 52.522 22.156 1.00 28.71 2054 GLU C N 1
ATOM 5692 C CA . GLU C 1 54 ? -2.635 53.319 23.373 1.00 30.80 2054 GLU C CA 1
ATOM 5693 C C . GLU C 1 54 ? -2.605 52.593 24.712 1.00 30.05 2054 GLU C C 1
ATOM 5694 O O . GLU C 1 54 ? -1.991 53.083 25.656 1.00 30.82 2054 GLU C O 1
ATOM 5701 N N . THR C 1 55 ? -3.267 51.451 24.821 1.00 29.15 2055 THR C N 1
ATOM 5702 C CA . THR C 1 55 ? -3.286 50.759 26.098 1.00 29.24 2055 THR C CA 1
ATOM 5703 C C . THR C 1 55 ? -2.946 49.270 26.063 1.00 28.49 2055 THR C C 1
ATOM 5704 O O . THR C 1 55 ? -2.676 48.671 27.107 1.00 28.65 2055 THR C O 1
ATOM 5710 N N . ILE C 1 56 ? -2.963 48.656 24.885 1.00 27.11 2056 ILE C N 1
ATOM 5711 C CA . ILE C 1 56 ? -2.694 47.224 24.835 1.00 24.26 2056 ILE C CA 1
ATOM 5712 C C . ILE C 1 56 ? -1.230 46.895 25.100 1.00 22.36 2056 ILE C C 1
ATOM 5713 O O . ILE C 1 56 ? -0.340 47.592 24.634 1.00 23.08 2056 ILE C O 1
ATOM 5719 N N . LYS C 1 57 ? -0.981 45.839 25.868 1.00 24.21 2057 LYS C N 1
ATOM 5720 C CA . LYS C 1 57 ? 0.400 45.445 26.138 1.00 25.56 2057 LYS C CA 1
ATOM 5721 C C . LYS C 1 57 ? 0.911 44.718 24.904 1.00 25.28 2057 LYS C C 1
ATOM 5722 O O . LYS C 1 57 ? 0.158 44.006 24.243 1.00 24.64 2057 LYS C O 1
ATOM 5732 N N . LEU C 1 58 ? 2.183 44.896 24.582 1.00 24.32 2058 LEU C N 1
ATOM 5733 C CA . LEU C 1 58 ? 2.705 44.247 23.400 1.00 24.17 2058 LEU C CA 1
ATOM 5734 C C . LEU C 1 58 ? 4.150 43.814 23.553 1.00 23.81 2058 LEU C C 1
ATOM 5735 O O . LEU C 1 58 ? 4.936 44.461 24.249 1.00 21.95 2058 LEU C O 1
ATOM 5741 N N . GLY C 1 59 ? 4.494 42.720 22.875 1.00 20.85 2059 GLY C N 1
ATOM 5742 C CA . GLY C 1 59 ? 5.850 42.233 22.918 1.00 19.11 2059 GLY C CA 1
ATOM 5743 C C . GLY C 1 59 ? 6.027 41.014 22.040 1.00 20.49 2059 GLY C C 1
ATOM 5744 O O . GLY C 1 59 ? 5.048 40.496 21.500 1.00 20.97 2059 GLY C O 1
ATOM 5746 N N . PRO C 1 60 ? 7.271 40.556 21.846 1.00 20.20 2060 PRO C N 1
ATOM 5747 C CA . PRO C 1 60 ? 7.521 39.375 21.015 1.00 21.56 2060 PRO C CA 1
ATOM 5748 C C . PRO C 1 60 ? 7.001 38.126 21.722 1.00 22.76 2060 PRO C C 1
ATOM 5749 O O . PRO C 1 60 ? 7.138 37.994 22.937 1.00 23.09 2060 PRO C O 1
ATOM 5753 N N . GLY C 1 61 ? 6.384 37.225 20.959 1.00 22.93 2061 GLY C N 1
ATOM 5754 C CA . GLY C 1 61 ? 5.849 36.003 21.530 1.00 22.82 2061 GLY C CA 1
ATOM 5755 C C . GLY C 1 61 ? 6.126 34.820 20.613 1.00 23.79 2061 GLY C C 1
ATOM 5756 O O . GLY C 1 61 ? 5.244 34.375 19.889 1.00 24.33 2061 GLY C O 1
ATOM 5758 N N . VAL C 1 62 ? 7.335 34.278 20.666 1.00 22.40 2062 VAL C N 1
ATOM 5759 C CA . VAL C 1 62 ? 8.381 34.740 21.570 1.00 22.24 2062 VAL C CA 1
ATOM 5760 C C . VAL C 1 62 ? 9.686 34.890 20.822 1.00 21.98 2062 VAL C C 1
ATOM 5761 O O . VAL C 1 62 ? 9.875 34.306 19.747 1.00 24.32 2062 VAL C O 1
ATOM 5766 N N . THR C 1 63 ? 10.605 35.660 21.387 1.00 21.04 2063 THR C N 1
ATOM 5767 C CA . THR C 1 63 ? 11.909 35.791 20.760 1.00 20.05 2063 THR C CA 1
ATOM 5768 C C . THR C 1 63 ? 12.770 34.705 21.406 1.00 19.96 2063 THR C C 1
ATOM 5769 O O . THR C 1 63 ? 12.264 33.865 22.146 1.00 20.18 2063 THR C O 1
ATOM 5775 N N . ASN C 1 64 ? 14.056 34.702 21.120 1.00 20.98 2064 ASN C N 1
ATOM 5776 C CA . ASN C 1 64 ? 14.915 33.685 21.697 1.00 22.11 2064 ASN C CA 1
ATOM 5777 C C . ASN C 1 64 ? 16.264 34.298 21.999 1.00 21.98 2064 ASN C C 1
ATOM 5778 O O . ASN C 1 64 ? 16.618 35.339 21.462 1.00 22.19 2064 ASN C O 1
ATOM 5786 N N . PRO C 1 65 ? 17.045 33.652 22.874 1.00 22.58 2065 PRO C N 1
ATOM 5787 C CA . PRO C 1 65 ? 18.357 34.190 23.221 1.00 20.88 2065 PRO C CA 1
ATOM 5788 C C . PRO C 1 65 ? 19.477 33.941 22.231 1.00 20.54 2065 PRO C C 1
ATOM 5789 O O . PRO C 1 65 ? 20.604 34.346 22.487 1.00 20.86 2065 PRO C O 1
ATOM 5793 N N . TYR C 1 66 ? 19.184 33.304 21.097 1.00 20.40 2066 TYR C N 1
ATOM 5794 C CA . TYR C 1 66 ? 20.242 32.994 20.130 1.00 21.81 2066 TYR C CA 1
ATOM 5795 C C . TYR C 1 66 ? 20.418 33.886 18.894 1.00 21.69 2066 TYR C C 1
ATOM 5796 O O . TYR C 1 66 ? 21.544 34.117 18.464 1.00 22.23 2066 TYR C O 1
ATOM 5807 N N . VAL C 1 67 ? 19.329 34.375 18.313 1.00 21.85 2067 VAL C N 1
ATOM 5808 C CA . VAL C 1 67 ? 19.444 35.186 17.097 1.00 23.18 2067 VAL C CA 1
ATOM 5809 C C . VAL C 1 67 ? 19.901 36.624 17.332 1.00 23.74 2067 VAL C C 1
ATOM 5810 O O . VAL C 1 67 ? 20.394 37.294 16.415 1.00 24.32 2067 VAL C O 1
ATOM 5815 N N . ARG C 1 68 ? 19.745 37.080 18.570 1.00 22.91 2068 ARG C N 1
ATOM 5816 C CA . ARG C 1 68 ? 20.181 38.408 18.973 1.00 22.82 2068 ARG C CA 1
ATOM 5817 C C . ARG C 1 68 ? 20.757 38.295 20.384 1.00 21.35 2068 ARG C C 1
ATOM 5818 O O . ARG C 1 68 ? 20.296 37.487 21.192 1.00 22.04 2068 ARG C O 1
ATOM 5832 N N . SER C 1 69 ? 21.765 39.098 20.678 1.00 21.44 2069 SER C N 1
ATOM 5833 C CA . SER C 1 69 ? 22.304 39.115 22.026 1.00 21.38 2069 SER C CA 1
ATOM 5834 C C . SER C 1 69 ? 21.169 39.541 22.949 1.00 20.84 2069 SER C C 1
ATOM 5835 O O . SER C 1 69 ? 20.357 40.413 22.603 1.00 20.18 2069 SER C O 1
ATOM 5840 N N . PRO C 1 70 ? 21.049 38.892 24.110 1.00 19.37 2070 PRO C N 1
ATOM 5841 C CA . PRO C 1 70 ? 19.985 39.283 25.034 1.00 18.25 2070 PRO C CA 1
ATOM 5842 C C . PRO C 1 70 ? 20.093 40.784 25.390 1.00 17.88 2070 PRO C C 1
ATOM 5843 O O . PRO C 1 70 ? 19.122 41.397 25.805 1.00 18.17 2070 PRO C O 1
ATOM 5847 N N . ALA C 1 71 ? 21.278 41.362 25.225 1.00 17.74 2071 ALA C N 1
ATOM 5848 C CA . ALA C 1 71 ? 21.461 42.780 25.525 1.00 20.56 2071 ALA C CA 1
ATOM 5849 C C . ALA C 1 71 ? 20.763 43.618 24.446 1.00 22.10 2071 ALA C C 1
ATOM 5850 O O . ALA C 1 71 ? 20.258 44.704 24.729 1.00 21.98 2071 ALA C O 1
ATOM 5853 N N . ILE C 1 72 ? 20.766 43.113 23.213 1.00 22.21 2072 ILE C N 1
ATOM 5854 C CA . ILE C 1 72 ? 20.102 43.790 22.095 1.00 20.94 2072 ILE C CA 1
ATOM 5855 C C . ILE C 1 72 ? 18.612 43.641 22.335 1.00 20.78 2072 ILE C C 1
ATOM 5856 O O . ILE C 1 72 ? 17.836 44.584 22.152 1.00 19.03 2072 ILE C O 1
ATOM 5862 N N . THR C 1 73 ? 18.203 42.455 22.770 1.00 17.98 2073 THR C N 1
ATOM 5863 C CA . THR C 1 73 ? 16.799 42.231 23.063 1.00 18.04 2073 THR C CA 1
ATOM 5864 C C . THR C 1 73 ? 16.295 43.166 24.177 1.00 19.36 2073 THR C C 1
ATOM 5865 O O . THR C 1 73 ? 15.173 43.697 24.105 1.00 16.91 2073 THR C O 1
ATOM 5871 N N . ALA C 1 74 ? 17.113 43.352 25.213 1.00 17.67 2074 ALA C N 1
ATOM 5872 C CA . ALA C 1 74 ? 16.733 44.217 26.324 1.00 18.65 2074 ALA C CA 1
ATOM 5873 C C . ALA C 1 74 ? 16.539 45.635 25.785 1.00 17.59 2074 ALA C C 1
ATOM 5874 O O . ALA C 1 74 ? 15.563 46.298 26.098 1.00 18.17 2074 ALA C O 1
ATOM 5877 N N . SER C 1 75 ? 17.491 46.074 24.982 1.00 18.79 2075 SER C N 1
ATOM 5878 C CA . SER C 1 75 ? 17.452 47.397 24.371 1.00 21.93 2075 SER C CA 1
ATOM 5879 C C . SER C 1 75 ? 16.199 47.566 23.499 1.00 21.56 2075 SER C C 1
ATOM 5880 O O . SER C 1 75 ? 15.503 48.594 23.577 1.00 20.59 2075 SER C O 1
ATOM 5885 N N . ALA C 1 76 ? 15.910 46.549 22.682 1.00 20.39 2076 ALA C N 1
ATOM 5886 C CA . ALA C 1 76 ? 14.738 46.558 21.808 1.00 18.91 2076 ALA C CA 1
ATOM 5887 C C . ALA C 1 76 ? 13.476 46.712 22.638 1.00 20.26 2076 ALA C C 1
ATOM 5888 O O . ALA C 1 76 ? 12.573 47.493 22.305 1.00 21.11 2076 ALA C O 1
ATOM 5891 N N . ILE C 1 77 ? 13.417 45.958 23.728 1.00 19.89 2077 ILE C N 1
ATOM 5892 C CA . ILE C 1 77 ? 12.290 45.969 24.635 1.00 19.78 2077 ILE C CA 1
ATOM 5893 C C . ILE C 1 77 ? 12.164 47.285 25.409 1.00 20.40 2077 ILE C C 1
ATOM 5894 O O . ILE C 1 77 ? 11.060 47.784 25.608 1.00 20.92 2077 ILE C O 1
ATOM 5900 N N . ALA C 1 78 ? 13.284 47.848 25.847 1.00 19.84 2078 ALA C N 1
ATOM 5901 C CA . ALA C 1 78 ? 13.228 49.114 26.574 1.00 21.49 2078 ALA C CA 1
ATOM 5902 C C . ALA C 1 78 ? 12.805 50.234 25.598 1.00 20.69 2078 ALA C C 1
ATOM 5903 O O . ALA C 1 78 ? 12.061 51.137 25.973 1.00 21.97 2078 ALA C O 1
ATOM 5906 N N . THR C 1 79 ? 13.296 50.168 24.359 1.00 21.52 2079 THR C N 1
ATOM 5907 C CA . THR C 1 79 ? 12.952 51.152 23.331 1.00 21.97 2079 THR C CA 1
ATOM 5908 C C . THR C 1 79 ? 11.440 51.108 23.102 1.00 22.80 2079 THR C C 1
ATOM 5909 O O . THR C 1 79 ? 10.782 52.148 22.985 1.00 24.12 2079 THR C O 1
ATOM 5915 N N . LEU C 1 80 ? 10.894 49.896 23.054 1.00 21.17 2080 LEU C N 1
ATOM 5916 C CA . LEU C 1 80 ? 9.471 49.690 22.862 1.00 21.89 2080 LEU C CA 1
ATOM 5917 C C . LEU C 1 80 ? 8.696 50.191 24.071 1.00 23.29 2080 LEU C C 1
ATOM 5918 O O . LEU C 1 80 ? 7.600 50.743 23.947 1.00 21.65 2080 LEU C O 1
ATOM 5924 N N . ASP C 1 81 ? 9.257 49.980 25.257 1.00 23.68 2081 ASP C N 1
ATOM 5925 C CA . ASP C 1 81 ? 8.576 50.420 26.457 1.00 23.73 2081 ASP C CA 1
ATOM 5926 C C . ASP C 1 81 ? 8.465 51.960 26.448 1.00 22.41 2081 ASP C C 1
ATOM 5927 O O . ASP C 1 81 ? 7.458 52.503 26.884 1.00 22.75 2081 ASP C O 1
ATOM 5933 N N . GLU C 1 82 ? 9.496 52.642 25.955 1.00 23.39 2082 GLU C N 1
ATOM 5934 C CA . GLU C 1 82 ? 9.473 54.102 25.876 1.00 26.27 2082 GLU C CA 1
ATOM 5935 C C . GLU C 1 82 ? 8.406 54.519 24.865 1.00 28.14 2082 GLU C C 1
ATOM 5936 O O . GLU C 1 82 ? 7.489 55.265 25.201 1.00 27.90 2082 GLU C O 1
ATOM 5943 N N . LEU C 1 83 ? 8.533 54.018 23.633 1.00 27.58 2083 LEU C N 1
ATOM 5944 C CA . LEU C 1 83 ? 7.579 54.316 22.567 1.00 27.24 2083 LEU C CA 1
ATOM 5945 C C . LEU C 1 83 ? 6.161 54.051 22.982 1.00 27.62 2083 LEU C C 1
ATOM 5946 O O . LEU C 1 83 ? 5.259 54.785 22.592 1.00 29.47 2083 LEU C O 1
ATOM 5952 N N . SER C 1 84 ? 5.950 53.008 23.780 1.00 25.55 2084 SER C N 1
ATOM 5953 C CA . SER C 1 84 ? 4.604 52.659 24.190 1.00 24.75 2084 SER C CA 1
ATOM 5954 C C . SER C 1 84 ? 4.202 53.183 25.555 1.00 22.02 2084 SER C C 1
ATOM 5955 O O . SER C 1 84 ? 3.125 52.863 26.040 1.00 22.59 2084 SER C O 1
ATOM 5960 N N . ASN C 1 85 ? 5.074 53.957 26.188 1.00 24.98 2085 ASN C N 1
ATOM 5961 C CA . ASN C 1 85 ? 4.777 54.508 27.513 1.00 24.23 2085 ASN C CA 1
ATOM 5962 C C . ASN C 1 85 ? 4.512 53.393 28.518 1.00 22.82 2085 ASN C C 1
ATOM 5963 O O . ASN C 1 85 ? 3.498 53.396 29.209 1.00 24.07 2085 ASN C O 1
ATOM 5971 N N . GLY C 1 86 ? 5.412 52.408 28.570 1.00 24.91 2086 GLY C N 1
ATOM 5972 C CA . GLY C 1 86 ? 5.280 51.323 29.537 1.00 22.20 2086 GLY C CA 1
ATOM 5973 C C . GLY C 1 86 ? 4.313 50.183 29.290 1.00 22.14 2086 GLY C C 1
ATOM 5974 O O . GLY C 1 86 ? 3.723 49.658 30.232 1.00 21.56 2086 GLY C O 1
ATOM 5976 N N . ARG C 1 87 ? 4.157 49.768 28.035 1.00 23.17 2087 ARG C N 1
ATOM 5977 C CA . ARG C 1 87 ? 3.235 48.676 27.721 1.00 21.24 2087 ARG C CA 1
ATOM 5978 C C . ARG C 1 87 ? 3.951 47.417 27.220 1.00 20.88 2087 ARG C C 1
ATOM 5979 O O . ARG C 1 87 ? 3.317 46.405 26.921 1.00 21.53 2087 ARG C O 1
ATOM 5993 N N . ALA C 1 88 ? 5.272 47.468 27.152 1.00 20.55 2088 ALA C N 1
ATOM 5994 C CA . ALA C 1 88 ? 6.027 46.331 26.654 1.00 20.67 2088 ALA C CA 1
ATOM 5995 C C . ALA C 1 88 ? 5.977 45.082 27.517 1.00 21.59 2088 ALA C C 1
ATOM 5996 O O . ALA C 1 88 ? 5.787 45.136 28.739 1.00 20.31 2088 ALA C O 1
ATOM 5999 N N . THR C 1 89 ? 6.134 43.947 26.843 1.00 22.79 2089 THR C N 1
ATOM 6000 C CA . THR C 1 89 ? 6.195 42.648 27.484 1.00 22.31 2089 THR C CA 1
ATOM 6001 C C . THR C 1 89 ? 7.318 41.973 26.721 1.00 22.78 2089 THR C C 1
ATOM 6002 O O . THR C 1 89 ? 7.701 42.399 25.622 1.00 23.61 2089 THR C O 1
ATOM 6008 N N . LEU C 1 90 ? 7.877 40.929 27.297 1.00 20.93 2090 LEU C N 1
ATOM 6009 C CA . LEU C 1 90 ? 8.965 40.250 26.634 1.00 21.10 2090 LEU C CA 1
ATOM 6010 C C . LEU C 1 90 ? 8.737 38.774 26.794 1.00 21.84 2090 LEU C C 1
ATOM 6011 O O . LEU C 1 90 ? 8.822 38.244 27.901 1.00 22.87 2090 LEU C O 1
ATOM 6017 N N . GLY C 1 91 ? 8.389 38.130 25.686 1.00 21.45 2091 GLY C N 1
ATOM 6018 C CA . GLY C 1 91 ? 8.180 36.693 25.692 1.00 20.18 2091 GLY C CA 1
ATOM 6019 C C . GLY C 1 91 ? 9.455 36.135 25.101 1.00 20.35 2091 GLY C C 1
ATOM 6020 O O . GLY C 1 91 ? 9.970 36.656 24.113 1.00 20.09 2091 GLY C O 1
ATOM 6022 N N . ILE C 1 92 ? 9.992 35.089 25.711 1.00 21.55 2092 ILE C N 1
ATOM 6023 C CA . ILE C 1 92 ? 11.219 34.507 25.212 1.00 20.66 2092 ILE C CA 1
ATOM 6024 C C . ILE C 1 92 ? 11.167 32.996 25.368 1.00 19.81 2092 ILE C C 1
ATOM 6025 O O . ILE C 1 92 ? 10.605 32.477 26.325 1.00 20.78 2092 ILE C O 1
ATOM 6031 N N . GLY C 1 93 ? 11.720 32.299 24.386 1.00 20.33 2093 GLY C N 1
ATOM 6032 C CA . GLY C 1 93 ? 11.714 30.850 24.413 1.00 19.68 2093 GLY C CA 1
ATOM 6033 C C . GLY C 1 93 ? 13.008 30.295 23.868 1.00 20.75 2093 GLY C C 1
ATOM 6034 O O . GLY C 1 93 ? 13.904 31.047 23.486 1.00 19.53 2093 GLY C O 1
ATOM 6036 N N . PRO C 1 94 ? 13.128 28.966 23.797 1.00 22.39 2094 PRO C N 1
ATOM 6037 C CA . PRO C 1 94 ? 14.335 28.309 23.301 1.00 24.73 2094 PRO C CA 1
ATOM 6038 C C . PRO C 1 94 ? 14.633 28.417 21.810 1.00 25.06 2094 PRO C C 1
ATOM 6039 O O . PRO C 1 94 ? 15.787 28.313 21.405 1.00 25.66 2094 PRO C O 1
ATOM 6043 N N . GLY C 1 95 ? 13.606 28.626 20.997 1.00 26.51 2095 GLY C N 1
ATOM 6044 C CA . GLY C 1 95 ? 13.818 28.674 19.562 1.00 28.97 2095 GLY C CA 1
ATOM 6045 C C . GLY C 1 95 ? 13.666 27.253 19.027 1.00 30.84 2095 GLY C C 1
ATOM 6046 O O . GLY C 1 95 ? 13.118 26.398 19.718 1.00 30.72 2095 GLY C O 1
ATOM 6048 N N . ASP C 1 96 ? 14.149 26.984 17.816 1.00 32.98 2096 ASP C N 1
ATOM 6049 C CA . ASP C 1 96 ? 14.034 25.646 17.243 1.00 34.86 2096 ASP C CA 1
ATOM 6050 C C . ASP C 1 96 ? 15.291 25.312 16.458 1.00 35.16 2096 ASP C C 1
ATOM 6051 O O . ASP C 1 96 ? 15.784 26.124 15.679 1.00 33.77 2096 ASP C O 1
ATOM 6057 N N . LYS C 1 97 ? 15.811 24.107 16.659 1.00 36.18 2097 LYS C N 1
ATOM 6058 C CA . LYS C 1 97 ? 17.034 23.695 15.982 1.00 36.79 2097 LYS C CA 1
ATOM 6059 C C . LYS C 1 97 ? 17.037 23.892 14.460 1.00 35.30 2097 LYS C C 1
ATOM 6060 O O . LYS C 1 97 ? 18.064 24.229 13.882 1.00 35.34 2097 LYS C O 1
ATOM 6070 N N . ALA C 1 98 ? 15.898 23.699 13.807 1.00 35.47 2098 ALA C N 1
ATOM 6071 C CA . ALA C 1 98 ? 15.850 23.864 12.350 1.00 34.94 2098 ALA C CA 1
ATOM 6072 C C . ALA C 1 98 ? 16.340 25.258 11.970 1.00 34.30 2098 ALA C C 1
ATOM 6073 O O . ALA C 1 98 ? 17.220 25.422 11.122 1.00 33.10 2098 ALA C O 1
ATOM 6076 N N . THR C 1 99 ? 15.760 26.265 12.610 1.00 32.00 2099 THR C N 1
ATOM 6077 C CA . THR C 1 99 ? 16.145 27.638 12.348 1.00 30.88 2099 THR C CA 1
ATOM 6078 C C . THR C 1 99 ? 17.630 27.855 12.608 1.00 29.07 2099 THR C C 1
ATOM 6079 O O . THR C 1 99 ? 18.345 28.427 11.783 1.00 27.77 2099 THR C O 1
ATOM 6085 N N . PHE C 1 100 ? 18.098 27.393 13.761 1.00 28.47 2100 PHE C N 1
ATOM 6086 C CA . PHE C 1 100 ? 19.485 27.598 14.115 1.00 28.96 2100 PHE C CA 1
ATOM 6087 C C . PHE C 1 100 ? 20.454 26.865 13.205 1.00 29.32 2100 PHE C C 1
ATOM 6088 O O . PHE C 1 100 ? 21.547 27.364 12.946 1.00 29.48 2100 PHE C O 1
ATOM 6097 N N . ASP C 1 101 ? 20.068 25.695 12.706 1.00 29.11 2101 ASP C N 1
ATOM 6098 C CA . ASP C 1 101 ? 20.947 24.998 11.771 1.00 30.73 2101 ASP C CA 1
ATOM 6099 C C . ASP C 1 101 ? 21.089 25.879 10.518 1.00 29.44 2101 ASP C C 1
ATOM 6100 O O . ASP C 1 101 ? 22.188 26.098 10.024 1.00 28.55 2101 ASP C O 1
ATOM 6106 N N . ALA C 1 102 ? 19.966 26.393 10.024 1.00 29.63 2102 ALA C N 1
ATOM 6107 C CA . ALA C 1 102 ? 19.971 27.259 8.844 1.00 30.44 2102 ALA C CA 1
ATOM 6108 C C . ALA C 1 102 ? 20.826 28.508 9.071 1.00 30.61 2102 ALA C C 1
ATOM 6109 O O . ALA C 1 102 ? 21.497 28.995 8.155 1.00 30.64 2102 ALA C O 1
ATOM 6112 N N . LEU C 1 103 ? 20.816 29.018 10.299 1.00 29.43 2103 LEU C N 1
ATOM 6113 C CA . LEU C 1 103 ? 21.573 30.218 10.616 1.00 28.80 2103 LEU C CA 1
ATOM 6114 C C . LEU C 1 103 ? 22.967 29.933 11.107 1.00 29.03 2103 LEU C C 1
ATOM 6115 O O . LEU C 1 103 ? 23.701 30.852 11.445 1.00 27.68 2103 LEU C O 1
ATOM 6121 N N . GLY C 1 104 ? 23.342 28.657 11.145 1.00 29.14 2104 GLY C N 1
ATOM 6122 C CA . GLY C 1 104 ? 24.670 28.313 11.619 1.00 30.37 2104 GLY C CA 1
ATOM 6123 C C . GLY C 1 104 ? 24.884 28.641 13.090 1.00 30.87 2104 GLY C C 1
ATOM 6124 O O . GLY C 1 104 ? 25.973 29.039 13.481 1.00 32.82 2104 GLY C O 1
ATOM 6126 N N . ILE C 1 105 ? 23.846 28.480 13.905 1.00 31.30 2105 ILE C N 1
ATOM 6127 C CA . ILE C 1 105 ? 23.934 28.758 15.341 1.00 31.90 2105 ILE C CA 1
ATOM 6128 C C . ILE C 1 105 ? 23.841 27.449 16.111 1.00 31.90 2105 ILE C C 1
ATOM 6129 O O . ILE C 1 105 ? 22.931 26.660 15.877 1.00 29.93 2105 ILE C O 1
ATOM 6135 N N . GLU C 1 106 ? 24.772 27.221 17.032 1.00 33.77 2106 GLU C N 1
ATOM 6136 C CA . GLU C 1 106 ? 24.738 25.995 17.827 1.00 35.39 2106 GLU C CA 1
ATOM 6137 C C . GLU C 1 106 ? 23.708 26.188 18.939 1.00 33.81 2106 GLU C C 1
ATOM 6138 O O . GLU C 1 106 ? 23.764 27.159 19.681 1.00 34.11 2106 GLU C O 1
ATOM 6145 N N . TRP C 1 107 ? 22.774 25.254 19.048 1.00 32.45 2107 TRP C N 1
ATOM 6146 C CA . TRP C 1 107 ? 21.699 25.340 20.028 1.00 32.98 2107 TRP C CA 1
ATOM 6147 C C . TRP C 1 107 ? 22.088 24.758 21.390 1.00 33.23 2107 TRP C C 1
ATOM 6148 O O . TRP C 1 107 ? 21.508 23.775 21.850 1.00 33.62 2107 TRP C O 1
ATOM 6161 N N . VAL C 1 108 ? 23.057 25.387 22.044 1.00 32.38 2108 VAL C N 1
ATOM 6162 C CA . VAL C 1 108 ? 23.539 24.896 23.329 1.00 33.69 2108 VAL C CA 1
ATOM 6163 C C . VAL C 1 108 ? 22.660 25.174 24.533 1.00 31.62 2108 VAL C C 1
ATOM 6164 O O . VAL C 1 108 ? 22.093 26.256 24.668 1.00 30.85 2108 VAL C O 1
ATOM 6169 N N . LYS C 1 109 ? 22.557 24.161 25.390 1.00 29.81 2109 LYS C N 1
ATOM 6170 C CA . LYS C 1 109 ? 21.843 24.228 26.660 1.00 29.10 2109 LYS C CA 1
ATOM 6171 C C . LYS C 1 109 ? 20.751 25.292 26.714 1.00 27.43 2109 LYS C C 1
ATOM 6172 O O . LYS C 1 109 ? 20.907 26.325 27.360 1.00 26.81 2109 LYS C O 1
ATOM 6182 N N . PRO C 1 110 ? 19.612 25.028 26.075 1.00 27.54 2110 PRO C N 1
ATOM 6183 C CA . PRO C 1 110 ? 18.498 25.971 26.043 1.00 27.41 2110 PRO C CA 1
ATOM 6184 C C . PRO C 1 110 ? 17.978 26.474 27.385 1.00 27.79 2110 PRO C C 1
ATOM 6185 O O . PRO C 1 110 ? 17.656 27.660 27.522 1.00 26.10 2110 PRO C O 1
ATOM 6189 N N . VAL C 1 111 ? 17.877 25.588 28.374 1.00 26.40 2111 VAL C N 1
ATOM 6190 C CA . VAL C 1 111 ? 17.360 26.002 29.670 1.00 25.93 2111 VAL C CA 1
ATOM 6191 C C . VAL C 1 111 ? 18.279 26.997 30.339 1.00 24.60 2111 VAL C C 1
ATOM 6192 O O . VAL C 1 111 ? 17.855 28.089 30.717 1.00 24.89 2111 VAL C O 1
ATOM 6197 N N . SER C 1 112 ? 19.547 26.645 30.474 1.00 24.53 2112 SER C N 1
ATOM 6198 C CA . SER C 1 112 ? 20.475 27.554 31.119 1.00 25.95 2112 SER C CA 1
ATOM 6199 C C . SER C 1 112 ? 20.740 28.811 30.285 1.00 24.82 2112 SER C C 1
ATOM 6200 O O . SER C 1 112 ? 21.020 29.867 30.840 1.00 23.35 2112 SER C O 1
ATOM 6205 N N . THR C 1 113 ? 20.631 28.703 28.961 1.00 24.27 2113 THR C N 1
ATOM 6206 C CA . THR C 1 113 ? 20.864 29.852 28.092 1.00 22.92 2113 THR C CA 1
ATOM 6207 C C . THR C 1 113 ? 19.752 30.873 28.297 1.00 21.50 2113 THR C C 1
ATOM 6208 O O . THR C 1 113 ? 20.008 32.067 28.326 1.00 22.14 2113 THR C O 1
ATOM 6214 N N . ILE C 1 114 ? 18.526 30.389 28.439 1.00 21.21 2114 ILE C N 1
ATOM 6215 C CA . ILE C 1 114 ? 17.376 31.261 28.674 1.00 22.23 2114 ILE C CA 1
ATOM 6216 C C . ILE C 1 114 ? 17.458 31.857 30.076 1.00 22.91 2114 ILE C C 1
ATOM 6217 O O . ILE C 1 114 ? 17.184 33.046 30.269 1.00 21.45 2114 ILE C O 1
ATOM 6223 N N . ARG C 1 115 ? 17.847 31.041 31.053 1.00 22.71 2115 ARG C N 1
ATOM 6224 C CA . ARG C 1 115 ? 17.975 31.533 32.423 1.00 23.64 2115 ARG C CA 1
ATOM 6225 C C . ARG C 1 115 ? 19.023 32.641 32.466 1.00 22.01 2115 ARG C C 1
ATOM 6226 O O . ARG C 1 115 ? 18.802 33.678 33.086 1.00 21.53 2115 ARG C O 1
ATOM 6240 N N . ASP C 1 116 ? 20.155 32.433 31.801 1.00 21.16 2116 ASP C N 1
ATOM 6241 C CA . ASP C 1 116 ? 21.193 33.446 31.789 1.00 23.03 2116 ASP C CA 1
ATOM 6242 C C . ASP C 1 116 ? 20.758 34.693 31.020 1.00 23.52 2116 ASP C C 1
ATOM 6243 O O . ASP C 1 116 ? 21.102 35.806 31.418 1.00 22.97 2116 ASP C O 1
ATOM 6249 N N . ALA C 1 117 ? 20.011 34.511 29.930 1.00 21.54 2117 ALA C N 1
ATOM 6250 C CA . ALA C 1 117 ? 19.555 35.664 29.145 1.00 21.86 2117 ALA C CA 1
ATOM 6251 C C . ALA C 1 117 ? 18.637 36.508 30.011 1.00 19.68 2117 ALA C C 1
ATOM 6252 O O . ALA C 1 117 ? 18.770 37.723 30.065 1.00 20.87 2117 ALA C O 1
ATOM 6255 N N . ILE C 1 118 ? 17.706 35.856 30.691 1.00 19.87 2118 ILE C N 1
ATOM 6256 C CA . ILE C 1 118 ? 16.763 36.565 31.533 1.00 20.44 2118 ILE C CA 1
ATOM 6257 C C . ILE C 1 118 ? 17.450 37.332 32.669 1.00 21.88 2118 ILE C C 1
ATOM 6258 O O . ILE C 1 118 ? 17.074 38.473 32.973 1.00 21.00 2118 ILE C O 1
ATOM 6264 N N . ALA C 1 119 ? 18.457 36.717 33.287 1.00 19.98 2119 ALA C N 1
ATOM 6265 C CA . ALA C 1 119 ? 19.184 37.387 34.351 1.00 20.17 2119 ALA C CA 1
ATOM 6266 C C . ALA C 1 119 ? 19.808 38.650 33.757 1.00 20.43 2119 ALA C C 1
ATOM 6267 O O . ALA C 1 119 ? 19.735 39.729 34.348 1.00 22.89 2119 ALA C O 1
ATOM 6270 N N . MET C 1 120 ? 20.416 38.531 32.584 1.00 19.51 2120 MET C N 1
ATOM 6271 C CA . MET C 1 120 ? 21.030 39.705 31.991 1.00 21.51 2120 MET C CA 1
ATOM 6272 C C . MET C 1 120 ? 20.002 40.778 31.631 1.00 21.54 2120 MET C C 1
ATOM 6273 O O . MET C 1 120 ? 20.248 41.960 31.832 1.00 20.33 2120 MET C O 1
ATOM 6279 N N . MET C 1 121 ? 18.857 40.364 31.106 1.00 22.01 2121 MET C N 1
ATOM 6280 C CA . MET C 1 121 ? 17.845 41.336 30.702 1.00 24.21 2121 MET C CA 1
ATOM 6281 C C . MET C 1 121 ? 17.180 42.005 31.896 1.00 23.36 2121 MET C C 1
ATOM 6282 O O . MET C 1 121 ? 16.867 43.194 31.848 1.00 23.36 2121 MET C O 1
ATOM 6288 N N . ARG C 1 122 ? 16.960 41.251 32.967 1.00 22.87 2122 ARG C N 1
ATOM 6289 C CA . ARG C 1 122 ? 16.376 41.834 34.174 1.00 23.58 2122 ARG C CA 1
ATOM 6290 C C . ARG C 1 122 ? 17.249 43.017 34.604 1.00 24.33 2122 ARG C C 1
ATOM 6291 O O . ARG C 1 122 ? 16.757 44.113 34.858 1.00 25.34 2122 ARG C O 1
ATOM 6305 N N . THR C 1 123 ? 18.550 42.778 34.688 1.00 23.93 2123 THR C N 1
ATOM 6306 C CA . THR C 1 123 ? 19.503 43.816 35.083 1.00 24.51 2123 THR C CA 1
ATOM 6307 C C . THR C 1 123 ? 19.488 45.034 34.145 1.00 24.49 2123 THR C C 1
ATOM 6308 O O . THR C 1 123 ? 19.351 46.185 34.597 1.00 23.98 2123 THR C O 1
ATOM 6314 N N . LEU C 1 124 ? 19.625 44.788 32.844 1.00 22.61 2124 LEU C N 1
ATOM 6315 C CA . LEU C 1 124 ? 19.641 45.880 31.880 1.00 23.33 2124 LEU C CA 1
ATOM 6316 C C . LEU C 1 124 ? 18.339 46.670 31.888 1.00 21.88 2124 LEU C C 1
ATOM 6317 O O . LEU C 1 124 ? 18.353 47.895 31.880 1.00 24.61 2124 LEU C O 1
ATOM 6323 N N . LEU C 1 125 ? 17.219 45.969 31.923 1.00 22.25 2125 LEU C N 1
ATOM 6324 C CA . LEU C 1 125 ? 15.925 46.624 31.925 1.00 23.71 2125 LEU C CA 1
ATOM 6325 C C . LEU C 1 125 ? 15.673 47.405 33.206 1.00 25.98 2125 LEU C C 1
ATOM 6326 O O . LEU C 1 125 ? 14.907 48.373 33.204 1.00 25.22 2125 LEU C O 1
ATOM 6332 N N . ALA C 1 126 ? 16.327 46.993 34.291 1.00 27.22 2126 ALA C N 1
ATOM 6333 C CA . ALA C 1 126 ? 16.178 47.675 35.573 1.00 28.29 2126 ALA C CA 1
ATOM 6334 C C . ALA C 1 126 ? 17.043 48.927 35.567 1.00 28.68 2126 ALA C C 1
ATOM 6335 O O . ALA C 1 126 ? 16.993 49.724 36.500 1.00 30.77 2126 ALA C O 1
ATOM 6338 N N . GLY C 1 127 ? 17.836 49.091 34.513 1.00 27.27 2127 GLY C N 1
ATOM 6339 C CA . GLY C 1 127 ? 18.703 50.251 34.397 1.00 28.77 2127 GLY C CA 1
ATOM 6340 C C . GLY C 1 127 ? 20.042 50.043 35.084 1.00 29.47 2127 GLY C C 1
ATOM 6341 O O . GLY C 1 127 ? 20.864 50.947 35.154 1.00 28.38 2127 GLY C O 1
ATOM 6343 N N . GLU C 1 128 ? 20.265 48.834 35.579 1.00 29.30 2128 GLU C N 1
ATOM 6344 C CA . GLU C 1 128 ? 21.495 48.507 36.284 1.00 30.52 2128 GLU C CA 1
ATOM 6345 C C . GLU C 1 128 ? 22.592 48.007 35.361 1.00 29.74 2128 GLU C C 1
ATOM 6346 O O . GLU C 1 128 ? 22.355 47.766 34.180 1.00 30.21 2128 GLU C O 1
ATOM 6353 N N . LYS C 1 129 ? 23.795 47.866 35.907 1.00 28.71 2129 LYS C N 1
ATOM 6354 C CA . LYS C 1 129 ? 24.957 47.426 35.148 1.00 29.17 2129 LYS C CA 1
ATOM 6355 C C . LYS C 1 129 ? 25.220 45.948 35.462 1.00 28.78 2129 LYS C C 1
ATOM 6356 O O . LYS C 1 129 ? 25.142 45.550 36.612 1.00 29.17 2129 LYS C O 1
ATOM 6366 N N . THR C 1 130 ? 25.521 45.136 34.452 1.00 28.32 2130 THR C N 1
ATOM 6367 C CA . THR C 1 130 ? 25.760 43.715 34.693 1.00 28.72 2130 THR C CA 1
ATOM 6368 C C . THR C 1 130 ? 27.200 43.537 35.150 1.00 29.49 2130 THR C C 1
ATOM 6369 O O . THR C 1 130 ? 28.017 44.446 35.006 1.00 28.59 2130 THR C O 1
ATOM 6375 N N . GLU C 1 131 ? 27.511 42.360 35.685 1.00 31.62 2131 GLU C N 1
ATOM 6376 C CA . GLU C 1 131 ? 28.870 42.088 36.120 1.00 33.92 2131 GLU C CA 1
ATOM 6377 C C . GLU C 1 131 ? 29.835 42.290 34.961 1.00 33.00 2131 GLU C C 1
ATOM 6378 O O . GLU C 1 131 ? 30.949 42.770 35.149 1.00 34.59 2131 GLU C O 1
ATOM 6385 N N . SER C 1 132 ? 29.414 41.929 33.754 1.00 33.79 2132 SER C N 1
ATOM 6386 C CA . SER C 1 132 ? 30.288 42.086 32.587 1.00 32.92 2132 SER C CA 1
ATOM 6387 C C . SER C 1 132 ? 30.448 43.549 32.191 1.00 31.74 2132 SER C C 1
ATOM 6388 O O . SER C 1 132 ? 31.241 43.876 31.311 1.00 32.55 2132 SER C O 1
ATOM 6393 N N . GLY C 1 133 ? 29.696 44.425 32.842 1.00 30.67 2133 GLY C N 1
ATOM 6394 C CA . GLY C 1 133 ? 29.796 45.838 32.535 1.00 30.80 2133 GLY C CA 1
ATOM 6395 C C . GLY C 1 133 ? 28.836 46.349 31.468 1.00 30.51 2133 GLY C C 1
ATOM 6396 O O . GLY C 1 133 ? 29.045 47.423 30.914 1.00 30.84 2133 GLY C O 1
ATOM 6398 N N . ALA C 1 134 ? 27.783 45.596 31.169 1.00 30.02 2134 ALA C N 1
ATOM 6399 C CA . ALA C 1 134 ? 26.819 46.042 30.165 1.00 27.08 2134 ALA C CA 1
ATOM 6400 C C . ALA C 1 134 ? 25.784 46.904 30.855 1.00 26.39 2134 ALA C C 1
ATOM 6401 O O . ALA C 1 134 ? 25.328 46.575 31.953 1.00 26.48 2134 ALA C O 1
ATOM 6404 N N . GLN C 1 135 ? 25.408 48.012 30.224 1.00 25.93 2135 GLN C N 1
ATOM 6405 C CA . GLN C 1 135 ? 24.401 48.882 30.818 1.00 24.89 2135 GLN C CA 1
ATOM 6406 C C . GLN C 1 135 ? 23.708 49.745 29.769 1.00 23.32 2135 GLN C C 1
ATOM 6407 O O . GLN C 1 135 ? 24.353 50.248 28.860 1.00 22.99 2135 GLN C O 1
ATOM 6416 N N . LEU C 1 136 ? 22.399 49.914 29.908 1.00 24.74 2136 LEU C N 1
ATOM 6417 C CA . LEU C 1 136 ? 21.650 50.747 28.974 1.00 26.38 2136 LEU C CA 1
ATOM 6418 C C . LEU C 1 136 ? 21.899 52.210 29.335 1.00 27.97 2136 LEU C C 1
ATOM 6419 O O . LEU C 1 136 ? 21.822 52.589 30.507 1.00 27.01 2136 LEU C O 1
ATOM 6425 N N . MET C 1 137 ? 22.215 53.014 28.322 1.00 29.59 2137 MET C N 1
ATOM 6426 C CA . MET C 1 137 ? 22.501 54.433 28.501 1.00 31.47 2137 MET C CA 1
ATOM 6427 C C . MET C 1 137 ? 21.465 55.336 27.830 1.00 30.92 2137 MET C C 1
ATOM 6428 O O . MET C 1 137 ? 20.819 56.141 28.490 1.00 31.77 2137 MET C O 1
ATOM 6434 N N . GLY C 1 138 ? 21.297 55.189 26.519 1.00 29.56 2138 GLY C N 1
ATOM 6435 C CA . GLY C 1 138 ? 20.361 56.040 25.799 1.00 28.92 2138 GLY C CA 1
ATOM 6436 C C . GLY C 1 138 ? 18.910 55.612 25.758 1.00 27.87 2138 GLY C C 1
ATOM 6437 O O . GLY C 1 138 ? 18.111 56.192 25.021 1.00 27.31 2138 GLY C O 1
ATOM 6439 N N . VAL C 1 139 ? 18.553 54.603 26.540 1.00 25.77 2139 VAL C N 1
ATOM 6440 C CA . VAL C 1 139 ? 17.184 54.135 26.561 1.00 24.31 2139 VAL C CA 1
ATOM 6441 C C . VAL C 1 139 ? 16.903 53.642 27.961 1.00 25.54 2139 VAL C C 1
ATOM 6442 O O . VAL C 1 139 ? 17.781 53.087 28.624 1.00 28.06 2139 VAL C O 1
ATOM 6447 N N . LYS C 1 140 ? 15.679 53.845 28.413 1.00 25.84 2140 LYS C N 1
ATOM 6448 C CA . LYS C 1 140 ? 15.305 53.460 29.753 1.00 25.59 2140 LYS C CA 1
ATOM 6449 C C . LYS C 1 140 ? 13.872 52.999 29.779 1.00 26.40 2140 LYS C C 1
ATOM 6450 O O . LYS C 1 140 ? 12.994 53.671 29.242 1.00 27.57 2140 LYS C O 1
ATOM 6460 N N . ALA C 1 141 ? 13.642 51.847 30.402 1.00 24.77 2141 ALA C N 1
ATOM 6461 C CA . ALA C 1 141 ? 12.311 51.291 30.528 1.00 25.69 2141 ALA C CA 1
ATOM 6462 C C . ALA C 1 141 ? 11.453 52.241 31.358 1.00 25.84 2141 ALA C C 1
ATOM 6463 O O . ALA C 1 141 ? 11.950 52.939 32.234 1.00 26.19 2141 ALA C O 1
ATOM 6466 N N . VAL C 1 142 ? 10.161 52.252 31.074 1.00 25.23 2142 VAL C N 1
ATOM 6467 C CA . VAL C 1 142 ? 9.227 53.099 31.788 1.00 25.47 2142 VAL C CA 1
ATOM 6468 C C . VAL C 1 142 ? 8.748 52.281 32.968 1.00 25.65 2142 VAL C C 1
ATOM 6469 O O . VAL C 1 142 ? 8.673 52.768 34.089 1.00 27.06 2142 VAL C O 1
ATOM 6474 N N . GLN C 1 143 ? 8.431 51.021 32.709 1.00 26.06 2143 GLN C N 1
ATOM 6475 C CA . GLN C 1 143 ? 7.965 50.121 33.759 1.00 26.36 2143 GLN C CA 1
ATOM 6476 C C . GLN C 1 143 ? 9.107 49.801 34.717 1.00 26.78 2143 GLN C C 1
ATOM 6477 O O . GLN C 1 143 ? 10.245 49.658 34.287 1.00 25.95 2143 GLN C O 1
ATOM 6486 N N . GLU C 1 144 ? 8.802 49.698 36.008 1.00 28.42 2144 GLU C N 1
ATOM 6487 C CA . GLU C 1 144 ? 9.831 49.365 36.987 1.00 31.19 2144 GLU C CA 1
ATOM 6488 C C . GLU C 1 144 ? 10.318 47.957 36.702 1.00 29.70 2144 GLU C C 1
ATOM 6489 O O . GLU C 1 144 ? 11.501 47.671 36.816 1.00 28.68 2144 GLU C O 1
ATOM 6496 N N . LYS C 1 145 ? 9.387 47.093 36.315 1.00 28.75 2145 LYS C N 1
ATOM 6497 C CA . LYS C 1 145 ? 9.708 45.707 36.007 1.00 28.46 2145 LYS C CA 1
ATOM 6498 C C . LYS C 1 145 ? 8.925 45.227 34.778 1.00 25.75 2145 LYS C C 1
ATOM 6499 O O . LYS C 1 145 ? 7.762 44.853 34.882 1.00 25.00 2145 LYS C O 1
ATOM 6509 N N . ILE C 1 146 ? 9.553 45.270 33.611 1.00 24.85 2146 ILE C N 1
ATOM 6510 C CA . ILE C 1 146 ? 8.895 44.800 32.393 1.00 24.82 2146 ILE C CA 1
ATOM 6511 C C . ILE C 1 146 ? 8.655 43.287 32.550 1.00 24.45 2146 ILE C C 1
ATOM 6512 O O . ILE C 1 146 ? 9.571 42.544 32.893 1.00 25.65 2146 ILE C O 1
ATOM 6518 N N . PRO C 1 147 ? 7.417 42.819 32.307 1.00 24.44 2147 PRO C N 1
ATOM 6519 C CA . PRO C 1 147 ? 7.096 41.394 32.438 1.00 24.11 2147 PRO C CA 1
ATOM 6520 C C . PRO C 1 147 ? 7.862 40.533 31.443 1.00 24.50 2147 PRO C C 1
ATOM 6521 O O . PRO C 1 147 ? 7.965 40.870 30.263 1.00 23.00 2147 PRO C O 1
ATOM 6525 N N . ILE C 1 148 ? 8.418 39.428 31.925 1.00 24.09 2148 ILE C N 1
ATOM 6526 C CA . ILE C 1 148 ? 9.124 38.523 31.038 1.00 23.46 2148 ILE C CA 1
ATOM 6527 C C . ILE C 1 148 ? 8.368 37.216 31.081 1.00 24.06 2148 ILE C C 1
ATOM 6528 O O . ILE C 1 148 ? 8.176 36.636 32.148 1.00 25.43 2148 ILE C O 1
ATOM 6534 N N . TYR C 1 149 ? 7.905 36.772 29.921 1.00 23.43 2149 TYR C N 1
ATOM 6535 C CA . TYR C 1 149 ? 7.183 35.510 29.836 1.00 23.03 2149 TYR C CA 1
ATOM 6536 C C . TYR C 1 149 ? 8.094 34.486 29.194 1.00 22.24 2149 TYR C C 1
ATOM 6537 O O . TYR C 1 149 ? 8.864 34.824 28.299 1.00 22.49 2149 TYR C O 1
ATOM 6548 N N . MET C 1 150 ? 8.022 33.241 29.664 1.00 21.45 2150 MET C N 1
ATOM 6549 C CA . MET C 1 150 ? 8.828 32.185 29.073 1.00 22.63 2150 MET C CA 1
ATOM 6550 C C . MET C 1 150 ? 7.967 31.216 28.299 1.00 21.23 2150 MET C C 1
ATOM 6551 O O . MET C 1 150 ? 6.936 30.778 28.788 1.00 21.16 2150 MET C O 1
ATOM 6557 N N . GLY C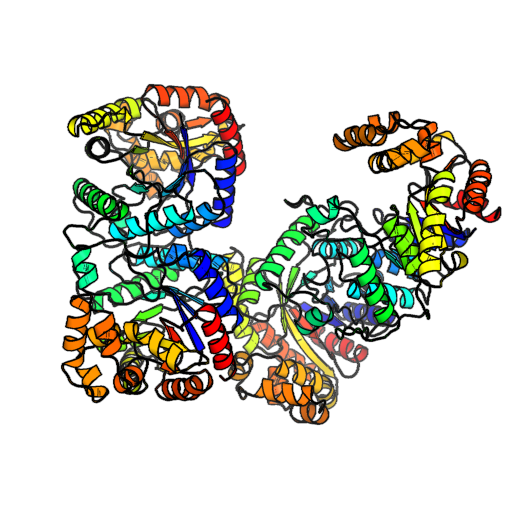 1 151 ? 8.388 30.894 27.081 1.00 22.81 2151 GLY C N 1
ATOM 6558 C CA . GLY C 1 151 ? 7.659 29.897 26.323 1.00 24.41 2151 GLY C CA 1
ATOM 6559 C C . GLY C 1 151 ? 8.116 28.612 26.995 1.00 25.09 2151 GLY C C 1
ATOM 6560 O O . GLY C 1 151 ? 9.311 28.360 27.080 1.00 26.80 2151 GLY C O 1
ATOM 6562 N N . ALA C 1 152 ? 7.192 27.799 27.485 1.00 26.11 2152 ALA C N 1
ATOM 6563 C CA . ALA C 1 152 ? 7.588 26.568 28.172 1.00 27.63 2152 ALA C CA 1
ATOM 6564 C C . ALA C 1 152 ? 6.724 25.377 27.775 1.00 27.41 2152 ALA C C 1
ATOM 6565 O O . ALA C 1 152 ? 5.531 25.349 28.066 1.00 27.51 2152 ALA C O 1
ATOM 6568 N N . GLN C 1 153 ? 7.341 24.384 27.144 1.00 28.53 2153 GLN C N 1
ATOM 6569 C CA . GLN C 1 153 ? 6.605 23.204 26.688 1.00 30.85 2153 GLN C CA 1
ATOM 6570 C C . GLN C 1 153 ? 7.101 21.929 27.377 1.00 31.03 2153 GLN C C 1
ATOM 6571 O O . GLN C 1 153 ? 6.630 20.830 27.071 1.00 33.21 2153 GLN C O 1
ATOM 6580 N N . GLY C 1 154 ? 8.052 22.081 28.291 1.00 29.77 2154 GLY C N 1
ATOM 6581 C CA . GLY C 1 154 ? 8.602 20.933 28.999 1.00 29.25 2154 GLY C CA 1
ATOM 6582 C C . GLY C 1 154 ? 8.711 21.164 30.498 1.00 28.31 2154 GLY C C 1
ATOM 6583 O O . GLY C 1 154 ? 8.615 22.305 30.956 1.00 27.11 2154 GLY C O 1
ATOM 6585 N N . PRO C 1 155 ? 8.940 20.103 31.291 1.00 27.81 2155 PRO C N 1
ATOM 6586 C CA . PRO C 1 155 ? 9.044 20.247 32.744 1.00 26.37 2155 PRO C CA 1
ATOM 6587 C C . PRO C 1 155 ? 10.135 21.208 33.207 1.00 24.25 2155 PRO C C 1
ATOM 6588 O O . PRO C 1 155 ? 9.882 22.054 34.059 1.00 22.49 2155 PRO C O 1
ATOM 6592 N N . MET C 1 156 ? 11.331 21.116 32.637 1.00 23.03 2156 MET C N 1
ATOM 6593 C CA . MET C 1 156 ? 12.396 22.010 33.076 1.00 23.89 2156 MET C CA 1
ATOM 6594 C C . MET C 1 156 ? 12.117 23.483 32.771 1.00 24.22 2156 MET C C 1
ATOM 6595 O O . MET C 1 156 ? 12.485 24.361 33.556 1.00 21.81 2156 MET C O 1
ATOM 6601 N N . MET C 1 157 ? 11.470 23.751 31.638 1.00 23.90 2157 MET C N 1
ATOM 6602 C CA . MET C 1 157 ? 11.151 25.127 31.258 1.00 23.72 2157 MET C CA 1
ATOM 6603 C C . MET C 1 157 ? 10.013 25.682 32.105 1.00 22.01 2157 MET C C 1
ATOM 6604 O O . MET C 1 157 ? 10.003 26.867 32.454 1.00 21.00 2157 MET C O 1
ATOM 6610 N N . LEU C 1 158 ? 9.054 24.824 32.438 1.00 20.80 2158 LEU C N 1
ATOM 6611 C CA . LEU C 1 158 ? 7.927 25.241 33.258 1.00 22.74 2158 LEU C CA 1
ATOM 6612 C C . LEU C 1 158 ? 8.386 25.593 34.675 1.00 21.88 2158 LEU C C 1
ATOM 6613 O O . LEU C 1 158 ? 7.929 26.573 35.255 1.00 21.53 2158 LEU C O 1
ATOM 6619 N N . LYS C 1 159 ? 9.271 24.781 35.239 1.00 21.38 2159 LYS C N 1
ATOM 6620 C CA . LYS C 1 159 ? 9.770 25.060 36.579 1.00 22.91 2159 LYS C CA 1
ATOM 6621 C C . LYS C 1 159 ? 10.599 26.345 36.539 1.00 21.74 2159 LYS C C 1
ATOM 6622 O O . LYS C 1 159 ? 10.472 27.206 37.403 1.00 22.46 2159 LYS C O 1
ATOM 6632 N N . THR C 1 160 ? 11.430 26.479 35.516 1.00 21.67 2160 THR C N 1
ATOM 6633 C CA . THR C 1 160 ? 12.254 27.670 35.379 1.00 21.86 2160 THR C CA 1
ATOM 6634 C C . THR C 1 160 ? 11.371 28.910 35.226 1.00 22.21 2160 THR C C 1
ATOM 6635 O O . THR C 1 160 ? 11.660 29.963 35.789 1.00 21.72 2160 THR C O 1
ATOM 6641 N N . ALA C 1 161 ? 10.292 28.775 34.463 1.00 22.18 2161 ALA C N 1
ATOM 6642 C CA . ALA C 1 161 ? 9.370 29.887 34.257 1.00 22.57 2161 ALA C CA 1
ATOM 6643 C C . ALA C 1 161 ? 8.798 30.290 35.613 1.00 22.91 2161 ALA C C 1
ATOM 6644 O O . ALA C 1 161 ? 8.736 31.473 35.936 1.00 23.43 2161 ALA C O 1
ATOM 6647 N N . GLY C 1 162 ? 8.382 29.304 36.404 1.00 22.03 2162 GLY C N 1
ATOM 6648 C CA . GLY C 1 162 ? 7.846 29.613 37.716 1.00 22.56 2162 GLY C CA 1
ATOM 6649 C C . GLY C 1 162 ? 8.886 30.316 38.577 1.00 23.10 2162 GLY C C 1
ATOM 6650 O O . GLY C 1 162 ? 8.572 31.194 39.371 1.00 22.82 2162 GLY C O 1
ATOM 6652 N N . GLU C 1 163 ? 10.143 29.949 38.384 1.00 23.43 2163 GLU C N 1
ATOM 6653 C CA . GLU C 1 163 ? 11.240 30.508 39.155 1.00 23.53 2163 GLU C CA 1
ATOM 6654 C C . GLU C 1 163 ? 11.709 31.890 38.762 1.00 23.47 2163 GLU C C 1
ATOM 6655 O O . GLU C 1 163 ? 11.920 32.740 39.634 1.00 23.38 2163 GLU C O 1
ATOM 6662 N N . ILE C 1 164 ? 11.853 32.133 37.462 1.00 22.80 2164 ILE C N 1
ATOM 6663 C CA . ILE C 1 164 ? 12.388 33.412 37.020 1.00 22.25 2164 ILE C CA 1
ATOM 6664 C C . ILE C 1 164 ? 11.549 34.312 36.112 1.00 23.29 2164 ILE C C 1
ATOM 6665 O O . ILE C 1 164 ? 11.993 35.424 35.787 1.00 22.75 2164 ILE C O 1
ATOM 6671 N N . SER C 1 165 ? 10.367 33.859 35.699 1.00 23.13 2165 SER C N 1
ATOM 6672 C CA . SER C 1 165 ? 9.545 34.667 34.798 1.00 24.47 2165 SER C CA 1
ATOM 6673 C C . SER C 1 165 ? 8.288 35.193 35.464 1.00 24.97 2165 SER C C 1
ATOM 6674 O O . SER C 1 165 ? 7.941 34.796 36.577 1.00 25.89 2165 SER C O 1
ATOM 6679 N N . ASP C 1 166 ? 7.597 36.084 34.759 1.00 24.69 2166 ASP C N 1
ATOM 6680 C CA . ASP C 1 166 ? 6.363 36.658 35.268 1.00 24.99 2166 ASP C CA 1
ATOM 6681 C C . ASP C 1 166 ? 5.183 35.944 34.637 1.00 26.09 2166 ASP C C 1
ATOM 6682 O O . ASP C 1 166 ? 4.020 36.206 34.970 1.00 26.40 2166 ASP C O 1
ATOM 6688 N N . GLY C 1 167 ? 5.490 35.013 33.736 1.00 25.05 2167 GLY C N 1
ATOM 6689 C CA . GLY C 1 167 ? 4.441 34.274 33.058 1.00 24.01 2167 GLY C CA 1
ATOM 6690 C C . GLY C 1 167 ? 4.994 33.192 32.150 1.00 23.45 2167 GLY C C 1
ATOM 6691 O O . GLY C 1 167 ? 6.159 33.205 31.752 1.00 22.75 2167 GLY C O 1
ATOM 6693 N N . ALA C 1 168 ? 4.145 32.238 31.825 1.00 23.98 2168 ALA C N 1
ATOM 6694 C CA . ALA C 1 168 ? 4.551 31.146 30.973 1.00 24.11 2168 ALA C CA 1
ATOM 6695 C C . ALA C 1 168 ? 3.647 31.095 29.764 1.00 24.01 2168 ALA C C 1
ATOM 6696 O O . ALA C 1 168 ? 2.432 31.043 29.910 1.00 25.78 2168 ALA C O 1
ATOM 6699 N N . LEU C 1 169 ? 4.239 31.128 28.574 1.00 24.36 2169 LEU C N 1
ATOM 6700 C CA . LEU C 1 169 ? 3.457 31.025 27.344 1.00 23.53 2169 LEU C CA 1
ATOM 6701 C C . LEU C 1 169 ? 3.543 29.567 26.939 1.00 22.87 2169 LEU C C 1
ATOM 6702 O O . LEU C 1 169 ? 4.571 29.095 26.470 1.00 23.04 2169 LEU C O 1
ATOM 6708 N N . ILE C 1 170 ? 2.452 28.858 27.147 1.00 23.25 2170 ILE C N 1
ATOM 6709 C CA . ILE C 1 170 ? 2.396 27.439 26.848 1.00 24.46 2170 ILE C CA 1
ATOM 6710 C C . ILE C 1 170 ? 1.563 27.163 25.600 1.00 23.65 2170 ILE C C 1
ATOM 6711 O O . ILE C 1 170 ? 0.402 27.567 25.532 1.00 22.99 2170 ILE C O 1
ATOM 6717 N N . ASN C 1 171 ? 2.154 26.469 24.627 1.00 25.94 2171 ASN C N 1
ATOM 6718 C CA . ASN C 1 171 ? 1.451 26.133 23.394 1.00 26.99 2171 ASN C CA 1
ATOM 6719 C C . ASN C 1 171 ? 0.546 24.940 23.654 1.00 27.61 2171 ASN C C 1
ATOM 6720 O O . ASN C 1 171 ? 0.912 23.803 23.361 1.00 29.15 2171 ASN C O 1
ATOM 6728 N N . ALA C 1 172 ? -0.623 25.198 24.221 1.00 27.90 2172 ALA C N 1
ATOM 6729 C CA . ALA C 1 172 ? -1.581 24.145 24.523 1.00 28.15 2172 ALA C CA 1
ATOM 6730 C C . ALA C 1 172 ? -2.946 24.804 24.579 1.00 28.53 2172 ALA C C 1
ATOM 6731 O O . ALA C 1 172 ? -3.061 25.959 24.973 1.00 28.79 2172 ALA C O 1
ATOM 6734 N N . SER C 1 173 ? -3.984 24.065 24.213 1.00 29.07 2173 SER C N 1
ATOM 6735 C CA . SER C 1 173 ? -5.322 24.635 24.178 1.00 29.92 2173 SER C CA 1
ATOM 6736 C C . SER C 1 173 ? -6.351 23.876 25.005 1.00 30.83 2173 SER C C 1
ATOM 6737 O O . SER C 1 173 ? -7.498 24.302 25.097 1.00 32.40 2173 SER C O 1
ATOM 6742 N N . ASN C 1 174 ? -5.947 22.766 25.607 1.00 31.60 2174 ASN C N 1
ATOM 6743 C CA . ASN C 1 174 ? -6.876 21.933 26.368 1.00 32.58 2174 ASN C CA 1
ATOM 6744 C C . ASN C 1 174 ? -6.585 21.916 27.864 1.00 32.73 2174 ASN C C 1
ATOM 6745 O O . ASN C 1 174 ? -5.428 21.884 28.278 1.00 32.20 2174 ASN C O 1
ATOM 6753 N N . PRO C 1 175 ? -7.640 21.928 28.697 1.00 33.58 2175 PRO C N 1
ATOM 6754 C CA . PRO C 1 175 ? -7.519 21.915 30.160 1.00 33.86 2175 PRO C CA 1
ATOM 6755 C C . PRO C 1 175 ? -6.571 20.854 30.716 1.00 33.77 2175 PRO C C 1
ATOM 6756 O O . PRO C 1 175 ? -5.849 21.106 31.681 1.00 33.69 2175 PRO C O 1
ATOM 6760 N N . LYS C 1 176 ? -6.564 19.676 30.106 1.00 34.41 2176 LYS C N 1
ATOM 6761 C CA . LYS C 1 176 ? -5.707 18.599 30.579 1.00 35.27 2176 LYS C CA 1
ATOM 6762 C C . LYS C 1 176 ? -4.229 18.909 30.487 1.00 35.37 2176 LYS C C 1
ATOM 6763 O O . LYS C 1 176 ? -3.429 18.370 31.253 1.00 34.38 2176 LYS C O 1
ATOM 6773 N N . ASP C 1 177 ? -3.857 19.779 29.557 1.00 34.67 2177 ASP C N 1
ATOM 6774 C CA . ASP C 1 177 ? -2.456 20.144 29.419 1.00 33.61 2177 ASP C CA 1
ATOM 6775 C C . ASP C 1 177 ? -2.054 21.044 30.573 1.00 33.39 2177 ASP C C 1
ATOM 6776 O O . ASP C 1 177 ? -0.961 20.919 31.123 1.00 32.51 2177 ASP C O 1
ATOM 6782 N N . PHE C 1 178 ? -2.936 21.961 30.945 1.00 33.39 2178 PHE C N 1
ATOM 6783 C CA . PHE C 1 178 ? -2.608 22.851 32.041 1.00 33.52 2178 PHE C CA 1
ATOM 6784 C C . PHE C 1 178 ? -2.755 22.152 33.384 1.00 34.11 2178 PHE C C 1
ATOM 6785 O O . PHE C 1 178 ? -2.132 22.555 34.368 1.00 33.83 2178 PHE C O 1
ATOM 6794 N N . GLU C 1 179 ? -3.551 21.087 33.419 1.00 33.79 2179 GLU C N 1
ATOM 6795 C CA . GLU C 1 179 ? -3.714 20.345 34.659 1.00 35.68 2179 GLU C CA 1
ATOM 6796 C C . GLU C 1 179 ? -2.353 19.719 34.970 1.00 35.17 2179 GLU C C 1
ATOM 6797 O O . GLU C 1 179 ? -1.986 19.533 36.126 1.00 35.64 2179 GLU C O 1
ATOM 6804 N N . ALA C 1 180 ? -1.594 19.422 33.923 1.00 34.60 2180 ALA C N 1
ATOM 6805 C CA . ALA C 1 180 ? -0.280 18.822 34.079 1.00 32.89 2180 ALA C CA 1
ATOM 6806 C C . ALA C 1 180 ? 0.854 19.843 34.143 1.00 32.95 2180 ALA C C 1
ATOM 6807 O O . ALA C 1 180 ? 1.870 19.601 34.793 1.00 32.61 2180 ALA C O 1
ATOM 6810 N N . ALA C 1 181 ? 0.687 20.986 33.485 1.00 31.22 2181 ALA C N 1
ATOM 6811 C CA . ALA C 1 181 ? 1.750 21.986 33.457 1.00 29.52 2181 ALA C CA 1
ATOM 6812 C C . ALA C 1 181 ? 1.812 22.949 34.638 1.00 28.08 2181 ALA C C 1
ATOM 6813 O O . ALA C 1 181 ? 2.895 23.261 35.116 1.00 26.25 2181 ALA C O 1
ATOM 6816 N N . VAL C 1 182 ? 0.660 23.428 35.098 1.00 28.04 2182 VAL C N 1
ATOM 6817 C CA . VAL C 1 182 ? 0.631 24.372 36.204 1.00 29.30 2182 VAL C CA 1
ATOM 6818 C C . VAL C 1 182 ? 1.382 23.857 37.446 1.00 29.64 2182 VAL C C 1
ATOM 6819 O O . VAL C 1 182 ? 2.139 24.601 38.075 1.00 29.01 2182 VAL C O 1
ATOM 6824 N N . PRO C 1 183 ? 1.169 22.584 37.824 1.00 29.17 2183 PRO C N 1
ATOM 6825 C CA . PRO C 1 183 ? 1.870 22.040 38.997 1.00 29.41 2183 PRO C CA 1
ATOM 6826 C C . PRO C 1 183 ? 3.384 22.250 38.911 1.00 28.23 2183 PRO C C 1
ATOM 6827 O O . PRO C 1 183 ? 4.023 22.573 39.902 1.00 29.07 2183 PRO C O 1
ATOM 6831 N N . LEU C 1 184 ? 3.958 22.060 37.728 1.00 27.22 2184 LEU C N 1
ATOM 6832 C CA . LEU C 1 184 ? 5.397 22.244 37.559 1.00 24.97 2184 LEU C CA 1
ATOM 6833 C C . LEU C 1 184 ? 5.783 23.706 37.709 1.00 24.22 2184 LEU C C 1
ATOM 6834 O O . LEU C 1 184 ? 6.827 24.032 38.274 1.00 23.18 2184 LEU C O 1
ATOM 6840 N N . ILE C 1 185 ? 4.950 24.595 37.184 1.00 23.91 2185 ILE C N 1
ATOM 6841 C CA . ILE C 1 185 ? 5.223 26.019 37.311 1.00 23.88 2185 ILE C CA 1
ATOM 6842 C C . ILE C 1 185 ? 5.150 26.356 38.800 1.00 22.84 2185 ILE C C 1
ATOM 6843 O O . ILE C 1 185 ? 5.954 27.124 39.314 1.00 22.23 2185 ILE C O 1
ATOM 6849 N N . LYS C 1 186 ? 4.173 25.767 39.477 1.00 23.73 2186 LYS C N 1
ATOM 6850 C CA . LYS C 1 186 ? 3.988 25.981 40.907 1.00 26.19 2186 LYS C CA 1
ATOM 6851 C C . LYS C 1 186 ? 5.215 25.494 41.692 1.00 26.09 2186 LYS C C 1
ATOM 6852 O O . LYS C 1 186 ? 5.669 26.193 42.598 1.00 25.46 2186 LYS C O 1
ATOM 6862 N N . GLU C 1 187 ? 5.763 24.321 41.343 1.00 25.96 2187 GLU C N 1
ATOM 6863 C CA . GLU C 1 187 ? 6.968 23.822 42.026 1.00 25.73 2187 GLU C CA 1
ATOM 6864 C C . GLU C 1 187 ? 8.100 24.825 41.865 1.00 24.99 2187 GLU C C 1
ATOM 6865 O O . GLU C 1 187 ? 8.870 25.092 42.799 1.00 25.08 2187 GLU C O 1
ATOM 6872 N N . GLY C 1 188 ? 8.217 25.371 40.661 1.00 24.55 2188 GLY C N 1
ATOM 6873 C CA . GLY C 1 188 ? 9.255 26.347 40.410 1.00 22.63 2188 GLY C CA 1
ATOM 6874 C C . GLY C 1 188 ? 9.014 27.634 41.187 1.00 22.63 2188 GLY C C 1
ATOM 6875 O O . GLY C 1 188 ? 9.911 28.151 41.837 1.00 24.52 2188 GLY C O 1
ATOM 6877 N N . ALA C 1 189 ? 7.804 28.164 41.111 1.00 23.24 2189 ALA C N 1
ATOM 6878 C CA . ALA C 1 189 ? 7.478 29.394 41.814 1.00 24.99 2189 ALA C CA 1
ATOM 6879 C C . ALA C 1 189 ? 7.809 29.262 43.302 1.00 25.24 2189 ALA C C 1
ATOM 6880 O O . ALA C 1 189 ? 8.461 30.129 43.887 1.00 26.10 2189 ALA C O 1
ATOM 6883 N N . GLU C 1 190 ? 7.352 28.171 43.906 1.00 26.57 2190 GLU C N 1
ATOM 6884 C CA . GLU C 1 190 ? 7.590 27.931 45.319 1.00 26.74 2190 GLU C CA 1
ATOM 6885 C C . GLU C 1 190 ? 9.063 27.733 45.661 1.00 26.23 2190 GLU C C 1
ATOM 6886 O O . GLU C 1 190 ? 9.517 28.212 46.692 1.00 26.04 2190 GLU C O 1
ATOM 6893 N N . ALA C 1 191 ? 9.813 27.066 44.787 1.00 25.52 2191 ALA C N 1
ATOM 6894 C CA . ALA C 1 191 ? 11.236 26.891 45.017 1.00 25.40 2191 ALA C CA 1
ATOM 6895 C C . ALA C 1 191 ? 11.915 28.267 44.991 1.00 27.35 2191 ALA C C 1
ATOM 6896 O O . ALA C 1 191 ? 12.991 28.447 45.553 1.00 27.39 2191 ALA C O 1
ATOM 6899 N N . ALA C 1 192 ? 11.304 29.243 44.331 1.00 27.21 2192 ALA C N 1
ATOM 6900 C CA . ALA C 1 192 ? 11.929 30.565 44.283 1.00 29.30 2192 ALA C CA 1
ATOM 6901 C C . ALA C 1 192 ? 11.340 31.497 45.335 1.00 28.37 2192 ALA C C 1
ATOM 6902 O O . ALA C 1 192 ? 11.660 32.675 45.371 1.00 29.56 2192 ALA C O 1
ATOM 6905 N N . GLY C 1 193 ? 10.476 30.958 46.184 1.00 29.34 2193 GLY C N 1
ATOM 6906 C CA . GLY C 1 193 ? 9.867 31.761 47.223 1.00 31.68 2193 GLY C CA 1
ATOM 6907 C C . GLY C 1 193 ? 8.731 32.615 46.694 1.00 33.71 2193 GLY C C 1
ATOM 6908 O O . GLY C 1 193 ? 8.335 33.592 47.320 1.00 33.43 2193 GLY C O 1
ATOM 6910 N N . LYS C 1 194 ? 8.205 32.235 45.536 1.00 33.93 2194 LYS C N 1
ATOM 6911 C CA . LYS C 1 194 ? 7.115 32.965 44.904 1.00 34.34 2194 LYS C CA 1
ATOM 6912 C C . LYS C 1 194 ? 5.847 32.138 45.029 1.00 34.51 2194 LYS C C 1
ATOM 6913 O O . LYS C 1 194 ? 5.841 31.071 45.639 1.00 34.93 2194 LYS C O 1
ATOM 6923 N N . SER C 1 195 ? 4.769 32.630 44.450 1.00 35.42 2195 SER C N 1
ATOM 6924 C CA . SER C 1 195 ? 3.506 31.916 44.502 1.00 36.76 2195 SER C CA 1
ATOM 6925 C C . SER C 1 195 ? 3.034 31.661 43.083 1.00 36.13 2195 SER C C 1
ATOM 6926 O O . SER C 1 195 ? 3.393 32.400 42.174 1.00 36.02 2195 SER C O 1
ATOM 6931 N N . ILE C 1 196 ? 2.232 30.620 42.894 1.00 36.65 2196 ILE C N 1
ATOM 6932 C CA . ILE C 1 196 ? 1.728 30.323 41.571 1.00 37.65 2196 ILE C CA 1
ATOM 6933 C C . ILE C 1 196 ? 0.877 31.510 41.135 1.00 38.68 2196 ILE C C 1
ATOM 6934 O O . ILE C 1 196 ? 0.660 31.725 39.944 1.00 39.65 2196 ILE C O 1
ATOM 6940 N N . ALA C 1 197 ? 0.423 32.295 42.108 1.00 38.54 2197 ALA C N 1
ATOM 6941 C CA . ALA C 1 197 ? -0.395 33.470 41.828 1.00 38.86 2197 ALA C CA 1
ATOM 6942 C C . ALA C 1 197 ? 0.425 34.598 41.219 1.00 38.57 2197 ALA C C 1
ATOM 6943 O O . ALA C 1 197 ? -0.130 35.546 40.671 1.00 39.08 2197 ALA C O 1
ATOM 6946 N N . ASP C 1 198 ? 1.745 34.491 41.305 1.00 37.43 2198 ASP C N 1
ATOM 6947 C CA . ASP C 1 198 ? 2.630 35.517 40.767 1.00 37.66 2198 ASP C CA 1
ATOM 6948 C C . ASP C 1 198 ? 2.975 35.262 39.301 1.00 36.25 2198 ASP C C 1
ATOM 6949 O O . ASP C 1 198 ? 3.663 36.064 38.669 1.00 36.50 2198 ASP C O 1
ATOM 6955 N N . ILE C 1 199 ? 2.508 34.141 38.767 1.00 33.25 2199 ILE C N 1
ATOM 6956 C CA . ILE C 1 199 ? 2.822 33.784 37.391 1.00 31.05 2199 ILE C CA 1
ATOM 6957 C C . ILE C 1 199 ? 1.580 33.853 36.511 1.00 29.75 2199 ILE C C 1
ATOM 6958 O O . ILE C 1 199 ? 0.553 33.249 36.832 1.00 28.95 2199 ILE C O 1
ATOM 6964 N N . ASP C 1 200 ? 1.672 34.587 35.410 1.00 27.97 2200 ASP C N 1
ATOM 6965 C CA . ASP C 1 200 ? 0.554 34.675 34.475 1.00 27.32 2200 ASP C CA 1
ATOM 6966 C C . ASP C 1 200 ? 0.669 33.433 33.580 1.00 25.84 2200 ASP C C 1
ATOM 6967 O O . ASP C 1 200 ? 1.596 33.311 32.787 1.00 26.86 2200 ASP C O 1
ATOM 6973 N N . VAL C 1 201 ? -0.242 32.486 33.764 1.00 25.64 2201 VAL C N 1
ATOM 6974 C CA . VAL C 1 201 ? -0.240 31.263 32.967 1.00 25.89 2201 VAL C CA 1
ATOM 6975 C C . VAL C 1 201 ? -1.039 31.559 31.709 1.00 26.03 2201 VAL C C 1
ATOM 6976 O O . VAL C 1 201 ? -2.267 31.697 31.750 1.00 25.08 2201 VAL C O 1
ATOM 6981 N N . ALA C 1 202 ? -0.318 31.680 30.602 1.00 26.76 2202 ALA C N 1
ATOM 6982 C CA . ALA C 1 202 ? -0.912 32.006 29.315 1.00 26.34 2202 ALA C CA 1
ATOM 6983 C C . ALA C 1 202 ? -1.022 30.809 28.372 1.00 26.17 2202 ALA C C 1
ATOM 6984 O O . ALA C 1 202 ? -0.021 30.190 27.989 1.00 25.11 2202 ALA C O 1
ATOM 6987 N N . ALA C 1 203 ? -2.256 30.489 28.011 1.00 26.02 2203 ALA C N 1
ATOM 6988 C CA . ALA C 1 203 ? -2.516 29.406 27.087 1.00 26.27 2203 ALA C CA 1
ATOM 6989 C C . ALA C 1 203 ? -2.315 30.012 25.703 1.00 26.34 2203 ALA C C 1
ATOM 6990 O O . ALA C 1 203 ? -3.112 30.835 25.274 1.00 26.96 2203 ALA C O 1
ATOM 6993 N N . TYR C 1 204 ? -1.234 29.636 25.031 1.00 25.54 2204 TYR C N 1
ATOM 6994 C CA . TYR C 1 204 ? -0.945 30.140 23.687 1.00 27.18 2204 TYR C CA 1
ATOM 6995 C C . TYR C 1 204 ? -1.657 29.127 22.782 1.00 27.19 2204 TYR C C 1
ATOM 6996 O O . TYR C 1 204 ? -1.043 28.197 22.267 1.00 26.48 2204 TYR C O 1
ATOM 7007 N N . THR C 1 205 ? -2.963 29.327 22.605 1.00 27.20 2205 THR C N 1
ATOM 7008 C CA . THR C 1 205 ? -3.800 28.398 21.857 1.00 27.52 2205 THR C CA 1
ATOM 7009 C C . THR C 1 205 ? -3.872 28.550 20.354 1.00 28.43 2205 THR C C 1
ATOM 7010 O O . THR C 1 205 ? -3.523 29.582 19.788 1.00 27.05 2205 THR C O 1
ATOM 7016 N N . CYS C 1 206 ? -4.321 27.474 19.717 1.00 29.31 2206 CYS C N 1
ATOM 7017 C CA . CYS C 1 206 ? -4.575 27.482 18.293 1.00 29.56 2206 CYS C CA 1
ATOM 7018 C C . CYS C 1 206 ? -6.032 27.923 18.370 1.00 29.61 2206 CYS C C 1
ATOM 7019 O O . CYS C 1 206 ? -6.884 27.198 18.891 1.00 29.77 2206 CYS C O 1
ATOM 7023 N N . CYS C 1 207 ? -6.315 29.124 17.892 1.00 29.33 2207 CYS C N 1
ATOM 7024 C CA . CYS C 1 207 ? -7.664 29.657 17.954 1.00 29.63 2207 CYS C CA 1
ATOM 7025 C C . CYS C 1 207 ? -8.296 29.834 16.581 1.00 29.45 2207 CYS C C 1
ATOM 7026 O O . CYS C 1 207 ? -7.651 30.292 15.646 1.00 28.90 2207 CYS C O 1
ATOM 7030 N N . SER C 1 208 ? -9.562 29.454 16.459 1.00 29.20 2208 SER C N 1
ATOM 7031 C CA . SER C 1 208 ? -10.273 29.637 15.204 1.00 29.27 2208 SER C CA 1
ATOM 7032 C C . SER C 1 208 ? -11.734 29.816 15.547 1.00 28.83 2208 SER C C 1
ATOM 7033 O O . SER C 1 208 ? -12.440 28.867 15.890 1.00 28.84 2208 SER C O 1
ATOM 7038 N N . ILE C 1 209 ? -12.177 31.056 15.465 1.00 29.19 2209 ILE C N 1
ATOM 7039 C CA . ILE C 1 209 ? -13.543 31.378 15.795 1.00 30.71 2209 ILE C CA 1
ATOM 7040 C C . ILE C 1 209 ? -14.295 31.911 14.570 1.00 31.73 2209 ILE C C 1
ATOM 7041 O O . ILE C 1 209 ? -13.741 32.650 13.759 1.00 31.68 2209 ILE C O 1
ATOM 7047 N N . ASP C 1 210 ? -15.550 31.508 14.431 1.00 33.70 2210 ASP C N 1
ATOM 7048 C CA . ASP C 1 210 ? -16.374 31.963 13.313 1.00 36.41 2210 ASP C CA 1
ATOM 7049 C C . ASP C 1 210 ? -17.826 31.593 13.597 1.00 37.43 2210 ASP C C 1
ATOM 7050 O O . ASP C 1 210 ? -18.101 30.670 14.372 1.00 36.15 2210 ASP C O 1
ATOM 7056 N N . GLU C 1 211 ? -18.750 32.337 12.995 1.00 39.07 2211 GLU C N 1
ATOM 7057 C CA . GLU C 1 211 ? -20.170 32.072 13.183 1.00 41.31 2211 GLU C CA 1
ATOM 7058 C C . GLU C 1 211 ? -20.445 30.676 12.632 1.00 40.79 2211 GLU C C 1
ATOM 7059 O O . GLU C 1 211 ? -21.351 29.980 13.089 1.00 41.59 2211 GLU C O 1
ATOM 7066 N N . ASP C 1 212 ? -19.637 30.280 11.651 1.00 40.79 2212 ASP C N 1
ATOM 7067 C CA . ASP C 1 212 ? -19.735 28.973 10.999 1.00 40.91 2212 ASP C CA 1
ATOM 7068 C C . ASP C 1 212 ? -18.705 28.024 11.618 1.00 40.13 2212 ASP C C 1
ATOM 7069 O O . ASP C 1 212 ? -17.521 28.070 11.284 1.00 38.19 2212 ASP C O 1
ATOM 7075 N N . ALA C 1 213 ? -19.168 27.162 12.514 1.00 40.24 2213 ALA C N 1
ATOM 7076 C CA . ALA C 1 213 ? -18.294 26.217 13.196 1.00 40.56 2213 ALA C CA 1
ATOM 7077 C C . ALA C 1 213 ? -17.422 25.439 12.231 1.00 40.74 2213 ALA C C 1
ATOM 7078 O O . ALA C 1 213 ? -16.223 25.280 12.453 1.00 41.27 2213 ALA C O 1
ATOM 7081 N N . ALA C 1 214 ? -18.027 24.952 11.156 1.00 40.72 2214 ALA C N 1
ATOM 7082 C CA . ALA C 1 214 ? -17.297 24.165 10.172 1.00 39.85 2214 ALA C CA 1
ATOM 7083 C C . ALA C 1 214 ? -16.169 24.977 9.568 1.00 38.64 2214 ALA C C 1
ATOM 7084 O O . ALA C 1 214 ? -15.055 24.479 9.411 1.00 38.42 2214 ALA C O 1
ATOM 7087 N N . ALA C 1 215 ? -16.462 26.228 9.225 1.00 38.08 2215 ALA C N 1
ATOM 7088 C CA . ALA C 1 215 ? -15.452 27.102 8.643 1.00 37.28 2215 ALA C CA 1
ATOM 7089 C C . ALA C 1 215 ? -14.314 27.289 9.644 1.00 37.13 2215 ALA C C 1
ATOM 7090 O O . ALA C 1 215 ? -13.136 27.251 9.275 1.00 36.96 2215 ALA C O 1
ATOM 7093 N N . ALA C 1 216 ? -14.675 27.480 10.913 1.00 36.56 2216 ALA C N 1
ATOM 7094 C CA . ALA C 1 216 ? -13.682 27.672 11.969 1.00 36.53 2216 ALA C CA 1
ATOM 7095 C C . ALA C 1 216 ? -12.779 26.459 12.073 1.00 35.88 2216 ALA C C 1
ATOM 7096 O O . ALA C 1 216 ? -11.557 26.579 12.048 1.00 35.03 2216 ALA C O 1
ATOM 7099 N N . ALA C 1 217 ? -13.389 25.285 12.177 1.00 36.76 2217 ALA C N 1
ATOM 7100 C CA . ALA C 1 217 ? -12.631 24.050 12.299 1.00 37.95 2217 ALA C CA 1
ATOM 7101 C C . ALA C 1 217 ? -11.677 23.863 11.137 1.00 38.48 2217 ALA C C 1
ATOM 7102 O O . ALA C 1 217 ? -10.498 23.572 11.326 1.00 39.40 2217 ALA C O 1
ATOM 7105 N N . ASN C 1 218 ? -12.186 24.032 9.926 1.00 39.00 2218 ASN C N 1
ATOM 7106 C CA . ASN C 1 218 ? -11.350 23.850 8.759 1.00 38.15 2218 ASN C CA 1
ATOM 7107 C C . ASN C 1 218 ? -10.120 24.742 8.739 1.00 36.41 2218 ASN C C 1
ATOM 7108 O O . ASN C 1 218 ? -9.036 24.290 8.367 1.00 35.63 2218 ASN C O 1
ATOM 7116 N N . ALA C 1 219 ? -10.274 25.997 9.148 1.00 34.59 2219 ALA C N 1
ATOM 7117 C CA . ALA C 1 219 ? -9.142 26.923 9.151 1.00 33.63 2219 ALA C CA 1
ATOM 7118 C C . ALA C 1 219 ? -8.021 26.504 10.113 1.00 33.19 2219 ALA C C 1
ATOM 7119 O O . ALA C 1 219 ? -6.846 26.777 9.863 1.00 32.81 2219 ALA C O 1
ATOM 7122 N N . ALA C 1 220 ? -8.383 25.817 11.193 1.00 32.92 2220 ALA C N 1
ATOM 7123 C CA . ALA C 1 220 ? -7.410 25.388 12.200 1.00 32.88 2220 ALA C CA 1
ATOM 7124 C C . ALA C 1 220 ? -6.699 24.052 11.943 1.00 32.76 2220 ALA C C 1
ATOM 7125 O O . ALA C 1 220 ? -5.593 23.827 12.443 1.00 31.91 2220 ALA C O 1
ATOM 7128 N N . LYS C 1 221 ? -7.318 23.177 11.157 1.00 32.16 2221 LYS C N 1
ATOM 7129 C CA . LYS C 1 221 ? -6.746 21.865 10.892 1.00 31.75 2221 LYS C CA 1
ATOM 7130 C C . LYS C 1 221 ? -5.271 21.807 10.556 1.00 31.20 2221 LYS C C 1
ATOM 7131 O O . LYS C 1 221 ? -4.525 21.057 11.184 1.00 31.49 2221 LYS C O 1
ATOM 7141 N N . ILE C 1 222 ? -4.826 22.584 9.577 1.00 30.26 2222 ILE C N 1
ATOM 7142 C CA . ILE C 1 222 ? -3.419 22.552 9.240 1.00 29.25 2222 ILE C CA 1
ATOM 7143 C C . ILE C 1 222 ? -2.547 22.958 10.442 1.00 29.40 2222 ILE C C 1
ATOM 7144 O O . ILE C 1 222 ? -1.435 22.462 10.606 1.00 28.41 2222 ILE C O 1
ATOM 7150 N N . VAL C 1 223 ? -3.045 23.853 11.291 1.00 29.69 2223 VAL C N 1
ATOM 7151 C CA . VAL C 1 223 ? -2.255 24.265 12.442 1.00 28.96 2223 VAL C CA 1
ATOM 7152 C C . VAL C 1 223 ? -2.215 23.096 13.431 1.00 28.57 2223 VAL C C 1
ATOM 7153 O O . VAL C 1 223 ? -1.173 22.780 14.003 1.00 26.23 2223 VAL C O 1
ATOM 7158 N N . VAL C 1 224 ? -3.356 22.451 13.618 1.00 29.62 2224 VAL C N 1
ATOM 7159 C CA . VAL C 1 224 ? -3.429 21.315 14.526 1.00 29.93 2224 VAL C CA 1
ATOM 7160 C C . VAL C 1 224 ? -2.492 20.201 14.065 1.00 31.12 2224 VAL C C 1
ATOM 7161 O O . VAL C 1 224 ? -1.851 19.533 14.885 1.00 32.22 2224 VAL C O 1
ATOM 7166 N N . ALA C 1 225 ? -2.382 20.013 12.753 1.00 32.06 2225 ALA C N 1
ATOM 7167 C CA . ALA C 1 225 ? -1.509 18.978 12.226 1.00 32.18 2225 ALA C CA 1
ATOM 7168 C C . ALA C 1 225 ? -0.059 19.285 12.576 1.00 32.67 2225 ALA C C 1
ATOM 7169 O O . ALA C 1 225 ? 0.703 18.377 12.912 1.00 33.72 2225 ALA C O 1
ATOM 7172 N N . PHE C 1 226 ? 0.340 20.550 12.496 1.00 31.25 2226 PHE C N 1
ATOM 7173 C CA . PHE C 1 226 ? 1.719 20.882 12.844 1.00 31.64 2226 PHE C CA 1
ATOM 7174 C C . PHE C 1 226 ? 1.933 20.760 14.346 1.00 30.40 2226 PHE C C 1
ATOM 7175 O O . PHE C 1 226 ? 2.979 20.300 14.795 1.00 31.14 2226 PHE C O 1
ATOM 7184 N N . ILE C 1 227 ? 0.943 21.184 15.119 1.00 29.59 2227 ILE C N 1
ATOM 7185 C CA . ILE C 1 227 ? 1.038 21.082 16.564 1.00 31.24 2227 ILE C CA 1
ATOM 7186 C C . ILE C 1 227 ? 1.228 19.616 16.950 1.00 32.13 2227 ILE C C 1
ATOM 7187 O O . ILE C 1 227 ? 2.147 19.273 17.692 1.00 31.65 2227 ILE C O 1
ATOM 7193 N N . ALA C 1 228 ? 0.365 18.752 16.426 1.00 32.80 2228 ALA C N 1
ATOM 7194 C CA . ALA C 1 228 ? 0.445 17.333 16.730 1.00 33.52 2228 ALA C CA 1
ATOM 7195 C C . ALA C 1 228 ? 1.807 16.792 16.335 1.00 33.37 2228 ALA C C 1
ATOM 7196 O O . ALA C 1 228 ? 2.431 16.067 17.097 1.00 34.33 2228 ALA C O 1
ATOM 7199 N N . ALA C 1 229 ? 2.279 17.164 15.151 1.00 33.82 2229 ALA C N 1
ATOM 7200 C CA . ALA C 1 229 ? 3.570 16.692 14.666 1.00 34.62 2229 ALA C CA 1
ATOM 7201 C C . ALA C 1 229 ? 4.737 17.078 15.558 1.00 36.05 2229 ALA C C 1
ATOM 7202 O O . ALA C 1 229 ? 5.775 16.416 15.547 1.00 36.27 2229 ALA C O 1
ATOM 7205 N N . GLY C 1 230 ? 4.583 18.150 16.324 1.00 36.27 2230 GLY C N 1
ATOM 7206 C CA . GLY C 1 230 ? 5.670 18.568 17.185 1.00 36.98 2230 GLY C CA 1
ATOM 7207 C C . GLY C 1 230 ? 5.417 18.266 18.644 1.00 37.13 2230 GLY C C 1
ATOM 7208 O O . GLY C 1 230 ? 6.107 18.788 19.509 1.00 38.91 2230 GLY C O 1
ATOM 7210 N N . SER C 1 231 ? 4.432 17.418 18.913 1.00 37.84 2231 SER C N 1
ATOM 7211 C CA . SER C 1 231 ? 4.065 17.048 20.275 1.00 38.16 2231 SER C CA 1
ATOM 7212 C C . SER C 1 231 ? 4.743 15.765 20.743 1.00 40.03 2231 SER C C 1
ATOM 7213 O O . SER C 1 231 ? 4.737 14.757 20.037 1.00 39.44 2231 SER C O 1
ATOM 7218 N N . PRO C 1 232 ? 5.353 15.791 21.942 1.00 41.07 2232 PRO C N 1
ATOM 7219 C CA . PRO C 1 232 ? 6.033 14.621 22.506 1.00 41.89 2232 PRO C CA 1
ATOM 7220 C C . PRO C 1 232 ? 5.004 13.571 22.927 1.00 43.02 2232 PRO C C 1
ATOM 7221 O O . PRO C 1 232 ? 3.846 13.894 23.183 1.00 42.62 2232 PRO C O 1
ATOM 7225 N N . PRO C 1 233 ? 5.412 12.293 22.993 1.00 44.73 2233 PRO C N 1
ATOM 7226 C CA . PRO C 1 233 ? 4.498 11.214 23.382 1.00 44.78 2233 PRO C CA 1
ATOM 7227 C C . PRO C 1 233 ? 3.604 11.445 24.612 1.00 43.81 2233 PRO C C 1
ATOM 7228 O O . PRO C 1 233 ? 2.412 11.157 24.570 1.00 45.04 2233 PRO C O 1
ATOM 7232 N N . PRO C 1 234 ? 4.153 11.968 25.717 1.00 43.21 2234 PRO C N 1
ATOM 7233 C CA . PRO C 1 234 ? 3.279 12.183 26.874 1.00 42.13 2234 PRO C CA 1
ATOM 7234 C C . PRO C 1 234 ? 2.022 13.006 26.572 1.00 41.03 2234 PRO C C 1
ATOM 7235 O O . PRO C 1 234 ? 0.969 12.802 27.183 1.00 39.87 2234 PRO C O 1
ATOM 7239 N N . VAL C 1 235 ? 2.129 13.945 25.637 1.00 39.79 2235 VAL C N 1
ATOM 7240 C CA . VAL C 1 235 ? 0.980 14.769 25.269 1.00 38.40 2235 VAL C CA 1
ATOM 7241 C C . VAL C 1 235 ? -0.146 13.902 24.698 1.00 38.80 2235 VAL C C 1
ATOM 7242 O O . VAL C 1 235 ? -1.315 14.056 25.060 1.00 37.95 2235 VAL C O 1
ATOM 7247 N N . PHE C 1 236 ? 0.210 12.984 23.809 1.00 39.84 2236 PHE C N 1
ATOM 7248 C CA . PHE C 1 236 ? -0.783 12.109 23.196 1.00 41.67 2236 PHE C CA 1
ATOM 7249 C C . PHE C 1 236 ? -1.431 11.195 24.227 1.00 42.27 2236 PHE C C 1
ATOM 7250 O O . PHE C 1 236 ? -2.659 11.094 24.300 1.00 42.58 2236 PHE C O 1
ATOM 7259 N N . GLU C 1 237 ? -0.602 10.540 25.028 1.00 43.34 2237 GLU C N 1
ATOM 7260 C CA . GLU C 1 237 ? -1.106 9.649 26.056 1.00 45.27 2237 GLU C CA 1
ATOM 7261 C C . GLU C 1 237 ? -2.135 10.412 26.869 1.00 44.45 2237 GLU C C 1
ATOM 7262 O O . GLU C 1 237 ? -3.263 9.963 27.045 1.00 45.24 2237 GLU C O 1
ATOM 7269 N N . ARG C 1 238 ? -1.737 11.582 27.346 1.00 43.64 2238 ARG C N 1
ATOM 7270 C CA . ARG C 1 238 ? -2.603 12.440 28.145 1.00 43.36 2238 ARG C CA 1
ATOM 7271 C C . ARG C 1 238 ? -3.982 12.647 27.524 1.00 43.39 2238 ARG C C 1
ATOM 7272 O O . ARG C 1 238 ? -4.981 12.754 28.232 1.00 42.53 2238 ARG C O 1
ATOM 7286 N N . HIS C 1 239 ? -4.032 12.720 26.200 1.00 44.22 2239 HIS C N 1
ATOM 7287 C CA . HIS C 1 239 ? -5.296 12.943 25.510 1.00 45.37 2239 HIS C CA 1
ATOM 7288 C C . HIS C 1 239 ? -5.946 11.670 24.988 1.00 46.77 2239 HIS C C 1
ATOM 7289 O O . HIS C 1 239 ? -6.978 11.723 24.320 1.00 47.82 2239 HIS C O 1
ATOM 7299 N N . GLY C 1 240 ? -5.354 10.525 25.312 1.00 47.89 2240 GLY C N 1
ATOM 7300 C CA . GLY C 1 240 ? -5.919 9.269 24.856 1.00 48.58 2240 GLY C CA 1
ATOM 7301 C C . GLY C 1 240 ? -5.821 9.176 23.348 1.00 49.08 2240 GLY C C 1
ATOM 7302 O O . GLY C 1 240 ? -6.796 8.859 22.667 1.00 49.67 2240 GLY C O 1
ATOM 7304 N N . LEU C 1 241 ? -4.635 9.474 22.831 1.00 49.00 2241 LEU C N 1
ATOM 7305 C CA . LEU C 1 241 ? -4.376 9.428 21.403 1.00 48.55 2241 LEU C CA 1
ATOM 7306 C C . LEU C 1 241 ? -3.192 8.514 21.184 1.00 48.71 2241 LEU C C 1
ATOM 7307 O O . LEU C 1 241 ? -2.283 8.457 22.010 1.00 49.26 2241 LEU C O 1
ATOM 7313 N N . PRO C 1 242 ? -3.184 7.779 20.067 1.00 48.82 2242 PRO C N 1
ATOM 7314 C CA . PRO C 1 242 ? -2.082 6.867 19.769 1.00 48.41 2242 PRO C CA 1
ATOM 7315 C C . PRO C 1 242 ? -0.702 7.517 19.867 1.00 48.54 2242 PRO C C 1
ATOM 7316 O O . PRO C 1 242 ? -0.463 8.594 19.325 1.00 48.55 2242 PRO C O 1
ATOM 7320 N N . ALA C 1 243 ? 0.200 6.839 20.566 1.00 48.01 2243 ALA C N 1
ATOM 7321 C CA . ALA C 1 243 ? 1.560 7.316 20.781 1.00 48.60 2243 ALA C CA 1
ATOM 7322 C C . ALA C 1 243 ? 2.309 7.658 19.496 1.00 48.60 2243 ALA C C 1
ATOM 7323 O O . ALA C 1 243 ? 3.308 8.376 19.525 1.00 49.26 2243 ALA C O 1
ATOM 7326 N N . ASP C 1 244 ? 1.819 7.137 18.378 1.00 48.22 2244 ASP C N 1
ATOM 7327 C CA . ASP C 1 244 ? 2.440 7.335 17.072 1.00 47.87 2244 ASP C CA 1
ATOM 7328 C C . ASP C 1 244 ? 1.939 8.586 16.347 1.00 46.74 2244 ASP C C 1
ATOM 7329 O O . ASP C 1 244 ? 2.569 9.056 15.402 1.00 45.87 2244 ASP C O 1
ATOM 7335 N N . THR C 1 245 ? 0.805 9.109 16.797 1.00 45.43 2245 THR C N 1
ATOM 7336 C CA . THR C 1 245 ? 0.188 10.283 16.198 1.00 44.96 2245 THR C CA 1
ATOM 7337 C C . THR C 1 245 ? 1.156 11.354 15.705 1.00 44.81 2245 THR C C 1
ATOM 7338 O O . THR C 1 245 ? 1.102 11.760 14.547 1.00 44.02 2245 THR C O 1
ATOM 7344 N N . GLY C 1 246 ? 2.035 11.806 16.588 1.00 44.95 2246 GLY C N 1
ATOM 7345 C CA . GLY C 1 246 ? 2.989 12.831 16.223 1.00 44.70 2246 GLY C CA 1
ATOM 7346 C C . GLY C 1 246 ? 3.858 12.451 15.050 1.00 45.28 2246 GLY C C 1
ATOM 7347 O O . GLY C 1 246 ? 4.128 13.280 14.182 1.00 45.02 2246 GLY C O 1
ATOM 7349 N N . LYS C 1 247 ? 4.305 11.201 15.014 1.00 46.17 2247 LYS C N 1
ATOM 7350 C CA . LYS C 1 247 ? 5.157 10.764 13.920 1.00 46.74 2247 LYS C CA 1
ATOM 7351 C C . LYS C 1 247 ? 4.373 10.609 12.618 1.00 45.45 2247 LYS C C 1
ATOM 7352 O O . LYS C 1 247 ? 4.930 10.802 11.540 1.00 45.65 2247 LYS C O 1
ATOM 7362 N N . LYS C 1 248 ? 3.090 10.263 12.712 1.00 44.19 2248 LYS C N 1
ATOM 7363 C CA . LYS C 1 248 ? 2.267 10.128 11.511 1.00 44.11 2248 LYS C CA 1
ATOM 7364 C C . LYS C 1 248 ? 2.148 11.499 10.841 1.00 43.16 2248 LYS C C 1
ATOM 7365 O O . LYS C 1 248 ? 2.462 11.654 9.660 1.00 41.89 2248 LYS C O 1
ATOM 7375 N N . PHE C 1 249 ? 1.692 12.488 11.605 1.00 41.96 2249 PHE C N 1
ATOM 7376 C CA . PHE C 1 249 ? 1.548 13.845 11.091 1.00 41.46 2249 PHE C CA 1
ATOM 7377 C C . PHE C 1 249 ? 2.882 14.394 10.631 1.00 41.15 2249 PHE C C 1
ATOM 7378 O O . PHE C 1 249 ? 2.953 15.118 9.640 1.00 40.97 2249 PHE C O 1
ATOM 7387 N N . GLY C 1 250 ? 3.942 14.036 11.348 1.00 41.65 2250 GLY C N 1
ATOM 7388 C CA . GLY C 1 250 ? 5.263 14.498 10.981 1.00 40.90 2250 GLY C CA 1
ATOM 7389 C C . GLY C 1 250 ? 5.640 14.003 9.600 1.00 41.90 2250 GLY C C 1
ATOM 7390 O O . GLY C 1 250 ? 6.231 14.736 8.805 1.00 41.03 2250 GLY C O 1
ATOM 7392 N N . GLU C 1 251 ? 5.312 12.750 9.309 1.00 42.59 2251 GLU C N 1
ATOM 7393 C CA . GLU C 1 251 ? 5.633 12.193 8.004 1.00 43.72 2251 GLU C CA 1
ATOM 7394 C C . GLU C 1 251 ? 4.734 12.769 6.917 1.00 42.09 2251 GLU C C 1
ATOM 7395 O O . GLU C 1 251 ? 5.214 13.119 5.846 1.00 40.83 2251 GLU C O 1
ATOM 7402 N N . LEU C 1 252 ? 3.438 12.862 7.196 1.00 40.57 2252 LEU C N 1
ATOM 7403 C CA . LEU C 1 252 ? 2.509 13.420 6.227 1.00 40.63 2252 LEU C CA 1
ATOM 7404 C C . LEU C 1 252 ? 2.934 14.828 5.840 1.00 40.63 2252 LEU C C 1
ATOM 7405 O O . LEU C 1 252 ? 2.979 15.164 4.662 1.00 40.98 2252 LEU C O 1
ATOM 7411 N N . LEU C 1 253 ? 3.260 15.646 6.833 1.00 40.65 2253 LEU C N 1
ATOM 7412 C CA . LEU C 1 253 ? 3.679 17.014 6.565 1.00 40.20 2253 LEU C CA 1
ATOM 7413 C C . LEU C 1 253 ? 5.048 17.040 5.923 1.00 40.27 2253 LEU C C 1
ATOM 7414 O O . LEU C 1 253 ? 5.318 17.870 5.059 1.00 40.73 2253 LEU C O 1
ATOM 7420 N N . GLY C 1 254 ? 5.909 16.119 6.338 1.00 41.62 2254 GLY C N 1
ATOM 7421 C CA . GLY C 1 254 ? 7.252 16.067 5.793 1.00 42.32 2254 GLY C CA 1
ATOM 7422 C C . GLY C 1 254 ? 7.322 15.786 4.302 1.00 43.52 2254 GLY C C 1
ATOM 7423 O O . GLY C 1 254 ? 8.226 16.272 3.621 1.00 43.71 2254 GLY C O 1
ATOM 7425 N N . LYS C 1 255 ? 6.375 15.005 3.791 1.00 44.66 2255 LYS C N 1
ATOM 7426 C CA . LYS C 1 255 ? 6.355 14.654 2.373 1.00 45.59 2255 LYS C CA 1
ATOM 7427 C C . LYS C 1 255 ? 5.435 15.584 1.586 1.00 46.11 2255 LYS C C 1
ATOM 7428 O O . LYS C 1 255 ? 5.117 15.327 0.425 1.00 46.10 2255 LYS C O 1
ATOM 7438 N N . GLY C 1 256 ? 4.997 16.659 2.233 1.00 46.18 2256 GLY C N 1
ATOM 7439 C CA . GLY C 1 256 ? 4.134 17.621 1.574 1.00 45.65 2256 GLY C CA 1
ATOM 7440 C C . GLY C 1 256 ? 2.704 17.182 1.329 1.00 45.53 2256 GLY C C 1
ATOM 7441 O O . GLY C 1 256 ? 1.991 17.808 0.539 1.00 45.18 2256 GLY C O 1
ATOM 7443 N N . ASP C 1 257 ? 2.266 16.115 1.986 1.00 44.89 2257 ASP C N 1
ATOM 7444 C CA . ASP C 1 257 ? 0.895 15.661 1.797 1.00 45.40 2257 ASP C CA 1
ATOM 7445 C C . ASP C 1 257 ? -0.012 16.393 2.784 1.00 45.04 2257 ASP C C 1
ATOM 7446 O O . ASP C 1 257 ? -0.513 15.814 3.751 1.00 44.71 2257 ASP C O 1
ATOM 7452 N N . PHE C 1 258 ? -0.220 17.681 2.523 1.00 44.90 2258 PHE C N 1
ATOM 7453 C CA . PHE C 1 258 ? -1.045 18.507 3.393 1.00 44.88 2258 PHE C CA 1
ATOM 7454 C C . PHE C 1 258 ? -2.497 18.084 3.365 1.00 43.37 2258 PHE C C 1
ATOM 7455 O O . PHE C 1 258 ? -3.214 18.242 4.351 1.00 43.63 2258 PHE C O 1
ATOM 7464 N N . GLY C 1 259 ? -2.931 17.549 2.230 1.00 42.41 2259 GLY C N 1
ATOM 7465 C CA . GLY C 1 259 ? -4.303 17.095 2.121 1.00 40.81 2259 GLY C CA 1
ATOM 7466 C C . GLY C 1 259 ? -4.513 15.953 3.092 1.00 40.18 2259 GLY C C 1
ATOM 7467 O O . GLY C 1 259 ? -5.520 15.899 3.795 1.00 39.97 2259 GLY C O 1
ATOM 7469 N N . GLY C 1 260 ? -3.552 15.034 3.127 1.00 39.78 2260 GLY C N 1
ATOM 7470 C CA . GLY C 1 260 ? -3.641 13.905 4.035 1.00 39.86 2260 GLY C CA 1
ATOM 7471 C C . GLY C 1 260 ? -3.636 14.386 5.476 1.00 39.11 2260 GLY C C 1
ATOM 7472 O O . GLY C 1 260 ? -4.470 13.980 6.280 1.00 38.76 2260 GLY C O 1
ATOM 7474 N N . ALA C 1 261 ? -2.699 15.271 5.795 1.00 38.93 2261 ALA C N 1
ATOM 7475 C CA . ALA C 1 261 ? -2.596 15.810 7.142 1.00 39.10 2261 ALA C CA 1
ATOM 7476 C C . ALA C 1 261 ? -3.942 16.381 7.562 1.00 38.72 2261 ALA C C 1
ATOM 7477 O O . ALA C 1 261 ? -4.521 15.971 8.570 1.00 39.47 2261 ALA C O 1
ATOM 7480 N N . ILE C 1 262 ? -4.446 17.327 6.782 1.00 38.05 2262 ILE C N 1
ATOM 7481 C CA . ILE C 1 262 ? -5.720 17.942 7.091 1.00 38.23 2262 ILE C CA 1
ATOM 7482 C C . ILE C 1 262 ? -6.810 16.892 7.221 1.00 38.55 2262 ILE C C 1
ATOM 7483 O O . ILE C 1 262 ? -7.656 16.968 8.112 1.00 38.33 2262 ILE C O 1
ATOM 7489 N N . GLY C 1 263 ? -6.781 15.902 6.338 1.00 38.83 2263 GLY C N 1
ATOM 7490 C CA . GLY C 1 263 ? -7.788 14.858 6.383 1.00 39.99 2263 GLY C CA 1
ATOM 7491 C C . GLY C 1 263 ? -7.720 13.988 7.626 1.00 40.47 2263 GLY C C 1
ATOM 7492 O O . GLY C 1 263 ? -8.742 13.477 8.083 1.00 40.85 2263 GLY C O 1
ATOM 7494 N N . ALA C 1 264 ? -6.518 13.825 8.174 1.00 40.74 2264 ALA C N 1
ATOM 7495 C CA . ALA C 1 264 ? -6.313 13.001 9.365 1.00 41.10 2264 ALA C CA 1
ATOM 7496 C C . ALA C 1 264 ? -6.711 13.711 10.655 1.00 41.98 2264 ALA C C 1
ATOM 7497 O O . ALA C 1 264 ? -6.827 13.089 11.706 1.00 42.79 2264 ALA C O 1
ATOM 7500 N N . VAL C 1 265 ? -6.911 15.018 10.579 1.00 42.54 2265 VAL C N 1
ATOM 7501 C CA . VAL C 1 265 ? -7.299 15.780 11.752 1.00 43.77 2265 VAL C CA 1
ATOM 7502 C C . VAL C 1 265 ? -8.784 15.589 12.035 1.00 45.27 2265 VAL C C 1
ATOM 7503 O O . VAL C 1 265 ? -9.637 16.068 11.289 1.00 46.50 2265 VAL C O 1
ATOM 7508 N N . ASP C 1 266 ? -9.093 14.881 13.117 1.00 46.40 2266 ASP C N 1
ATOM 7509 C CA . ASP C 1 266 ? -10.485 14.628 13.476 1.00 46.25 2266 ASP C CA 1
ATOM 7510 C C . ASP C 1 266 ? -10.925 15.395 14.716 1.00 45.88 2266 ASP C C 1
ATOM 7511 O O . ASP C 1 266 ? -10.180 16.209 15.257 1.00 44.92 2266 ASP C O 1
ATOM 7517 N N . ASP C 1 267 ? -12.145 15.118 15.160 1.00 45.91 2267 ASP C N 1
ATOM 7518 C CA . ASP C 1 267 ? -12.723 15.763 16.328 1.00 46.36 2267 ASP C CA 1
ATOM 7519 C C . ASP C 1 267 ? -11.843 15.605 17.558 1.00 44.99 2267 ASP C C 1
ATOM 7520 O O . ASP C 1 267 ? -11.708 16.535 18.348 1.00 44.31 2267 ASP C O 1
ATOM 7526 N N . ALA C 1 268 ? -11.252 14.426 17.721 1.00 42.86 2268 ALA C N 1
ATOM 7527 C CA . ALA C 1 268 ? -10.393 14.165 18.865 1.00 42.45 2268 ALA C CA 1
ATOM 7528 C C . ALA C 1 268 ? -9.209 15.127 18.895 1.00 41.68 2268 ALA C C 1
ATOM 7529 O O . ALA C 1 268 ? -8.941 15.761 19.912 1.00 41.85 2268 ALA C O 1
ATOM 7532 N N . LEU C 1 269 ? -8.501 15.227 17.776 1.00 41.35 2269 LEU C N 1
ATOM 7533 C CA . LEU C 1 269 ? -7.344 16.109 17.674 1.00 39.99 2269 LEU C CA 1
ATOM 7534 C C . LEU C 1 269 ? -7.709 17.582 17.846 1.00 39.26 2269 LEU C C 1
ATOM 7535 O O . LEU C 1 269 ? -6.984 18.333 18.493 1.00 38.94 2269 LEU C O 1
ATOM 7541 N N . MET C 1 270 ? -8.831 17.996 17.266 1.00 39.35 2270 MET C N 1
ATOM 7542 C CA . MET C 1 270 ? -9.282 19.381 17.384 1.00 40.84 2270 MET C CA 1
ATOM 7543 C C . MET C 1 270 ? -9.523 19.701 18.857 1.00 40.22 2270 MET C C 1
ATOM 7544 O O . MET C 1 270 ? -9.160 20.770 19.346 1.00 39.83 2270 MET C O 1
ATOM 7550 N N . GLU C 1 271 ? -10.148 18.759 19.553 1.00 39.52 2271 GLU C N 1
ATOM 7551 C CA . GLU C 1 271 ? -10.468 18.908 20.965 1.00 40.42 2271 GLU C CA 1
ATOM 7552 C C . GLU C 1 271 ? -9.210 19.055 21.826 1.00 38.22 2271 GLU C C 1
ATOM 7553 O O . GLU C 1 271 ? -9.164 19.878 22.741 1.00 37.85 2271 GLU C O 1
ATOM 7560 N N . ALA C 1 272 ? -8.194 18.267 21.508 1.00 36.20 2272 ALA C N 1
ATOM 7561 C CA . ALA C 1 272 ? -6.941 18.281 22.244 1.00 35.98 2272 ALA C CA 1
ATOM 7562 C C . ALA C 1 272 ? -5.992 19.435 21.905 1.00 35.89 2272 ALA C C 1
ATOM 7563 O O . ALA C 1 272 ? -5.310 19.958 22.787 1.00 35.88 2272 ALA C O 1
ATOM 7566 N N . PHE C 1 273 ? -5.961 19.856 20.646 1.00 34.15 2273 PHE C N 1
ATOM 7567 C CA . PHE C 1 273 ? -5.016 20.893 20.263 1.00 33.30 2273 PHE C CA 1
ATOM 7568 C C . PHE C 1 273 ? -5.491 22.272 19.825 1.00 32.00 2273 PHE C C 1
ATOM 7569 O O . PHE C 1 273 ? -4.685 23.074 19.357 1.00 31.85 2273 PHE C O 1
ATOM 7578 N N . SER C 1 274 ? -6.772 22.573 19.974 1.00 31.12 2274 SER C N 1
ATOM 7579 C CA . SER C 1 274 ? -7.244 23.884 19.562 1.00 30.51 2274 SER C CA 1
ATOM 7580 C C . SER C 1 274 ? -8.536 24.245 20.244 1.00 31.36 2274 SER C C 1
ATOM 7581 O O . SER C 1 274 ? -9.168 23.414 20.894 1.00 31.09 2274 SER C O 1
ATOM 7586 N N . VAL C 1 275 ? -8.920 25.501 20.076 1.00 31.53 2275 VAL C N 1
ATOM 7587 C CA . VAL C 1 275 ? -10.160 26.018 20.615 1.00 32.65 2275 VAL C CA 1
ATOM 7588 C C . VAL C 1 275 ? -10.823 26.601 19.381 1.00 33.56 2275 VAL C C 1
ATOM 7589 O O . VAL C 1 275 ? -10.471 27.697 18.942 1.00 32.90 2275 VAL C O 1
ATOM 7594 N N . VAL C 1 276 ? -11.764 25.853 18.808 1.00 34.24 2276 VAL C N 1
ATOM 7595 C CA . VAL C 1 276 ? -12.439 26.292 17.594 1.00 34.58 2276 VAL C CA 1
ATOM 7596 C C . VAL C 1 276 ? -13.943 26.197 17.727 1.00 35.49 2276 VAL C C 1
ATOM 7597 O O . VAL C 1 276 ? -14.456 25.419 18.534 1.00 34.83 2276 VAL C O 1
ATOM 7602 N N . GLY C 1 277 ? -14.637 26.991 16.916 1.00 35.45 2277 GLY C N 1
ATOM 7603 C CA . GLY C 1 277 ? -16.082 26.992 16.932 1.00 35.04 2277 GLY C CA 1
ATOM 7604 C C . GLY C 1 277 ? -16.654 28.388 16.973 1.00 35.74 2277 GLY C C 1
ATOM 7605 O O . GLY C 1 277 ? -15.976 29.367 16.651 1.00 34.17 2277 GLY C O 1
ATOM 7607 N N . THR C 1 278 ? -17.915 28.464 17.382 1.00 36.68 2278 THR C N 1
ATOM 7608 C CA . THR C 1 278 ? -18.649 29.718 17.486 1.00 37.73 2278 THR C CA 1
ATOM 7609 C C . THR C 1 278 ? -18.368 30.404 18.827 1.00 38.50 2278 THR C C 1
ATOM 7610 O O . THR C 1 278 ? -17.924 29.768 19.777 1.00 37.15 2278 THR C O 1
ATOM 7616 N N . PRO C 1 279 ? -18.648 31.713 18.921 1.00 39.31 2279 PRO C N 1
ATOM 7617 C CA . PRO C 1 279 ? -18.426 32.478 20.151 1.00 39.96 2279 PRO C CA 1
ATOM 7618 C C . PRO C 1 279 ? -19.005 31.783 21.386 1.00 41.12 2279 PRO C C 1
ATOM 7619 O O . PRO C 1 279 ? -18.345 31.672 22.417 1.00 41.45 2279 PRO C O 1
ATOM 7623 N N . ASP C 1 280 ? -20.242 31.313 21.274 1.00 42.09 2280 ASP C N 1
ATOM 7624 C CA . ASP C 1 280 ? -20.899 30.620 22.375 1.00 42.77 2280 ASP C CA 1
ATOM 7625 C C . ASP C 1 280 ? -20.134 29.367 22.795 1.00 41.84 2280 ASP C C 1
ATOM 7626 O O . ASP C 1 280 ? -20.140 28.995 23.966 1.00 41.71 2280 ASP C O 1
ATOM 7632 N N . GLU C 1 281 ? -19.473 28.718 21.844 1.00 40.92 2281 GLU C N 1
ATOM 7633 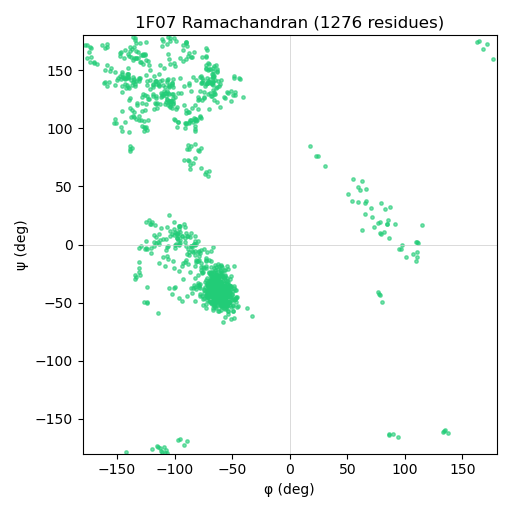C CA . GLU C 1 281 ? -18.712 27.512 22.152 1.00 41.24 2281 GLU C CA 1
ATOM 7634 C C . GLU C 1 281 ? -17.390 27.836 22.850 1.00 40.51 2281 GLU C C 1
ATOM 7635 O O . GLU C 1 281 ? -16.851 27.009 23.583 1.00 39.75 2281 GLU C O 1
ATOM 7642 N N . PHE C 1 282 ? -16.880 29.045 22.629 1.00 39.35 2282 PHE C N 1
ATOM 7643 C CA . PHE C 1 282 ? -15.626 29.463 23.241 1.00 38.92 2282 PHE C CA 1
ATOM 7644 C C . PHE C 1 282 ? -15.724 29.676 24.746 1.00 39.50 2282 PHE C C 1
ATOM 7645 O O . PHE C 1 282 ? -14.814 29.307 25.495 1.00 38.90 2282 PHE C O 1
ATOM 7654 N N . ILE C 1 283 ? -16.829 30.272 25.180 1.00 39.67 2283 ILE C N 1
ATOM 7655 C CA . ILE C 1 283 ? -17.028 30.565 26.591 1.00 40.42 2283 ILE C CA 1
ATOM 7656 C C . ILE C 1 283 ? -16.750 29.395 27.529 1.00 39.91 2283 ILE C C 1
ATOM 7657 O O . ILE C 1 283 ? -15.845 29.475 28.360 1.00 39.43 2283 ILE C O 1
ATOM 7663 N N . PRO C 1 284 ? -17.518 28.299 27.426 1.00 39.74 2284 PRO C N 1
ATOM 7664 C CA . PRO C 1 284 ? -17.228 27.185 28.335 1.00 39.80 2284 PRO C CA 1
ATOM 7665 C C . PRO C 1 284 ? -15.782 26.683 28.265 1.00 39.77 2284 PRO C C 1
ATOM 7666 O O . PRO C 1 284 ? -15.161 26.447 29.296 1.00 40.49 2284 PRO C O 1
ATOM 7670 N N . LYS C 1 285 ? -15.245 26.521 27.057 1.00 39.52 2285 LYS C N 1
ATOM 7671 C CA . LYS C 1 285 ? -13.868 26.047 26.900 1.00 38.79 2285 LYS C CA 1
ATOM 7672 C C . LYS C 1 285 ? -12.848 26.933 27.620 1.00 38.49 2285 LYS C C 1
ATOM 7673 O O . LYS C 1 285 ? -11.905 26.433 28.238 1.00 37.17 2285 LYS C O 1
ATOM 7683 N N . ILE C 1 286 ? -13.027 28.245 27.523 1.00 37.64 2286 ILE C N 1
ATOM 7684 C CA . ILE C 1 286 ? -12.106 29.166 28.169 1.00 37.68 2286 ILE C CA 1
ATOM 7685 C C . ILE C 1 286 ? -12.269 29.119 29.685 1.00 38.40 2286 ILE C C 1
ATOM 7686 O O . ILE C 1 286 ? -11.296 29.268 30.421 1.00 37.79 2286 ILE C O 1
ATOM 7692 N N . GLU C 1 287 ? -13.499 28.906 30.147 1.00 39.08 2287 GLU C N 1
ATOM 7693 C CA . GLU C 1 287 ? -13.759 28.822 31.580 1.00 40.18 2287 GLU C CA 1
ATOM 7694 C C . GLU C 1 287 ? -13.057 27.584 32.107 1.00 38.83 2287 GLU C C 1
ATOM 7695 O O . GLU C 1 287 ? -12.507 27.591 33.202 1.00 39.87 2287 GLU C O 1
ATOM 7702 N N . ALA C 1 288 ? -13.084 26.517 31.316 1.00 38.05 2288 ALA C N 1
ATOM 7703 C CA . ALA C 1 288 ? -12.446 25.266 31.700 1.00 36.69 2288 ALA C CA 1
ATOM 7704 C C . ALA C 1 288 ? -10.933 25.441 31.775 1.00 36.69 2288 ALA C C 1
ATOM 7705 O O . ALA C 1 288 ? -10.267 24.794 32.586 1.00 35.70 2288 ALA C O 1
ATOM 7708 N N . LEU C 1 289 ? -10.381 26.288 30.912 1.00 35.37 2289 LEU C N 1
ATOM 7709 C CA . LEU C 1 289 ? -8.948 26.544 30.951 1.00 35.31 2289 LEU C CA 1
ATOM 7710 C C . LEU C 1 289 ? -8.655 27.343 32.225 1.00 35.58 2289 LEU C C 1
ATOM 7711 O O . LEU C 1 289 ? -7.667 27.089 32.916 1.00 35.07 2289 LEU C O 1
ATOM 7717 N N . GLY C 1 290 ? -9.522 28.302 32.535 1.00 35.45 2290 GLY C N 1
ATOM 7718 C CA . GLY C 1 290 ? -9.331 29.096 33.733 1.00 37.11 2290 GLY C CA 1
ATOM 7719 C C . GLY C 1 290 ? -9.346 28.241 34.990 1.00 38.17 2290 GLY C C 1
ATOM 7720 O O . GLY C 1 290 ? -8.586 28.483 35.916 1.00 37.89 2290 GLY C O 1
ATOM 7722 N N . GLU C 1 291 ? -10.212 27.234 35.023 1.00 39.40 2291 GLU C N 1
ATOM 7723 C CA . GLU C 1 291 ? -10.310 26.358 36.184 1.00 41.22 2291 GLU C CA 1
ATOM 7724 C C . GLU C 1 291 ? -9.081 25.472 36.380 1.00 41.43 2291 GLU C C 1
ATOM 7725 O O . GLU C 1 291 ? -8.900 24.877 37.441 1.00 40.52 2291 GLU C O 1
ATOM 7732 N N . MET C 1 292 ? -8.232 25.390 35.361 1.00 40.36 2292 MET C N 1
ATOM 7733 C CA . MET C 1 292 ? -7.017 24.603 35.462 1.00 39.00 2292 MET C CA 1
ATOM 7734 C C . MET C 1 292 ? -5.806 25.494 35.655 1.00 37.06 2292 MET C C 1
ATOM 7735 O O . MET C 1 292 ? -4.675 25.040 35.529 1.00 37.43 2292 MET C O 1
ATOM 7741 N N . GLY C 1 293 ? -6.044 26.771 35.941 1.00 35.33 2293 GLY C N 1
ATOM 7742 C CA . GLY C 1 293 ? -4.935 27.676 36.189 1.00 33.16 2293 GLY C CA 1
ATOM 7743 C C . GLY C 1 293 ? -4.571 28.714 35.139 1.00 31.90 2293 GLY C C 1
ATOM 7744 O O . GLY C 1 293 ? -3.734 29.578 35.402 1.00 31.69 2293 GLY C O 1
ATOM 7746 N N . VAL C 1 294 ? -5.174 28.645 33.957 1.00 30.41 2294 VAL C N 1
ATOM 7747 C CA . VAL C 1 294 ? -4.869 29.619 32.911 1.00 28.94 2294 VAL C CA 1
ATOM 7748 C C . VAL C 1 294 ? -5.383 30.999 33.306 1.00 28.99 2294 VAL C C 1
ATOM 7749 O O . VAL C 1 294 ? -6.555 31.158 33.651 1.00 28.99 2294 VAL C O 1
ATOM 7754 N N . THR C 1 295 ? -4.509 32.000 33.258 1.00 28.28 2295 THR C N 1
ATOM 7755 C CA . THR C 1 295 ? -4.909 33.356 33.608 1.00 28.41 2295 THR C CA 1
ATOM 7756 C C . THR C 1 295 ? -4.991 34.286 32.397 1.00 28.01 2295 THR C C 1
ATOM 7757 O O . THR C 1 295 ? -5.610 35.342 32.459 1.00 26.98 2295 THR C O 1
ATOM 7763 N N . GLN C 1 296 ? -4.353 33.896 31.298 1.00 28.80 2296 GLN C N 1
ATOM 7764 C CA . GLN C 1 296 ? -4.416 34.681 30.074 1.00 28.63 2296 GLN C CA 1
ATOM 7765 C C . GLN C 1 296 ? -4.714 33.753 28.899 1.00 28.72 2296 GLN C C 1
ATOM 7766 O O . GLN C 1 296 ? -3.965 32.813 28.640 1.00 27.94 2296 GLN C O 1
ATOM 7775 N N . TYR C 1 297 ? -5.831 34.000 28.215 1.00 28.61 2297 TYR C N 1
ATOM 7776 C CA . TYR C 1 297 ? -6.190 33.198 27.052 1.00 27.33 2297 TYR C CA 1
ATOM 7777 C C . TYR C 1 297 ? -5.608 33.916 25.861 1.00 27.18 2297 TYR C C 1
ATOM 7778 O O . TYR C 1 297 ? -5.944 35.078 25.611 1.00 26.49 2297 TYR C O 1
ATOM 7789 N N . VAL C 1 298 ? -4.728 33.249 25.126 1.00 25.86 2298 VAL C N 1
ATOM 7790 C CA . VAL C 1 298 ? -4.155 33.892 23.960 1.00 26.44 2298 VAL C CA 1
ATOM 7791 C C . VAL C 1 298 ? -4.723 33.245 22.707 1.00 27.04 2298 VAL C C 1
ATOM 7792 O O . VAL C 1 298 ? -4.604 32.027 22.512 1.00 26.85 2298 VAL C O 1
ATOM 7797 N N . ALA C 1 299 ? -5.377 34.056 21.879 1.00 25.54 2299 ALA C N 1
ATOM 7798 C CA . ALA C 1 299 ? -5.925 33.563 20.624 1.00 25.15 2299 ALA C CA 1
ATOM 7799 C C . ALA C 1 299 ? -4.764 33.536 19.637 1.00 24.74 2299 ALA C C 1
ATOM 7800 O O . ALA C 1 299 ? -4.282 34.585 19.195 1.00 25.31 2299 ALA C O 1
ATOM 7803 N N . GLY C 1 300 ? -4.303 32.330 19.314 1.00 24.02 2300 GLY C N 1
ATOM 7804 C CA . GLY C 1 300 ? -3.203 32.178 18.381 1.00 25.23 2300 GLY C CA 1
ATOM 7805 C C . GLY C 1 300 ? -3.685 31.719 17.012 1.00 27.10 2300 GLY C C 1
ATOM 7806 O O . GLY C 1 300 ? -4.867 31.430 16.831 1.00 27.40 2300 GLY C O 1
ATOM 7808 N N . SER C 1 301 ? -2.762 31.641 16.059 1.00 28.13 2301 SER C N 1
ATOM 7809 C CA . SER C 1 301 ? -3.073 31.252 14.687 1.00 29.85 2301 SER C CA 1
ATOM 7810 C C . SER C 1 301 ? -4.019 30.070 14.599 1.00 29.66 2301 SER C C 1
ATOM 7811 O O . SER C 1 301 ? -3.914 29.128 15.366 1.00 29.24 2301 SER C O 1
ATOM 7816 N N . PRO C 1 302 ? -4.934 30.093 13.621 1.00 31.35 2302 PRO C N 1
ATOM 7817 C CA . PRO C 1 302 ? -5.121 31.141 12.611 1.00 31.07 2302 PRO C CA 1
ATOM 7818 C C . PRO C 1 302 ? -6.014 32.275 13.092 1.00 30.97 2302 PRO C C 1
ATOM 7819 O O . PRO C 1 302 ? -6.253 33.236 12.350 1.00 30.55 2302 PRO C O 1
ATOM 7823 N N . ILE C 1 303 ? -6.505 32.148 14.326 1.00 29.46 2303 ILE C N 1
ATOM 7824 C CA . ILE C 1 303 ? -7.439 33.102 14.938 1.00 29.63 2303 ILE C CA 1
ATOM 7825 C C . ILE C 1 303 ? -8.825 32.818 14.347 1.00 30.53 2303 ILE C C 1
ATOM 7826 O O . ILE C 1 303 ? -9.828 32.794 15.058 1.00 30.27 2303 ILE C O 1
ATOM 7832 N N . GLY C 1 304 ? -8.866 32.585 13.039 1.00 31.92 2304 GLY C N 1
ATOM 7833 C CA . GLY C 1 304 ? -10.126 32.285 12.379 1.00 32.82 2304 GLY C CA 1
ATOM 7834 C C . GLY C 1 304 ? -10.062 32.464 10.871 1.00 32.83 2304 GLY C C 1
ATOM 7835 O O . GLY C 1 304 ? -9.044 32.932 10.350 1.00 31.90 2304 GLY C O 1
ATOM 7837 N N . PRO C 1 305 ? -11.132 32.096 10.139 1.00 33.54 2305 PRO C N 1
ATOM 7838 C CA . PRO C 1 305 ? -11.199 32.220 8.677 1.00 34.09 2305 PRO C CA 1
ATOM 7839 C C . PRO C 1 305 ? -10.737 33.599 8.236 1.00 34.07 2305 PRO C C 1
ATOM 7840 O O . PRO C 1 305 ? -9.926 33.725 7.320 1.00 33.68 2305 PRO C O 1
ATOM 7844 N N . ASP C 1 306 ? -11.251 34.625 8.907 1.00 34.82 2306 ASP C N 1
ATOM 7845 C CA . ASP C 1 306 ? -10.875 36.010 8.623 1.00 36.51 2306 ASP C CA 1
ATOM 7846 C C . ASP C 1 306 ? -10.518 36.717 9.933 1.00 36.02 2306 ASP C C 1
ATOM 7847 O O . ASP C 1 306 ? -11.389 36.974 10.764 1.00 34.28 2306 ASP C O 1
ATOM 7853 N N . LYS C 1 307 ? -9.236 37.035 10.107 1.00 35.60 2307 LYS C N 1
ATOM 7854 C CA . LYS C 1 307 ? -8.766 37.684 11.332 1.00 35.57 2307 LYS C CA 1
ATOM 7855 C C . LYS C 1 307 ? -9.602 38.858 11.836 1.00 34.21 2307 LYS C C 1
ATOM 7856 O O . LYS C 1 307 ? -10.014 38.880 12.992 1.00 32.87 2307 LYS C O 1
ATOM 7866 N N . GLU C 1 308 ? -9.838 39.843 10.979 1.00 34.67 2308 GLU C N 1
ATOM 7867 C CA . GLU C 1 308 ? -10.611 41.006 11.388 1.00 34.29 2308 GLU C CA 1
ATOM 7868 C C . GLU C 1 308 ? -11.975 40.603 11.921 1.00 34.08 2308 GLU C C 1
ATOM 7869 O O . GLU C 1 308 ? -12.408 41.062 12.983 1.00 33.63 2308 GLU C O 1
ATOM 7876 N N . LYS C 1 309 ? -12.652 39.735 11.184 1.00 32.75 2309 LYS C N 1
ATOM 7877 C CA . LYS C 1 309 ? -13.968 39.271 11.591 1.00 33.59 2309 LYS C CA 1
ATOM 7878 C C . LYS C 1 309 ? -13.867 38.460 12.890 1.00 32.31 2309 LYS C C 1
ATOM 7879 O O . LYS C 1 309 ? -14.682 38.621 13.797 1.00 30.78 2309 LYS C O 1
ATOM 7889 N N . SER C 1 310 ? -12.868 37.586 12.976 1.00 31.81 2310 SER C N 1
ATOM 7890 C CA . SER C 1 310 ? -12.676 36.770 14.178 1.00 31.93 2310 SER C CA 1
ATOM 7891 C C . SER C 1 310 ? -12.302 37.595 15.419 1.00 31.21 2310 SER C C 1
ATOM 7892 O O . SER C 1 310 ? -12.702 37.256 16.533 1.00 31.52 2310 SER C O 1
ATOM 7897 N N . ILE C 1 311 ? -11.532 38.664 15.229 1.00 29.97 2311 ILE C N 1
ATOM 7898 C CA . ILE C 1 311 ? -11.160 39.533 16.344 1.00 29.59 2311 ILE C CA 1
ATOM 7899 C C . ILE C 1 311 ? -12.426 40.160 16.923 1.00 30.85 2311 ILE C C 1
ATOM 7900 O O . ILE C 1 311 ? -12.536 40.358 18.133 1.00 30.74 2311 ILE C O 1
ATOM 7906 N N . LYS C 1 312 ? -13.388 40.478 16.062 1.00 31.87 2312 LYS C N 1
ATOM 7907 C CA . LYS C 1 312 ? -14.635 41.055 16.547 1.00 32.59 2312 LYS C CA 1
ATOM 7908 C C . LYS C 1 312 ? -15.433 39.998 17.305 1.00 31.57 2312 LYS C C 1
ATOM 7909 O O . LYS C 1 312 ? -16.029 40.287 18.341 1.00 31.01 2312 LYS C O 1
ATOM 7919 N N . LEU C 1 313 ? -15.440 38.769 16.796 1.00 31.78 2313 LEU C N 1
ATOM 7920 C CA . LEU C 1 313 ? -16.162 37.688 17.463 1.00 32.25 2313 LEU C CA 1
ATOM 7921 C C . LEU C 1 313 ? -15.550 37.398 18.839 1.00 32.62 2313 LEU C C 1
ATOM 7922 O O . LEU C 1 313 ? -16.265 37.110 19.800 1.00 32.20 2313 LEU C O 1
ATOM 7928 N N . LEU C 1 314 ? -14.225 37.458 18.928 1.00 32.55 2314 LEU C N 1
ATOM 7929 C CA . LEU C 1 314 ? -13.554 37.237 20.204 1.00 32.86 2314 LEU C CA 1
ATOM 7930 C C . LEU C 1 314 ? -13.955 38.385 21.131 1.00 33.12 2314 LEU C C 1
ATOM 7931 O O . LEU C 1 314 ? -14.045 38.216 22.346 1.00 33.93 2314 LEU C O 1
ATOM 7937 N N . GLY C 1 315 ? -14.221 39.548 20.544 1.00 34.51 2315 GLY C N 1
ATOM 7938 C CA . GLY C 1 315 ? -14.655 40.686 21.331 1.00 36.66 2315 GLY C CA 1
ATOM 7939 C C . GLY C 1 315 ? -15.930 40.313 22.072 1.00 38.43 2315 GLY C C 1
ATOM 7940 O O . GLY C 1 315 ? -16.136 40.715 23.217 1.00 38.84 2315 GLY C O 1
ATOM 7942 N N . GLU C 1 316 ? -16.794 39.538 21.422 1.00 39.78 2316 GLU C N 1
ATOM 7943 C CA . GLU C 1 316 ? -18.036 39.102 22.057 1.00 41.36 2316 GLU C CA 1
ATOM 7944 C C . GLU C 1 316 ? -17.686 38.214 23.245 1.00 41.22 2316 GLU C C 1
ATOM 7945 O O . GLU C 1 316 ? -18.236 38.367 24.338 1.00 41.39 2316 GLU C O 1
ATOM 7952 N N . VAL C 1 317 ? -16.777 37.272 23.007 1.00 40.08 2317 VAL C N 1
ATOM 7953 C CA . VAL C 1 317 ? -16.328 36.340 24.032 1.00 39.84 2317 VAL C CA 1
ATOM 7954 C C . VAL C 1 317 ? -15.767 37.095 25.241 1.00 39.94 2317 VAL C C 1
ATOM 7955 O O . VAL C 1 317 ? -16.153 36.840 26.383 1.00 39.78 2317 VAL C O 1
ATOM 7960 N N . ILE C 1 318 ? -14.854 38.023 24.982 1.00 38.77 2318 ILE C N 1
ATOM 7961 C CA . ILE C 1 318 ? -14.255 38.816 26.046 1.00 39.37 2318 ILE C CA 1
ATOM 7962 C C . ILE C 1 318 ? -15.335 39.487 26.899 1.00 41.83 2318 ILE C C 1
ATOM 7963 O O . ILE C 1 318 ? -15.259 39.476 28.126 1.00 42.51 2318 ILE C O 1
ATOM 7969 N N . ALA C 1 319 ? -16.349 40.051 26.255 1.00 43.31 2319 ALA C N 1
ATOM 7970 C CA . ALA C 1 319 ? -17.431 40.699 26.986 1.00 45.33 2319 ALA C CA 1
ATOM 7971 C C . ALA C 1 319 ? -18.138 39.710 27.909 1.00 46.67 2319 ALA C C 1
ATOM 7972 O O . ALA C 1 319 ? -18.839 40.106 28.833 1.00 47.72 2319 ALA C O 1
ATOM 7975 N N . SER C 1 320 ? -17.948 38.420 27.667 1.00 48.60 2320 SER C N 1
ATOM 7976 C CA . SER C 1 320 ? -18.589 37.406 28.493 1.00 50.28 2320 SER C CA 1
ATOM 7977 C C . SER C 1 320 ? -17.767 37.043 29.734 1.00 52.12 2320 SER C C 1
ATOM 7978 O O . SER C 1 320 ? -18.217 36.276 30.587 1.00 52.45 2320 SER C O 1
ATOM 7983 N N . PHE C 1 321 ? -16.553 37.579 29.820 1.00 52.75 2321 PHE C N 1
ATOM 7984 C CA . PHE C 1 321 ? -15.686 37.331 30.964 1.00 53.82 2321 PHE C CA 1
ATOM 7985 C C . PHE C 1 321 ? -15.418 38.642 31.690 1.00 54.92 2321 PHE C C 1
ATOM 7986 O O . PHE C 1 321 ? -15.994 39.675 31.274 1.00 55.59 2321 PHE C O 1
ATOM 7996 N N . MET D 1 1 ? 28.931 65.692 -5.120 1.00 37.79 3001 MET D N 1
ATOM 7997 C CA . MET D 1 1 ? 28.986 65.345 -3.675 1.00 36.29 3001 MET D CA 1
ATOM 7998 C C . MET D 1 1 ? 27.595 65.072 -3.115 1.00 35.96 3001 MET D C 1
ATOM 7999 O O . MET D 1 1 ? 26.698 65.901 -3.249 1.00 36.12 3001 MET D O 1
ATOM 8007 N N . LYS D 1 2 ? 27.407 63.904 -2.502 1.00 35.08 3002 LYS D N 1
ATOM 8008 C CA . LYS D 1 2 ? 26.117 63.575 -1.895 1.00 34.83 3002 LYS D CA 1
ATOM 8009 C C . LYS D 1 2 ? 26.247 63.839 -0.392 1.00 32.86 3002 LYS D C 1
ATOM 8010 O O . LYS D 1 2 ? 27.345 63.783 0.154 1.00 31.84 3002 LYS D O 1
ATOM 8020 N N . PHE D 1 3 ? 25.140 64.125 0.277 1.00 31.16 3003 PHE D N 1
ATOM 8021 C CA . PHE D 1 3 ? 25.207 64.397 1.698 1.00 31.32 3003 PHE D CA 1
ATOM 8022 C C . PHE D 1 3 ? 24.421 63.444 2.577 1.00 30.92 3003 PHE D C 1
ATOM 8023 O O . PHE D 1 3 ? 23.284 63.088 2.280 1.00 30.05 3003 PHE D O 1
ATOM 8032 N N . GLY D 1 4 ? 25.065 63.026 3.661 1.00 29.50 3004 GLY D N 1
ATOM 8033 C CA . GLY D 1 4 ? 24.434 62.135 4.604 1.00 29.27 3004 GLY D CA 1
ATOM 8034 C C . GLY D 1 4 ? 24.535 62.781 5.958 1.00 29.11 3004 GLY D C 1
ATOM 8035 O O . GLY D 1 4 ? 25.323 63.708 6.152 1.00 29.43 3004 GLY D O 1
ATOM 8037 N N . ILE D 1 5 ? 23.726 62.310 6.894 1.00 28.71 3005 ILE D N 1
ATOM 8038 C CA . ILE D 1 5 ? 23.741 62.852 8.236 1.00 29.34 3005 ILE D CA 1
ATOM 8039 C C . ILE D 1 5 ? 23.547 61.709 9.238 1.00 29.98 3005 ILE D C 1
ATOM 8040 O O . ILE D 1 5 ? 22.796 60.760 8.978 1.00 28.55 3005 ILE D O 1
ATOM 8046 N N . GLU D 1 6 ? 24.235 61.811 10.372 1.00 30.51 3006 GLU D N 1
ATOM 8047 C CA . GLU D 1 6 ? 24.169 60.799 11.423 1.00 31.60 3006 GLU D CA 1
ATOM 8048 C C . GLU D 1 6 ? 23.378 61.218 12.641 1.00 31.99 3006 GLU D C 1
ATOM 8049 O O . GLU D 1 6 ? 23.433 62.372 13.066 1.00 32.97 3006 GLU D O 1
ATOM 8056 N N . PHE D 1 7 ? 22.631 60.269 13.196 1.00 30.05 3007 PHE D N 1
ATOM 8057 C CA . PHE D 1 7 ? 21.889 60.514 14.415 1.00 30.19 3007 PHE D CA 1
ATOM 8058 C C . PHE D 1 7 ? 22.122 59.333 15.350 1.00 30.99 3007 PHE D C 1
ATOM 8059 O O . PHE D 1 7 ? 22.195 58.177 14.902 1.00 29.04 3007 PHE D O 1
ATOM 8068 N N . VAL D 1 8 ? 22.264 59.637 16.636 1.00 30.09 3008 VAL D N 1
ATOM 8069 C CA . VAL D 1 8 ? 22.457 58.623 17.666 1.00 29.92 3008 VAL D CA 1
ATOM 8070 C C . VAL D 1 8 ? 21.129 58.486 18.379 1.00 30.69 3008 VAL D C 1
ATOM 8071 O O . VAL D 1 8 ? 20.605 59.464 18.912 1.00 31.56 3008 VAL D O 1
ATOM 8076 N N . PRO D 1 9 ? 20.532 57.286 18.350 1.00 30.03 3009 PRO D N 1
ATOM 8077 C CA . PRO D 1 9 ? 19.251 57.093 19.026 1.00 29.98 3009 PRO D CA 1
ATOM 8078 C C . PRO D 1 9 ? 19.342 57.125 20.559 1.00 29.52 3009 PRO D C 1
ATOM 8079 O O . PRO D 1 9 ? 19.071 56.129 21.237 1.00 27.51 3009 PRO D O 1
ATOM 8083 N N . ASN D 1 10 ? 19.748 58.272 21.097 1.00 30.20 3010 ASN D N 1
ATOM 8084 C CA . ASN D 1 10 ? 19.820 58.439 22.545 1.00 30.91 3010 ASN D CA 1
ATOM 8085 C C . ASN D 1 10 ? 18.911 59.585 23.003 1.00 31.88 3010 ASN D C 1
ATOM 8086 O O . ASN D 1 10 ? 19.058 60.114 24.102 1.00 31.87 3010 ASN D O 1
ATOM 8094 N N . GLU D 1 11 ? 17.977 59.968 22.143 1.00 30.72 3011 GLU D N 1
ATOM 8095 C CA . GLU D 1 11 ? 17.004 60.996 22.483 1.00 32.57 3011 GLU D CA 1
ATOM 8096 C C . GLU D 1 11 ? 15.697 60.483 21.915 1.00 30.69 3011 GLU D C 1
ATOM 8097 O O . GLU D 1 11 ? 15.708 59.563 21.097 1.00 30.86 3011 GLU D O 1
ATOM 8104 N N . PRO D 1 12 ? 14.558 61.071 22.302 1.00 29.58 3012 PRO D N 1
ATOM 8105 C CA . PRO D 1 12 ? 13.287 60.566 21.778 1.00 29.34 3012 PRO D CA 1
ATOM 8106 C C . PRO D 1 12 ? 13.291 60.350 20.276 1.00 29.04 3012 PRO D C 1
ATOM 8107 O O . PRO D 1 12 ? 13.736 61.212 19.514 1.00 27.95 3012 PRO D O 1
ATOM 8111 N N . ILE D 1 13 ? 12.822 59.175 19.863 1.00 28.48 3013 ILE D N 1
ATOM 8112 C CA . ILE D 1 13 ? 12.767 58.855 18.447 1.00 27.86 3013 ILE D CA 1
ATOM 8113 C C . ILE D 1 13 ? 11.877 59.865 17.697 1.00 27.68 3013 ILE D C 1
ATOM 8114 O O . ILE D 1 13 ? 12.219 60.266 16.598 1.00 26.96 3013 ILE D O 1
ATOM 8120 N N . GLU D 1 14 ? 10.762 60.283 18.293 1.00 29.74 3014 GLU D N 1
ATOM 8121 C CA . GLU D 1 14 ? 9.870 61.229 17.610 1.00 33.63 3014 GLU D CA 1
ATOM 8122 C C . GLU D 1 14 ? 10.635 62.493 17.235 1.00 32.78 3014 GLU D C 1
ATOM 8123 O O . GLU D 1 14 ? 10.386 63.097 16.193 1.00 33.39 3014 GLU D O 1
ATOM 8130 N N . LYS D 1 15 ? 11.597 62.867 18.074 1.00 32.57 3015 LYS D N 1
ATOM 8131 C CA . LYS D 1 15 ? 12.426 64.034 17.811 1.00 31.76 3015 LYS D CA 1
ATOM 8132 C C . LYS D 1 15 ? 13.393 63.727 16.679 1.00 30.32 3015 LYS D C 1
ATOM 8133 O O . LYS D 1 15 ? 13.596 64.548 15.783 1.00 29.87 3015 LYS D O 1
ATOM 8143 N N . ILE D 1 16 ? 14.000 62.541 16.712 1.00 28.17 3016 ILE D N 1
ATOM 8144 C CA . ILE D 1 16 ? 14.935 62.168 15.655 1.00 26.18 3016 ILE D CA 1
ATOM 8145 C C . ILE D 1 16 ? 14.214 62.140 14.303 1.00 25.77 3016 ILE D C 1
ATOM 8146 O O . ILE D 1 16 ? 14.774 62.538 13.294 1.00 25.33 3016 ILE D O 1
ATOM 8152 N N . VAL D 1 17 ? 12.980 61.647 14.299 1.00 26.16 3017 VAL D N 1
ATOM 8153 C CA . VAL D 1 17 ? 12.192 61.586 13.069 1.00 28.01 3017 VAL D CA 1
ATOM 8154 C C . VAL D 1 17 ? 12.055 63.002 12.480 1.00 28.74 3017 VAL D C 1
ATOM 8155 O O . VAL D 1 17 ? 12.318 63.222 11.300 1.00 28.24 3017 VAL D O 1
ATOM 8160 N N . LYS D 1 18 ? 11.679 63.957 13.320 1.00 28.77 3018 LYS D N 1
ATOM 8161 C CA . LYS D 1 18 ? 11.539 65.339 12.858 1.00 30.36 3018 LYS D CA 1
ATOM 8162 C C . LYS D 1 18 ? 12.844 65.891 12.303 1.00 29.06 3018 LYS D C 1
ATOM 8163 O O . LYS D 1 18 ? 12.841 66.525 11.252 1.00 30.45 3018 LYS D O 1
ATOM 8173 N N . LEU D 1 19 ? 13.964 65.620 12.972 1.00 29.38 3019 LEU D N 1
ATOM 8174 C CA . LEU D 1 19 ? 15.257 66.099 12.499 1.00 27.86 3019 LEU D CA 1
ATOM 8175 C C . LEU D 1 19 ? 15.664 65.463 11.184 1.00 28.22 3019 LEU D C 1
ATOM 8176 O O . LEU D 1 19 ? 16.275 66.119 10.338 1.00 27.36 3019 LEU D O 1
ATOM 8182 N N . VAL D 1 20 ? 15.363 64.176 11.001 1.00 26.19 3020 VAL D N 1
ATOM 8183 C CA . VAL D 1 20 ? 15.717 63.542 9.732 1.00 25.80 3020 VAL D CA 1
ATOM 8184 C C . VAL D 1 20 ? 14.855 64.147 8.611 1.00 25.06 3020 VAL D C 1
ATOM 8185 O O . VAL D 1 20 ? 15.344 64.402 7.520 1.00 26.75 3020 VAL D O 1
ATOM 8190 N N . LYS D 1 21 ? 13.573 64.353 8.883 1.00 26.81 3021 LYS D N 1
ATOM 8191 C CA . LYS D 1 21 ? 12.678 64.941 7.892 1.00 29.63 3021 LYS D CA 1
ATOM 8192 C C . LYS D 1 21 ? 13.233 66.324 7.528 1.00 30.62 3021 LYS D C 1
ATOM 8193 O O . LYS D 1 21 ? 13.298 66.676 6.354 1.00 31.08 3021 LYS D O 1
ATOM 8203 N N . LEU D 1 22 ? 13.669 67.082 8.537 1.00 31.30 3022 LEU D N 1
ATOM 8204 C CA . LEU D 1 22 ? 14.256 68.403 8.299 1.00 31.89 3022 LEU D CA 1
ATOM 8205 C C . LEU D 1 22 ? 15.465 68.256 7.385 1.00 32.46 3022 LEU D C 1
ATOM 8206 O O . LEU D 1 22 ? 15.610 68.999 6.417 1.00 32.53 3022 LEU D O 1
ATOM 8212 N N . ALA D 1 23 ? 16.329 67.285 7.682 1.00 31.56 3023 ALA D N 1
ATOM 8213 C CA . ALA D 1 23 ? 17.520 67.056 6.868 1.00 30.24 3023 ALA D CA 1
ATOM 8214 C C . ALA D 1 23 ? 17.115 66.715 5.437 1.00 30.30 3023 ALA D C 1
ATOM 8215 O O . ALA D 1 23 ? 17.743 67.148 4.463 1.00 30.20 3023 ALA D O 1
ATOM 8218 N N . GLU D 1 24 ? 16.074 65.905 5.317 1.00 29.35 3024 GLU D N 1
ATOM 8219 C CA . GLU D 1 24 ? 15.564 65.524 4.011 1.00 29.80 3024 GLU D CA 1
ATOM 8220 C C . GLU D 1 24 ? 15.113 66.810 3.305 1.00 28.99 3024 GLU D C 1
ATOM 8221 O O . GLU D 1 24 ? 15.457 67.058 2.161 1.00 27.65 3024 GLU D O 1
ATOM 8228 N N . ASP D 1 25 ? 14.351 67.624 4.020 1.00 29.52 3025 ASP D N 1
ATOM 8229 C CA . ASP D 1 25 ? 13.839 68.860 3.462 1.00 31.64 3025 ASP D CA 1
ATOM 8230 C C . ASP D 1 25 ? 14.903 69.855 3.016 1.00 32.57 3025 ASP D C 1
ATOM 8231 O O . ASP D 1 25 ? 14.647 70.678 2.136 1.00 34.35 3025 ASP D O 1
ATOM 8237 N N . VAL D 1 26 ? 16.101 69.781 3.586 1.00 31.83 3026 VAL D N 1
ATOM 8238 C CA . VAL D 1 26 ? 17.137 70.717 3.180 1.00 30.84 3026 VAL D CA 1
ATOM 8239 C C . VAL D 1 26 ? 18.136 70.085 2.236 1.00 30.36 3026 VAL D C 1
ATOM 8240 O O . VAL D 1 26 ? 19.172 70.676 1.936 1.00 30.41 3026 VAL D O 1
ATOM 8245 N N . GLY D 1 27 ? 17.843 68.875 1.765 1.00 28.13 3027 GLY D N 1
ATOM 8246 C CA . GLY D 1 27 ? 18.748 68.267 0.802 1.00 28.23 3027 GLY D CA 1
ATOM 8247 C C . GLY D 1 27 ? 19.619 67.071 1.153 1.00 29.22 3027 GLY D C 1
ATOM 8248 O O . GLY D 1 27 ? 20.413 66.631 0.309 1.00 29.44 3027 GLY D O 1
ATOM 8250 N N . PHE D 1 28 ? 19.522 66.545 2.372 1.00 28.89 3028 PHE D N 1
ATOM 8251 C CA . PHE D 1 28 ? 20.338 65.374 2.684 1.00 29.15 3028 PHE D CA 1
ATOM 8252 C C . PHE D 1 28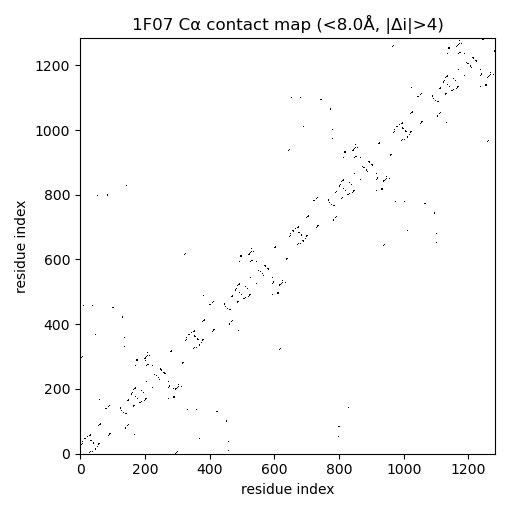 ? 19.745 64.166 1.963 1.00 28.26 3028 PHE D C 1
ATOM 8253 O O . PHE D 1 28 ? 18.527 63.979 1.956 1.00 27.05 3028 PHE D O 1
ATOM 8262 N N . GLU D 1 29 ? 20.614 63.360 1.364 1.00 29.74 3029 GLU D N 1
ATOM 8263 C CA . GLU D 1 29 ? 20.201 62.162 0.640 1.00 32.71 3029 GLU D CA 1
ATOM 8264 C C . GLU D 1 29 ? 20.296 60.875 1.471 1.00 32.74 3029 GLU D C 1
ATOM 8265 O O . GLU D 1 29 ? 19.633 59.875 1.155 1.00 32.26 3029 GLU D O 1
ATOM 8272 N N . TYR D 1 30 ? 21.135 60.886 2.509 1.00 31.78 3030 TYR D N 1
ATOM 8273 C CA . TYR D 1 30 ? 21.300 59.705 3.369 1.00 30.80 3030 TYR D CA 1
ATOM 8274 C C . TYR D 1 30 ? 21.205 60.018 4.848 1.00 30.32 3030 TYR D C 1
ATOM 8275 O O . TYR D 1 30 ? 21.710 61.040 5.309 1.00 30.70 3030 TYR D O 1
ATOM 8286 N N . ALA D 1 31 ? 20.560 59.124 5.586 1.00 28.88 3031 ALA D N 1
ATOM 8287 C CA . ALA D 1 31 ? 20.437 59.244 7.030 1.00 28.56 3031 ALA D CA 1
ATOM 8288 C C . ALA D 1 31 ? 21.052 57.968 7.609 1.00 29.07 3031 ALA D C 1
ATOM 8289 O O . ALA D 1 31 ? 20.663 56.856 7.235 1.00 28.65 3031 ALA D O 1
ATOM 8292 N N . TRP D 1 32 ? 22.019 58.138 8.503 1.00 27.38 3032 TRP D N 1
ATOM 8293 C CA . TRP D 1 32 ? 22.689 57.015 9.149 1.00 25.30 3032 TRP D CA 1
ATOM 8294 C C . TRP D 1 32 ? 22.415 57.026 10.644 1.00 25.72 3032 TRP D C 1
ATOM 8295 O O . TRP D 1 32 ? 22.714 58.006 11.334 1.00 25.89 3032 TRP D O 1
ATOM 8308 N N . ILE D 1 33 ? 21.828 55.940 11.139 1.00 23.55 3033 ILE D N 1
ATOM 8309 C CA . ILE D 1 33 ? 21.491 55.816 12.545 1.00 23.04 3033 ILE D CA 1
ATOM 8310 C C . ILE D 1 33 ? 22.460 54.811 13.188 1.00 24.28 3033 ILE D C 1
ATOM 8311 O O . ILE D 1 33 ? 22.649 53.698 12.678 1.00 22.31 3033 ILE D O 1
ATOM 8317 N N . THR D 1 34 ? 23.097 55.205 14.290 1.00 23.52 3034 THR D N 1
ATOM 8318 C CA . THR D 1 34 ? 24.050 54.307 14.932 1.00 21.79 3034 THR D CA 1
ATOM 8319 C C . THR D 1 34 ? 23.346 53.151 15.641 1.00 21.08 3034 THR D C 1
ATOM 8320 O O . THR D 1 34 ? 22.193 53.256 16.083 1.00 19.76 3034 THR D O 1
ATOM 8326 N N . ASP D 1 35 ? 24.066 52.041 15.737 1.00 23.47 3035 ASP D N 1
ATOM 8327 C CA . ASP D 1 35 ? 23.536 50.818 16.331 1.00 24.25 3035 ASP D CA 1
ATOM 8328 C C . ASP D 1 35 ? 24.398 50.321 17.495 1.00 25.39 3035 ASP D C 1
ATOM 8329 O O . ASP D 1 35 ? 25.504 49.821 17.300 1.00 26.35 3035 ASP D O 1
ATOM 8335 N N . HIS D 1 36 ? 23.875 50.479 18.703 1.00 24.41 3036 HIS D N 1
ATOM 8336 C CA . HIS D 1 36 ? 24.571 50.065 19.916 1.00 24.90 3036 HIS D CA 1
ATOM 8337 C C . HIS D 1 36 ? 23.526 49.589 20.881 1.00 23.68 3036 HIS D C 1
ATOM 8338 O O . HIS D 1 36 ? 22.484 50.227 21.032 1.00 21.67 3036 HIS D O 1
ATOM 8348 N N . TYR D 1 37 ? 23.805 48.464 21.537 1.00 23.05 3037 TYR D N 1
ATOM 8349 C CA . TYR D 1 37 ? 22.855 47.879 22.467 1.00 22.36 3037 TYR D CA 1
ATOM 8350 C C . TYR D 1 37 ? 22.474 48.839 23.584 1.00 22.56 3037 TYR D C 1
ATOM 8351 O O . TYR D 1 37 ? 21.365 48.767 24.088 1.00 22.23 3037 TYR D O 1
ATOM 8362 N N . ASN D 1 38 ? 23.385 49.725 23.992 1.00 23.05 3038 ASN D N 1
ATOM 8363 C CA . ASN D 1 38 ? 23.056 50.620 25.097 1.00 26.55 3038 ASN D CA 1
ATOM 8364 C C . ASN D 1 38 ? 22.188 51.809 24.744 1.00 25.98 3038 ASN D C 1
ATOM 8365 O O . ASN D 1 38 ? 21.776 52.542 25.633 1.00 26.11 3038 ASN D O 1
ATOM 8373 N N . ASN D 1 39 ? 21.904 51.993 23.460 1.00 26.05 3039 ASN D N 1
ATOM 8374 C CA . ASN D 1 39 ? 21.025 53.082 23.026 1.00 24.34 3039 ASN D CA 1
ATOM 8375 C C . ASN D 1 39 ? 19.736 52.476 22.490 1.00 24.97 3039 ASN D C 1
ATOM 8376 O O . ASN D 1 39 ? 19.557 51.251 22.537 1.00 23.48 3039 ASN D O 1
ATOM 8384 N N . LYS D 1 40 ? 18.818 53.308 22.000 1.00 21.75 3040 LYS D N 1
ATOM 8385 C CA . LYS D 1 40 ? 17.575 52.761 21.477 1.00 22.12 3040 LYS D CA 1
ATOM 8386 C C . LYS D 1 40 ? 17.809 51.851 20.260 1.00 19.17 3040 LYS D C 1
ATOM 8387 O O . LYS D 1 40 ? 18.757 52.019 19.501 1.00 19.74 3040 LYS D O 1
ATOM 8397 N N . ASN D 1 41 ? 16.930 50.875 20.087 1.00 20.76 3041 ASN D N 1
ATOM 8398 C CA . ASN D 1 41 ? 17.070 49.934 18.978 1.00 21.80 3041 ASN D CA 1
ATOM 8399 C C . ASN D 1 41 ? 17.090 50.683 17.646 1.00 21.41 3041 ASN D C 1
ATOM 8400 O O . ASN D 1 41 ? 16.206 51.489 17.353 1.00 20.54 3041 ASN D O 1
ATOM 8408 N N . VAL D 1 42 ? 18.115 50.414 16.853 1.00 21.06 3042 VAL D N 1
ATOM 8409 C CA . VAL D 1 42 ? 18.302 51.091 15.581 1.00 21.78 3042 VAL D CA 1
ATOM 8410 C C . VAL D 1 42 ? 17.179 50.846 14.567 1.00 23.28 3042 VAL D C 1
ATOM 8411 O O . VAL D 1 42 ? 16.828 51.742 13.798 1.00 20.84 3042 VAL D O 1
ATOM 8416 N N . TYR D 1 43 ? 16.590 49.651 14.589 1.00 21.98 3043 TYR D N 1
ATOM 8417 C CA . TYR D 1 43 ? 15.541 49.343 13.639 1.00 21.08 3043 TYR D CA 1
ATOM 8418 C C . TYR D 1 43 ? 14.215 49.935 14.050 1.00 21.07 3043 TYR D C 1
ATOM 8419 O O . TYR D 1 43 ? 13.432 50.353 13.194 1.00 20.99 3043 TYR D O 1
ATOM 8430 N N . GLU D 1 44 ? 13.941 49.983 15.345 1.00 21.22 3044 GLU D N 1
ATOM 8431 C CA . GLU D 1 44 ? 12.693 50.603 15.766 1.00 21.59 3044 GLU D CA 1
ATOM 8432 C C . GLU D 1 44 ? 12.783 52.090 15.394 1.00 21.52 3044 GLU D C 1
ATOM 8433 O O . GLU D 1 44 ? 11.781 52.712 15.019 1.00 22.50 3044 GLU D O 1
ATOM 8440 N N . THR D 1 45 ? 13.987 52.641 15.499 1.00 20.40 3045 THR D N 1
ATOM 8441 C CA . THR D 1 45 ? 14.228 54.045 15.156 1.00 22.48 3045 THR D CA 1
ATOM 8442 C C . THR D 1 45 ? 14.036 54.254 13.645 1.00 22.44 3045 THR D C 1
ATOM 8443 O O . THR D 1 45 ? 13.256 55.103 13.218 1.00 22.56 3045 THR D O 1
ATOM 8449 N N . LEU D 1 46 ? 14.750 53.466 12.853 1.00 20.93 3046 LEU D N 1
ATOM 8450 C CA . LEU D 1 46 ? 14.672 53.539 11.404 1.00 21.94 3046 LEU D CA 1
ATOM 8451 C C . LEU D 1 46 ? 13.254 53.342 10.867 1.00 22.65 3046 LEU D C 1
ATOM 8452 O O . LEU D 1 46 ? 12.873 53.982 9.883 1.00 24.49 3046 LEU D O 1
ATOM 8458 N N . ALA D 1 47 ? 12.475 52.476 11.513 1.00 21.75 3047 ALA D N 1
ATOM 8459 C CA . ALA D 1 47 ? 11.112 52.220 11.088 1.00 23.50 3047 ALA D CA 1
ATOM 8460 C C . ALA D 1 47 ? 10.261 53.475 11.270 1.00 26.25 3047 ALA D C 1
ATOM 8461 O O . ALA D 1 47 ? 9.480 53.847 10.387 1.00 26.07 3047 ALA D O 1
ATOM 8464 N N . LEU D 1 48 ? 10.394 54.128 12.418 1.00 26.35 3048 LEU D N 1
ATOM 8465 C CA . LEU D 1 48 ? 9.613 55.338 12.633 1.00 27.49 3048 LEU D CA 1
ATOM 8466 C C . LEU D 1 48 ? 10.119 56.464 11.738 1.00 25.75 3048 LEU D C 1
ATOM 8467 O O . LEU D 1 48 ? 9.341 57.320 11.311 1.00 27.99 3048 LEU D O 1
ATOM 8473 N N . ILE D 1 49 ? 11.413 56.462 11.444 1.00 24.92 3049 ILE D N 1
ATOM 8474 C CA . ILE D 1 49 ? 11.971 57.471 10.558 1.00 24.94 3049 ILE D CA 1
ATOM 8475 C C . ILE D 1 49 ? 11.404 57.255 9.147 1.00 28.27 3049 ILE D C 1
ATOM 8476 O O . ILE D 1 49 ? 11.020 58.217 8.462 1.00 26.14 3049 ILE D O 1
ATOM 8482 N N . ALA D 1 50 ? 11.351 55.989 8.722 1.00 27.02 3050 ALA D N 1
ATOM 8483 C CA . ALA D 1 50 ? 10.825 55.653 7.409 1.00 27.95 3050 ALA D CA 1
ATOM 8484 C C . ALA D 1 50 ? 9.411 56.205 7.284 1.00 28.12 3050 ALA D C 1
ATOM 8485 O O . ALA D 1 50 ? 9.086 56.809 6.280 1.00 29.76 3050 ALA D O 1
ATOM 8488 N N . GLU D 1 51 ? 8.584 56.030 8.307 1.00 29.81 3051 GLU D N 1
ATOM 8489 C CA . GLU D 1 51 ? 7.223 56.545 8.248 1.00 32.75 3051 GLU D CA 1
ATOM 8490 C C . GLU D 1 51 ? 7.151 58.066 8.166 1.00 33.74 3051 GLU D C 1
ATOM 8491 O O . GLU D 1 51 ? 6.224 58.610 7.564 1.00 34.30 3051 GLU D O 1
ATOM 8498 N N . GLY D 1 52 ? 8.117 58.750 8.770 1.00 32.42 3052 GLY D N 1
ATOM 8499 C CA . GLY D 1 52 ? 8.091 60.202 8.769 1.00 32.96 3052 GLY D CA 1
ATOM 8500 C C . GLY D 1 52 ? 8.864 60.876 7.664 1.00 32.20 3052 GLY D C 1
ATOM 8501 O O . GLY D 1 52 ? 9.011 62.105 7.670 1.00 33.30 3052 GLY D O 1
ATOM 8503 N N . THR D 1 53 ? 9.365 60.092 6.713 1.00 30.81 3053 THR D N 1
ATOM 8504 C CA . THR D 1 53 ? 10.126 60.652 5.607 1.00 30.78 3053 THR D CA 1
ATOM 8505 C C . THR D 1 53 ? 9.614 60.126 4.272 1.00 30.91 3053 THR D C 1
ATOM 8506 O O . THR D 1 53 ? 8.759 59.238 4.234 1.00 29.86 3053 THR D O 1
ATOM 8512 N N . GLU D 1 54 ? 10.140 60.665 3.177 1.00 31.52 3054 GLU D N 1
ATOM 8513 C CA . GLU D 1 54 ? 9.674 60.241 1.866 1.00 33.23 3054 GLU D CA 1
ATOM 8514 C C . GLU D 1 54 ? 10.762 59.946 0.849 1.00 31.42 3054 GLU D C 1
ATOM 8515 O O . GLU D 1 54 ? 10.564 59.125 -0.041 1.00 32.67 3054 GLU D O 1
ATOM 8522 N N . THR D 1 55 ? 11.920 60.583 0.959 1.00 29.76 3055 THR D N 1
ATOM 8523 C CA . THR D 1 55 ? 12.946 60.329 -0.043 1.00 28.75 3055 THR D CA 1
ATOM 8524 C C . THR D 1 55 ? 14.341 60.010 0.465 1.00 27.28 3055 THR D C 1
ATOM 8525 O O . THR D 1 55 ? 15.134 59.394 -0.250 1.00 26.85 3055 THR D O 1
ATOM 8531 N N . ILE D 1 56 ? 14.661 60.432 1.681 1.00 25.94 3056 ILE D N 1
ATOM 8532 C CA . ILE D 1 56 ? 16.003 60.187 2.187 1.00 25.55 3056 ILE D CA 1
ATOM 8533 C C . ILE D 1 56 ? 16.267 58.689 2.348 1.00 24.78 3056 ILE D C 1
ATOM 8534 O O . ILE D 1 56 ? 15.381 57.932 2.726 1.00 26.36 3056 ILE D O 1
ATOM 8540 N N . LYS D 1 57 ? 17.478 58.272 2.019 1.00 25.59 3057 LYS D N 1
ATOM 8541 C CA . LYS D 1 57 ? 17.860 56.883 2.188 1.00 28.29 3057 LYS D CA 1
ATOM 8542 C C . LYS D 1 57 ? 18.233 56.709 3.665 1.00 28.75 3057 LYS D C 1
ATOM 8543 O O . LYS D 1 57 ? 18.807 57.608 4.282 1.00 27.85 3057 LYS D O 1
ATOM 8553 N N . LEU D 1 58 ? 17.867 55.571 4.241 1.00 27.98 3058 LEU D N 1
ATOM 8554 C CA . LEU D 1 58 ? 18.152 55.322 5.643 1.00 27.47 3058 LEU D CA 1
ATOM 8555 C C . LEU D 1 58 ? 18.572 53.905 5.958 1.00 27.36 3058 LEU D C 1
ATOM 8556 O O . LEU D 1 58 ? 18.083 52.937 5.359 1.00 24.51 3058 LEU D O 1
ATOM 8562 N N . GLY D 1 59 ? 19.486 53.803 6.918 1.00 27.50 3059 GLY D N 1
ATOM 8563 C CA . GLY D 1 59 ? 19.977 52.512 7.343 1.00 26.73 3059 GLY D CA 1
ATOM 8564 C C . GLY D 1 59 ? 20.892 52.650 8.539 1.00 26.95 3059 GLY D C 1
ATOM 8565 O O . GLY D 1 59 ? 21.250 53.772 8.934 1.00 26.15 3059 GLY D O 1
ATOM 8567 N N . PRO D 1 60 ? 21.251 51.519 9.173 1.00 25.79 3060 PRO D N 1
ATOM 8568 C CA . PRO D 1 60 ? 22.142 51.533 10.338 1.00 23.80 3060 PRO D CA 1
ATOM 8569 C C . PRO D 1 60 ? 23.534 51.972 9.902 1.00 22.16 3060 PRO D C 1
ATOM 8570 O O . PRO D 1 60 ? 24.018 51.570 8.849 1.00 22.08 3060 PRO D O 1
ATOM 8574 N N . GLY D 1 61 ? 24.178 52.817 10.701 1.00 23.83 3061 GLY D N 1
ATOM 8575 C CA . GLY D 1 61 ? 25.513 53.268 10.348 1.00 23.29 3061 GLY D CA 1
ATOM 8576 C C . GLY D 1 61 ? 26.449 53.275 11.550 1.00 25.86 3061 GLY D C 1
ATOM 8577 O O . GLY D 1 61 ? 26.652 54.318 12.174 1.00 25.17 3061 GLY D O 1
ATOM 8579 N N . VAL D 1 62 ? 27.038 52.129 11.886 1.00 24.75 3062 VAL D N 1
ATOM 8580 C CA . VAL D 1 62 ? 26.851 50.868 11.178 1.00 24.60 3062 VAL D CA 1
ATOM 8581 C C . VAL D 1 62 ? 26.448 49.794 12.193 1.00 25.54 3062 VAL D C 1
ATOM 8582 O O . VAL D 1 62 ? 26.616 49.962 13.409 1.00 25.14 3062 VAL D O 1
ATOM 8587 N N . THR D 1 63 ? 25.908 48.691 11.708 1.00 23.99 3063 THR D N 1
ATOM 8588 C CA . THR D 1 63 ? 25.569 47.625 12.625 1.00 23.16 3063 THR D CA 1
ATOM 8589 C C . THR D 1 63 ? 26.780 46.694 12.571 1.00 21.63 3063 THR D C 1
ATOM 8590 O O . THR D 1 63 ? 27.834 47.063 12.052 1.00 20.76 3063 THR D O 1
ATOM 8596 N N . ASN D 1 64 ? 26.652 45.498 13.120 1.00 21.38 3064 ASN D N 1
ATOM 8597 C CA . ASN D 1 64 ? 27.772 44.567 13.062 1.00 21.79 3064 ASN D CA 1
ATOM 8598 C C . ASN D 1 64 ? 27.237 43.132 12.966 1.00 20.24 3064 ASN D C 1
ATOM 8599 O O . ASN D 1 64 ? 26.067 42.870 13.241 1.00 20.94 3064 ASN D O 1
ATOM 8607 N N . PRO D 1 65 ? 28.087 42.186 12.550 1.00 21.78 3065 PRO D N 1
ATOM 8608 C CA . PRO D 1 65 ? 27.660 40.793 12.422 1.00 22.65 3065 PRO D CA 1
ATOM 8609 C C . PRO D 1 65 ? 27.660 39.966 13.714 1.00 24.04 3065 PRO D C 1
ATOM 8610 O O . PRO D 1 65 ? 27.411 38.759 13.671 1.00 25.19 3065 PRO D O 1
ATOM 8614 N N . TYR D 1 66 ? 27.900 40.597 14.856 1.00 24.14 3066 TYR D N 1
ATOM 8615 C CA . TYR D 1 66 ? 27.963 39.841 16.102 1.00 25.83 3066 TYR D CA 1
ATOM 8616 C C . TYR D 1 66 ? 26.804 39.905 17.071 1.00 25.43 3066 TYR D C 1
ATOM 8617 O O . TYR D 1 66 ? 26.485 38.905 17.707 1.00 26.42 3066 TYR D O 1
ATOM 8628 N N . VAL D 1 67 ? 26.176 41.067 17.209 1.00 24.73 3067 VAL D N 1
ATOM 8629 C CA . VAL D 1 67 ? 25.094 41.200 18.175 1.00 23.90 3067 VAL D CA 1
ATOM 8630 C C . VAL D 1 67 ? 23.771 40.656 17.659 1.00 22.55 3067 VAL D C 1
ATOM 8631 O O . VAL D 1 67 ? 22.824 40.469 18.419 1.00 22.08 3067 VAL D O 1
ATOM 8636 N N . ARG D 1 68 ? 23.710 40.416 16.357 1.00 21.60 3068 ARG D N 1
ATOM 8637 C CA . ARG D 1 68 ? 22.515 39.857 15.745 1.00 20.83 3068 ARG D CA 1
ATOM 8638 C C . ARG D 1 68 ? 23.000 38.967 14.622 1.00 19.25 3068 ARG D C 1
ATOM 8639 O O . ARG D 1 68 ? 24.013 39.253 13.999 1.00 17.83 3068 ARG D O 1
ATOM 8653 N N . SER D 1 69 ? 22.271 37.891 14.371 1.00 21.15 3069 SER D N 1
ATOM 8654 C CA . SER D 1 69 ? 22.598 36.997 13.267 1.00 21.90 3069 SER D CA 1
ATOM 8655 C C . SER D 1 69 ? 22.448 37.796 11.981 1.00 21.97 3069 SER D C 1
ATOM 8656 O O . SER D 1 69 ? 21.491 38.550 11.833 1.00 23.28 3069 SER D O 1
ATOM 8661 N N . PRO D 1 70 ? 23.406 37.679 11.061 1.00 21.53 3070 PRO D N 1
ATOM 8662 C CA . PRO D 1 70 ? 23.284 38.420 9.805 1.00 22.11 3070 PRO D CA 1
ATOM 8663 C C . PRO D 1 70 ? 21.915 38.191 9.132 1.00 21.99 3070 PRO D C 1
ATOM 8664 O O . PRO D 1 70 ? 21.432 39.057 8.406 1.00 21.08 3070 PRO D O 1
ATOM 8668 N N . ALA D 1 71 ? 21.285 37.039 9.388 1.00 20.46 3071 ALA D N 1
ATOM 8669 C CA . ALA D 1 71 ? 19.975 36.740 8.816 1.00 21.62 3071 ALA D CA 1
ATOM 8670 C C . ALA D 1 71 ? 18.923 37.670 9.417 1.00 21.92 3071 ALA D C 1
ATOM 8671 O O . ALA D 1 71 ? 17.997 38.121 8.735 1.00 21.73 3071 ALA D O 1
ATOM 8674 N N . ILE D 1 72 ? 19.050 37.927 10.713 1.00 21.10 3072 ILE D N 1
ATOM 8675 C CA . ILE D 1 72 ? 18.134 38.836 11.403 1.00 20.33 3072 ILE D CA 1
ATOM 8676 C C . ILE D 1 72 ? 18.358 40.253 10.820 1.00 20.05 3072 ILE D C 1
ATOM 8677 O O . ILE D 1 72 ? 17.413 41.011 10.602 1.00 21.23 3072 ILE D O 1
ATOM 8683 N N . THR D 1 73 ? 19.611 40.597 10.575 1.00 20.28 3073 THR D N 1
ATOM 8684 C CA . THR D 1 73 ? 19.935 41.898 9.993 1.00 22.04 3073 THR D CA 1
ATOM 8685 C C . THR D 1 73 ? 19.314 42.034 8.586 1.00 22.43 3073 THR D C 1
ATOM 8686 O O . THR D 1 73 ? 18.665 43.040 8.291 1.00 20.54 3073 THR D O 1
ATOM 8692 N N . ALA D 1 74 ? 19.495 41.020 7.735 1.00 20.74 3074 ALA D N 1
ATOM 8693 C CA . ALA D 1 74 ? 18.918 41.045 6.383 1.00 22.06 3074 ALA D CA 1
ATOM 8694 C C . ALA D 1 74 ? 17.411 41.254 6.483 1.00 22.45 3074 ALA D C 1
ATOM 8695 O O . ALA D 1 74 ? 16.833 42.091 5.790 1.00 22.92 3074 ALA D O 1
ATOM 8698 N N . SER D 1 75 ? 16.777 40.499 7.366 1.00 20.02 3075 SER D N 1
ATOM 8699 C CA . SER D 1 75 ? 15.349 40.609 7.581 1.00 20.87 3075 SER D CA 1
ATOM 8700 C C . SER D 1 75 ? 14.947 42.024 8.063 1.00 21.31 3075 SER D C 1
ATOM 8701 O O . SER D 1 75 ? 13.933 42.579 7.635 1.00 20.89 3075 SER D O 1
ATOM 8706 N N . ALA D 1 76 ? 15.740 42.601 8.964 1.00 21.24 3076 ALA D N 1
ATOM 8707 C CA . ALA D 1 76 ? 15.432 43.932 9.496 1.00 21.15 3076 ALA D CA 1
ATOM 8708 C C . ALA D 1 76 ? 15.565 44.987 8.393 1.00 19.79 3076 ALA D C 1
ATOM 8709 O O . ALA D 1 76 ? 14.782 45.925 8.336 1.00 20.97 3076 ALA D O 1
ATOM 8712 N N . ILE D 1 77 ? 16.563 44.820 7.535 1.00 20.34 3077 ILE D N 1
ATOM 8713 C CA . ILE D 1 77 ? 16.808 45.739 6.428 1.00 22.56 3077 ILE D CA 1
ATOM 8714 C C . ILE D 1 77 ? 15.723 45.610 5.344 1.00 24.61 3077 ILE D C 1
ATOM 8715 O O . ILE D 1 77 ? 15.261 46.621 4.790 1.00 23.86 3077 ILE D O 1
ATOM 8721 N N . ALA D 1 78 ? 15.307 44.377 5.058 1.00 22.94 3078 ALA D N 1
ATOM 8722 C CA . ALA D 1 78 ? 14.267 44.151 4.064 1.00 23.28 3078 ALA D CA 1
ATOM 8723 C C . ALA D 1 78 ? 12.962 44.740 4.584 1.00 23.40 3078 ALA D C 1
ATOM 8724 O O . ALA D 1 78 ? 12.167 45.317 3.823 1.00 22.91 3078 ALA D O 1
ATOM 8727 N N . THR D 1 79 ? 12.740 44.593 5.887 1.00 21.55 3079 THR D N 1
ATOM 8728 C CA . THR D 1 79 ? 11.540 45.114 6.519 1.00 21.25 3079 THR D CA 1
ATOM 8729 C C . THR D 1 79 ? 11.523 46.646 6.384 1.00 21.41 3079 THR D C 1
ATOM 8730 O O . THR D 1 79 ? 10.481 47.265 6.124 1.00 21.40 3079 THR D O 1
ATOM 8736 N N . LEU D 1 80 ? 12.689 47.239 6.576 1.00 21.70 3080 LEU D N 1
ATOM 8737 C CA . LEU D 1 80 ? 12.836 48.687 6.478 1.00 23.01 3080 LEU D CA 1
ATOM 8738 C C . LEU D 1 80 ? 12.646 49.116 5.023 1.00 24.17 3080 LEU D C 1
ATOM 8739 O O . LEU D 1 80 ? 12.030 50.138 4.750 1.00 25.32 3080 LEU D O 1
ATOM 8745 N N . ASP D 1 81 ? 13.178 48.325 4.099 1.00 23.97 3081 ASP D N 1
ATOM 8746 C CA . ASP D 1 81 ? 13.068 48.625 2.676 1.00 25.14 3081 ASP D CA 1
ATOM 8747 C C . ASP D 1 81 ? 11.592 48.650 2.255 1.00 25.94 3081 ASP D C 1
ATOM 8748 O O . ASP D 1 81 ? 11.196 49.474 1.422 1.00 25.30 3081 ASP D O 1
ATOM 8754 N N . GLU D 1 82 ? 10.781 47.765 2.835 1.00 24.86 3082 GLU D N 1
ATOM 8755 C CA . GLU D 1 82 ? 9.360 47.742 2.528 1.00 26.38 3082 GLU D CA 1
ATOM 8756 C C . GLU D 1 82 ? 8.699 48.974 3.136 1.00 28.19 3082 GLU D C 1
ATOM 8757 O O . GLU D 1 82 ? 7.883 49.627 2.490 1.00 28.04 3082 GLU D O 1
ATOM 8764 N N . LEU D 1 83 ? 9.041 49.283 4.385 1.00 27.68 3083 LEU D N 1
ATOM 8765 C CA . LEU D 1 83 ? 8.459 50.442 5.057 1.00 27.22 3083 LEU D CA 1
ATOM 8766 C C . LEU D 1 83 ? 8.801 51.765 4.397 1.00 25.91 3083 LEU D C 1
ATOM 8767 O O . LEU D 1 83 ? 7.982 52.678 4.388 1.00 26.03 3083 LEU D O 1
ATOM 8773 N N . SER D 1 84 ? 10.010 51.860 3.863 1.00 24.84 3084 SER D N 1
ATOM 8774 C CA . SER D 1 84 ? 10.495 53.074 3.228 1.00 26.19 3084 SER D CA 1
ATOM 8775 C C . SER D 1 84 ? 10.303 53.070 1.715 1.00 26.71 3084 SER D C 1
ATOM 8776 O O . SER D 1 84 ? 10.693 54.018 1.029 1.00 24.53 3084 SER D O 1
ATOM 8781 N N . ASN D 1 85 ? 9.711 51.994 1.207 1.00 28.24 3085 ASN D N 1
ATOM 8782 C CA . ASN D 1 85 ? 9.490 51.831 -0.218 1.00 29.30 3085 ASN D CA 1
ATOM 8783 C C . ASN D 1 85 ? 10.786 51.962 -1.012 1.00 27.71 3085 ASN D C 1
ATOM 8784 O O . ASN D 1 85 ? 10.898 52.798 -1.912 1.00 27.42 3085 ASN D O 1
ATOM 8792 N N . GLY D 1 86 ? 11.770 51.135 -0.663 1.00 24.52 3086 GLY D N 1
ATOM 8793 C CA . GLY D 1 86 ? 13.026 51.127 -1.386 1.00 22.10 3086 GLY D CA 1
ATOM 8794 C C . GLY D 1 86 ? 14.115 52.108 -1.006 1.00 21.58 3086 GLY D C 1
ATOM 8795 O O . GLY D 1 86 ? 15.007 52.368 -1.809 1.00 22.01 3086 GLY D O 1
ATOM 8797 N N . ARG D 1 87 ? 14.085 52.639 0.209 1.00 22.68 3087 ARG D N 1
ATOM 8798 C CA . ARG D 1 87 ? 15.118 53.596 0.610 1.00 24.07 3087 ARG D CA 1
ATOM 8799 C C . ARG D 1 87 ? 16.153 53.069 1.612 1.00 26.03 3087 ARG D C 1
ATOM 8800 O O . ARG D 1 87 ? 17.033 53.813 2.065 1.00 26.08 3087 ARG D O 1
ATOM 8814 N N . ALA D 1 88 ? 16.074 51.780 1.935 1.00 25.78 3088 ALA D N 1
ATOM 8815 C CA . ALA D 1 88 ? 17.009 51.201 2.888 1.00 24.71 3088 ALA D CA 1
ATOM 8816 C C . ALA D 1 88 ? 18.445 51.126 2.405 1.00 24.47 3088 ALA D C 1
ATOM 8817 O O . ALA D 1 88 ? 18.732 50.973 1.211 1.00 24.02 3088 ALA D O 1
ATOM 8820 N N . THR D 1 89 ? 19.355 51.279 3.361 1.00 24.56 3089 THR D N 1
ATOM 8821 C CA . THR D 1 89 ? 20.778 51.146 3.112 1.00 24.78 3089 THR D CA 1
ATOM 8822 C C . THR D 1 89 ? 21.226 50.253 4.271 1.00 24.39 3089 THR D C 1
ATOM 8823 O O . THR D 1 89 ? 20.518 50.134 5.277 1.00 23.41 3089 THR D O 1
ATOM 8829 N N . LEU D 1 90 ? 22.382 49.621 4.123 1.00 23.94 3090 LEU D N 1
ATOM 8830 C CA . LEU D 1 90 ? 22.897 48.752 5.170 1.00 24.49 3090 LEU D CA 1
ATOM 8831 C C . LEU D 1 90 ? 24.355 49.044 5.415 1.00 22.39 3090 LEU D C 1
ATOM 8832 O O . LEU D 1 90 ? 25.202 48.739 4.591 1.00 23.23 3090 LEU D O 1
ATOM 8838 N N . GLY D 1 91 ? 24.643 49.660 6.552 1.00 22.27 3091 GLY D N 1
ATOM 8839 C CA . GLY D 1 91 ? 26.027 49.928 6.885 1.00 22.98 3091 GLY D CA 1
ATOM 8840 C C . GLY D 1 91 ? 26.424 48.884 7.914 1.00 22.85 3091 GLY D C 1
ATOM 8841 O O . GLY D 1 91 ? 25.709 48.669 8.895 1.00 24.15 3091 GLY D O 1
ATOM 8843 N N . ILE D 1 92 ? 27.538 48.208 7.695 1.00 24.20 3092 ILE D N 1
ATOM 8844 C CA . ILE D 1 92 ? 27.974 47.210 8.662 1.00 25.04 3092 ILE D CA 1
ATOM 8845 C C . ILE D 1 92 ? 29.470 47.335 8.940 1.00 24.85 3092 ILE D C 1
ATOM 8846 O O . ILE D 1 92 ? 30.267 47.601 8.036 1.00 24.64 3092 ILE D O 1
ATOM 8852 N N . GLY D 1 93 ? 29.834 47.158 10.204 1.00 24.07 3093 GLY D N 1
ATOM 8853 C CA . GLY D 1 93 ? 31.228 47.257 10.598 1.00 25.16 3093 GLY D CA 1
ATOM 8854 C C . GLY D 1 93 ? 31.609 46.135 11.554 1.00 25.28 3093 GLY D C 1
ATOM 8855 O O . GLY D 1 93 ? 30.768 45.319 11.906 1.00 22.88 3093 GLY D O 1
ATOM 8857 N N . PRO D 1 94 ? 32.875 46.069 11.989 1.00 27.75 3094 PRO D N 1
ATOM 8858 C CA . PRO D 1 94 ? 33.334 45.020 12.906 1.00 29.11 3094 PRO D CA 1
ATOM 8859 C C . PRO D 1 94 ? 32.841 45.151 14.340 1.00 29.93 3094 PRO D C 1
ATOM 8860 O O . PRO D 1 94 ? 32.854 44.183 15.089 1.00 31.67 3094 PRO D O 1
ATOM 8864 N N . GLY D 1 95 ? 32.386 46.336 14.719 1.00 30.22 3095 GLY D N 1
ATOM 8865 C CA . GLY D 1 95 ? 31.938 46.524 16.083 1.00 31.65 3095 GLY D CA 1
ATOM 8866 C C . GLY D 1 95 ? 33.162 46.893 16.912 1.00 33.48 3095 GLY D C 1
ATOM 8867 O O . GLY D 1 95 ? 34.191 47.262 16.359 1.00 32.96 3095 GLY D O 1
ATOM 8869 N N . ASP D 1 96 ? 33.074 46.772 18.229 1.00 34.50 3096 ASP D N 1
ATOM 8870 C CA . ASP D 1 96 ? 34.194 47.154 19.087 1.00 36.24 3096 ASP D CA 1
ATOM 8871 C C . ASP D 1 96 ? 34.363 46.185 20.244 1.00 35.19 3096 ASP D C 1
ATOM 8872 O O . ASP D 1 96 ? 33.385 45.651 20.772 1.00 33.16 3096 ASP D O 1
ATOM 8878 N N . LYS D 1 97 ? 35.611 45.978 20.647 1.00 35.63 3097 LYS D N 1
ATOM 8879 C CA . LYS D 1 97 ? 35.921 45.052 21.728 1.00 36.69 3097 LYS D CA 1
ATOM 8880 C C . LYS D 1 97 ? 35.201 45.326 23.046 1.00 35.23 3097 LYS D C 1
ATOM 8881 O O . LYS D 1 97 ? 34.707 44.399 23.684 1.00 35.21 3097 LYS D O 1
ATOM 8891 N N . ALA D 1 98 ? 35.143 46.585 23.461 1.00 34.77 3098 ALA D N 1
ATOM 8892 C CA . ALA D 1 98 ? 34.480 46.923 24.715 1.00 34.38 3098 ALA D CA 1
ATOM 8893 C C . ALA D 1 98 ? 33.087 46.323 24.763 1.00 33.52 3098 ALA D C 1
ATOM 8894 O O . ALA D 1 98 ? 32.721 45.609 25.707 1.00 33.60 3098 ALA D O 1
ATOM 8897 N N . THR D 1 99 ? 32.301 46.623 23.738 1.00 32.30 3099 THR D N 1
ATOM 8898 C CA . THR D 1 99 ? 30.948 46.122 23.657 1.00 30.51 3099 THR D CA 1
ATOM 8899 C C . THR D 1 99 ? 30.873 44.604 23.766 1.00 29.37 3099 THR D C 1
ATOM 8900 O O . THR D 1 99 ? 30.120 44.073 24.577 1.00 26.72 3099 THR D O 1
ATOM 8906 N N . PHE D 1 100 ? 31.657 43.908 22.954 1.00 28.36 3100 PHE D N 1
ATOM 8907 C CA . PHE D 1 100 ? 31.588 42.457 22.963 1.00 31.87 3100 PHE D CA 1
ATOM 8908 C C . PHE D 1 100 ? 32.031 41.791 24.257 1.00 31.34 3100 PHE D C 1
ATOM 8909 O O . PHE D 1 100 ? 31.478 40.757 24.644 1.00 31.94 3100 PHE D O 1
ATOM 8918 N N . ASP D 1 101 ? 33.006 42.383 24.943 1.00 32.24 3101 ASP D N 1
ATOM 8919 C CA . ASP D 1 101 ? 33.412 41.818 26.223 1.00 32.50 3101 ASP D CA 1
ATOM 8920 C C . ASP D 1 101 ? 32.228 41.968 27.170 1.00 31.00 3101 ASP D C 1
ATOM 8921 O O . ASP D 1 101 ? 31.875 41.040 27.885 1.00 31.89 3101 ASP D O 1
ATOM 8927 N N . ALA D 1 102 ? 31.598 43.137 27.161 1.00 29.91 3102 ALA D N 1
ATOM 8928 C CA . ALA D 1 102 ? 30.451 43.359 28.031 1.00 29.39 3102 ALA D CA 1
ATOM 8929 C C . ALA D 1 102 ? 29.286 42.439 27.659 1.00 29.32 3102 ALA D C 1
ATOM 8930 O O . ALA D 1 102 ? 28.447 42.122 28.500 1.00 29.89 3102 ALA D O 1
ATOM 8933 N N . LEU D 1 103 ? 29.220 42.004 26.405 1.00 28.48 3103 LEU D N 1
ATOM 8934 C CA . LEU D 1 103 ? 28.125 41.124 26.006 1.00 29.17 3103 LEU D CA 1
ATOM 8935 C C . LEU D 1 103 ? 28.528 39.649 25.978 1.00 29.28 3103 LEU D C 1
ATOM 8936 O O . LEU D 1 103 ? 27.720 38.787 25.638 1.00 28.54 3103 LEU D O 1
ATOM 8942 N N . GLY D 1 104 ? 29.780 39.363 26.326 1.00 30.17 3104 GLY D N 1
ATOM 8943 C CA . GLY D 1 104 ? 30.234 37.985 26.348 1.00 30.59 3104 GLY D CA 1
ATOM 8944 C C . GLY D 1 104 ? 30.274 37.368 24.970 1.00 31.47 3104 GLY D C 1
ATOM 8945 O O . GLY D 1 104 ? 29.967 36.190 24.791 1.00 32.30 3104 GLY D O 1
ATOM 8947 N N . ILE D 1 105 ? 30.663 38.170 23.991 1.00 32.08 3105 ILE D N 1
ATOM 8948 C CA . ILE D 1 105 ? 30.741 37.719 22.614 1.00 32.46 3105 ILE D CA 1
ATOM 8949 C C . ILE D 1 105 ? 32.194 37.671 22.173 1.00 33.13 3105 ILE D C 1
ATOM 8950 O O . ILE D 1 105 ? 32.931 38.632 22.371 1.00 32.78 3105 ILE D O 1
ATOM 8956 N N . GLU D 1 106 ? 32.615 36.552 21.591 1.00 35.57 3106 GLU D N 1
ATOM 8957 C CA . GLU D 1 106 ? 33.989 36.425 21.107 1.00 37.97 3106 GLU D CA 1
ATOM 8958 C C . GLU D 1 106 ? 34.130 37.231 19.825 1.00 37.18 3106 GLU D C 1
ATOM 8959 O O . GLU D 1 106 ? 33.373 37.037 18.881 1.00 37.07 3106 GLU D O 1
ATOM 8966 N N . TRP D 1 107 ? 35.112 38.116 19.787 1.00 37.78 3107 TRP D N 1
ATOM 8967 C CA . TRP D 1 107 ? 35.336 38.962 18.622 1.00 38.16 3107 TRP D CA 1
ATOM 8968 C C . TRP D 1 107 ? 36.318 38.292 17.668 1.00 37.31 3107 TRP D C 1
ATOM 8969 O O . TRP D 1 107 ? 37.466 38.712 17.534 1.00 37.99 3107 TRP D O 1
ATOM 8982 N N . VAL D 1 108 ? 35.844 37.252 16.993 1.00 37.45 3108 VAL D N 1
ATOM 8983 C CA . VAL D 1 108 ? 36.674 36.477 16.076 1.00 38.01 3108 VAL D CA 1
ATOM 8984 C C . VAL D 1 108 ? 36.747 37.036 14.652 1.00 37.28 3108 VAL D C 1
ATOM 8985 O O . VAL D 1 108 ? 35.725 37.351 14.049 1.00 37.36 3108 VAL D O 1
ATOM 8990 N N . LYS D 1 109 ? 37.971 37.130 14.134 1.00 35.98 3109 LYS D N 1
ATOM 8991 C CA . LYS D 1 109 ? 38.259 37.642 12.796 1.00 35.87 3109 LYS D CA 1
ATOM 8992 C C . LYS D 1 109 ? 37.151 38.457 12.132 1.00 33.86 3109 LYS D C 1
ATOM 8993 O O . LYS D 1 109 ? 36.366 37.956 11.327 1.00 33.14 3109 LYS D O 1
ATOM 9003 N N . PRO D 1 110 ? 37.109 39.754 12.454 1.00 31.87 3110 PRO D N 1
ATOM 9004 C CA . PRO D 1 110 ? 36.133 40.713 11.946 1.00 31.42 3110 PRO D CA 1
ATOM 9005 C C . PRO D 1 110 ? 36.017 40.754 10.429 1.00 30.36 3110 PRO D C 1
ATOM 9006 O O . PRO D 1 110 ? 34.914 40.758 9.905 1.00 28.99 3110 PRO D O 1
ATOM 9010 N N . VAL D 1 111 ? 37.143 40.772 9.719 1.00 29.89 3111 VAL D N 1
ATOM 9011 C CA . VAL D 1 111 ? 37.065 40.847 8.262 1.00 30.16 3111 VAL D CA 1
ATOM 9012 C C . VAL D 1 111 ? 36.318 39.675 7.654 1.00 30.52 3111 VAL D C 1
ATOM 9013 O O . VAL D 1 111 ? 35.330 39.867 6.941 1.00 29.84 3111 VAL D O 1
ATOM 9018 N N . SER D 1 112 ? 36.765 38.455 7.937 1.00 29.27 3112 SER D N 1
ATOM 9019 C CA . SER D 1 112 ? 36.094 37.299 7.377 1.00 28.98 3112 SER D CA 1
ATOM 9020 C C . SER D 1 112 ? 34.678 37.148 7.916 1.00 27.15 3112 SER D C 1
ATOM 9021 O O . SER D 1 112 ? 33.809 36.603 7.243 1.00 27.02 3112 SER D O 1
ATOM 9026 N N . THR D 1 113 ? 34.431 37.629 9.127 1.00 27.30 3113 THR D N 1
ATOM 9027 C CA . THR D 1 113 ? 33.088 37.518 9.683 1.00 27.47 3113 THR D CA 1
ATOM 9028 C C . THR D 1 113 ? 32.171 38.464 8.911 1.00 26.97 3113 THR D C 1
ATOM 9029 O O . THR D 1 113 ? 31.032 38.124 8.584 1.00 27.03 3113 THR D O 1
ATOM 9035 N N . ILE D 1 114 ? 32.686 39.650 8.618 1.00 26.42 3114 ILE D N 1
ATOM 9036 C CA . ILE D 1 114 ? 31.928 40.626 7.857 1.00 26.96 3114 ILE D CA 1
ATOM 9037 C C . ILE D 1 114 ? 31.744 40.065 6.446 1.00 26.76 3114 ILE D C 1
ATOM 9038 O O . ILE D 1 114 ? 30.651 40.099 5.894 1.00 25.17 3114 ILE D O 1
ATOM 9044 N N . ARG D 1 115 ? 32.814 39.520 5.875 1.00 27.65 3115 ARG D N 1
ATOM 9045 C CA . ARG D 1 115 ? 32.723 38.953 4.540 1.00 28.67 3115 ARG D CA 1
ATOM 9046 C C . ARG D 1 115 ? 31.634 37.890 4.476 1.00 28.18 3115 ARG D C 1
ATOM 9047 O O . ARG D 1 115 ? 30.793 37.913 3.579 1.00 27.68 3115 ARG D O 1
ATOM 9061 N N . ASP D 1 116 ? 31.639 36.961 5.428 1.00 27.50 3116 ASP D N 1
ATOM 9062 C CA . ASP D 1 116 ? 30.627 35.916 5.445 1.00 26.77 3116 ASP D CA 1
ATOM 9063 C C . ASP D 1 116 ? 29.239 36.482 5.696 1.00 25.66 3116 ASP D C 1
ATOM 9064 O O . ASP D 1 116 ? 28.266 36.033 5.090 1.00 26.96 3116 ASP D O 1
ATOM 9070 N N . ALA D 1 117 ? 29.139 37.463 6.591 1.00 24.60 3117 ALA D N 1
ATOM 9071 C CA . ALA D 1 117 ? 27.841 38.070 6.889 1.00 23.86 3117 ALA D CA 1
ATOM 9072 C C . ALA D 1 117 ? 27.260 38.706 5.624 1.00 23.67 3117 ALA D C 1
ATOM 9073 O O . ALA D 1 117 ? 26.096 38.510 5.295 1.00 22.70 3117 ALA D O 1
ATOM 9076 N N . ILE D 1 118 ? 28.080 39.482 4.925 1.00 24.69 3118 ILE D N 1
ATOM 9077 C CA . ILE D 1 118 ? 27.620 40.138 3.705 1.00 25.83 3118 ILE D CA 1
ATOM 9078 C C . ILE D 1 118 ? 27.197 39.116 2.650 1.00 25.75 3118 ILE D C 1
ATOM 9079 O O . ILE D 1 118 ? 26.176 39.288 2.001 1.00 25.20 3118 ILE D O 1
ATOM 9085 N N . ALA D 1 119 ? 27.971 38.046 2.496 1.00 25.57 3119 ALA D N 1
ATOM 9086 C CA . ALA D 1 119 ? 27.632 37.014 1.527 1.00 26.40 3119 ALA D CA 1
ATOM 9087 C C . ALA D 1 119 ? 26.236 36.482 1.836 1.00 26.93 3119 ALA D C 1
ATOM 9088 O O . ALA D 1 119 ? 25.388 36.360 0.949 1.00 26.20 3119 ALA D O 1
ATOM 9091 N N . MET D 1 120 ? 25.994 36.166 3.106 1.00 27.19 3120 MET D N 1
ATOM 9092 C CA . MET D 1 120 ? 24.690 35.655 3.509 1.00 26.00 3120 MET D CA 1
ATOM 9093 C C . MET D 1 120 ? 23.590 36.701 3.286 1.00 25.38 3120 MET D C 1
ATOM 9094 O O . MET D 1 120 ? 22.516 36.388 2.778 1.00 23.92 3120 MET D O 1
ATOM 9100 N N . MET D 1 121 ? 23.852 37.946 3.671 1.00 24.07 3121 MET D N 1
ATOM 9101 C CA . MET D 1 121 ? 22.837 38.976 3.508 1.00 24.29 3121 MET D CA 1
ATOM 9102 C C . MET D 1 121 ? 22.546 39.277 2.041 1.00 23.73 3121 MET D C 1
ATOM 9103 O O . MET D 1 121 ? 21.408 39.557 1.695 1.00 24.31 3121 MET D O 1
ATOM 9109 N N . ARG D 1 122 ? 23.566 39.214 1.187 1.00 24.74 3122 ARG D N 1
ATOM 9110 C CA . ARG D 1 122 ? 23.350 39.443 -0.238 1.00 25.65 3122 ARG D CA 1
ATOM 9111 C C . ARG D 1 122 ? 22.323 38.419 -0.695 1.00 26.16 3122 ARG D C 1
ATOM 9112 O O . ARG D 1 122 ? 21.319 38.775 -1.311 1.00 27.08 3122 ARG D O 1
ATOM 9126 N N . THR D 1 123 ? 22.586 37.148 -0.384 1.00 25.52 3123 THR D N 1
ATOM 9127 C CA . THR D 1 123 ? 21.692 36.054 -0.751 1.00 25.07 3123 THR D CA 1
ATOM 9128 C C . THR D 1 123 ? 20.282 36.265 -0.226 1.00 26.57 3123 THR D C 1
ATOM 9129 O O . THR D 1 123 ? 19.312 36.255 -0.998 1.00 28.86 3123 THR D O 1
ATOM 9135 N N . LEU D 1 124 ? 20.152 36.456 1.084 1.00 25.39 3124 LEU D N 1
ATOM 9136 C CA . LEU D 1 124 ? 18.837 36.654 1.668 1.00 25.09 3124 LEU D CA 1
ATOM 9137 C C . LEU D 1 124 ? 18.093 37.866 1.106 1.00 25.13 3124 LEU D C 1
ATOM 9138 O O . LEU D 1 124 ? 16.899 37.786 0.826 1.00 25.85 3124 LEU D O 1
ATOM 9144 N N . LEU D 1 125 ? 18.789 38.989 0.950 1.00 25.82 3125 LEU D N 1
ATOM 9145 C CA . LEU D 1 125 ? 18.137 40.198 0.450 1.00 26.57 3125 LEU D CA 1
ATOM 9146 C C . LEU D 1 125 ? 17.701 40.045 -1.007 1.00 27.87 3125 LEU D C 1
ATOM 9147 O O . LEU D 1 125 ? 16.777 40.715 -1.457 1.00 27.17 3125 LEU D O 1
ATOM 9153 N N . ALA D 1 126 ? 18.360 39.146 -1.729 1.00 29.35 3126 ALA D N 1
ATOM 9154 C CA . ALA D 1 126 ? 18.020 38.883 -3.119 1.00 31.45 3126 ALA D CA 1
ATOM 9155 C C . ALA D 1 126 ? 16.818 37.936 -3.166 1.00 32.79 3126 ALA D C 1
ATOM 9156 O O . ALA D 1 126 ? 16.344 37.570 -4.241 1.00 33.61 3126 ALA D O 1
ATOM 9159 N N . GLY D 1 127 ? 16.322 37.544 -1.997 1.00 32.11 3127 GLY D N 1
ATOM 9160 C CA . GLY D 1 127 ? 15.180 36.644 -1.950 1.00 31.88 3127 GLY D CA 1
ATOM 9161 C C . GLY D 1 127 ? 15.587 35.203 -2.200 1.00 32.87 3127 GLY D C 1
ATOM 9162 O O . GLY D 1 127 ? 14.738 34.330 -2.369 1.00 33.10 3127 GLY D O 1
ATOM 9164 N N . GLU D 1 128 ? 16.890 34.955 -2.223 1.00 32.74 3128 GLU D N 1
ATOM 9165 C CA . GLU D 1 128 ? 17.422 33.621 -2.461 1.00 33.97 3128 GLU D CA 1
ATOM 9166 C C . GLU D 1 128 ? 17.631 32.777 -1.201 1.00 33.53 3128 GLU D C 1
ATOM 9167 O O . GLU D 1 128 ? 17.480 33.251 -0.074 1.00 30.27 3128 GLU D O 1
ATOM 9174 N N . LYS D 1 129 ? 17.982 31.514 -1.412 1.00 33.81 3129 LYS D N 1
ATOM 9175 C CA . LYS D 1 129 ? 18.179 30.564 -0.329 1.00 32.70 3129 LYS D CA 1
ATOM 9176 C C . LYS D 1 129 ? 19.669 30.275 -0.163 1.00 32.43 3129 LYS D C 1
ATOM 9177 O O . LYS D 1 129 ? 20.361 29.991 -1.140 1.00 30.36 3129 LYS D O 1
ATOM 9187 N N . THR D 1 130 ? 20.174 30.364 1.067 1.00 31.27 3130 THR D N 1
ATOM 9188 C CA . THR D 1 130 ? 21.594 30.103 1.311 1.00 31.10 3130 THR D CA 1
ATOM 9189 C C . THR D 1 130 ? 21.857 28.598 1.268 1.00 32.31 3130 THR D C 1
ATOM 9190 O O . THR D 1 130 ? 20.932 27.803 1.405 1.00 30.75 3130 THR D O 1
ATOM 9196 N N . GLU D 1 131 ? 23.113 28.200 1.092 1.00 34.82 3131 GLU D N 1
ATOM 9197 C CA . GLU D 1 131 ? 23.413 26.774 1.058 1.00 38.25 3131 GLU D CA 1
ATOM 9198 C C . GLU D 1 131 ? 22.930 26.106 2.334 1.00 37.79 3131 GLU D C 1
ATOM 9199 O O . GLU D 1 131 ? 22.550 24.940 2.313 1.00 37.51 3131 GLU D O 1
ATOM 9206 N N . SER D 1 132 ? 22.912 26.857 3.435 1.00 37.58 3132 SER D N 1
ATOM 9207 C CA . SER D 1 132 ? 22.453 26.318 4.716 1.00 36.64 3132 SER D CA 1
ATOM 9208 C C . SER D 1 132 ? 20.929 26.221 4.797 1.00 34.92 3132 SER D C 1
ATOM 9209 O O . SER D 1 132 ? 20.386 25.715 5.777 1.00 36.50 3132 SER D O 1
ATOM 9214 N N . GLY D 1 133 ? 20.231 26.708 3.774 1.00 32.85 3133 GLY D N 1
ATOM 9215 C CA . GLY D 1 133 ? 18.780 26.617 3.782 1.00 29.44 3133 GLY D CA 1
ATOM 9216 C C . GLY D 1 133 ? 18.018 27.842 4.265 1.00 28.03 3133 GLY D C 1
ATOM 9217 O O . GLY D 1 133 ? 16.790 27.863 4.222 1.00 28.83 3133 GLY D O 1
ATOM 9219 N N . ALA D 1 134 ? 18.723 28.873 4.710 1.00 27.61 3134 ALA D N 1
ATOM 9220 C CA . ALA D 1 134 ? 18.043 30.083 5.189 1.00 27.88 3134 ALA D CA 1
ATOM 9221 C C . ALA D 1 134 ? 17.449 30.857 4.015 1.00 26.93 3134 ALA D C 1
ATOM 9222 O O . ALA D 1 134 ? 18.085 30.987 2.967 1.00 27.02 3134 ALA D O 1
ATOM 9225 N N . GLN D 1 135 ? 16.237 31.369 4.190 1.00 26.90 3135 GLN D N 1
ATOM 9226 C CA . GLN D 1 135 ? 15.583 32.145 3.143 1.00 26.93 3135 GLN D CA 1
ATOM 9227 C C . GLN D 1 135 ? 14.491 33.047 3.704 1.00 25.77 3135 GLN D C 1
ATOM 9228 O O . GLN D 1 135 ? 13.701 32.620 4.533 1.00 24.93 3135 GLN D O 1
ATOM 9237 N N . LEU D 1 136 ? 14.436 34.295 3.239 1.00 25.68 3136 LEU D N 1
ATOM 9238 C CA . LEU D 1 136 ? 13.388 35.202 3.704 1.00 26.68 3136 LEU D CA 1
ATOM 9239 C C . LEU D 1 136 ? 12.080 34.738 3.075 1.00 28.09 3136 LEU D C 1
ATOM 9240 O O . LEU D 1 136 ? 12.048 34.350 1.901 1.00 28.88 3136 LEU D O 1
ATOM 9246 N N . MET D 1 137 ? 11.006 34.767 3.852 1.00 26.90 3137 MET D N 1
ATOM 9247 C CA . MET D 1 137 ? 9.708 34.323 3.365 1.00 29.15 3137 MET D CA 1
ATOM 9248 C C . MET D 1 137 ? 8.605 35.366 3.494 1.00 27.83 3137 MET D C 1
ATOM 9249 O O . MET D 1 137 ? 7.887 35.640 2.533 1.00 28.25 3137 MET D O 1
ATOM 9255 N N . GLY D 1 138 ? 8.472 35.944 4.686 1.00 25.91 3138 GLY D N 1
ATOM 9256 C CA . GLY D 1 138 ? 7.413 36.910 4.929 1.00 23.10 3138 GLY D CA 1
ATOM 9257 C C . GLY D 1 138 ? 7.829 38.353 4.768 1.00 21.04 3138 GLY D C 1
ATOM 9258 O O . GLY D 1 138 ? 7.105 39.257 5.180 1.00 22.67 3138 GLY D O 1
ATOM 9260 N N . VAL D 1 139 ? 8.988 38.571 4.171 1.00 21.68 3139 VAL D N 1
ATOM 9261 C CA . VAL D 1 139 ? 9.482 39.917 3.954 1.00 21.64 3139 VAL D CA 1
ATOM 9262 C C . VAL D 1 139 ? 10.326 39.891 2.701 1.00 23.70 3139 VAL D C 1
ATOM 9263 O O . VAL D 1 139 ? 11.067 38.933 2.450 1.00 23.69 3139 VAL D O 1
ATOM 9268 N N . LYS D 1 140 ? 10.217 40.947 1.905 1.00 25.80 3140 LYS D N 1
ATOM 9269 C CA . LYS D 1 140 ? 10.957 41.021 0.654 1.00 27.67 3140 LYS D CA 1
ATOM 9270 C C . LYS D 1 140 ? 11.486 42.421 0.378 1.00 28.07 3140 LYS D C 1
ATOM 9271 O O . LYS D 1 140 ? 10.777 43.408 0.569 1.00 28.11 3140 LYS D O 1
ATOM 9281 N N . ALA D 1 141 ? 12.730 42.508 -0.075 1.00 27.68 3141 ALA D N 1
ATOM 9282 C CA . ALA D 1 141 ? 13.309 43.808 -0.390 1.00 28.96 3141 ALA D CA 1
ATOM 9283 C C . ALA D 1 141 ? 12.567 44.431 -1.587 1.00 30.81 3141 ALA D C 1
ATOM 9284 O O . ALA D 1 141 ? 11.986 43.718 -2.410 1.00 29.14 3141 ALA D O 1
ATOM 9287 N N . VAL D 1 142 ? 12.581 45.761 -1.664 1.00 31.31 3142 VAL D N 1
ATOM 9288 C CA . VAL D 1 142 ? 11.945 46.484 -2.759 1.00 30.21 3142 VAL D CA 1
ATOM 9289 C C . VAL D 1 142 ? 13.028 46.724 -3.801 1.00 31.11 3142 VAL D C 1
ATOM 9290 O O . VAL D 1 142 ? 12.839 46.461 -4.983 1.00 31.07 3142 VAL D O 1
ATOM 9295 N N . GLN D 1 143 ? 14.176 47.221 -3.352 1.00 30.70 3143 GLN D N 1
ATOM 9296 C CA . GLN D 1 143 ? 15.288 47.469 -4.248 1.00 31.57 3143 GLN D CA 1
ATOM 9297 C C . GLN D 1 143 ? 15.826 46.159 -4.808 1.00 33.41 3143 GLN D C 1
ATOM 9298 O O . GLN D 1 143 ? 15.791 45.120 -4.148 1.00 32.66 3143 GLN D O 1
ATOM 9307 N N . GLU D 1 144 ? 16.345 46.236 -6.025 1.00 34.73 3144 GLU D N 1
ATOM 9308 C CA . GLU D 1 144 ? 16.921 45.094 -6.700 1.00 36.64 3144 GLU D CA 1
ATOM 9309 C C . GLU D 1 144 ? 18.157 44.702 -5.911 1.00 35.74 3144 GLU D C 1
ATOM 9310 O O . GLU D 1 144 ? 18.466 43.524 -5.746 1.00 35.36 3144 GLU D O 1
ATOM 9317 N N . LYS D 1 145 ? 18.868 45.712 -5.429 1.00 34.42 3145 LYS D N 1
ATOM 9318 C CA . LYS D 1 145 ? 20.080 45.478 -4.664 1.00 33.74 3145 LYS D CA 1
ATOM 9319 C C . LYS D 1 145 ? 20.256 46.548 -3.603 1.00 32.44 3145 LYS D C 1
ATOM 9320 O O . LYS D 1 145 ? 20.666 47.670 -3.898 1.00 32.95 3145 LYS D O 1
ATOM 9330 N N . ILE D 1 146 ? 19.911 46.209 -2.367 1.00 31.21 3146 ILE D N 1
ATOM 9331 C CA . ILE D 1 146 ? 20.071 47.156 -1.268 1.00 28.40 3146 ILE D CA 1
ATOM 9332 C C . ILE D 1 146 ? 21.564 47.382 -1.104 1.00 27.77 3146 ILE D C 1
ATOM 9333 O O . ILE D 1 146 ? 22.337 46.428 -1.032 1.00 27.16 3146 ILE D O 1
ATOM 9339 N N . PRO D 1 147 ? 21.998 48.654 -1.063 1.00 27.33 3147 PRO D N 1
ATOM 9340 C CA . PRO D 1 147 ? 23.417 48.964 -0.916 1.00 27.52 3147 PRO D CA 1
ATOM 9341 C C . PRO D 1 147 ? 23.935 48.537 0.443 1.00 26.76 3147 PRO D C 1
ATOM 9342 O O . PRO D 1 147 ? 23.287 48.748 1.467 1.00 26.44 3147 PRO D O 1
ATOM 9346 N N . ILE D 1 148 ? 25.113 47.940 0.441 1.00 27.59 3148 ILE D N 1
ATOM 9347 C CA . ILE D 1 148 ? 25.728 47.532 1.684 1.00 27.17 3148 ILE D CA 1
ATOM 9348 C C . ILE D 1 148 ? 27.031 48.313 1.815 1.00 26.93 3148 ILE D C 1
ATOM 9349 O O . ILE D 1 148 ? 27.926 48.196 0.975 1.00 27.47 3148 ILE D O 1
ATOM 9355 N N . TYR D 1 149 ? 27.107 49.143 2.852 1.00 25.04 3149 TYR D N 1
ATOM 9356 C CA . TYR D 1 149 ? 28.310 49.923 3.106 1.00 25.28 3149 TYR D CA 1
ATOM 9357 C C . TYR D 1 149 ? 29.099 49.276 4.242 1.00 24.53 3149 TYR D C 1
ATOM 9358 O O . TYR D 1 149 ? 28.526 48.815 5.231 1.00 23.98 3149 TYR D O 1
ATOM 9369 N N . MET D 1 150 ? 30.412 49.237 4.103 1.00 24.18 3150 MET D N 1
ATOM 9370 C CA . MET D 1 150 ? 31.232 48.689 5.170 1.00 25.96 3150 MET D CA 1
ATOM 9371 C C . MET D 1 150 ? 31.959 49.789 5.905 1.00 26.28 3150 MET D C 1
ATOM 9372 O O . MET D 1 150 ? 32.556 50.680 5.287 1.00 24.82 3150 MET D O 1
ATOM 9378 N N . GLY D 1 151 ? 31.886 49.740 7.229 1.00 27.78 3151 GLY D N 1
ATOM 9379 C CA . GLY D 1 151 ? 32.618 50.701 8.023 1.00 29.72 3151 GLY D CA 1
ATOM 9380 C C . GLY D 1 151 ? 34.024 50.160 7.873 1.00 30.92 3151 GLY D C 1
ATOM 9381 O O . GLY D 1 151 ? 34.250 48.980 8.118 1.00 31.68 3151 GLY D O 1
ATOM 9383 N N . ALA D 1 152 ? 34.964 50.989 7.443 1.00 32.53 3152 ALA D N 1
ATOM 9384 C CA . ALA D 1 152 ? 36.325 50.523 7.253 1.00 34.78 3152 ALA D CA 1
ATOM 9385 C C . ALA D 1 152 ? 37.307 51.565 7.748 1.00 36.54 3152 ALA D C 1
ATOM 9386 O O . ALA D 1 152 ? 37.358 52.681 7.221 1.00 37.27 3152 ALA D O 1
ATOM 9389 N N . GLN D 1 153 ? 38.083 51.195 8.765 1.00 37.57 3153 GLN D N 1
ATOM 9390 C CA . GLN D 1 153 ? 39.054 52.105 9.349 1.00 39.22 3153 GLN D CA 1
ATOM 9391 C C . GLN D 1 153 ? 40.469 51.565 9.184 1.00 40.28 3153 GLN D C 1
ATOM 9392 O O . GLN D 1 153 ? 41.440 52.202 9.596 1.00 42.58 3153 GLN D O 1
ATOM 9401 N N . GLY D 1 154 ? 40.591 50.389 8.581 1.00 39.82 3154 GLY D N 1
ATOM 9402 C CA . GLY D 1 154 ? 41.903 49.805 8.389 1.00 38.92 3154 GLY D CA 1
ATOM 9403 C C . GLY D 1 154 ? 42.122 49.309 6.975 1.00 39.03 3154 GLY D C 1
ATOM 9404 O O . GLY D 1 154 ? 41.171 49.153 6.212 1.00 38.67 3154 GLY D O 1
ATOM 9406 N N . PRO D 1 155 ? 43.374 49.026 6.603 1.00 39.07 3155 PRO D N 1
ATOM 9407 C CA . PRO D 1 155 ? 43.758 48.543 5.273 1.00 38.67 3155 PRO D CA 1
ATOM 9408 C C . PRO D 1 155 ? 43.000 47.320 4.745 1.00 39.30 3155 PRO D C 1
ATOM 9409 O O . PRO D 1 155 ? 42.504 47.315 3.613 1.00 38.47 3155 PRO D O 1
ATOM 9413 N N . MET D 1 156 ? 42.912 46.280 5.563 1.00 38.73 3156 MET D N 1
ATOM 9414 C CA . MET D 1 156 ? 42.236 45.063 5.148 1.00 38.02 3156 MET D CA 1
ATOM 9415 C C . MET D 1 156 ? 40.734 45.308 4.949 1.00 36.12 3156 MET D C 1
ATOM 9416 O O . MET D 1 156 ? 40.141 44.784 4.010 1.00 34.74 3156 MET D O 1
ATOM 9422 N N . MET D 1 157 ? 40.122 46.098 5.831 1.00 34.62 3157 MET D N 1
ATOM 9423 C CA . MET D 1 157 ? 38.696 46.417 5.710 1.00 34.18 3157 MET D CA 1
ATOM 9424 C C . MET D 1 157 ? 38.429 47.272 4.475 1.00 33.26 3157 MET D C 1
ATOM 9425 O O . MET D 1 157 ? 37.425 47.085 3.796 1.00 32.72 3157 MET D O 1
ATOM 9431 N N . LEU D 1 158 ? 39.321 48.221 4.202 1.00 33.01 3158 LEU D N 1
ATOM 9432 C CA . LEU D 1 158 ? 39.174 49.087 3.043 1.00 32.84 3158 LEU D CA 1
ATOM 9433 C C . LEU D 1 158 ? 39.254 48.263 1.768 1.00 33.20 3158 LEU D C 1
ATOM 9434 O O . LEU D 1 158 ? 38.397 48.378 0.891 1.00 33.02 3158 LEU D O 1
ATOM 9440 N N . LYS D 1 159 ? 40.268 47.410 1.671 1.00 34.00 3159 LYS D N 1
ATOM 9441 C CA . LYS D 1 159 ? 40.416 46.575 0.490 1.00 33.96 3159 LYS D CA 1
ATOM 9442 C C . LYS D 1 159 ? 39.189 45.680 0.347 1.00 33.69 3159 LYS D C 1
ATOM 9443 O O . LYS D 1 159 ? 38.681 45.473 -0.754 1.00 33.90 3159 LYS D O 1
ATOM 9453 N N . THR D 1 160 ? 38.707 45.156 1.469 1.00 31.74 3160 THR D N 1
ATOM 9454 C CA . THR D 1 160 ? 37.541 44.285 1.444 1.00 30.14 3160 THR D CA 1
ATOM 9455 C C . THR D 1 160 ? 36.300 45.065 1.026 1.00 29.04 3160 THR D C 1
ATOM 9456 O O . THR D 1 160 ? 35.466 44.558 0.288 1.00 28.01 3160 THR D O 1
ATOM 9462 N N . ALA D 1 161 ? 36.179 46.302 1.500 1.00 28.90 3161 ALA D N 1
ATOM 9463 C CA . ALA D 1 161 ? 35.032 47.120 1.137 1.00 29.37 3161 ALA D CA 1
ATOM 9464 C C . ALA D 1 161 ? 35.018 47.274 -0.391 1.00 30.32 3161 ALA D C 1
ATOM 9465 O O . ALA D 1 161 ? 33.967 47.192 -1.028 1.00 29.81 3161 ALA D O 1
ATOM 9468 N N . GLY D 1 162 ? 36.192 47.490 -0.971 1.00 30.91 3162 GLY D N 1
ATOM 9469 C CA . GLY D 1 162 ? 36.275 47.631 -2.411 1.00 33.03 3162 GLY D CA 1
ATOM 9470 C C . GLY D 1 162 ? 35.806 46.356 -3.094 1.00 34.53 3162 GLY D C 1
ATOM 9471 O O . GLY D 1 162 ? 35.037 46.406 -4.055 1.00 35.28 3162 GLY D O 1
ATOM 9473 N N . GLU D 1 163 ? 36.242 45.207 -2.580 1.00 33.87 3163 GLU D N 1
ATOM 9474 C CA . GLU D 1 163 ? 35.876 43.914 -3.150 1.00 33.11 3163 GLU D CA 1
ATOM 9475 C C . GLU D 1 163 ? 34.413 43.490 -3.028 1.00 32.09 3163 GLU D C 1
ATOM 9476 O O . GLU D 1 163 ? 33.837 42.954 -3.974 1.00 31.71 3163 GLU D O 1
ATOM 9483 N N . ILE D 1 164 ? 33.800 43.729 -1.875 1.00 30.89 3164 ILE D N 1
ATOM 9484 C CA . ILE D 1 164 ? 32.434 43.259 -1.680 1.00 29.49 3164 ILE D CA 1
ATOM 9485 C C . ILE D 1 164 ? 31.341 44.247 -1.306 1.00 28.79 3164 ILE D C 1
ATOM 9486 O O . ILE D 1 164 ? 30.180 43.854 -1.201 1.00 28.70 3164 ILE D O 1
ATOM 9492 N N . SER D 1 165 ? 31.670 45.514 -1.088 1.00 28.85 3165 SER D N 1
ATOM 9493 C CA . SER D 1 165 ? 30.608 46.443 -0.712 1.00 30.18 3165 SER D CA 1
ATOM 9494 C C . SER D 1 165 ? 30.299 47.462 -1.802 1.00 30.80 3165 SER D C 1
ATOM 9495 O O . SER D 1 165 ? 30.943 47.508 -2.852 1.00 30.15 3165 SER D O 1
ATOM 9500 N N . ASP D 1 166 ? 29.300 48.283 -1.516 1.00 31.52 3166 ASP D N 1
ATOM 9501 C CA . ASP D 1 166 ? 28.856 49.334 -2.412 1.00 31.75 3166 ASP D CA 1
ATOM 9502 C C . ASP D 1 166 ? 29.280 50.692 -1.880 1.00 32.95 3166 ASP D C 1
ATOM 9503 O O . ASP D 1 166 ? 29.025 51.723 -2.506 1.00 33.34 3166 ASP D O 1
ATOM 9509 N N . GLY D 1 167 ? 29.915 50.687 -0.713 1.00 32.50 3167 GLY D N 1
ATOM 9510 C CA . GLY D 1 167 ? 30.356 51.925 -0.114 1.00 32.52 3167 GLY D CA 1
ATOM 9511 C C . GLY D 1 167 ? 31.205 51.687 1.114 1.00 33.13 3167 GLY D C 1
ATOM 9512 O O . GLY D 1 167 ? 31.189 50.606 1.708 1.00 33.21 3167 GLY D O 1
ATOM 9514 N N . ALA D 1 168 ? 31.960 52.705 1.493 1.00 31.30 3168 ALA D N 1
ATOM 9515 C CA . ALA D 1 168 ? 32.820 52.617 2.652 1.00 30.07 3168 ALA D CA 1
ATOM 9516 C C . ALA D 1 168 ? 32.528 53.807 3.547 1.00 30.32 3168 ALA D C 1
ATOM 9517 O O . ALA D 1 168 ? 32.603 54.953 3.102 1.00 31.01 3168 ALA D O 1
ATOM 9520 N N . LEU D 1 169 ? 32.141 53.537 4.789 1.00 28.69 3169 LEU D N 1
ATOM 9521 C CA . LEU D 1 169 ? 31.897 54.597 5.757 1.00 29.01 3169 LEU D CA 1
ATOM 9522 C C . LEU D 1 169 ? 33.195 54.674 6.533 1.00 30.64 3169 LEU D C 1
ATOM 9523 O O . LEU D 1 169 ? 33.510 53.792 7.341 1.00 30.15 3169 LEU D O 1
ATOM 9529 N N . ILE D 1 170 ? 33.961 55.718 6.242 1.00 30.07 3170 ILE D N 1
ATOM 9530 C CA . ILE D 1 170 ? 35.255 55.930 6.856 1.00 31.23 3170 ILE D CA 1
ATOM 9531 C C . ILE D 1 170 ? 35.179 57.027 7.900 1.00 32.93 3170 ILE D C 1
ATOM 9532 O O . ILE D 1 170 ? 34.774 58.148 7.593 1.00 32.32 3170 ILE D O 1
ATOM 9538 N N . ASN D 1 171 ? 35.564 56.696 9.132 1.00 33.05 3171 ASN D N 1
ATOM 9539 C CA . ASN D 1 171 ? 35.552 57.658 10.231 1.00 34.66 3171 ASN D CA 1
ATOM 9540 C C . ASN D 1 171 ? 36.757 58.580 10.103 1.00 34.01 3171 ASN D C 1
ATOM 9541 O O . ASN D 1 171 ? 37.782 58.356 10.733 1.00 34.60 3171 ASN D O 1
ATOM 9549 N N . ALA D 1 172 ? 36.629 59.608 9.271 1.00 32.43 3172 ALA D N 1
ATOM 9550 C CA . ALA D 1 172 ? 37.701 60.568 9.046 1.00 32.10 3172 ALA D CA 1
ATOM 9551 C C . ALA D 1 172 ? 37.071 61.849 8.502 1.00 33.56 3172 ALA D C 1
ATOM 9552 O O . ALA D 1 172 ? 35.998 61.816 7.883 1.00 31.55 3172 ALA D O 1
ATOM 9555 N N . SER D 1 173 ? 37.744 62.972 8.726 1.00 33.63 3173 SER D N 1
ATOM 9556 C CA . SER D 1 173 ? 37.229 64.263 8.296 1.00 33.58 3173 SER D CA 1
ATOM 9557 C C . SER D 1 173 ? 38.225 65.084 7.503 1.00 34.73 3173 SER D C 1
ATOM 9558 O O . SER D 1 173 ? 37.902 66.183 7.061 1.00 35.43 3173 SER D O 1
ATOM 9563 N N . ASN D 1 174 ? 39.427 64.557 7.320 1.00 35.67 3174 ASN D N 1
ATOM 9564 C CA . ASN D 1 174 ? 40.470 65.290 6.629 1.00 36.39 3174 ASN D CA 1
ATOM 9565 C C . ASN D 1 174 ? 40.905 64.635 5.328 1.00 37.42 3174 ASN D C 1
ATOM 9566 O O . ASN D 1 174 ? 41.031 63.414 5.244 1.00 37.46 3174 ASN D O 1
ATOM 9574 N N . PRO D 1 175 ? 41.162 65.454 4.294 1.00 36.95 3175 PRO D N 1
ATOM 9575 C CA . PRO D 1 175 ? 41.591 64.994 2.973 1.00 37.82 3175 PRO D CA 1
ATOM 9576 C C . PRO D 1 175 ? 42.759 64.001 2.980 1.00 38.69 3175 PRO D C 1
ATOM 9577 O O . PRO D 1 175 ? 42.766 63.044 2.206 1.00 38.32 3175 PRO D O 1
ATOM 9581 N N . LYS D 1 176 ? 43.748 64.224 3.843 1.00 39.47 3176 LYS D N 1
ATOM 9582 C CA . LYS D 1 176 ? 44.905 63.331 3.886 1.00 39.64 3176 LYS D CA 1
ATOM 9583 C C . LYS D 1 176 ? 44.522 61.897 4.215 1.00 38.55 3176 LYS D C 1
ATOM 9584 O O . LYS D 1 176 ? 45.157 60.958 3.745 1.00 37.37 3176 LYS D O 1
ATOM 9594 N N . ASP D 1 177 ? 43.479 61.728 5.018 1.00 37.84 3177 ASP D N 1
ATOM 9595 C CA . ASP D 1 177 ? 43.034 60.392 5.381 1.00 37.97 3177 ASP D CA 1
ATOM 9596 C C . ASP D 1 177 ? 42.492 59.660 4.159 1.00 36.92 3177 ASP D C 1
ATOM 9597 O O . ASP D 1 177 ? 42.820 58.499 3.926 1.00 36.30 3177 ASP D O 1
ATOM 9603 N N . PHE D 1 178 ? 41.675 60.335 3.359 1.00 36.77 3178 PHE D N 1
ATOM 9604 C CA . PHE D 1 178 ? 41.129 59.675 2.178 1.00 35.71 3178 PHE D CA 1
ATOM 9605 C C . PHE D 1 178 ? 42.153 59.511 1.078 1.00 36.61 3178 PHE D C 1
ATOM 9606 O O . PHE D 1 178 ? 42.007 58.657 0.203 1.00 37.37 3178 PHE D O 1
ATOM 9615 N N . GLU D 1 179 ? 43.206 60.317 1.135 1.00 37.96 3179 GLU D N 1
ATOM 9616 C CA . GLU D 1 179 ? 44.266 60.220 0.148 1.00 38.98 3179 GLU D CA 1
ATOM 9617 C C . GLU D 1 179 ? 44.911 58.850 0.343 1.00 38.08 3179 GLU D C 1
ATOM 9618 O O . GLU D 1 179 ? 45.337 58.205 -0.609 1.00 37.29 3179 GLU D O 1
ATOM 9625 N N . ALA D 1 180 ? 44.971 58.406 1.595 1.00 38.68 3180 ALA D N 1
ATOM 9626 C CA . ALA D 1 180 ? 45.566 57.108 1.909 1.00 37.83 3180 ALA D CA 1
ATOM 9627 C C . ALA D 1 180 ? 44.568 55.950 1.782 1.00 37.42 3180 ALA D C 1
ATOM 9628 O O . ALA D 1 180 ? 44.926 54.865 1.322 1.00 37.27 3180 ALA D O 1
ATOM 9631 N N . ALA D 1 181 ? 43.319 56.189 2.173 1.00 36.94 3181 ALA D N 1
ATOM 9632 C CA . ALA D 1 181 ? 42.278 55.157 2.137 1.00 37.06 3181 ALA D CA 1
ATOM 9633 C C . ALA D 1 181 ? 41.748 54.756 0.760 1.00 37.67 3181 ALA D C 1
ATOM 9634 O O . ALA D 1 181 ? 41.744 53.572 0.414 1.00 37.47 3181 ALA D O 1
ATOM 9637 N N . VAL D 1 182 ? 41.287 55.733 -0.016 1.00 37.22 3182 VAL D N 1
ATOM 9638 C CA . VAL D 1 182 ? 40.736 55.452 -1.337 1.00 36.59 3182 VAL D CA 1
ATOM 9639 C C . VAL D 1 182 ? 41.590 54.501 -2.176 1.00 36.89 3182 VAL D C 1
ATOM 9640 O O . VAL D 1 182 ? 41.071 53.568 -2.790 1.00 37.22 3182 VAL D O 1
ATOM 9645 N N . PRO D 1 183 ? 42.910 54.718 -2.222 1.00 37.59 3183 PRO D N 1
ATOM 9646 C CA . PRO D 1 183 ? 43.737 53.809 -3.019 1.00 37.93 3183 PRO D CA 1
ATOM 9647 C C . PRO D 1 183 ? 43.558 52.341 -2.610 1.00 38.34 3183 PRO D C 1
ATOM 9648 O O . PRO D 1 183 ? 43.575 51.444 -3.455 1.00 38.47 3183 PRO D O 1
ATOM 9652 N N . LEU D 1 184 ? 43.381 52.100 -1.314 1.00 38.54 3184 LEU D N 1
ATOM 9653 C CA . LEU D 1 184 ? 43.194 50.738 -0.818 1.00 37.74 3184 LEU D CA 1
ATOM 9654 C C . LEU D 1 184 ? 41.853 50.207 -1.275 1.00 37.46 3184 LEU D C 1
ATOM 9655 O O . LEU D 1 184 ? 41.731 49.041 -1.647 1.00 37.51 3184 LEU D O 1
ATOM 9661 N N . ILE D 1 185 ? 40.842 51.067 -1.235 1.00 36.79 3185 ILE D N 1
ATOM 9662 C CA . ILE D 1 185 ? 39.512 50.665 -1.656 1.00 36.47 3185 ILE D CA 1
ATOM 9663 C C . ILE D 1 185 ? 39.572 50.341 -3.142 1.00 37.96 3185 ILE D C 1
ATOM 9664 O O . ILE D 1 185 ? 39.005 49.346 -3.597 1.00 37.34 3185 ILE D O 1
ATOM 9670 N N . LYS D 1 186 ? 40.284 51.176 -3.893 1.00 38.89 3186 LYS D N 1
ATOM 9671 C CA . LYS D 1 186 ? 40.410 50.968 -5.327 1.00 40.64 3186 LYS D CA 1
ATOM 9672 C C . LYS D 1 186 ? 41.112 49.653 -5.633 1.00 40.04 3186 LYS D C 1
ATOM 9673 O O . LYS D 1 186 ? 40.703 48.926 -6.530 1.00 39.66 3186 LYS D O 1
ATOM 9683 N N . GLU D 1 187 ? 42.162 49.347 -4.879 1.00 40.81 3187 GLU D N 1
ATOM 9684 C CA . GLU D 1 187 ? 42.917 48.113 -5.075 1.00 42.39 3187 GLU D CA 1
ATOM 9685 C C . GLU D 1 187 ? 41.992 46.912 -4.873 1.00 42.75 3187 GLU D C 1
ATOM 9686 O O . GLU D 1 187 ? 42.043 45.933 -5.622 1.00 42.58 3187 GLU D O 1
ATOM 9693 N N . GLY D 1 188 ? 41.135 47.000 -3.860 1.00 42.60 3188 GLY D N 1
ATOM 9694 C CA . GLY D 1 188 ? 40.208 45.917 -3.587 1.00 41.73 3188 GLY D CA 1
ATOM 9695 C C . GLY D 1 188 ? 39.162 45.770 -4.674 1.00 41.77 3188 GLY D C 1
ATOM 9696 O O . GLY D 1 188 ? 38.827 44.658 -5.087 1.00 40.60 3188 GLY D O 1
ATOM 9698 N N . ALA D 1 189 ? 38.639 46.900 -5.138 1.00 42.02 3189 ALA D N 1
ATOM 9699 C CA . ALA D 1 189 ? 37.626 46.899 -6.185 1.00 42.94 3189 ALA D CA 1
ATOM 9700 C C . ALA D 1 189 ? 38.165 46.241 -7.449 1.00 43.37 3189 ALA D C 1
ATOM 9701 O O . ALA D 1 189 ? 37.516 45.373 -8.032 1.00 42.82 3189 ALA D O 1
ATOM 9704 N N . GLU D 1 190 ? 39.350 46.659 -7.873 1.00 44.27 3190 GLU D N 1
ATOM 9705 C CA . GLU D 1 190 ? 39.954 46.102 -9.077 1.00 46.84 3190 GLU D CA 1
ATOM 9706 C C . GLU D 1 190 ? 40.131 44.597 -8.928 1.00 46.97 3190 GLU D C 1
ATOM 9707 O O . GLU D 1 190 ? 39.833 43.836 -9.842 1.00 46.74 3190 GLU D O 1
ATOM 9714 N N . ALA D 1 191 ? 40.611 44.169 -7.766 1.00 47.47 3191 ALA D N 1
ATOM 9715 C CA . ALA D 1 191 ? 40.821 42.749 -7.518 1.00 47.82 3191 ALA D CA 1
ATOM 9716 C C . ALA D 1 191 ? 39.535 41.958 -7.721 1.00 47.98 3191 ALA D C 1
ATOM 9717 O O . ALA D 1 191 ? 39.575 40.773 -8.044 1.00 48.20 3191 ALA D O 1
ATOM 9720 N N . ALA D 1 192 ? 38.398 42.622 -7.540 1.00 48.04 3192 ALA D N 1
ATOM 9721 C CA . ALA D 1 192 ? 37.098 41.978 -7.685 1.00 48.69 3192 ALA D CA 1
ATOM 9722 C C . ALA D 1 192 ? 36.466 42.257 -9.044 1.00 49.21 3192 ALA D C 1
ATOM 9723 O O . ALA D 1 192 ? 35.297 41.946 -9.276 1.00 50.14 3192 ALA D O 1
ATOM 9726 N N . GLY D 1 193 ? 37.233 42.850 -9.946 1.00 49.03 3193 GLY D N 1
ATOM 9727 C CA . GLY D 1 193 ? 36.688 43.145 -11.253 1.00 48.22 3193 GLY D CA 1
ATOM 9728 C C . GLY D 1 193 ? 35.687 44.274 -11.174 1.00 48.15 3193 GLY D C 1
ATOM 9729 O O . GLY D 1 193 ? 34.807 44.397 -12.023 1.00 48.26 3193 GLY D O 1
ATOM 9731 N N . LYS D 1 194 ? 35.821 45.096 -10.140 1.00 47.62 3194 LYS D N 1
ATOM 9732 C CA . LYS D 1 194 ? 34.942 46.239 -9.936 1.00 46.77 3194 LYS D CA 1
ATOM 9733 C C . LYS D 1 194 ? 35.740 47.511 -10.178 1.00 46.64 3194 LYS D C 1
ATOM 9734 O O . LYS D 1 194 ? 36.948 47.464 -10.411 1.00 46.08 3194 LYS D O 1
ATOM 9744 N N . SER D 1 195 ? 35.057 48.645 -10.124 1.00 46.44 3195 SER D N 1
ATOM 9745 C CA . SER D 1 195 ? 35.701 49.933 -10.327 1.00 46.73 3195 SER D CA 1
ATOM 9746 C C . SER D 1 195 ? 35.494 50.793 -9.097 1.00 45.79 3195 SER D C 1
ATOM 9747 O O . SER D 1 195 ? 34.479 50.662 -8.409 1.00 46.15 3195 SER D O 1
ATOM 9752 N N . ILE D 1 196 ? 36.449 51.675 -8.825 1.00 44.95 3196 ILE D N 1
ATOM 9753 C CA . ILE D 1 196 ? 36.338 52.562 -7.680 1.00 45.13 3196 ILE D CA 1
ATOM 9754 C C . ILE D 1 196 ? 35.078 53.401 -7.834 1.00 44.68 3196 ILE D C 1
ATOM 9755 O O . ILE D 1 196 ? 34.527 53.905 -6.857 1.00 44.52 3196 ILE D O 1
ATOM 9761 N N . ALA D 1 197 ? 34.617 53.542 -9.072 1.00 44.81 3197 ALA D N 1
ATOM 9762 C CA . ALA D 1 197 ? 33.417 54.321 -9.343 1.00 44.75 3197 ALA D CA 1
ATOM 9763 C C . ALA D 1 197 ? 32.188 53.626 -8.781 1.00 44.43 3197 ALA D C 1
ATOM 9764 O O . ALA D 1 197 ? 31.159 54.261 -8.569 1.00 44.16 3197 ALA D O 1
ATOM 9767 N N . ASP D 1 198 ? 32.301 52.323 -8.529 1.00 44.59 3198 ASP D N 1
ATOM 9768 C CA . ASP D 1 198 ? 31.187 51.539 -7.998 1.00 44.67 3198 ASP D CA 1
ATOM 9769 C C . ASP D 1 198 ? 31.020 51.676 -6.488 1.00 43.21 3198 ASP D C 1
ATOM 9770 O O . ASP D 1 198 ? 29.985 51.294 -5.932 1.00 43.73 3198 ASP D O 1
ATOM 9776 N N . ILE D 1 199 ? 32.041 52.209 -5.826 1.00 40.64 3199 ILE D N 1
ATOM 9777 C CA . ILE D 1 199 ? 32.005 52.353 -4.383 1.00 37.44 3199 ILE D CA 1
ATOM 9778 C C . ILE D 1 199 ? 31.759 53.779 -3.931 1.00 35.29 3199 ILE D C 1
ATOM 9779 O O . ILE D 1 199 ? 32.494 54.688 -4.307 1.00 35.04 3199 ILE D O 1
ATOM 9785 N N . ASP D 1 200 ? 30.716 53.968 -3.131 1.00 32.27 3200 ASP D N 1
ATOM 9786 C CA . ASP D 1 200 ? 30.406 55.278 -2.593 1.00 31.41 3200 ASP D CA 1
ATOM 9787 C C . ASP D 1 200 ? 31.331 55.478 -1.387 1.00 31.78 3200 ASP D C 1
ATOM 9788 O O . ASP D 1 200 ? 31.158 54.843 -0.342 1.00 32.80 3200 ASP D O 1
ATOM 9794 N N . VAL D 1 201 ? 32.341 56.330 -1.560 1.00 31.06 3201 VAL D N 1
ATOM 9795 C CA . VAL D 1 201 ? 33.305 56.633 -0.508 1.00 29.49 3201 VAL D CA 1
ATOM 9796 C C . VAL D 1 201 ? 32.692 57.690 0.394 1.00 30.23 3201 VAL D C 1
ATOM 9797 O O . VAL D 1 201 ? 32.660 58.870 0.044 1.00 29.79 3201 VAL D O 1
ATOM 9802 N N . ALA D 1 202 ? 32.186 57.259 1.548 1.00 27.78 3202 ALA D N 1
ATOM 9803 C CA . ALA D 1 202 ? 31.543 58.168 2.483 1.00 29.82 3202 ALA D CA 1
ATOM 9804 C C . ALA D 1 202 ? 32.448 58.600 3.639 1.00 31.37 3202 ALA D C 1
ATOM 9805 O O . ALA D 1 202 ? 33.041 57.770 4.345 1.00 30.67 3202 ALA D O 1
ATOM 9808 N N . ALA D 1 203 ? 32.551 59.911 3.817 1.00 30.53 3203 ALA D N 1
ATOM 9809 C CA . ALA D 1 203 ? 33.359 60.478 4.874 1.00 30.88 3203 ALA D CA 1
ATOM 9810 C C . ALA D 1 203 ? 32.454 60.632 6.079 1.00 30.76 3203 ALA D C 1
ATOM 9811 O O . ALA D 1 203 ? 31.599 61.526 6.121 1.00 31.11 3203 ALA D O 1
ATOM 9814 N N . TYR D 1 204 ? 32.630 59.739 7.049 1.00 29.66 3204 TYR D N 1
ATOM 9815 C CA . TYR D 1 204 ? 31.838 59.755 8.269 1.00 30.63 3204 TYR D CA 1
ATOM 9816 C C . TYR D 1 204 ? 32.584 60.725 9.185 1.00 31.50 3204 TYR D C 1
ATOM 9817 O O . TYR D 1 204 ? 33.388 60.305 10.025 1.00 31.44 3204 TYR D O 1
ATOM 9828 N N . THR D 1 205 ? 32.295 62.016 9.033 1.00 30.68 3205 THR D N 1
ATOM 9829 C CA . THR D 1 205 ? 32.999 63.064 9.767 1.00 29.78 3205 THR D CA 1
ATOM 9830 C C . THR D 1 205 ? 32.421 63.538 11.084 1.00 29.81 3205 THR D C 1
ATOM 9831 O O . THR D 1 205 ? 31.231 63.388 11.357 1.00 29.48 3205 THR D O 1
ATOM 9837 N N . CYS D 1 206 ? 33.296 64.125 11.897 1.00 29.85 3206 CYS D N 1
ATOM 9838 C CA . CYS D 1 206 ? 32.864 64.756 13.129 1.00 31.24 3206 CYS D CA 1
ATOM 9839 C C . CYS D 1 206 ? 32.476 66.118 12.556 1.00 30.23 3206 CYS D C 1
ATOM 9840 O O . CYS D 1 206 ? 33.329 66.832 12.017 1.00 30.51 3206 CYS D O 1
ATOM 9844 N N . CYS D 1 207 ? 31.209 66.475 12.661 1.00 30.95 3207 CYS D N 1
ATOM 9845 C CA . CYS D 1 207 ? 30.748 67.736 12.095 1.00 32.18 3207 CYS D CA 1
ATOM 9846 C C . CYS D 1 207 ? 30.124 68.686 13.085 1.00 30.99 3207 CYS D C 1
ATOM 9847 O O . CYS D 1 207 ? 29.298 68.294 13.904 1.00 31.75 3207 CYS D O 1
ATOM 9851 N N . SER D 1 208 ? 30.532 69.947 13.016 1.00 32.23 3208 SER D N 1
ATOM 9852 C CA . SER D 1 208 ? 29.942 70.961 13.876 1.00 32.72 3208 SER D CA 1
ATOM 9853 C C . SER D 1 208 ? 29.908 72.272 13.096 1.00 33.44 3208 SER D C 1
ATOM 9854 O O . SER D 1 208 ? 30.944 72.839 12.745 1.00 32.67 3208 SER D O 1
ATOM 9859 N N . ILE D 1 209 ? 28.697 72.735 12.821 1.00 34.89 3209 ILE D N 1
ATOM 9860 C CA . ILE D 1 209 ? 28.502 73.952 12.049 1.00 37.41 3209 ILE D CA 1
ATOM 9861 C C . ILE D 1 209 ? 27.651 74.947 12.826 1.00 38.46 3209 ILE D C 1
ATOM 9862 O O . ILE D 1 209 ? 26.693 74.565 13.509 1.00 37.50 3209 ILE D O 1
ATOM 9868 N N . ASP D 1 210 ? 28.015 76.224 12.725 1.00 40.90 3210 ASP D N 1
ATOM 9869 C CA . ASP D 1 210 ? 27.281 77.289 13.402 1.00 43.42 3210 ASP D CA 1
ATOM 9870 C C . ASP D 1 210 ? 27.764 78.657 12.910 1.00 44.24 3210 ASP D C 1
ATOM 9871 O O . ASP D 1 210 ? 28.885 78.790 12.408 1.00 43.64 3210 ASP D O 1
ATOM 9877 N N . GLU D 1 211 ? 26.908 79.667 13.034 1.00 46.12 3211 GLU D N 1
ATOM 9878 C CA . GLU D 1 211 ? 27.279 81.012 12.605 1.00 48.42 3211 GLU D CA 1
ATOM 9879 C C . GLU D 1 211 ? 28.522 81.432 13.395 1.00 48.50 3211 GLU D C 1
ATOM 9880 O O . GLU D 1 211 ? 29.427 82.071 12.860 1.00 48.18 3211 GLU D O 1
ATOM 9887 N N . ASP D 1 212 ? 28.554 81.031 14.666 1.00 48.42 3212 ASP D N 1
ATOM 9888 C CA . ASP D 1 212 ? 29.658 81.318 15.579 1.00 48.93 3212 ASP D CA 1
ATOM 9889 C C . ASP D 1 212 ? 30.681 80.179 15.500 1.00 49.05 3212 ASP D C 1
ATOM 9890 O O . ASP D 1 212 ? 30.484 79.128 16.115 1.00 48.28 3212 ASP D O 1
ATOM 9896 N N . ALA D 1 213 ? 31.768 80.393 14.762 1.00 48.93 3213 ALA D N 1
ATOM 9897 C CA . ALA D 1 213 ? 32.804 79.375 14.600 1.00 49.70 3213 ALA D CA 1
ATOM 9898 C C . ALA D 1 213 ? 33.344 78.853 15.929 1.00 50.51 3213 ALA D C 1
ATOM 9899 O O . ALA D 1 213 ? 33.712 77.682 16.043 1.00 50.71 3213 ALA D O 1
ATOM 9902 N N . ALA D 1 214 ? 33.396 79.721 16.933 1.00 50.95 3214 ALA D N 1
ATOM 9903 C CA . ALA D 1 214 ? 33.896 79.317 18.242 1.00 50.42 3214 ALA D CA 1
ATOM 9904 C C . ALA D 1 214 ? 32.944 78.309 18.871 1.00 49.90 3214 ALA D C 1
ATOM 9905 O O . ALA D 1 214 ? 33.370 77.253 19.346 1.00 49.79 3214 ALA D O 1
ATOM 9908 N N . ALA D 1 215 ? 31.655 78.644 18.876 1.00 48.83 3215 ALA D N 1
ATOM 9909 C CA . ALA D 1 215 ? 30.634 77.774 19.447 1.00 47.94 3215 ALA D CA 1
ATOM 9910 C C . ALA D 1 215 ? 30.627 76.428 18.729 1.00 47.73 3215 ALA D C 1
ATOM 9911 O O . ALA D 1 215 ? 30.405 75.384 19.344 1.00 47.43 3215 ALA D O 1
ATOM 9914 N N . ALA D 1 216 ? 30.876 76.463 17.426 1.00 46.40 3216 ALA D N 1
ATOM 9915 C CA . ALA D 1 216 ? 30.904 75.248 16.632 1.00 46.00 3216 ALA D CA 1
ATOM 9916 C C . ALA D 1 216 ? 32.040 74.354 17.111 1.00 45.32 3216 ALA D C 1
ATOM 9917 O O . ALA D 1 216 ? 31.838 73.175 17.387 1.00 44.55 3216 ALA D O 1
ATOM 9920 N N . ALA D 1 217 ? 33.236 74.924 17.204 1.00 45.02 3217 ALA D N 1
ATOM 9921 C CA . ALA D 1 217 ? 34.403 74.177 17.643 1.00 44.83 3217 ALA D CA 1
ATOM 9922 C C . ALA D 1 217 ? 34.214 73.569 19.032 1.00 45.33 3217 ALA D C 1
ATOM 9923 O O . ALA D 1 217 ? 34.602 72.424 19.272 1.00 45.23 3217 ALA D O 1
ATOM 9926 N N . ASN D 1 218 ? 33.610 74.325 19.945 1.00 44.81 3218 ASN D N 1
ATOM 9927 C CA . ASN D 1 218 ? 33.411 73.829 21.298 1.00 44.46 3218 ASN D CA 1
ATOM 9928 C C . ASN D 1 218 ? 32.511 72.609 21.418 1.00 43.92 3218 ASN D C 1
ATOM 9929 O O . ASN D 1 218 ? 32.752 71.743 22.258 1.00 43.41 3218 ASN D O 1
ATOM 9937 N N . ALA D 1 219 ? 31.472 72.529 20.594 1.00 42.13 3219 ALA D N 1
ATOM 9938 C CA . ALA D 1 219 ? 30.568 71.386 20.659 1.00 40.66 3219 ALA D CA 1
ATOM 9939 C C . ALA D 1 219 ? 31.190 70.098 20.098 1.00 38.67 3219 ALA D C 1
ATOM 9940 O O . ALA D 1 219 ? 30.736 68.997 20.408 1.00 37.92 3219 ALA D O 1
ATOM 9943 N N . ALA D 1 220 ? 32.231 70.240 19.288 1.00 37.95 3220 ALA D N 1
ATOM 9944 C CA . ALA D 1 220 ? 32.891 69.093 18.674 1.00 37.97 3220 ALA D CA 1
ATOM 9945 C C . ALA D 1 220 ? 34.092 68.568 19.447 1.00 38.58 3220 ALA D C 1
ATOM 9946 O O . ALA D 1 220 ? 34.537 67.439 19.228 1.00 37.44 3220 ALA D O 1
ATOM 9949 N N . LYS D 1 221 ? 34.626 69.394 20.335 1.00 38.88 3221 LYS D N 1
ATOM 9950 C CA . LYS D 1 221 ? 35.805 69.016 21.099 1.00 39.66 3221 LYS D CA 1
ATOM 9951 C C . LYS D 1 221 ? 35.752 67.655 21.777 1.00 37.51 3221 LYS D C 1
ATOM 9952 O O . LYS D 1 221 ? 36.652 66.847 21.599 1.00 37.31 3221 LYS D O 1
ATOM 9962 N N . ILE D 1 222 ? 34.700 67.387 22.537 1.00 38.10 3222 ILE D N 1
ATOM 9963 C CA . ILE D 1 222 ? 34.599 66.104 23.210 1.00 38.87 3222 ILE D CA 1
ATOM 9964 C C . ILE D 1 222 ? 34.627 64.940 22.211 1.00 38.84 3222 ILE D C 1
ATOM 9965 O O . ILE D 1 222 ? 35.267 63.917 22.459 1.00 39.83 3222 ILE D O 1
ATOM 9971 N N . VAL D 1 223 ? 33.948 65.100 21.077 1.00 38.50 3223 VAL D N 1
ATOM 9972 C CA . VAL D 1 223 ? 33.913 64.065 20.047 1.00 36.36 3223 VAL D CA 1
ATOM 9973 C C . VAL D 1 223 ? 35.302 63.855 19.460 1.00 35.58 3223 VAL D C 1
ATOM 9974 O O . VAL D 1 223 ? 35.752 62.719 19.285 1.00 35.31 3223 VAL D O 1
ATOM 9979 N N . VAL D 1 224 ? 35.987 64.950 19.154 1.00 34.65 3224 VAL D N 1
ATOM 9980 C CA . VAL D 1 224 ? 37.330 64.859 18.599 1.00 35.02 3224 VAL D CA 1
ATOM 9981 C C . VAL D 1 224 ? 38.272 64.156 19.582 1.00 35.99 3224 VAL D C 1
ATOM 9982 O O . VAL D 1 224 ? 39.174 63.426 19.170 1.00 35.74 3224 VAL D O 1
ATOM 9987 N N . ALA D 1 225 ? 38.063 64.394 20.876 1.00 36.47 3225 ALA D N 1
ATOM 9988 C CA . ALA D 1 225 ? 38.881 63.772 21.917 1.00 38.29 3225 ALA D CA 1
ATOM 9989 C C . ALA D 1 225 ? 38.803 62.249 21.776 1.00 38.19 3225 ALA D C 1
ATOM 9990 O O . ALA D 1 225 ? 39.830 61.578 21.652 1.00 39.39 3225 ALA D O 1
ATOM 9993 N N . PHE D 1 226 ? 37.588 61.703 21.781 1.00 38.70 3226 PHE D N 1
ATOM 9994 C CA . PHE D 1 226 ? 37.438 60.262 21.628 1.00 39.26 3226 PHE D CA 1
ATOM 9995 C C . PHE D 1 226 ? 38.015 59.782 20.299 1.00 39.39 3226 PHE D C 1
ATOM 9996 O O . PHE D 1 226 ? 38.618 58.706 20.230 1.00 39.77 3226 PHE D O 1
ATOM 10005 N N . ILE D 1 227 ? 37.844 60.570 19.238 1.00 38.03 3227 ILE D N 1
ATOM 10006 C CA . ILE D 1 227 ? 38.389 60.174 17.948 1.00 36.55 3227 ILE D CA 1
ATOM 10007 C C . ILE D 1 227 ? 39.899 60.011 18.082 1.00 36.85 3227 ILE D C 1
ATOM 10008 O O . ILE D 1 227 ? 40.473 59.021 17.636 1.00 36.86 3227 ILE D O 1
ATOM 10014 N N . ALA D 1 228 ? 40.547 60.992 18.697 1.00 37.08 3228 ALA D N 1
ATOM 10015 C CA . ALA D 1 228 ? 41.992 60.920 18.873 1.00 38.25 3228 ALA D CA 1
ATOM 10016 C C . ALA D 1 228 ? 42.329 59.701 19.735 1.00 38.31 3228 ALA D C 1
ATOM 10017 O O . ALA D 1 228 ? 43.223 58.928 19.406 1.00 37.69 3228 ALA D O 1
ATOM 10020 N N . ALA D 1 229 ? 41.591 59.538 20.828 1.00 38.84 3229 ALA D N 1
ATOM 10021 C CA . ALA D 1 229 ? 41.813 58.427 21.747 1.00 41.25 3229 ALA D CA 1
ATOM 10022 C C . ALA D 1 229 ? 41.799 57.094 21.023 1.00 42.10 3229 ALA D C 1
ATOM 10023 O O . ALA D 1 229 ? 42.590 56.205 21.341 1.00 42.44 3229 ALA D O 1
ATOM 10026 N N . GLY D 1 230 ? 40.908 56.963 20.041 1.00 42.35 3230 GLY D N 1
ATOM 10027 C CA . GLY D 1 230 ? 40.798 55.712 19.316 1.00 42.02 3230 GLY D CA 1
ATOM 10028 C C . GLY D 1 230 ? 41.566 55.610 18.021 1.00 42.21 3230 GLY D C 1
ATOM 10029 O O . GLY D 1 230 ? 41.303 54.714 17.227 1.00 43.45 3230 GLY D O 1
ATOM 10031 N N . SER D 1 231 ? 42.519 56.506 17.801 1.00 41.89 3231 SER D N 1
ATOM 10032 C CA . SER D 1 231 ? 43.289 56.483 16.566 1.00 43.10 3231 SER D CA 1
ATOM 10033 C C . SER D 1 231 ? 44.693 55.942 16.785 1.00 44.20 3231 SER D C 1
ATOM 10034 O O . SER D 1 231 ? 45.347 56.282 17.761 1.00 44.55 3231 SER D O 1
ATOM 10039 N N . PRO D 1 232 ? 45.166 55.071 15.888 1.00 45.80 3232 PRO D N 1
ATOM 10040 C CA . PRO D 1 232 ? 46.514 54.504 16.005 1.00 47.20 3232 PRO D CA 1
ATOM 10041 C C . PRO D 1 232 ? 47.528 55.596 15.662 1.00 48.84 3232 PRO D C 1
ATOM 10042 O O . PRO D 1 232 ? 47.227 56.496 14.879 1.00 49.52 3232 PRO D O 1
ATOM 10046 N N . PRO D 1 233 ? 48.742 55.528 16.234 1.00 49.63 3233 PRO D N 1
ATOM 10047 C CA . PRO D 1 233 ? 49.810 56.507 15.999 1.00 49.79 3233 PRO D CA 1
ATOM 10048 C C . PRO D 1 233 ? 50.122 56.897 14.547 1.00 49.32 3233 PRO D C 1
ATOM 10049 O O . PRO D 1 233 ? 50.410 58.059 14.268 1.00 49.11 3233 PRO D O 1
ATOM 10053 N N . PRO D 1 234 ? 50.096 55.936 13.608 1.00 49.48 3234 PRO D N 1
ATOM 10054 C CA . PRO D 1 234 ? 50.389 56.314 12.222 1.00 49.08 3234 PRO D CA 1
ATOM 10055 C C . PRO D 1 234 ? 49.415 57.379 11.702 1.00 49.16 3234 PRO D C 1
ATOM 10056 O O . PRO D 1 234 ? 49.702 58.071 10.723 1.00 49.41 3234 PRO D O 1
ATOM 10060 N N . VAL D 1 235 ? 48.267 57.507 12.362 1.00 48.46 3235 VAL D N 1
ATOM 10061 C CA . VAL D 1 235 ? 47.279 58.508 11.979 1.00 49.05 3235 VAL D CA 1
ATOM 10062 C C . VAL D 1 235 ? 47.725 59.895 12.457 1.00 48.91 3235 VAL D C 1
ATOM 10063 O O . VAL D 1 235 ? 47.623 60.863 11.710 1.00 48.03 3235 VAL D O 1
ATOM 10068 N N . PHE D 1 236 ? 48.215 59.992 13.692 1.00 48.95 3236 PHE D N 1
ATOM 10069 C CA . PHE D 1 236 ? 48.690 61.280 14.199 1.00 49.88 3236 PHE D CA 1
ATOM 10070 C C . PHE D 1 236 ? 49.929 61.659 13.412 1.00 50.27 3236 PHE D C 1
ATOM 10071 O O . PHE D 1 236 ? 50.227 62.832 13.209 1.00 50.76 3236 PHE D O 1
ATOM 10080 N N . GLU D 1 237 ? 50.636 60.636 12.960 1.00 51.31 3237 GLU D N 1
ATOM 10081 C CA . GLU D 1 237 ? 51.842 60.794 12.169 1.00 52.54 3237 GLU D CA 1
ATOM 10082 C C . GLU D 1 237 ? 51.472 61.483 10.852 1.00 52.23 3237 GLU D C 1
ATOM 10083 O O . GLU D 1 237 ? 52.130 62.428 10.418 1.00 51.98 3237 GLU D O 1
ATOM 10090 N N . ARG D 1 238 ? 50.401 61.001 10.233 1.00 51.65 3238 ARG D N 1
ATOM 10091 C CA . ARG D 1 238 ? 49.903 61.535 8.971 1.00 51.15 3238 ARG D CA 1
ATOM 10092 C C . ARG D 1 238 ? 49.528 63.013 9.058 1.00 50.82 3238 ARG D C 1
ATOM 10093 O O . ARG D 1 238 ? 49.709 63.761 8.101 1.00 50.02 3238 ARG D O 1
ATOM 10107 N N . HIS D 1 239 ? 49.002 63.424 10.207 1.00 50.87 3239 HIS D N 1
ATOM 10108 C CA . HIS D 1 239 ? 48.575 64.806 10.404 1.00 51.61 3239 HIS D CA 1
ATOM 10109 C C . HIS D 1 239 ? 49.587 65.715 11.087 1.00 51.68 3239 HIS D C 1
ATOM 10110 O O . HIS D 1 239 ? 49.231 66.793 11.561 1.00 51.79 3239 HIS D O 1
ATOM 10120 N N . GLY D 1 240 ? 50.840 65.281 11.136 1.00 52.37 3240 GLY D N 1
ATOM 10121 C CA . GLY D 1 240 ? 51.876 66.084 11.764 1.00 53.41 3240 GLY D CA 1
ATOM 10122 C C . GLY D 1 240 ? 51.700 66.280 13.259 1.00 54.11 3240 GLY D C 1
ATOM 10123 O O . GLY D 1 240 ? 52.182 67.264 13.817 1.00 54.54 3240 GLY D O 1
ATOM 10125 N N . LEU D 1 241 ? 51.015 65.343 13.907 1.00 54.34 3241 LEU D N 1
ATOM 10126 C CA . LEU D 1 241 ? 50.771 65.409 15.343 1.00 55.17 3241 LEU D CA 1
ATOM 10127 C C . LEU D 1 241 ? 51.650 64.416 16.104 1.00 55.92 3241 LEU D C 1
ATOM 10128 O O . LEU D 1 241 ? 52.211 63.493 15.516 1.00 56.48 3241 LEU D O 1
ATOM 10134 N N . PRO D 1 242 ? 51.780 64.599 17.428 1.00 56.67 3242 PRO D N 1
ATOM 10135 C CA . PRO D 1 242 ? 52.589 63.720 18.278 1.00 57.29 3242 PRO D CA 1
ATOM 10136 C C . PRO D 1 242 ? 52.021 62.303 18.283 1.00 57.59 3242 PRO D C 1
ATOM 10137 O O . PRO D 1 242 ? 50.862 62.097 18.650 1.00 57.64 3242 PRO D O 1
ATOM 10141 N N . ALA D 1 243 ? 52.847 61.339 17.886 1.00 57.31 3243 ALA D N 1
ATOM 10142 C CA . ALA D 1 243 ? 52.445 59.936 17.818 1.00 57.39 3243 ALA D CA 1
ATOM 10143 C C . ALA D 1 243 ? 51.733 59.406 19.065 1.00 57.14 3243 ALA D C 1
ATOM 10144 O O . ALA D 1 243 ? 51.046 58.387 19.004 1.00 57.13 3243 ALA D O 1
ATOM 10147 N N . ASP D 1 244 ? 51.883 60.096 20.191 1.00 56.90 3244 ASP D N 1
ATOM 10148 C CA . ASP D 1 244 ? 51.253 59.658 21.435 1.00 56.44 3244 ASP D CA 1
ATOM 10149 C C . ASP D 1 244 ? 50.022 60.468 21.827 1.00 55.25 3244 ASP D C 1
ATOM 10150 O O . ASP D 1 244 ? 49.477 60.291 22.914 1.00 55.15 3244 ASP D O 1
ATOM 10156 N N . THR D 1 245 ? 49.587 61.353 20.938 1.00 54.23 3245 THR D N 1
ATOM 10157 C CA . THR D 1 245 ? 48.419 62.190 21.197 1.00 53.09 3245 THR D CA 1
ATOM 10158 C C . THR D 1 245 ? 47.215 61.356 21.626 1.00 52.89 3245 THR D C 1
ATOM 10159 O O . THR D 1 245 ? 46.513 61.700 22.581 1.00 52.71 3245 THR D O 1
ATOM 10165 N N . GLY D 1 246 ? 46.979 60.261 20.908 1.00 52.71 3246 GLY D N 1
ATOM 10166 C CA . GLY D 1 246 ? 45.853 59.395 21.212 1.00 52.82 3246 GLY D CA 1
ATOM 10167 C C . GLY D 1 246 ? 45.904 58.819 22.611 1.00 52.90 3246 GLY D C 1
ATOM 10168 O O . GLY D 1 246 ? 44.897 58.796 23.322 1.00 53.10 3246 GLY D O 1
ATOM 10170 N N . LYS D 1 247 ? 47.084 58.348 23.002 1.00 52.90 3247 LYS D N 1
ATOM 10171 C CA . LYS D 1 247 ? 47.280 57.775 24.325 1.00 52.83 3247 LYS D CA 1
ATOM 10172 C C . LYS D 1 247 ? 46.961 58.840 25.369 1.00 52.03 3247 LYS D C 1
ATOM 10173 O O . LYS D 1 247 ? 46.325 58.558 26.387 1.00 51.08 3247 LYS D O 1
ATOM 10183 N N . LYS D 1 248 ? 47.399 60.068 25.099 1.00 51.70 3248 LYS D N 1
ATOM 10184 C CA . LYS D 1 248 ? 47.150 61.193 25.993 1.00 50.79 3248 LYS D CA 1
ATOM 10185 C C . LYS D 1 248 ? 45.654 61.291 26.273 1.00 49.99 3248 LYS D C 1
ATOM 10186 O O . LYS D 1 248 ? 45.226 61.259 27.427 1.00 49.44 3248 LYS D O 1
ATOM 10196 N N . PHE D 1 249 ? 44.857 61.425 25.214 1.00 49.30 3249 PHE D N 1
ATOM 10197 C CA . PHE D 1 249 ? 43.412 61.525 25.387 1.00 48.94 3249 PHE D CA 1
ATOM 10198 C C . PHE D 1 249 ? 42.837 60.246 25.960 1.00 49.56 3249 PHE D C 1
ATOM 10199 O O . PHE D 1 249 ? 41.817 60.269 26.647 1.00 49.65 3249 PHE D O 1
ATOM 10208 N N . GLY D 1 250 ? 43.492 59.128 25.671 1.00 51.12 3250 GLY D N 1
ATOM 10209 C CA . GLY D 1 250 ? 43.027 57.860 26.199 1.00 53.73 3250 GLY D CA 1
ATOM 10210 C C . GLY D 1 250 ? 42.989 57.912 27.719 1.00 54.96 3250 GLY D C 1
ATOM 10211 O O . GLY D 1 250 ? 41.978 57.579 28.336 1.00 55.07 3250 GLY D O 1
ATOM 10213 N N . GLU D 1 251 ? 44.090 58.347 28.323 1.00 56.67 3251 GLU D N 1
ATOM 10214 C CA . GLU D 1 251 ? 44.171 58.442 29.772 1.00 59.30 3251 GLU D CA 1
ATOM 10215 C C . GLU D 1 251 ? 43.154 59.407 30.363 1.00 59.49 3251 GLU D C 1
ATOM 10216 O O . GLU D 1 251 ? 42.469 59.072 31.328 1.00 59.52 3251 GLU D O 1
ATOM 10223 N N . LEU D 1 252 ? 43.049 60.601 29.788 1.00 59.78 3252 LEU D N 1
ATOM 10224 C CA . LEU D 1 252 ? 42.103 61.594 30.289 1.00 59.70 3252 LEU D CA 1
ATOM 10225 C C . LEU D 1 252 ? 40.684 61.048 30.254 1.00 59.79 3252 LEU D C 1
ATOM 10226 O O . LEU D 1 252 ? 39.980 61.045 31.268 1.00 59.65 3252 LEU D O 1
ATOM 10232 N N . LEU D 1 253 ? 40.268 60.582 29.081 1.00 59.89 3253 LEU D N 1
ATOM 10233 C CA . LEU D 1 253 ? 38.929 60.034 28.919 1.00 60.06 3253 LEU D CA 1
ATOM 10234 C C . LEU D 1 253 ? 38.752 58.789 29.781 1.00 60.83 3253 LEU D C 1
ATOM 10235 O O . LEU D 1 253 ? 37.653 58.504 30.261 1.00 60.69 3253 LEU D O 1
ATOM 10241 N N . GLY D 1 254 ? 39.844 58.056 29.977 1.00 61.80 3254 GLY D N 1
ATOM 10242 C CA . GLY D 1 254 ? 39.792 56.860 30.794 1.00 63.19 3254 GLY D CA 1
ATOM 10243 C C . GLY D 1 254 ? 39.399 57.223 32.213 1.00 64.21 3254 GLY D C 1
ATOM 10244 O O . GLY D 1 254 ? 38.402 56.722 32.738 1.00 64.81 3254 GLY D O 1
ATOM 10246 N N . LYS D 1 255 ? 40.182 58.101 32.835 1.00 64.65 3255 LYS D N 1
ATOM 10247 C CA . LYS D 1 255 ? 39.903 58.543 34.196 1.00 64.99 3255 LYS D CA 1
ATOM 10248 C C . LYS D 1 255 ? 38.458 59.026 34.237 1.00 65.07 3255 LYS D C 1
ATOM 10249 O O . LYS D 1 255 ? 37.709 58.742 35.173 1.00 65.90 3255 LYS D O 1
ATOM 10259 N N . GLY D 1 256 ? 38.076 59.753 33.194 1.00 64.94 3256 GLY D N 1
ATOM 10260 C CA . GLY D 1 256 ? 36.737 60.300 33.114 1.00 63.79 3256 GLY D CA 1
ATOM 10261 C C . GLY D 1 256 ? 36.870 61.808 33.160 1.00 62.96 3256 GLY D C 1
ATOM 10262 O O . GLY D 1 256 ? 35.907 62.525 33.426 1.00 63.37 3256 GLY D O 1
ATOM 10264 N N . ASP D 1 257 ? 38.085 62.284 32.901 1.00 62.17 3257 ASP D N 1
ATOM 10265 C CA . ASP D 1 257 ? 38.377 63.712 32.907 1.00 61.44 3257 ASP D CA 1
ATOM 10266 C C . ASP D 1 257 ? 38.021 64.366 31.568 1.00 60.92 3257 ASP D C 1
ATOM 10267 O O . ASP D 1 257 ? 38.892 64.777 30.799 1.00 60.66 3257 ASP D O 1
ATOM 10273 N N . PHE D 1 258 ? 36.721 64.458 31.311 1.00 59.76 3258 PHE D N 1
ATOM 10274 C CA . PHE D 1 258 ? 36.189 65.042 30.088 1.00 58.73 3258 PHE D CA 1
ATOM 10275 C C . PHE D 1 258 ? 36.582 66.507 29.946 1.00 58.08 3258 PHE D C 1
ATOM 10276 O O . PHE D 1 258 ? 36.939 66.963 28.857 1.00 57.43 3258 PHE D O 1
ATOM 10285 N N . GLY D 1 259 ? 36.512 67.240 31.054 1.00 57.13 3259 GLY D N 1
ATOM 10286 C CA . GLY D 1 259 ? 36.868 68.645 31.035 1.00 55.94 3259 GLY D CA 1
ATOM 10287 C C . GLY D 1 259 ? 38.301 68.844 30.589 1.00 55.11 3259 GLY D C 1
ATOM 10288 O O . GLY D 1 259 ? 38.596 69.723 29.778 1.00 55.32 3259 GLY D O 1
ATOM 10290 N N . GLY D 1 260 ? 39.199 68.022 31.118 1.00 54.43 3260 GLY D N 1
ATOM 10291 C CA . GLY D 1 260 ? 40.598 68.131 30.752 1.00 53.73 3260 GLY D CA 1
ATOM 10292 C C . GLY D 1 260 ? 40.819 67.767 29.299 1.00 53.08 3260 GLY D C 1
ATOM 10293 O O . GLY D 1 260 ? 41.617 68.396 28.603 1.00 52.98 3260 GLY D O 1
ATOM 10295 N N . ALA D 1 261 ? 40.110 66.738 28.844 1.00 52.67 3261 ALA D N 1
ATOM 10296 C CA . ALA D 1 261 ? 40.213 66.286 27.460 1.00 52.07 3261 ALA D CA 1
ATOM 10297 C C . ALA D 1 261 ? 39.781 67.418 26.534 1.00 51.14 3261 ALA D C 1
ATOM 10298 O O . ALA D 1 261 ? 40.487 67.754 25.580 1.00 50.95 3261 ALA D O 1
ATOM 10301 N N . ILE D 1 262 ? 38.619 68.002 26.825 1.00 50.36 3262 ILE D N 1
ATOM 10302 C CA . ILE D 1 262 ? 38.090 69.107 26.025 1.00 50.26 3262 ILE D CA 1
ATOM 10303 C C . ILE D 1 262 ? 39.106 70.238 25.953 1.00 50.16 3262 ILE D C 1
ATOM 10304 O O . ILE D 1 262 ? 39.326 70.816 24.891 1.00 50.49 3262 ILE D O 1
ATOM 10310 N N . GLY D 1 263 ? 39.728 70.540 27.090 1.00 50.43 3263 GLY D N 1
ATOM 10311 C CA . GLY D 1 263 ? 40.712 71.603 27.138 1.00 48.81 3263 GLY D CA 1
ATOM 10312 C C . GLY D 1 263 ? 41.972 71.261 26.370 1.00 49.20 3263 GLY D C 1
ATOM 10313 O O . GLY D 1 263 ? 42.682 72.154 25.903 1.00 49.87 3263 GLY D O 1
ATOM 10315 N N . ALA D 1 264 ? 42.256 69.970 26.232 1.00 48.52 3264 ALA D N 1
ATOM 10316 C CA . ALA D 1 264 ? 43.446 69.528 25.511 1.00 48.39 3264 ALA D CA 1
ATOM 10317 C C . ALA D 1 264 ? 43.280 69.665 23.994 1.00 48.61 3264 ALA D C 1
ATOM 10318 O O . ALA D 1 264 ? 44.265 69.754 23.251 1.00 47.85 3264 ALA D O 1
ATOM 10321 N N . VAL D 1 265 ? 42.030 69.673 23.540 1.00 48.79 3265 VAL D N 1
ATOM 10322 C CA . VAL D 1 265 ? 41.738 69.782 22.112 1.00 48.99 3265 VAL D CA 1
ATOM 10323 C C . VAL D 1 265 ? 42.074 71.173 21.581 1.00 49.20 3265 VAL D C 1
ATOM 10324 O O . VAL D 1 265 ? 41.475 72.165 21.989 1.00 49.62 3265 VAL D O 1
ATOM 10329 N N . ASP D 1 266 ? 43.035 71.238 20.669 1.00 49.83 3266 ASP D N 1
ATOM 10330 C CA . ASP D 1 266 ? 43.441 72.511 20.085 1.00 50.83 3266 ASP D CA 1
ATOM 10331 C C . ASP D 1 266 ? 43.104 72.541 18.592 1.00 51.35 3266 ASP D C 1
ATOM 10332 O O . ASP D 1 266 ? 42.482 71.611 18.071 1.00 51.08 3266 ASP D O 1
ATOM 10338 N N . ASP D 1 267 ? 43.519 73.602 17.906 1.00 51.10 3267 ASP D N 1
ATOM 10339 C CA . ASP D 1 267 ? 43.222 73.746 16.487 1.00 50.94 3267 ASP D CA 1
ATOM 10340 C C . ASP D 1 267 ? 43.808 72.677 15.583 1.00 49.69 3267 ASP D C 1
ATOM 10341 O O . ASP D 1 267 ? 43.175 72.277 14.608 1.00 49.27 3267 ASP D O 1
ATOM 10347 N N . ALA D 1 268 ? 45.011 72.215 15.896 1.00 48.49 3268 ALA D N 1
ATOM 10348 C CA . ALA D 1 268 ? 45.649 71.198 15.075 1.00 47.96 3268 ALA D CA 1
ATOM 10349 C C . ALA D 1 268 ? 44.820 69.918 15.041 1.00 47.58 3268 ALA D C 1
ATOM 10350 O O . ALA D 1 268 ? 44.757 69.250 14.015 1.00 47.84 3268 ALA D O 1
ATOM 10353 N N . LEU D 1 269 ? 44.188 69.585 16.164 1.00 47.55 3269 LEU D N 1
ATOM 10354 C CA . LEU D 1 269 ? 43.362 68.388 16.252 1.00 47.44 3269 LEU D CA 1
ATOM 10355 C C . LEU D 1 269 ? 42.024 68.566 15.539 1.00 47.06 3269 LEU D C 1
ATOM 10356 O O . LEU D 1 269 ? 41.603 67.699 14.776 1.00 46.24 3269 LEU D O 1
ATOM 10362 N N . MET D 1 270 ? 41.359 69.689 15.797 1.00 46.29 3270 MET D N 1
ATOM 10363 C CA . MET D 1 270 ? 40.079 69.988 15.158 1.00 46.77 3270 MET D CA 1
ATOM 10364 C C . MET D 1 270 ? 40.239 69.869 13.652 1.00 45.69 3270 MET D C 1
ATOM 10365 O O . MET D 1 270 ? 39.399 69.298 12.961 1.00 44.73 3270 MET D O 1
ATOM 10371 N N . GLU D 1 271 ? 41.347 70.404 13.160 1.00 45.71 3271 GLU D N 1
ATOM 10372 C CA . GLU D 1 271 ? 41.663 70.400 11.743 1.00 45.99 3271 GLU D CA 1
ATOM 10373 C C . GLU D 1 271 ? 41.883 68.983 11.217 1.00 45.32 3271 GLU D C 1
ATOM 10374 O O . GLU D 1 271 ? 41.520 68.661 10.083 1.00 45.41 3271 GLU D O 1
ATOM 10381 N N . ALA D 1 272 ? 42.468 68.129 12.046 1.00 43.77 3272 ALA D N 1
ATOM 10382 C CA . ALA D 1 272 ? 42.753 66.764 11.633 1.00 42.25 3272 ALA D CA 1
ATOM 10383 C C . ALA D 1 272 ? 41.587 65.794 11.769 1.00 40.14 3272 ALA D C 1
ATOM 10384 O O . ALA D 1 272 ? 41.427 64.901 10.938 1.00 40.57 3272 ALA D O 1
ATOM 10387 N N . PHE D 1 273 ? 40.763 65.986 12.792 1.00 37.67 3273 PHE D N 1
ATOM 10388 C CA . PHE D 1 273 ? 39.666 65.065 13.052 1.00 37.41 3273 PHE D CA 1
ATOM 10389 C C . PHE D 1 273 ? 38.237 65.580 12.972 1.00 36.43 3273 PHE D C 1
ATOM 10390 O O . PHE D 1 273 ? 37.315 64.935 13.473 1.00 34.39 3273 PHE D O 1
ATOM 10399 N N . SER D 1 274 ? 38.034 66.731 12.345 1.00 35.64 3274 SER D N 1
ATOM 10400 C CA . SER D 1 274 ? 36.679 67.233 12.223 1.00 35.37 3274 SER D CA 1
ATOM 10401 C C . SER D 1 274 ? 36.523 68.306 11.154 1.00 35.60 3274 SER D C 1
ATOM 10402 O O . SER D 1 274 ? 37.494 68.788 10.564 1.00 35.09 3274 SER D O 1
ATOM 10407 N N . VAL D 1 275 ? 35.269 68.646 10.902 1.00 35.88 3275 VAL D N 1
ATOM 10408 C CA . VAL D 1 275 ? 34.927 69.688 9.958 1.00 36.15 3275 VAL D CA 1
ATOM 10409 C C . VAL D 1 275 ? 34.052 70.579 10.800 1.00 35.77 3275 VAL D C 1
ATOM 10410 O O . VAL D 1 275 ? 32.887 70.271 11.055 1.00 35.02 3275 VAL D O 1
ATOM 10415 N N . VAL D 1 276 ? 34.642 71.672 11.269 1.00 36.38 3276 VAL D N 1
ATOM 10416 C CA . VAL D 1 276 ? 33.928 72.597 12.124 1.00 37.25 3276 VAL D CA 1
ATOM 10417 C C . VAL D 1 276 ? 34.051 74.026 11.607 1.00 37.85 3276 VAL D C 1
ATOM 10418 O O . VAL D 1 276 ? 34.975 74.351 10.858 1.00 36.56 3276 VAL D O 1
ATOM 10423 N N . GLY D 1 277 ? 33.100 74.867 11.997 1.00 37.73 3277 GLY D N 1
ATOM 10424 C CA . GLY D 1 277 ? 33.127 76.249 11.571 1.00 38.91 3277 GLY D CA 1
ATOM 10425 C C . GLY D 1 277 ? 31.798 76.773 11.068 1.00 38.82 3277 GLY D C 1
ATOM 10426 O O . GLY D 1 277 ? 30.726 76.225 11.357 1.00 37.69 3277 GLY D O 1
ATOM 10428 N N . THR D 1 278 ? 31.884 77.861 10.314 1.00 39.66 3278 THR D N 1
ATOM 10429 C CA . THR D 1 278 ? 30.718 78.516 9.741 1.00 39.96 3278 THR D CA 1
ATOM 10430 C C . THR D 1 278 ? 30.420 77.889 8.388 1.00 39.28 3278 THR D C 1
ATOM 10431 O O . THR D 1 278 ? 31.287 77.253 7.785 1.00 38.82 3278 THR D O 1
ATOM 10437 N N . PRO D 1 279 ? 29.194 78.086 7.880 1.00 39.90 3279 PRO D N 1
ATOM 10438 C CA . PRO D 1 279 ? 28.813 77.530 6.584 1.00 39.71 3279 PRO D CA 1
ATOM 10439 C C . PRO D 1 279 ? 29.872 77.803 5.522 1.00 40.97 3279 PRO D C 1
ATOM 10440 O O . PRO D 1 279 ? 30.266 76.899 4.789 1.00 40.70 3279 PRO D O 1
ATOM 10444 N N . ASP D 1 280 ? 30.346 79.046 5.446 1.00 42.58 3280 ASP D N 1
ATOM 10445 C CA . ASP D 1 280 ? 31.361 79.395 4.457 1.00 43.97 3280 ASP D CA 1
ATOM 10446 C C . ASP D 1 280 ? 32.608 78.550 4.554 1.00 43.06 3280 ASP D C 1
ATOM 10447 O O . ASP D 1 280 ? 33.217 78.202 3.541 1.00 42.84 3280 ASP D O 1
ATOM 10453 N N . GLU D 1 281 ? 32.995 78.231 5.782 1.00 42.73 3281 GLU D N 1
ATOM 10454 C CA . GLU D 1 281 ? 34.194 77.437 6.020 1.00 42.35 3281 GLU D CA 1
ATOM 10455 C C . GLU D 1 281 ? 34.055 75.983 5.568 1.00 40.85 3281 GLU D C 1
ATOM 10456 O O . GLU D 1 281 ? 35.031 75.355 5.164 1.00 38.84 3281 GLU D O 1
ATOM 10463 N N . PHE D 1 282 ? 32.840 75.451 5.629 1.00 40.34 3282 PHE D N 1
ATOM 10464 C CA . PHE D 1 282 ? 32.604 74.069 5.214 1.00 40.14 3282 PHE D CA 1
ATOM 10465 C C . PHE D 1 282 ? 32.849 73.817 3.737 1.00 38.73 3282 PHE D C 1
ATOM 10466 O O . PHE D 1 282 ? 33.337 72.759 3.352 1.00 38.27 3282 PHE D O 1
ATOM 10475 N N . ILE D 1 283 ? 32.514 74.800 2.910 1.00 39.26 3283 ILE D N 1
ATOM 10476 C CA . ILE D 1 283 ? 32.646 74.655 1.468 1.00 38.47 3283 ILE D CA 1
ATOM 10477 C C . ILE D 1 283 ? 34.014 74.222 0.953 1.00 37.12 3283 ILE D C 1
ATOM 10478 O O . ILE D 1 283 ? 34.132 73.192 0.292 1.00 37.02 3283 ILE D O 1
ATOM 10484 N N . PRO D 1 284 ? 35.067 75.001 1.223 1.00 36.42 3284 PRO D N 1
ATOM 10485 C CA . PRO D 1 284 ? 36.357 74.542 0.712 1.00 36.32 3284 PRO D CA 1
ATOM 10486 C C . PRO D 1 284 ? 36.796 73.198 1.309 1.00 35.60 3284 PRO D C 1
ATOM 10487 O O . PRO D 1 284 ? 37.485 72.416 0.654 1.00 35.13 3284 PRO D O 1
ATOM 10491 N N . LYS D 1 285 ? 36.408 72.936 2.552 1.00 35.90 3285 LYS D N 1
ATOM 10492 C CA . LYS D 1 285 ? 36.779 71.671 3.189 1.00 37.39 3285 LYS D CA 1
ATOM 10493 C C . LYS D 1 285 ? 36.109 70.491 2.492 1.00 36.72 3285 LYS D C 1
ATOM 10494 O O . LYS D 1 285 ? 36.759 69.490 2.195 1.00 37.00 3285 LYS D O 1
ATOM 10504 N N . ILE D 1 286 ? 34.813 70.604 2.225 1.00 37.76 3286 ILE D N 1
ATOM 10505 C CA . ILE D 1 286 ? 34.110 69.521 1.549 1.00 38.39 3286 ILE D CA 1
ATOM 10506 C C . ILE D 1 286 ? 34.668 69.352 0.142 1.00 39.18 3286 ILE D C 1
ATOM 10507 O O . ILE D 1 286 ? 34.845 68.224 -0.328 1.00 39.16 3286 ILE D O 1
ATOM 10513 N N . GLU D 1 287 ? 34.977 70.462 -0.526 1.00 39.44 3287 GLU D N 1
ATOM 10514 C CA . GLU D 1 287 ? 35.544 70.375 -1.870 1.00 39.58 3287 GLU D CA 1
ATOM 10515 C C . GLU D 1 287 ? 36.857 69.604 -1.811 1.00 38.43 3287 GLU D C 1
ATOM 10516 O O . GLU D 1 287 ? 37.131 68.755 -2.665 1.00 37.07 3287 GLU D O 1
ATOM 10523 N N . ALA D 1 288 ? 37.676 69.913 -0.809 1.00 37.62 3288 ALA D N 1
ATOM 10524 C CA . ALA D 1 288 ? 38.960 69.238 -0.655 1.00 37.99 3288 ALA D CA 1
ATOM 10525 C C . ALA D 1 288 ? 38.758 67.735 -0.466 1.00 37.42 3288 ALA D C 1
ATOM 10526 O O . ALA D 1 288 ? 39.528 66.929 -0.996 1.00 36.47 3288 ALA D O 1
ATOM 10529 N N . LEU D 1 289 ? 37.725 67.364 0.289 1.00 37.10 3289 LEU D N 1
ATOM 10530 C CA . LEU D 1 289 ? 37.425 65.953 0.518 1.00 37.21 3289 LEU D CA 1
ATOM 10531 C C . LEU D 1 289 ? 37.030 65.334 -0.802 1.00 37.63 3289 LEU D C 1
ATOM 10532 O O . LEU D 1 289 ? 37.495 64.249 -1.159 1.00 37.09 3289 LEU D O 1
ATOM 10538 N N . GLY D 1 290 ? 36.170 66.039 -1.532 1.00 38.73 3290 GLY D N 1
ATOM 10539 C CA . GLY D 1 290 ? 35.732 65.550 -2.821 1.00 39.29 3290 GLY D CA 1
ATOM 10540 C C . GLY D 1 290 ? 36.898 65.317 -3.758 1.00 39.61 3290 GLY D C 1
ATOM 10541 O O . GLY D 1 290 ? 36.922 64.335 -4.493 1.00 39.99 3290 GLY D O 1
ATOM 10543 N N . GLU D 1 291 ? 37.880 66.209 -3.735 1.00 41.27 3291 GLU D N 1
ATOM 10544 C CA . GLU D 1 291 ? 39.035 66.058 -4.615 1.00 43.59 3291 GLU D CA 1
ATOM 10545 C C . GLU D 1 291 ? 39.835 64.799 -4.297 1.00 43.61 3291 GLU D C 1
ATOM 10546 O O . GLU D 1 291 ? 40.609 64.327 -5.129 1.00 43.87 3291 GLU D O 1
ATOM 10553 N N . MET D 1 292 ? 39.648 64.254 -3.099 1.00 43.50 3292 MET D N 1
ATOM 10554 C CA . MET D 1 292 ? 40.364 63.046 -2.705 1.00 42.55 3292 MET D CA 1
ATOM 10555 C C . MET D 1 292 ? 39.555 61.761 -2.869 1.00 41.23 3292 MET D C 1
ATOM 10556 O O . MET D 1 292 ? 39.974 60.704 -2.412 1.00 40.91 3292 MET D O 1
ATOM 10562 N N . GLY D 1 293 ? 38.392 61.846 -3.505 1.00 39.00 3293 GLY D N 1
ATOM 10563 C CA . GLY D 1 293 ? 37.613 60.638 -3.719 1.00 37.84 3293 GLY D CA 1
ATOM 10564 C C . GLY D 1 293 ? 36.326 60.508 -2.939 1.00 36.51 3293 GLY D C 1
ATOM 10565 O O . GLY D 1 293 ? 35.526 59.618 -3.211 1.00 37.90 3293 GLY D O 1
ATOM 10567 N N . VAL D 1 294 ? 36.121 61.384 -1.968 1.00 35.30 3294 VAL D N 1
ATOM 10568 C CA . VAL D 1 294 ? 34.909 61.344 -1.172 1.00 34.52 3294 VAL D CA 1
ATOM 10569 C C . VAL D 1 294 ? 33.715 61.666 -2.066 1.00 34.92 3294 VAL D C 1
ATOM 10570 O O . VAL D 1 294 ? 33.681 62.709 -2.714 1.00 34.40 3294 VAL D O 1
ATOM 10575 N N . THR D 1 295 ? 32.740 60.762 -2.096 1.00 33.93 3295 THR D N 1
ATOM 10576 C CA . THR D 1 295 ? 31.551 60.941 -2.909 1.00 32.88 3295 THR D CA 1
ATOM 10577 C C . THR D 1 295 ? 30.319 61.189 -2.065 1.00 32.22 3295 THR D C 1
ATOM 10578 O O . THR D 1 295 ? 29.257 61.556 -2.580 1.00 32.93 3295 THR D O 1
ATOM 10584 N N . GLN D 1 296 ? 30.455 60.981 -0.759 1.00 30.34 3296 GLN D N 1
ATOM 10585 C CA . GLN D 1 296 ? 29.369 61.244 0.170 1.00 28.62 3296 GLN D CA 1
ATOM 10586 C C . GLN D 1 296 ? 29.952 61.875 1.422 1.00 29.35 3296 GLN D C 1
ATOM 10587 O O . GLN D 1 296 ? 30.867 61.328 2.041 1.00 28.66 3296 GLN D O 1
ATOM 10596 N N . TYR D 1 297 ? 29.437 63.043 1.780 1.00 29.39 3297 TYR D N 1
ATOM 10597 C CA . TYR D 1 297 ? 29.896 63.729 2.971 1.00 29.14 3297 TYR D CA 1
ATOM 10598 C C . TYR D 1 297 ? 28.837 63.490 4.022 1.00 28.15 3297 TYR D C 1
ATOM 10599 O O . TYR D 1 297 ? 27.699 63.901 3.853 1.00 28.58 3297 TYR D O 1
ATOM 10610 N N . VAL D 1 298 ? 29.207 62.817 5.106 1.00 27.41 3298 VAL D N 1
ATOM 10611 C CA . VAL D 1 298 ? 28.253 62.565 6.172 1.00 26.84 3298 VAL D CA 1
ATOM 10612 C C . VAL D 1 298 ? 28.525 63.509 7.326 1.00 27.88 3298 VAL D C 1
ATOM 10613 O O . VAL D 1 298 ? 29.630 63.533 7.864 1.00 27.48 3298 VAL D O 1
ATOM 10618 N N . ALA D 1 299 ? 27.509 64.272 7.711 1.00 28.16 3299 ALA D N 1
ATOM 10619 C CA . ALA D 1 299 ? 27.633 65.189 8.824 1.00 29.65 3299 ALA D CA 1
ATOM 10620 C C . ALA D 1 299 ? 27.414 64.367 10.093 1.00 30.21 3299 ALA D C 1
ATOM 10621 O O . ALA D 1 299 ? 26.278 64.066 10.457 1.00 29.87 3299 ALA D O 1
ATOM 10624 N N . GLY D 1 300 ? 28.511 63.992 10.749 1.00 31.78 3300 GLY D N 1
ATOM 10625 C CA . GLY D 1 300 ? 28.413 63.211 11.971 1.00 31.41 3300 GLY D CA 1
ATOM 10626 C C . GLY D 1 300 ? 28.383 64.042 13.239 1.00 31.87 3300 GLY D C 1
ATOM 10627 O O . GLY D 1 300 ? 28.583 65.269 13.216 1.00 30.72 3300 GLY D O 1
ATOM 10629 N N . SER D 1 301 ? 28.128 63.366 14.356 1.00 30.23 3301 SER D N 1
ATOM 10630 C CA . SER D 1 301 ? 28.063 64.008 15.667 1.00 29.97 3301 SER D CA 1
ATOM 10631 C C . SER D 1 301 ? 29.205 64.992 15.855 1.00 28.55 3301 SER D C 1
ATOM 10632 O O . SER D 1 301 ? 30.325 64.741 15.406 1.00 27.48 3301 SER D O 1
ATOM 10637 N N . PRO D 1 302 ? 28.934 66.120 16.538 1.00 28.40 3302 PRO D N 1
ATOM 10638 C CA . PRO D 1 302 ? 27.646 66.507 17.128 1.00 29.68 3302 PRO D CA 1
ATOM 10639 C C . PRO D 1 302 ? 26.697 67.201 16.148 1.00 30.66 3302 PRO D C 1
ATOM 10640 O O . PRO D 1 302 ? 25.577 67.564 16.518 1.00 30.56 3302 PRO D O 1
ATOM 10644 N N . ILE D 1 303 ? 27.167 67.396 14.917 1.00 32.43 3303 ILE D N 1
ATOM 10645 C CA . ILE D 1 303 ? 26.420 68.091 13.864 1.00 34.09 3303 ILE D CA 1
ATOM 10646 C C . ILE D 1 303 ? 26.575 69.599 14.126 1.00 34.72 3303 ILE D C 1
ATOM 10647 O O . ILE D 1 303 ? 26.936 70.364 13.229 1.00 33.85 3303 ILE D O 1
ATOM 10653 N N . GLY D 1 304 ? 26.334 70.004 15.371 1.00 36.10 3304 GLY D N 1
ATOM 10654 C CA . GLY D 1 304 ? 26.469 71.402 15.748 1.00 37.95 3304 GLY D CA 1
ATOM 10655 C C . GLY D 1 304 ? 25.949 71.662 17.149 1.00 39.23 3304 GLY D C 1
ATOM 10656 O O . GLY D 1 304 ? 25.356 70.765 17.762 1.00 38.71 3304 GLY D O 1
ATOM 10658 N N . PRO D 1 305 ? 26.154 72.879 17.692 1.00 39.76 3305 PRO D N 1
ATOM 10659 C CA . PRO D 1 305 ? 25.691 73.234 19.038 1.00 40.68 3305 PRO D CA 1
ATOM 10660 C C . PRO D 1 305 ? 24.200 72.982 19.205 1.00 41.48 3305 PRO D C 1
ATOM 10661 O O . PRO D 1 305 ? 23.745 72.508 20.247 1.00 41.63 3305 PRO D O 1
ATOM 10665 N N . ASP D 1 306 ? 23.447 73.309 18.163 1.00 42.87 3306 ASP D N 1
ATOM 10666 C CA . ASP D 1 306 ? 22.001 73.116 18.143 1.00 43.75 3306 ASP D CA 1
ATOM 10667 C C . ASP D 1 306 ? 21.726 72.350 16.847 1.00 43.78 3306 ASP D C 1
ATOM 10668 O O . ASP D 1 306 ? 21.967 72.859 15.745 1.00 42.98 3306 ASP D O 1
ATOM 10674 N N . LYS D 1 307 ? 21.246 71.115 16.980 1.00 42.71 3307 LYS D N 1
ATOM 10675 C CA . LYS D 1 307 ? 20.997 70.275 15.812 1.00 42.20 3307 LYS D CA 1
ATOM 10676 C C . LYS D 1 307 ? 20.062 70.850 14.763 1.00 39.74 3307 LYS D C 1
ATOM 10677 O O . LYS D 1 307 ? 20.412 70.885 13.590 1.00 38.74 3307 LYS D O 1
ATOM 10687 N N . GLU D 1 308 ? 18.882 71.300 15.171 1.00 40.00 3308 GLU D N 1
ATOM 10688 C CA . GLU D 1 308 ? 17.939 71.857 14.207 1.00 41.09 3308 GLU D CA 1
ATOM 10689 C C . GLU D 1 308 ? 18.532 73.008 13.400 1.00 41.14 3308 GLU D C 1
ATOM 10690 O O . GLU D 1 308 ? 18.406 73.042 12.176 1.00 41.19 3308 GLU D O 1
ATOM 10697 N N . LYS D 1 309 ? 19.173 73.950 14.086 1.00 41.82 3309 LYS D N 1
ATOM 10698 C CA . LYS D 1 309 ? 19.797 75.084 13.418 1.00 40.94 3309 LYS D CA 1
ATOM 10699 C C . LYS D 1 309 ? 20.910 74.634 12.497 1.00 39.20 3309 LYS D C 1
ATOM 10700 O O . LYS D 1 309 ? 21.005 75.074 11.354 1.00 38.00 3309 LYS D O 1
ATOM 10710 N N . SER D 1 310 ? 21.778 73.776 13.017 1.00 37.27 3310 SER D N 1
ATOM 10711 C CA . SER D 1 310 ? 22.903 73.283 12.246 1.00 36.39 3310 SER D CA 1
ATOM 10712 C C . SER D 1 310 ? 22.481 72.559 10.977 1.00 34.35 3310 SER D C 1
ATOM 10713 O O . SER D 1 310 ? 23.144 72.671 9.953 1.00 33.58 3310 SER D O 1
ATOM 10718 N N . ILE D 1 311 ? 21.394 71.799 11.038 1.00 33.90 3311 ILE D N 1
ATOM 10719 C CA . ILE D 1 311 ? 20.937 71.100 9.841 1.00 33.59 3311 ILE D CA 1
ATOM 10720 C C . ILE D 1 311 ? 20.526 72.171 8.826 1.00 33.18 3311 ILE D C 1
ATOM 10721 O O . ILE D 1 311 ? 20.839 72.073 7.642 1.00 32.30 3311 ILE D O 1
ATOM 10727 N N . LYS D 1 312 ? 19.841 73.205 9.304 1.00 33.33 3312 LYS D N 1
ATOM 10728 C CA . LYS D 1 312 ? 19.443 74.298 8.423 1.00 33.50 3312 LYS D CA 1
ATOM 10729 C C . LYS D 1 312 ? 20.681 74.925 7.813 1.00 33.35 3312 LYS D C 1
ATOM 10730 O O . LYS D 1 312 ? 20.725 75.167 6.615 1.00 35.72 3312 LYS D O 1
ATOM 10740 N N . LEU D 1 313 ? 21.710 75.150 8.619 1.00 33.67 3313 LEU D N 1
ATOM 10741 C CA . LEU D 1 313 ? 22.936 75.733 8.095 1.00 33.99 3313 LEU D CA 1
ATOM 10742 C C . LEU D 1 313 ? 23.578 74.799 7.079 1.00 33.88 3313 LEU D C 1
ATOM 10743 O O . LEU D 1 313 ? 24.143 75.247 6.076 1.00 34.28 3313 LEU D O 1
ATOM 10749 N N . LEU D 1 314 ? 23.514 73.496 7.343 1.00 33.51 3314 LEU D N 1
ATOM 10750 C CA . LEU D 1 314 ? 24.090 72.523 6.419 1.00 33.28 3314 LEU D CA 1
ATOM 10751 C C . LEU D 1 314 ? 23.314 72.564 5.102 1.00 31.93 3314 LEU D C 1
ATOM 10752 O O . LEU D 1 314 ? 23.867 72.303 4.038 1.00 31.57 3314 LEU D O 1
ATOM 10758 N N . GLY D 1 315 ? 22.031 72.896 5.194 1.00 32.88 3315 GLY D N 1
ATOM 10759 C CA . GLY D 1 315 ? 21.211 73.001 4.001 1.00 35.04 3315 GLY D CA 1
ATOM 10760 C C . GLY D 1 315 ? 21.822 74.046 3.079 1.00 35.48 3315 GLY D C 1
ATOM 10761 O O . GLY D 1 315 ? 21.829 73.887 1.862 1.00 35.70 3315 GLY D O 1
ATOM 10763 N N . GLU D 1 316 ? 22.342 75.120 3.665 1.00 36.49 3316 GLU D N 1
ATOM 10764 C CA . GLU D 1 316 ? 22.977 76.176 2.882 1.00 37.11 3316 GLU D CA 1
ATOM 10765 C C . GLU D 1 316 ? 24.216 75.616 2.193 1.00 36.91 3316 GLU D C 1
ATOM 10766 O O . GLU D 1 316 ? 24.492 75.924 1.029 1.00 36.16 3316 GLU D O 1
ATOM 10773 N N . VAL D 1 317 ? 24.962 74.784 2.912 1.00 36.19 3317 VAL D N 1
ATOM 10774 C CA . VAL D 1 317 ? 26.162 74.169 2.355 1.00 35.74 3317 VAL D CA 1
ATOM 10775 C C . VAL D 1 317 ? 25.803 73.276 1.170 1.00 35.73 3317 VAL D C 1
ATOM 10776 O O . VAL D 1 317 ? 26.455 73.315 0.123 1.00 34.85 3317 VAL D O 1
ATOM 10781 N N . ILE D 1 318 ? 24.778 72.451 1.355 1.00 34.84 3318 ILE D N 1
ATOM 10782 C CA . ILE D 1 318 ? 24.341 71.546 0.301 1.00 36.28 3318 ILE D CA 1
ATOM 10783 C C . ILE D 1 318 ? 23.926 72.339 -0.947 1.00 37.17 3318 ILE D C 1
ATOM 10784 O O . ILE D 1 318 ? 24.247 71.956 -2.073 1.00 35.78 3318 ILE D O 1
ATOM 10790 N N . ALA D 1 319 ? 23.236 73.456 -0.738 1.00 38.52 3319 ALA D N 1
ATOM 10791 C CA . ALA D 1 319 ? 22.792 74.286 -1.854 1.00 39.59 3319 ALA D CA 1
ATOM 10792 C C . ALA D 1 319 ? 23.982 74.827 -2.642 1.00 40.48 3319 ALA D C 1
ATOM 10793 O O . ALA D 1 319 ? 23.830 75.257 -3.782 1.00 42.46 3319 ALA D O 1
ATOM 10796 N N . SER D 1 320 ? 25.169 74.784 -2.043 1.00 40.67 3320 SER D N 1
ATOM 10797 C CA . SER D 1 320 ? 26.378 75.269 -2.705 1.00 42.00 3320 SER D CA 1
ATOM 10798 C C . SER D 1 320 ? 27.027 74.185 -3.550 1.00 42.97 3320 SER D C 1
ATOM 10799 O O . SER D 1 320 ? 27.968 74.448 -4.297 1.00 43.56 3320 SER D O 1
ATOM 10804 N N . PHE D 1 321 ? 26.533 72.960 -3.411 1.00 44.59 3321 PHE D N 1
ATOM 10805 C CA . PHE D 1 321 ? 27.044 71.825 -4.176 1.00 46.95 3321 PHE D CA 1
ATOM 10806 C C . PHE D 1 321 ? 25.992 71.296 -5.140 1.00 49.26 3321 PHE D C 1
ATOM 10807 O O . PHE D 1 321 ? 25.119 70.510 -4.717 1.00 51.40 3321 PHE D O 1
#

Radius of gyration: 36.1 Å; Cα contacts (8 Å, |Δi|>4): 2980; chains: 4; bounding box: 76×107×98 Å

Secondary structure (DSSP, 8-state):
-EEEEEE-SSS-HHHHHHHHHHHHHTT--EEEE---TTSS-HHHHHHHHHHT-SS-EEEESSB-SSSB-HHHHHHHHHHHHHHTTS-B-EEE----HHHHHHTT-----HHHHHHHHHHHHHHHHTT---TTS----S---SSSS--EEEE--SHHHHHHHHHH-SEEEE---SHHHHHHHHHHHHHHHHHTT--GGGSEEEEEEEEEE-SSHHHHHHHHHHHHHHHHHT--HHHHHHTT--TTHHHHHHHHHTTT-HHHHHHT--HHHHHHH-EEE-HHHHHHHHHHHHHTT--EEEEEEEE-SSHHHHHHHHHHHHHT-/-EEEEEE-S-S-HHHHHHHHHHHHHTT--EEEE---TTSS-HHHHHHHHHHT-SS-EEEES-B-SSSB-HHHHHHHHHHHHHHHTS-B-EEE----HHHHHHTT-----HHHHHHHHHHHHHHHHTT---TTS----S---SSSS--EEEE--SHHHHHHHHHH-SEEEE---SHHHHHHHHHHHHHHHHHTT--GGGSEEEEEEEEEE-SSHHHHHHHHHHHHHHHHHT--HHHHHHTT--TTHHHHHHHHHHTT-HHHHHHH--HHHHHHH-EEE-HHHHHHHHHHHHHTT--EEEEEEEE-SSHHHHHHHHHHHHHT-/-EEEEEE-SSS-HHHHHHHHHHHHHTT--EEEE---TTSS-HHHHHHHHHHT-SS-EEEESSB-TTTB-HHHHHHHHHHHHHHTTS-B-EEE----HHHHHHTT-----HHHHHHHHHHHHHHHHTTPPPTT-----S---SSSS--EEEE--SHHHHHHHHHH-SEEEE---SHHHHHHHHHHHHHHHHHTT--GGGSEEEEEEEEEE-SSHHHHHHHHHHHHHHHHHT--HHHHHHHT--TTHHHHHHHHHHTT-HHHHHHH--HHHHHHH-EEE-HHHHHHHHHHHHTTT--EEEEEEEESSSHHHHHHHHHHHHHT-/-EEEEEE-SSS-HHHHHHHHHHHHHTT--EEEE---TTSS-HHHHHHHHHHT-SS-EEEESSB-SSSB-HHHHHHHHHHHHHHTTS-B-EEE----HHHHHHHT-----HHHHHHHHHHHHHHHHTT---TT-----S---SSSS--EEEE--SHHHHHHHHHH-SEEEE---SHHHHHHHHHHHHHHHHHTT--GGGSEEEEEEEEEE-SSHHHHHHHHHHHHHHHHHTS-HHHHHHTT--TTHHHHHHHHHHHT-HHHHHHH--HHHHHHH-EEE-HHHHHHHHHHHHHTT--EEEEEEEE-SSHHHHHHHHHHHHHT-

Organism: Methanothermobacter marburgensis (strain ATCC BAA-927 / DSM 2133 / JCM 14651 / NBRC 100331 / OCM 82 / Marburg) (NCBI:txid79929)

Nearest PDB structures (foldseek):
  1f07-assembly1_A  TM=9.984E-01  e=3.741E-61  Methanothermobacter thermautotrophicus
  8qq8-assembly1_A-2  TM=9.804E-01  e=1.241E-46  Methanocaldococcus jannaschii
  8qpm-assembly2_D  TM=9.810E-01  e=3.595E-45  Methanocaldococcus jannaschii
  1ezw-assembly1_A  TM=9.225E-01  e=2.844E-41  Methanopyrus kandleri
  4us5-assembly2_C  TM=7.040E-01  e=2.490E-10  Streptomyces bottropensis

CATH classification: 3.20.20.30